Protein 7TTK (pdb70)

Foldseek 3Di:
DEAEDEPAKKKKWWFAQFPLQKDQFWKWKKWAAPQGIFDTDTDPHGMPDHGYIYIYHDDGPDDRHHTFKMKMATDDDPDKRKHFTAWMWMQDPVGDIFIWGDRFIDTRPDMDMTGTLAFDFLVRDDDDVVNVVQVVQLVVLPVQFDWDDLDPQAFTFTPDQFQVRHDPRQAPSDPPPQFPVVLLQVLLVVLVQNVCQPVQQFFQQALVSVVVSAVSPADDLQVVCLVDVLDQLNLQLCCQFFQQVQFKFQALDDDPQDPDFQVLQVVVADDPDTPNVQSNVRFKMKGWQPLLAPQAWQCVDVSFDFEAWTKMWMWGLHPVRGIGTAWMFGHRHDDLLGDIDGPPFPSVLNLLSSLNVQQSSLLCLVQPLACRQQLLLLSLLVSLLSNQPDLSHLLNLVCVQACRQSSNVVSSCCNAPQDAVHLVSFQARSHPCSSVSSSSVCLLVQAPLCLQLQSVCVVRVNNDCVSRVSNVLNVLLVLLLVLQLQLLLQSLVVRPVWQQSQQPRVSQLSSQQSCCCRRSVVDVSNHRDNGGRTSSSVSSVSSSNQCSFWQSNLSNFQSLLSQCLSPSSHASTFRDYRGRDGPDDDSSVRSVGGGRSNSSSSSNSVSVSRNDDDPPFAFPLRDPSCSDDDDSSVVSSVSSVVSLVVSLVVLVVVQVPDPHRRCSSNRVNIGRGNND/DKKKKWFFAQFPQQKAQWWKWKKWAAPQGI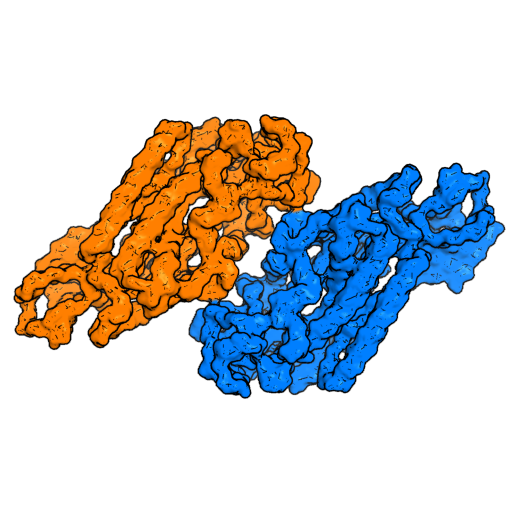FDTDIPDNGIDDHGDMDIDDDDGPDDRHHTFKMKMATDGDDDFRKHFTQWMWIQDPVRDIWIWGDRFIHRRPDIDMTGTLAFDFPVVDDDDVVNVVQVVQLVVLPVQFDWADLDPQAQTFTPDQFLVSHDRRQADSDRPPQFQVVLLQVLLVVLVQNVLQPVQPFFQQALVSVVVSQVSPADDQQVVCSVDVLDQLNLQLCCQFFQQVQFKFFALADDPQDPDWQVQQVVVADPPDTPRVQSNVRFKMKGWQPLLAPQAWQCVDVVFDFEAWTKIWMWGLHPVRGIGTAWMFGHRHDDLLGDIDGPPFDSVLNLLRSLNVLQSSQLCLVQPLAPRQQLLLLSLLVSLCSNQPDLSHLLNQVCVQAARNSSNVVSSCCNAPQDAVHLVSQFARSHDCSSVSSSSVCLLVQAPLCLLLQSVCVVRVNNDCVNRVSNVLSVLLVLLLVLQLQLLLLSLVVRAVWQQSQQPRVSQLSSQQSCCCRRSVVDVSNHRDNGGRTSNSRSSVSSSNQCSFWQSNLSNQQSLLSQCLSPSSHASTFRDYRGSDGPDDDSSVRSVRGGRSNSSSSSNSNSVSRNDADPPFAFPLRCPSCSDDDDSSVVSSVVSVVSLVVSLVVLVVVQVPDPHRRCSSNRVNIGRGNND

B-factor: mean 47.33, std 16.73, range [22.93, 148.49]

Radius of gyration: 36.39 Å; Cα contacts (8 Å, |Δi|>4): 2708; chains: 2; bounding box: 73×100×99 Å

Solvent-accessible surface area: 52376 Å² total; per-residue (Å²): 133,70,108,108,28,131,183,75,9,53,0,26,0,2,2,0,80,29,119,95,0,15,4,55,2,64,1,33,1,4,0,11,1,63,68,25,62,10,91,107,34,60,6,84,147,45,56,4,115,147,26,15,46,7,15,10,40,7,93,26,106,109,134,1,45,108,5,15,6,0,76,1,36,4,125,108,122,68,93,73,50,36,0,12,0,65,54,0,5,0,101,15,74,146,44,85,144,30,32,0,14,7,23,70,14,1,32,36,136,97,74,4,32,11,21,20,0,100,7,44,6,27,120,64,2,129,81,121,49,20,102,94,22,11,167,123,28,24,54,67,26,57,146,83,4,99,34,50,73,63,34,50,18,5,4,9,4,2,53,9,174,17,0,145,62,7,20,44,44,13,24,4,43,36,59,118,43,19,4,12,71,83,41,10,44,108,0,0,120,71,12,152,12,66,195,26,49,119,72,37,105,34,28,22,117,68,37,56,16,10,66,116,30,0,82,135,17,35,56,110,7,0,84,85,0,28,88,64,22,85,78,42,85,18,5,0,52,4,2,9,2,0,15,4,0,33,46,0,118,83,7,92,100,29,32,60,9,3,71,9,63,40,139,59,3,110,114,24,21,78,58,182,41,38,0,90,92,0,8,142,121,15,12,0,0,15,1,49,3,80,44,3,31,28,15,84,36,3,181,74,22,124,105,8,130,9,52,28,3,1,0,0,0,0,0,0,17,20,109,54,57,69,8,22,2,1,0,0,0,3,59,10,29,12,40,149,137,16,22,17,0,16,51,82,29,61,138,60,3,16,8,10,0,9,2,2,0,16,1,1,5,9,5,8,4,26,3,15,5,12,23,0,56,0,13,9,1,1,1,1,2,0,0,0,0,28,37,15,0,0,34,4,0,2,4,9,14,5,1,21,26,0,8,63,51,0,4,0,3,3,1,1,8,14,61,25,23,10,29,168,116,8,27,15,14,63,5,14,0,0,1,46,26,1,10,27,50,0,1,51,96,11,3,86,105,1,38,23,51,34,14,2,11,41,85,20,4,142,78,22,10,0,74,20,103,151,83,4,24,86,0,10,6,1,24,2,0,54,71,0,6,89,7,0,65,72,4,0,45,46,5,4,86,62,30,2,128,18,62,123,15,0,77,108,7,75,14,0,29,75,0,0,41,11,0,5,5,48,0,1,17,5,43,133,74,2,46,8,18,65,37,0,105,26,62,101,62,0,2,42,0,0,0,0,1,0,5,2,1,0,0,27,0,0,0,0,0,17,0,1,10,10,5,4,0,3,6,4,3,2,0,0,0,0,44,33,79,18,17,72,48,82,67,94,27,55,51,115,87,1,14,80,10,13,1,0,23,0,8,1,3,19,6,2,0,18,1,59,11,16,14,59,68,106,168,125,26,42,44,12,1,94,42,80,43,75,16,9,38,43,151,70,0,86,78,1,20,38,122,2,108,156,63,7,110,58,14,38,70,77,2,54,132,48,18,151,130,34,140,11,51,4,63,8,0,8,4,80,96,0,4,4,7,0,18,29,73,12,53,0,28,0,1,3,0,76,36,120,86,0,16,4,59,1,57,1,36,1,5,1,16,1,64,72,21,64,12,113,102,42,68,3,88,129,48,50,1,112,134,46,26,94,36,74,40,114,6,104,33,141,91,151,2,40,111,4,16,6,0,71,0,38,10,112,110,119,74,84,97,50,43,0,17,0,65,65,0,10,0,102,16,79,159,40,80,134,28,50,0,16,7,23,69,13,0,31,36,118,95,68,4,26,10,20,15,0,101,9,46,5,27,122,67,3,127,86,121,48,17,104,76,22,12,165,121,29,25,75,74,26,59,158,81,5,100,35,49,75,59,36,49,20,5,4,10,4,2,52,10,178,31,0,140,80,6,18,38,43,13,24,4,45,37,61,111,43,19,2,13,68,89,61,8,40,116,1,0,99,82,11,137,2,64,141,24,52,131,89,42,121,37,28,20,116,70,42,53,18,8,68,134,26,0,74,162,15,38,56,104,7,0,84,97,0,31,90,64,19,92,76,43,90,14,5,0,52,5,2,9,2,0,15,3,0,32,46,0,115,80,6,86,86,22,28,66,13,3,71,6,65,40,137,58,2,108,115,26,20,81,65,185,53,41,0,90,100,0,5,125,117,15,12,0,0,14,1,51,3,93,26,4,32,27,14,70,23,2,145,76,30,121,99,10,129,9,50,28,4,2,0,0,0,0,0,0,15,20,111,60,58,81,9,21,2,0,0,0,1,4,60,10,30,12,39,145,131,17,21,17,0,14,46,82,27,62,135,58,4,16,9,7,0,8,2,2,0,17,2,1,6,11,4,7,5,25,2,15,3,13,23,0,50,0,12,9,3,0,1,3,2,0,0,0,0,27,36,18,0,1,36,4,0,0,1,10,12,2,1,20,27,0,8,79,44,0,4,0,1,2,1,0,8,13,55,22,23,10,31,163,123,6,28,15,13,73,5,15,0,1,1,48,26,1,10,25,46,0,1,51,62,6,5,111,98,0,35,20,52,34,14,3,11,48,92,20,3,130,78,24,11,0,66,31,124,161,77,3,30,87,0,12,5,2,26,2,0,61,67,0,11,97,2,0,45,61,2,0,31,49,0,1,77,63,26,0,108,20,70,106,20,0,63,115,5,74,15,0,32,70,0,0,39,10,0,4,3,50,0,2,24,3,22,138,71,0,49,8,20,46,39,0,110,28,76,109,54,0,1,38,2,0,0,0,1,0,4,3,0,0,0,28,1,0,0,0,0,17,0,2,10,10,4,5,0,5,5,3,2,2,0,0,0,0,46,34,78,18,24,76,48,82,64,97,26,59,49,117,90,0,12,78,8,10,0,0,45,0,6,0,2,21,5,1,0,18,2,70,11,16,13,65,65,95,181,130,19,44,43,10,1,77,22,79,65,80,16,2,38,43,142,71,0,67,73,0,12,29,112,5,86,128,59,6,115,57,10,36,54,78,2,56,117,50,16,152,136,42,173,16,52,3,67,8,0,8,4,79,90,0,4,5,5,0,14,30

Organism: Homo sapiens (NCBI:txid9606)

Sequence (1345 aa):
SSHHHHHSYTVTVATGSQEHAGTDDYIYLSLVGSAGCCSEKHLLDKGSFERGAVDSYDVTVDEELGEIQLVRIEKRKYGSNDDWYLKYITLKTPHGDYIEFPCYRWITGDVEVVLRDGRAKLARDDQIHILKQHRRKELETRQKQYRWMEWNPGFPLSIDAKCHKDLPRDIQFDSEKGVDFVLNYSKAMENLFINRFMHMFQSSWNDFADFEKIFVKISNTISERVMNHWQEDLMFGYQFLNGANPVLIRRCTELPEKLPVTTEMVECSLERQLSLEQEVQQGNIFIVDFELLDGIDANKTDPCTLQFLAAPICLLYKNLANKIVPIAIQLNQIPGDENPIFLPSDAKYDWLLAKIWVRSSDFHVHQTITHLLRTHLVSEVFGIAMYRQLPAVHPIFKLLVAHVRFTIAINTKAREQLICECGLFDKANATGGGGHVQMVQRAMKDLTYASLCFPEAIKARGMESKEDIPYYFYRDDGLLVWEAIRTFTAEVVDIYYEGDQVVEEDPELQDFVNDVYVYGMRGRKSSGFPKSVKSREQLSEYLTVVIFTASAQHAAVNFGQYDWASWIPNAPPTMRAPPPTAKGVVTIEQIVDTLPDRGRSCCWHLGAVWALSQFQENELFLGMYPEEHFIEKPVKEAMARFRKNLEAIVSVIAERNENLQLPYYYLSPDRIPNSVAISYTVTVATGSQEHAGTDDYIYLSLVGSAGCCSEKHLLDKGSFERGAVDSYDVTVDEELGEIQLVRIEKRKYGSNDDWYLKYITLKTPHGDYIEFPCYRWITGDVEVVLRDGRAKLARDDQIHILKQHRRKELETRQKQYRWMEWNPGFPLSIDAKCHKDLPRDIQFDSEKGVDFVLNYSKAMENLFINRFMHMFQSSWNDFADFEKIFVKISNTISERVMNHWQEDLMFGYQFLNGANPVLIRRCTELPEKLPVTTEMVECSLERQLSLEQEVQQGNIFIVDFELLDGIDANKTDPCTLQFLAAPICLLYKNLANKIVPIAIQLNQIPGDENPIFLPSDAKYDWLLAKIWVRSSDFHVHQTITHLLRTHLVSEVFGIAMYRQLPAVHPIFKLLVAHVRFTIAINTKAREQLICECGLFDKANATGGGGHVQMVQRAMKDLTYASLCFPEAIKARGMESKEDIPYYFYRDDGLLVWEAIRTFTAEVVDIYYEGDQVVEEDPELQDFVNDVYVYGMRGRKSSGFPKSVKSREQLSEYLTVVIFTASAQHAAVNFGQYDWASWIPNAPPTMRAPPPTAKGVVTIEQIVDTLPDRGRSCCWHLGAVWALSQFQENELFLGMYPEEHFIEKPVKEAMARFRKNLEAIVSVIAERNENLQLPYYYLSPDRIPNSVAI

Secondary structure (DSSP, 8-state):
-EEEE---EEEEEEE--STT--B-SEEEEEEEETTEE---EE--SS-B-TT-EEEEEE--SS---SEEEEEEEEE-SSS---EEEEEEEEE-TTS-EEEEEEEEEE-TTS-EEEE-SS---GGG--SHHHHHHHHHHHHHHHHHS-EE-SSTTSPPEES-SSGGGS-GGGS-SSSSSS-HHHHHHHHHHHTT-GGGTT-TT---SSHHHHHHHHTTT--HHHHHHHHHTTSHHHHHHHHHHSS-TT--EE-SS--TTS---HHHHTTT--SS--HHHHHHHT-EEEEE-GGGTTPPP--S-TTS-------EEEEEE-TTS-EEEEEEESSSS-BTTB-EE-TTS-HHHHHHHHHHHHHHHHHHIIIIIIIIIIIIHHHHHHHHHHHH--TTSHHHHHHGGGSTTHHHHHHHIIIIISSTTSTHHHH-TTTTTHHHHHHHHHHTT--TGGGSHHHHHHHTT---TTTSTT-HHHHHHHHHHHHHHHHHHHHHHHH--SHHHHHH-HHHHHHHHHIIIIISTT-GGG---SS--SHHHHHHHHHHHHHIIIIIHHHHHTTHHHHHSSGGGS-S--SSPPP-STT---HHHHHHHS--HHHHHHHHHHHHHHTPPPTTPPBTT---S-S--SHHHHHHHHHHHHHHHHHHHHHHHHHHT-SS---TT-GGG-BSS---/-EEEEEEE--STT--B-SEEEEEEEESS-BPPPEE--SS-B-TT-EEEEEE--SS---SEEEEEEEEE-BSB---EEEEEEEEE-TTS-EEEEEEEEEE-SSS-EEEE-SS---GGG--SHHHHHHHHHHHHHHHHHS-EE-SSTTSPPEES-SSGGGS-GGGS-SSSSSS-HHHHHHHHHHHTT-GGGTT-TT---SSHHHHHHHHTTT--HHHHHHHHHTTSHHHHHHHHHHSS-TT--EE-SS--TT----HHHHTTT--SS--HHHHHHHT-EEEEE-GGGTTPPPP-S-TTS-------EEEEEE-TTS-EEEEEEESSSS-BTTB-EE-TTS-HHHHHHHHHHHHHHHHHHIIIIIIIIIIIIHHHHHHHHHHHH--TTSHHHHHHGGGSTTHHHHHHHIIIIISSTTSTHHHH-TTTTTHHHHHHHHHGGG--TGGGSHHHHHHHTT---TTTSTT-HHHHHHHHHHHHHHHHHHHHHHHH-SSHHHHHT-HHHHHHHHHIIIIITTT-GGG---SS--SHHHHHHHHHHHHHIIIIIHHHHHTTHHHHHSSGGGS-S--SSPPP-SSS---HHHHHHHSPPHHHHHHHHHHHHHHTPPPTT--BTT---S-S---HHHHHHHHHHHHHHHHHHHHHHHHHHT-SS---TT-GGG-BSS---

GO terms:
  GO:0005506 iron ion binding (F, IDA)
  GO:0048471 perinuclear region of cytoplasm (C, IDA)
  GO:0004051 arachidonate 5-lipoxygenase activity (F, IDA)
  GO:0019370 leukotriene biosynthetic process (P, IDA)
  GO:1901753 leukotriene A4 biosynthetic process (P, IDA)
  GO:0050728 negative regulation of inflammatory response (P, IDA)
  GO:0031965 nuclear membrane (C, EXP)
  GO:0005635 nuclear envelope (C, EXP)
  GO:0005737 cytoplasm (C, EXP)
  GO:0036403 arachidonate 8(S)-lipoxygenase activity (F, EXP)
  GO:0004052 arachidonate 12(S)-lipoxygenase activity (F, EXP)
  GO:0002232 leukocyte chemotaxis involved in inflammatory response (P, IMP)
  GO:2001301 lipoxin biosynthetic process (P, IMP)
  GO:1901753 leukotriene A4 biosynthetic process (P, IMP)
  GO:1903426 regulation of reactive oxygen species biosynthetic process (P, IMP)
  GO:0050727 regulation of inflammatory response (P, IMP)
  GO:0005515 protein binding (F, IPI)
  GO:0004051 arachidonate 5-lipoxygenase activity (F, TAS)
  GO:0006691 leukotriene metabolic process (P, TAS)
  GO:1904813 ficolin-1-rich granule lumen (C, TAS)

Nearest PDB structures (foldseek):
  7ttk-assembly2_B  TM=1.001E+00  e=0.000E+00  Homo sapiens
  3v98-assembly1_A  TM=1.000E+00  e=0.000E+00  Homo sapiens
  7ttl-assembly1_A  TM=1.000E+00  e=0.000E+00  Homo sapiens
  3v92-assembly1_B  TM=1.000E+00  e=0.000E+00  Homo sapiens
  7ttl-assembly2_D  TM=9.962E-01  e=0.000E+00  Homo sapiens

Structure (mmCIF, N/CA/C/O backbone):
data_7TTK
#
_entry.id   7TTK
#
_cell.length_a   55.440
_cell.length_b   203.197
_cell.length_c   76.566
_cell.angle_alpha   90.000
_cell.angle_beta   110.240
_cell.angle_gamma   90.000
#
_symmetry.space_group_name_H-M   'P 1 21 1'
#
loop_
_entity.id
_entity.type
_entity.pdbx_description
1 polymer 'Arachidonate 5-lipoxygenase'
2 non-polymer 'FE (II) ION'
3 water water
#
loop_
_atom_site.group_PDB
_atom_site.id
_atom_site.type_symbol
_atom_site.label_atom_id
_atom_site.label_alt_id
_atom_site.label_comp_id
_atom_site.label_asym_id
_atom_site.label_entity_id
_atom_site.label_seq_id
_atom_site.pdbx_PDB_ins_code
_atom_site.Cartn_x
_atom_site.Cartn_y
_atom_site.Cartn_z
_atom_site.occupancy
_atom_site.B_iso_or_equiv
_atom_site.auth_seq_id
_atom_site.auth_comp_id
_atom_site.auth_asym_id
_atom_site.auth_atom_id
_atom_site.pdbx_PDB_model_num
ATOM 1 N N . SER A 1 3 ? 13.445 -7.162 -21.069 1.00 76.98 -12 SER A N 1
ATOM 2 C CA . SER A 1 3 ? 13.258 -5.721 -21.391 1.00 79.59 -12 SER A CA 1
ATOM 3 C C . SER A 1 3 ? 14.241 -5.197 -22.448 1.00 65.22 -12 SER A C 1
ATOM 4 O O . SER A 1 3 ? 14.209 -4.001 -22.774 1.00 59.21 -12 SER A O 1
ATOM 12 N N . SER A 1 4 ? 15.100 -6.063 -22.999 1.00 56.57 -11 SER A N 1
ATOM 13 C CA . SER A 1 4 ? 16.203 -5.603 -23.842 1.00 56.26 -11 SER A CA 1
ATOM 14 C C . SER A 1 4 ? 16.152 -6.217 -25.240 1.00 53.45 -11 SER A C 1
ATOM 15 O O . SER A 1 4 ? 16.361 -7.420 -25.406 1.00 50.55 -11 SER A O 1
ATOM 23 N N . HIS A 1 5 ? 15.954 -5.366 -26.249 1.00 47.05 -10 HIS A N 1
ATOM 24 C CA . HIS A 1 5 ? 15.764 -5.780 -27.636 1.00 49.02 -10 HIS A CA 1
ATOM 25 C C . HIS A 1 5 ? 16.937 -5.286 -28.478 1.00 45.77 -10 HIS A C 1
ATOM 26 O O . HIS A 1 5 ? 17.186 -4.085 -28.550 1.00 44.41 -10 HIS A O 1
ATOM 40 N N . HIS A 1 6 ? 17.686 -6.223 -29.067 1.00 45.17 -9 HIS A N 1
ATOM 41 C CA . HIS A 1 6 ? 18.824 -5.893 -29.926 1.00 50.05 -9 HIS A CA 1
ATOM 42 C C . HIS A 1 6 ? 18.417 -6.045 -31.391 1.00 47.23 -9 HIS A C 1
ATOM 43 O O . HIS A 1 6 ? 18.025 -7.134 -31.809 1.00 44.30 -9 HIS A O 1
ATOM 57 N N . HIS A 1 7 ? 18.564 -4.988 -32.169 1.00 45.77 -8 HIS A N 1
ATOM 58 C CA . HIS A 1 7 ? 18.235 -4.999 -33.588 1.00 46.31 -8 HIS A CA 1
ATOM 59 C C . HIS A 1 7 ? 19.542 -5.048 -34.365 1.00 52.00 -8 HIS A C 1
ATOM 60 O O . HIS A 1 7 ? 20.419 -4.208 -34.173 1.00 50.61 -8 HIS A O 1
ATOM 74 N N . HIS A 1 8 ? 19.692 -6.054 -35.201 1.00 49.43 -7 HIS A N 1
ATOM 75 C CA . HIS A 1 8 ? 20.892 -6.236 -36.006 1.00 60.88 -7 HIS A CA 1
ATOM 76 C C . HIS A 1 8 ? 20.528 -5.958 -37.453 1.00 66.27 -7 HIS A C 1
ATOM 77 O O . HIS A 1 8 ? 19.551 -6.515 -37.960 1.00 66.03 -7 HIS A O 1
ATOM 91 N N . HIS A 1 9 ? 21.285 -5.073 -38.087 1.00 69.93 -6 HIS A N 1
ATOM 92 C CA . HIS A 1 9 ? 21.145 -4.754 -39.507 1.00 78.57 -6 HIS A CA 1
ATOM 93 C C . HIS A 1 9 ? 20.479 -5.837 -40.364 1.00 86.26 -6 HIS A C 1
ATOM 94 O O . HIS A 1 9 ? 21.010 -6.939 -40.600 1.00 83.72 -6 HIS A O 1
ATOM 108 N N . SER A 1 23 ? 30.503 0.907 -38.255 1.00 64.04 5 SER A N 1
ATOM 109 C CA . SER A 1 23 ? 29.306 0.678 -37.448 1.00 57.93 5 SER A CA 1
ATOM 110 C C . SER A 1 23 ? 29.331 1.135 -35.986 1.00 60.56 5 SER A C 1
ATOM 111 O O . SER A 1 23 ? 30.284 0.841 -35.254 1.00 61.42 5 SER A O 1
ATOM 118 N N . TYR A 1 24 ? 28.253 1.836 -35.574 1.00 54.49 6 TYR A N 1
ATOM 119 C CA . TYR A 1 24 ? 28.008 2.252 -34.202 1.00 53.41 6 TYR A CA 1
ATOM 120 C C . TYR A 1 24 ? 26.923 1.365 -33.593 1.00 49.72 6 TYR A C 1
ATOM 121 O O . TYR A 1 24 ? 26.007 0.919 -34.292 1.00 52.41 6 TYR A O 1
ATOM 139 N N . THR A 1 25 ? 27.008 1.134 -32.304 1.00 44.72 7 THR A N 1
ATOM 140 C CA . THR A 1 25 ? 25.931 0.478 -31.574 1.00 40.50 7 THR A CA 1
ATOM 141 C C . THR A 1 25 ? 25.233 1.547 -30.737 1.00 41.07 7 THR A C 1
ATOM 142 O O . THR A 1 25 ? 25.837 2.115 -29.834 1.00 42.58 7 THR A O 1
ATOM 153 N N . VAL A 1 26 ? 23.977 1.807 -31.057 1.00 39.49 8 VAL A N 1
ATOM 154 C CA . VAL A 1 26 ? 23.178 2.854 -30.441 1.00 43.37 8 VAL A CA 1
ATOM 155 C C . VAL A 1 26 ? 22.217 2.202 -29.450 1.00 42.98 8 VAL A C 1
ATOM 156 O O . VAL A 1 26 ? 21.393 1.366 -29.842 1.00 46.70 8 VAL A O 1
ATOM 169 N N . THR A 1 27 ? 22.335 2.552 -28.173 1.00 38.84 9 THR A N 1
ATOM 170 C CA . THR A 1 27 ? 21.436 2.061 -27.140 1.00 43.08 9 THR A CA 1
ATOM 171 C C . THR A 1 27 ? 20.492 3.186 -26.742 1.00 38.18 9 THR A C 1
ATOM 172 O O . THR A 1 27 ? 20.932 4.298 -26.425 1.00 39.04 9 THR A O 1
ATOM 183 N N . VAL A 1 28 ? 19.197 2.886 -26.740 1.00 40.36 10 VAL A N 1
ATOM 184 C CA . VAL A 1 28 ? 18.139 3.845 -26.467 1.00 38.18 10 VAL A CA 1
ATOM 185 C C . VAL A 1 28 ? 17.308 3.311 -25.305 1.00 40.70 10 VAL A C 1
ATOM 186 O O . VAL A 1 28 ? 16.780 2.192 -25.368 1.00 36.20 10 VAL A O 1
ATOM 199 N N . ALA A 1 29 ? 17.192 4.112 -24.241 1.00 36.69 11 ALA A N 1
ATOM 200 C CA . ALA A 1 29 ? 16.563 3.669 -23.001 1.00 35.30 11 ALA A CA 1
ATOM 201 C C . ALA A 1 29 ? 15.302 4.493 -22.769 1.00 37.45 11 ALA A C 1
ATOM 202 O O . ALA A 1 29 ? 15.379 5.711 -22.552 1.00 36.12 11 ALA A O 1
ATOM 209 N N . THR A 1 30 ? 14.154 3.833 -22.830 1.00 34.32 12 THR A N 1
ATOM 210 C CA . THR A 1 30 ? 12.869 4.469 -22.613 1.00 36.43 12 THR A CA 1
ATOM 211 C C . THR A 1 30 ? 12.497 4.474 -21.136 1.00 37.13 12 THR A C 1
ATOM 212 O O . THR A 1 30 ? 12.827 3.545 -20.388 1.00 39.29 12 THR A O 1
ATOM 223 N N . GLY A 1 31 ? 11.798 5.534 -20.726 1.00 38.25 13 GLY A N 1
ATOM 224 C CA . GLY A 1 31 ? 11.407 5.680 -19.333 1.00 37.45 13 GLY A CA 1
ATOM 225 C C . GLY A 1 31 ? 10.480 4.586 -18.842 1.00 38.85 13 GLY A C 1
ATOM 226 O O . GLY A 1 31 ? 9.899 3.828 -19.614 1.00 42.49 13 GLY A O 1
ATOM 230 N N . SER A 1 32 ? 10.350 4.530 -17.511 1.00 44.94 14 SER A N 1
ATOM 231 C CA . SER A 1 32 ? 9.477 3.568 -16.840 1.00 47.46 14 SER A CA 1
ATOM 232 C C . SER A 1 32 ? 8.094 4.106 -16.484 1.00 45.31 14 SER A C 1
ATOM 233 O O . SER A 1 32 ? 7.194 3.309 -16.152 1.00 48.34 14 SER A O 1
ATOM 241 N N . GLN A 1 33 ? 7.899 5.417 -16.523 1.00 43.36 15 GLN A N 1
ATOM 242 C CA . GLN A 1 33 ? 6.610 5.998 -16.190 1.00 48.45 15 GLN A CA 1
ATOM 243 C C . GLN A 1 33 ? 5.524 5.368 -17.051 1.00 52.66 15 GLN A C 1
ATOM 244 O O . GLN A 1 33 ? 5.818 4.839 -18.134 1.00 54.00 15 GLN A O 1
ATOM 258 N N . GLU A 1 34 ? 4.265 5.533 -16.639 1.00 55.80 16 GLU A N 1
ATOM 259 C CA . GLU A 1 34 ? 3.151 4.830 -17.266 1.00 61.01 16 GLU A CA 1
ATOM 260 C C . GLU A 1 34 ? 3.092 5.056 -18.775 1.00 62.50 16 GLU A C 1
ATOM 261 O O . GLU A 1 34 ? 2.956 4.101 -19.555 1.00 60.08 16 GLU A O 1
ATOM 273 N N . HIS A 1 35 ? 3.176 6.318 -19.206 1.00 54.69 17 HIS A N 1
ATOM 274 C CA . HIS A 1 35 ? 3.012 6.660 -20.612 1.00 56.15 17 HIS A CA 1
ATOM 275 C C . HIS A 1 35 ? 4.336 6.912 -21.312 1.00 54.29 17 HIS A C 1
ATOM 276 O O . HIS A 1 35 ? 4.353 7.549 -22.365 1.00 51.35 17 HIS A O 1
ATOM 290 N N . ALA A 1 36 ? 5.438 6.424 -20.744 1.00 52.40 18 ALA A N 1
ATOM 291 C CA . ALA A 1 36 ? 6.755 6.675 -21.318 1.00 46.23 18 ALA A CA 1
ATOM 292 C C . ALA A 1 36 ? 6.886 6.130 -22.738 1.00 49.88 18 ALA A C 1
ATOM 293 O O . ALA A 1 36 ? 7.667 6.671 -23.535 1.00 46.90 18 ALA A O 1
ATOM 300 N N . GLY A 1 37 ? 6.112 5.095 -23.097 1.00 53.44 19 GLY A N 1
ATOM 301 C CA . GLY A 1 37 ? 6.276 4.440 -24.385 1.00 54.72 19 GLY A CA 1
ATOM 302 C C . GLY A 1 37 ? 5.715 5.221 -25.568 1.00 57.61 19 GLY A C 1
ATOM 303 O O . GLY A 1 37 ? 4.958 6.172 -25.410 1.00 56.43 19 GLY A O 1
ATOM 307 N N . THR A 1 38 ? 6.116 4.800 -26.772 1.00 59.82 20 THR A N 1
ATOM 308 C CA . THR A 1 38 ? 5.650 5.406 -28.011 1.00 74.98 20 THR A CA 1
ATOM 309 C C . THR A 1 38 ? 5.679 4.381 -29.141 1.00 73.26 20 THR A C 1
ATOM 310 O O . THR A 1 38 ? 6.543 3.503 -29.184 1.00 68.64 20 THR A O 1
ATOM 321 N N . ASP A 1 39 ? 4.745 4.522 -30.076 1.00 69.44 21 ASP A N 1
ATOM 322 C CA . ASP A 1 39 ? 4.751 3.722 -31.294 1.00 73.17 21 ASP A CA 1
ATOM 323 C C . ASP A 1 39 ? 5.112 4.540 -32.533 1.00 75.28 21 ASP A C 1
ATOM 324 O O . ASP A 1 39 ? 5.068 4.012 -33.646 1.00 73.42 21 ASP A O 1
ATOM 333 N N . ASP A 1 40 ? 5.504 5.800 -32.366 1.00 75.59 22 ASP A N 1
ATOM 334 C CA . ASP A 1 40 ? 5.795 6.657 -33.501 1.00 73.04 22 ASP A CA 1
ATOM 335 C C . ASP A 1 40 ? 7.162 6.320 -34.103 1.00 66.79 22 ASP A C 1
ATOM 336 O O . ASP A 1 40 ? 7.971 5.595 -33.520 1.00 61.73 22 ASP A O 1
ATOM 345 N N . TYR A 1 41 ? 7.405 6.856 -35.303 1.00 64.05 23 TYR A N 1
ATOM 346 C CA . TYR A 1 41 ? 8.687 6.668 -35.970 1.00 63.07 23 TYR A CA 1
ATOM 347 C C . TYR A 1 41 ? 9.761 7.472 -35.258 1.00 56.29 23 TYR A C 1
ATOM 348 O O . TYR A 1 41 ? 9.569 8.660 -34.981 1.00 60.37 23 TYR A O 1
ATOM 366 N N . ILE A 1 42 ? 10.905 6.847 -34.999 1.00 49.13 24 ILE A N 1
ATOM 367 C CA . ILE A 1 42 ? 12.015 7.499 -34.316 1.00 54.29 24 ILE A CA 1
ATOM 368 C C . ILE A 1 42 ? 13.219 7.509 -35.250 1.00 56.30 24 ILE A C 1
ATOM 369 O O . ILE A 1 42 ? 13.707 6.443 -35.650 1.00 48.43 24 ILE A O 1
ATOM 385 N N . TYR A 1 43 ? 13.691 8.707 -35.591 1.00 48.69 25 TYR A N 1
ATOM 386 C CA . TYR A 1 43 ? 14.872 8.893 -36.423 1.00 49.29 25 TYR A CA 1
ATOM 387 C C . TYR A 1 43 ? 16.015 9.423 -35.571 1.00 48.89 25 TYR A C 1
ATOM 388 O O . TYR A 1 43 ? 15.813 10.298 -34.722 1.00 45.25 25 TYR A O 1
ATOM 406 N N . LEU A 1 44 ? 17.216 8.926 -35.826 1.00 44.17 26 LEU A N 1
ATOM 407 C CA . LEU A 1 44 ? 18.412 9.342 -35.106 1.00 42.91 26 LEU A CA 1
ATOM 408 C C . LEU A 1 44 ? 19.511 9.745 -36.080 1.00 44.85 26 LEU A C 1
ATOM 409 O O . LEU A 1 44 ? 19.707 9.100 -37.111 1.00 47.33 26 LEU A O 1
ATOM 425 N N . SER A 1 45 ? 20.200 10.843 -35.761 1.00 39.57 27 SER A N 1
ATOM 426 C CA . SER A 1 45 ? 21.361 11.282 -36.510 1.00 43.77 27 SER A CA 1
ATOM 427 C C . SER A 1 45 ? 22.524 11.498 -35.553 1.00 40.01 27 SER A C 1
ATOM 428 O O . SER A 1 45 ? 22.331 11.827 -34.383 1.00 45.01 27 SER A O 1
ATOM 436 N N . LEU A 1 46 ? 23.730 11.343 -36.061 1.00 41.33 28 LEU A N 1
ATOM 437 C CA . LEU A 1 46 ? 24.942 11.635 -35.323 1.00 41.62 28 LEU A CA 1
ATOM 438 C C . LEU A 1 46 ? 25.662 12.819 -35.951 1.00 41.48 28 LEU A C 1
ATOM 439 O O . LEU A 1 46 ? 25.829 12.889 -37.179 1.00 43.71 28 LEU A O 1
ATOM 455 N N . VAL A 1 47 ? 26.094 13.741 -35.114 1.00 40.07 29 VAL A N 1
ATOM 456 C CA . VAL A 1 47 ? 26.868 14.887 -35.552 1.00 42.77 29 VAL A CA 1
ATOM 457 C C . VAL A 1 47 ? 28.288 14.714 -35.045 1.00 41.77 29 VAL A C 1
ATOM 458 O O . VAL A 1 47 ? 28.540 14.792 -33.841 1.00 38.05 29 VAL A O 1
ATOM 471 N N . GLY A 1 48 ? 29.215 14.457 -35.965 1.00 45.70 30 GLY A N 1
ATOM 472 C CA . GLY A 1 48 ? 30.616 14.360 -35.638 1.00 41.63 30 GLY A CA 1
ATOM 473 C C . GLY A 1 48 ? 31.336 15.619 -36.014 1.00 46.70 30 GLY A C 1
ATOM 474 O O . GLY A 1 48 ? 30.861 16.410 -36.829 1.00 52.41 30 GLY A O 1
ATOM 478 N N . SER A 1 49 ? 32.514 15.797 -35.434 1.00 48.14 31 SER A N 1
ATOM 479 C CA . SER A 1 49 ? 33.347 16.935 -35.830 1.00 56.36 31 SER A CA 1
ATOM 480 C C . SER A 1 49 ? 33.651 16.939 -37.330 1.00 57.03 31 SER A C 1
ATOM 481 O O . SER A 1 49 ? 33.794 18.018 -37.931 1.00 58.85 31 SER A O 1
ATOM 489 N N . ALA A 1 50 ? 33.737 15.753 -37.966 1.00 58.99 32 ALA A N 1
ATOM 490 C CA . ALA A 1 50 ? 34.076 15.681 -39.387 1.00 63.89 32 ALA A CA 1
ATOM 491 C C . ALA A 1 50 ? 32.859 15.591 -40.301 1.00 61.44 32 ALA A C 1
ATOM 492 O O . ALA A 1 50 ? 33.022 15.680 -41.526 1.00 62.56 32 ALA A O 1
ATOM 499 N N . GLY A 1 51 ? 31.668 15.409 -39.748 1.00 58.55 33 GLY A N 1
ATOM 500 C CA . GLY A 1 51 ? 30.458 15.374 -40.545 1.00 53.61 33 GLY A CA 1
ATOM 501 C C . GLY A 1 51 ? 29.307 14.794 -39.758 1.00 55.45 33 GLY A C 1
ATOM 502 O O . GLY A 1 51 ? 29.465 14.291 -38.647 1.00 51.69 33 GLY A O 1
ATOM 506 N N . CYS A 1 52 ? 28.119 14.900 -40.353 1.00 55.16 34 CYS A N 1
ATOM 507 C CA A CYS A 1 52 ? 26.896 14.341 -39.793 0.47 53.93 34 CYS A CA 1
ATOM 508 C CA B CYS A 1 52 ? 26.902 14.337 -39.797 0.53 51.25 34 CYS A CA 1
ATOM 509 C C . CYS A 1 52 ? 26.597 13.014 -40.479 1.00 54.35 34 CYS A C 1
ATOM 510 O O . CYS A 1 52 ? 26.939 12.804 -41.646 1.00 52.24 34 CYS A O 1
ATOM 525 N N . SER A 1 53 ? 25.968 12.111 -39.742 1.00 50.70 35 SER A N 1
ATOM 526 C CA . SER A 1 53 ? 25.491 10.900 -40.386 1.00 53.04 35 SER A CA 1
ATOM 527 C C . SER A 1 53 ? 24.212 11.228 -41.153 1.00 56.50 35 SER A C 1
ATOM 528 O O . SER A 1 53 ? 23.694 12.348 -41.101 1.00 60.26 35 SER A O 1
ATOM 536 N N . GLU A 1 54 ? 23.695 10.241 -41.871 1.00 57.76 36 GLU A N 1
ATOM 537 C CA . GLU A 1 54 ? 22.345 10.284 -42.395 1.00 57.44 36 GLU A CA 1
ATOM 538 C C . GLU A 1 54 ? 21.335 10.195 -41.245 1.00 53.43 36 GLU A C 1
ATOM 539 O O . GLU A 1 54 ? 21.677 9.892 -40.099 1.00 53.00 36 GLU A O 1
ATOM 551 N N . LYS A 1 55 ? 20.076 10.503 -41.554 1.00 49.84 37 LYS A N 1
ATOM 552 C CA . LYS A 1 55 ? 18.974 10.214 -40.635 1.00 55.06 37 LYS A CA 1
ATOM 553 C C . LYS A 1 55 ? 18.646 8.725 -40.749 1.00 52.47 37 LYS A C 1
ATOM 554 O O . LYS A 1 55 ? 18.488 8.211 -41.864 1.00 55.40 37 LYS A O 1
ATOM 573 N N . HIS A 1 56 ? 18.578 8.024 -39.612 1.00 55.85 38 HIS A N 1
ATOM 574 C CA . HIS A 1 56 ? 18.317 6.580 -39.574 1.00 55.24 38 HIS A CA 1
ATOM 575 C C . HIS A 1 56 ? 17.005 6.325 -38.834 1.00 52.86 38 HIS A C 1
ATOM 576 O O . HIS A 1 56 ? 16.850 6.715 -37.666 1.00 49.15 38 HIS A O 1
ATOM 591 N N . LEU A 1 57 ? 16.067 5.670 -39.512 1.00 54.55 39 LEU A N 1
ATOM 592 C CA . LEU A 1 57 ? 14.863 5.210 -38.850 1.00 60.84 39 LEU A CA 1
ATOM 593 C C . LEU A 1 57 ? 15.217 4.008 -37.990 1.00 63.20 39 LEU A C 1
ATOM 594 O O . LEU A 1 57 ? 15.715 2.995 -38.504 1.00 55.19 39 LEU A O 1
ATOM 610 N N . LEU A 1 58 ? 14.974 4.113 -36.688 1.00 59.09 40 LEU A N 1
ATOM 611 C CA . LEU A 1 58 ? 15.240 2.993 -35.792 1.00 68.84 40 LEU A CA 1
ATOM 612 C C . LEU A 1 58 ? 14.124 1.960 -35.927 1.00 75.25 40 LEU A C 1
ATOM 613 O O . LEU A 1 58 ? 12.938 2.295 -35.820 1.00 74.49 40 LEU A O 1
ATOM 629 N N . ASP A 1 59 ? 14.519 0.701 -36.149 1.00 81.46 41 ASP A N 1
ATOM 630 C CA . ASP A 1 59 ? 13.632 -0.368 -36.601 1.00 91.83 41 ASP A CA 1
ATOM 631 C C . ASP A 1 59 ? 12.199 -0.163 -36.130 1.00 95.82 41 ASP A C 1
ATOM 632 O O . ASP A 1 59 ? 11.920 -0.166 -34.924 1.00 86.17 41 ASP A O 1
ATOM 641 N N . LYS A 1 60 ? 11.298 0.042 -37.099 1.00 101.31 42 LYS A N 1
ATOM 642 C CA . LYS A 1 60 ? 9.875 0.247 -36.863 1.00 106.03 42 LYS A CA 1
ATOM 643 C C . LYS A 1 60 ? 9.395 -0.653 -35.733 1.00 106.08 42 LYS A C 1
ATOM 644 O O . LYS A 1 60 ? 9.892 -1.773 -35.564 1.00 103.24 42 LYS A O 1
ATOM 663 N N . GLY A 1 61 ? 8.434 -0.170 -34.957 1.00 101.33 43 GLY A N 1
ATOM 664 C CA . GLY A 1 61 ? 7.929 -0.872 -33.806 1.00 103.01 43 GLY A CA 1
ATOM 665 C C . GLY A 1 61 ? 7.725 0.100 -32.672 1.00 88.40 43 GLY A C 1
ATOM 666 O O . GLY A 1 61 ? 7.641 1.311 -32.876 1.00 85.79 43 GLY A O 1
ATOM 670 N N . SER A 1 62 ? 7.676 -0.432 -31.457 1.00 84.67 44 SER A N 1
ATOM 671 C CA . SER A 1 62 ? 7.356 0.368 -30.287 1.00 81.58 44 SER A CA 1
ATOM 672 C C . SER A 1 62 ? 8.493 0.344 -29.278 1.00 69.25 44 SER A C 1
ATOM 673 O O . SER A 1 62 ? 8.965 -0.720 -28.871 1.00 66.07 44 SER A O 1
ATOM 681 N N . PHE A 1 63 ? 8.940 1.534 -28.910 1.00 69.29 45 PHE A N 1
ATOM 682 C CA . PHE A 1 63 ? 9.773 1.740 -27.736 1.00 60.60 45 PHE A CA 1
ATOM 683 C C . PHE A 1 63 ? 8.842 1.675 -26.542 1.00 56.74 45 PHE A C 1
ATOM 684 O O . PHE A 1 63 ? 8.171 2.657 -26.214 1.00 61.66 45 PHE A O 1
ATOM 701 N N . GLU A 1 64 ? 8.770 0.527 -25.902 1.00 54.05 46 GLU A N 1
ATOM 702 C CA . GLU A 1 64 ? 7.803 0.335 -24.833 1.00 58.35 46 GLU A CA 1
ATOM 703 C C . GLU A 1 64 ? 8.344 0.826 -23.491 1.00 51.41 46 GLU A C 1
ATOM 704 O O . GLU A 1 64 ? 9.550 1.005 -23.291 1.00 42.89 46 GLU A O 1
ATOM 716 N N . ARG A 1 65 ? 7.412 1.074 -22.575 1.00 51.35 47 ARG A N 1
ATOM 717 C CA . ARG A 1 65 ? 7.744 1.536 -21.231 1.00 51.00 47 ARG A CA 1
ATOM 718 C C . ARG A 1 65 ? 8.860 0.691 -20.641 1.00 49.52 47 ARG A C 1
ATOM 719 O O . ARG A 1 65 ? 8.739 -0.532 -20.544 1.00 43.89 47 ARG A O 1
ATOM 740 N N . GLY A 1 66 ? 9.946 1.339 -20.231 1.00 43.25 48 GLY A N 1
ATOM 741 C CA . GLY A 1 66 ? 11.031 0.598 -19.608 1.00 46.75 48 GLY A CA 1
ATOM 742 C C . GLY A 1 66 ? 11.944 -0.131 -20.572 1.00 46.28 48 GLY A C 1
ATOM 743 O O . GLY A 1 66 ? 12.840 -0.861 -20.131 1.00 47.46 48 GLY A O 1
ATOM 747 N N . ALA A 1 67 ? 11.753 0.053 -21.865 1.00 44.22 49 ALA A N 1
ATOM 748 C CA . ALA A 1 67 ? 12.505 -0.694 -22.860 1.00 48.68 49 ALA A CA 1
ATOM 749 C C . ALA A 1 67 ? 13.964 -0.241 -22.917 1.00 43.16 49 ALA A C 1
ATOM 750 O O . ALA A 1 67 ? 14.302 0.919 -22.665 1.00 39.89 49 ALA A O 1
ATOM 757 N N . VAL A 1 68 ? 14.837 -1.178 -23.250 1.00 42.79 50 VAL A N 1
ATOM 758 C CA . VAL A 1 68 ? 16.173 -0.851 -23.717 1.00 46.86 50 VAL A CA 1
ATOM 759 C C . VAL A 1 68 ? 16.347 -1.488 -25.081 1.00 48.45 50 VAL A C 1
ATOM 760 O O . VAL A 1 68 ? 16.279 -2.713 -25.201 1.00 48.76 50 VAL A O 1
ATOM 773 N N . ASP A 1 69 ? 16.521 -0.665 -26.099 1.00 45.98 51 ASP A N 1
ATOM 774 C CA . ASP A 1 69 ? 16.703 -1.120 -27.460 1.00 45.95 51 ASP A CA 1
ATOM 775 C C . ASP A 1 69 ? 18.112 -0.752 -27.903 1.00 47.92 51 ASP A C 1
ATOM 776 O O . ASP A 1 69 ? 18.551 0.392 -27.697 1.00 40.12 51 ASP A O 1
ATOM 785 N N . SER A 1 70 ? 18.789 -1.705 -28.546 1.00 42.10 52 SER A N 1
ATOM 786 C CA . SER A 1 70 ? 20.083 -1.490 -29.169 1.00 41.63 52 SER A CA 1
ATOM 787 C C . SER A 1 70 ? 19.922 -1.619 -30.677 1.00 45.02 52 SER A C 1
ATOM 788 O O . SER A 1 70 ? 19.130 -2.437 -31.156 1.00 44.18 52 SER A O 1
ATOM 796 N N . TYR A 1 71 ? 20.671 -0.802 -31.414 1.00 41.43 53 TYR A N 1
ATOM 797 C CA . TYR A 1 71 ? 20.682 -0.843 -32.874 1.00 47.87 53 TYR A CA 1
ATOM 798 C C . TYR A 1 71 ? 22.099 -0.719 -33.398 1.00 42.44 53 TYR A C 1
ATOM 799 O O . TYR A 1 71 ? 22.862 0.132 -32.946 1.00 42.34 53 TYR A O 1
ATOM 817 N N . ASP A 1 72 ? 22.433 -1.564 -34.367 1.00 46.11 54 ASP A N 1
ATOM 818 C CA . ASP A 1 72 ? 23.631 -1.376 -35.168 1.00 52.30 54 ASP A CA 1
ATOM 819 C C . ASP A 1 72 ? 23.338 -0.318 -36.226 1.00 53.28 54 ASP A C 1
ATOM 820 O O . ASP A 1 72 ? 22.368 -0.446 -36.987 1.00 51.95 54 ASP A O 1
ATOM 829 N N . VAL A 1 73 ? 24.159 0.728 -36.266 1.00 50.85 55 VAL A N 1
ATOM 830 C CA . VAL A 1 73 ? 23.999 1.810 -37.240 1.00 58.17 55 VAL A CA 1
ATOM 831 C C . VAL A 1 73 ? 25.296 1.997 -38.021 1.00 56.20 55 VAL A C 1
ATOM 832 O O . VAL A 1 73 ? 26.309 2.412 -37.449 1.00 56.62 55 VAL A O 1
ATOM 845 N N . THR A 1 74 ? 25.265 1.699 -39.324 1.00 63.36 56 THR A N 1
ATOM 846 C CA . THR A 1 74 ? 26.405 1.880 -40.217 1.00 65.28 56 THR A CA 1
ATOM 847 C C . THR A 1 74 ? 26.312 3.208 -40.957 1.00 64.08 56 THR A C 1
ATOM 848 O O . THR A 1 74 ? 25.256 3.570 -41.477 1.00 62.58 56 THR A O 1
ATOM 859 N N . VAL A 1 75 ? 27.421 3.927 -41.020 1.00 78.96 57 VAL A N 1
ATOM 860 C CA . VAL A 1 75 ? 27.420 5.256 -41.623 1.00 86.49 57 VAL A CA 1
ATOM 861 C C . VAL A 1 75 ? 28.213 5.235 -42.919 1.00 94.88 57 VAL A C 1
ATOM 862 O O . VAL A 1 75 ? 29.211 4.517 -43.051 1.00 99.23 57 VAL A O 1
ATOM 875 N N . ASP A 1 76 ? 27.757 6.059 -43.878 1.00 100.49 58 ASP A N 1
ATOM 876 C CA . ASP A 1 76 ? 28.316 6.188 -45.225 1.00 104.66 58 ASP A CA 1
ATOM 877 C C . ASP A 1 76 ? 29.676 6.883 -45.268 1.00 103.54 58 ASP A C 1
ATOM 878 O O . ASP A 1 76 ? 30.197 7.087 -46.367 1.00 103.20 58 ASP A O 1
ATOM 887 N N . GLU A 1 77 ? 30.266 7.232 -44.122 1.00 104.58 59 GLU A N 1
ATOM 888 C CA . GLU A 1 77 ? 31.415 8.134 -44.082 1.00 101.95 59 GLU A CA 1
ATOM 889 C C . GLU A 1 77 ? 31.912 8.286 -42.648 1.00 91.18 59 GLU A C 1
ATOM 890 O O . GLU A 1 77 ? 31.115 8.196 -41.707 1.00 84.72 59 GLU A O 1
ATOM 902 N N . GLU A 1 78 ? 33.206 8.542 -42.463 1.00 98.16 60 GLU A N 1
ATOM 903 C CA . GLU A 1 78 ? 33.743 8.687 -41.117 1.00 89.42 60 GLU A CA 1
ATOM 904 C C . GLU A 1 78 ? 33.401 10.054 -40.527 1.00 81.81 60 GLU A C 1
ATOM 905 O O . GLU A 1 78 ? 33.593 11.090 -41.179 1.00 86.00 60 GLU A O 1
ATOM 917 N N . LEU A 1 79 ? 32.912 10.050 -39.283 1.00 67.62 61 LEU A N 1
ATOM 918 C CA . LEU A 1 79 ? 32.353 11.244 -38.660 1.00 62.10 61 LEU A CA 1
ATOM 919 C C . LEU A 1 79 ? 33.290 11.927 -37.670 1.00 60.10 61 LEU A C 1
ATOM 920 O O . LEU A 1 79 ? 33.064 13.096 -37.338 1.00 53.38 61 LEU A O 1
ATOM 936 N N . GLY A 1 80 ? 34.319 11.236 -37.188 1.00 58.33 62 GLY A N 1
ATOM 937 C CA . GLY A 1 80 ? 35.160 11.788 -36.144 1.00 56.07 62 GLY A CA 1
ATOM 938 C C . GLY A 1 80 ? 34.508 11.643 -34.779 1.00 53.29 62 GLY A C 1
ATOM 939 O O . GLY A 1 80 ? 33.616 10.825 -34.581 1.00 51.73 62 GLY A O 1
ATOM 943 N N . GLU A 1 81 ? 34.955 12.472 -33.824 1.00 54.92 63 GLU A N 1
ATOM 944 C CA . GLU A 1 81 ? 34.373 12.441 -32.482 1.00 54.29 63 GLU A CA 1
ATOM 945 C C . GLU A 1 81 ? 32.911 12.876 -32.540 1.00 47.11 63 GLU A C 1
ATOM 946 O O . GLU A 1 81 ? 32.595 13.925 -33.115 1.00 49.19 63 GLU A O 1
ATOM 958 N N . ILE A 1 82 ? 32.017 12.073 -31.954 1.00 45.00 64 ILE A N 1
ATOM 959 C CA . ILE A 1 82 ? 30.606 12.439 -31.955 1.00 41.49 64 ILE A CA 1
ATOM 960 C C . ILE A 1 82 ? 30.381 13.558 -30.932 1.00 46.15 64 ILE A C 1
ATOM 961 O O . ILE A 1 82 ? 30.680 13.404 -29.742 1.00 44.11 64 ILE A O 1
ATOM 977 N N . GLN A 1 83 ? 29.821 14.680 -31.392 1.00 42.04 65 GLN A N 1
ATOM 978 C CA . GLN A 1 83 ? 29.544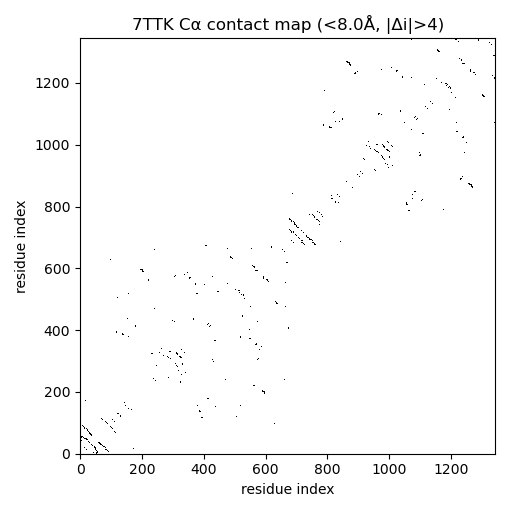 15.842 -30.556 1.00 35.07 65 GLN A CA 1
ATOM 979 C C . GLN A 1 83 ? 28.104 15.904 -30.077 1.00 34.65 65 GLN A C 1
ATOM 980 O O . GLN A 1 83 ? 27.839 16.341 -28.957 1.00 38.57 65 GLN A O 1
ATOM 994 N N . LEU A 1 84 ? 27.172 15.457 -30.907 1.00 35.66 66 LEU A N 1
ATOM 995 C CA . LEU A 1 84 ? 25.756 15.604 -30.693 1.00 33.44 66 LEU A CA 1
ATOM 996 C C . LEU A 1 84 ? 25.027 14.404 -31.254 1.00 33.25 66 LEU A C 1
ATOM 997 O O . LEU A 1 84 ? 25.430 13.842 -32.276 1.00 33.85 66 LEU A O 1
ATOM 1013 N N . VAL A 1 85 ? 23.898 14.077 -30.633 1.00 32.22 67 VAL A N 1
ATOM 1014 C CA . VAL A 1 85 ? 22.940 13.127 -31.178 1.00 33.92 67 VAL A CA 1
ATOM 1015 C C . VAL A 1 85 ? 21.615 13.853 -31.385 1.00 33.91 67 VAL A C 1
ATOM 1016 O O . VAL A 1 85 ? 21.143 14.570 -30.485 1.00 37.20 67 VAL A O 1
ATOM 1029 N N . ARG A 1 86 ? 21.010 13.662 -32.543 1.00 37.76 68 ARG A N 1
ATOM 1030 C CA . ARG A 1 86 ? 19.735 14.286 -32.869 1.00 40.27 68 ARG A CA 1
ATOM 1031 C C . ARG A 1 86 ? 18.649 13.220 -32.913 1.00 40.42 68 ARG A C 1
ATOM 1032 O O . ARG A 1 86 ? 18.823 12.184 -33.565 1.00 43.22 68 ARG A O 1
ATOM 1053 N N . ILE A 1 87 ? 17.520 13.482 -32.271 1.00 40.90 69 ILE A N 1
ATOM 1054 C CA . ILE A 1 87 ? 16.373 12.590 -32.328 1.00 40.90 69 ILE A CA 1
ATOM 1055 C C . ILE A 1 87 ? 15.182 13.349 -32.896 1.00 48.16 69 ILE A C 1
ATOM 1056 O O . ILE A 1 87 ? 14.950 14.524 -32.574 1.00 49.22 69 ILE A O 1
ATOM 1072 N N . GLU A 1 88 ? 14.395 12.658 -33.701 1.00 42.46 70 GLU A N 1
ATOM 1073 C CA . GLU A 1 88 ? 13.214 13.244 -34.331 1.00 51.03 70 GLU A CA 1
ATOM 1074 C C . GLU A 1 88 ? 12.115 12.201 -34.232 1.00 50.88 70 GLU A C 1
ATOM 1075 O O . GLU A 1 88 ? 12.300 11.056 -34.671 1.00 50.56 70 GLU A O 1
ATOM 1087 N N . LYS A 1 89 ? 10.998 12.578 -33.634 1.00 46.54 71 LYS A N 1
ATOM 1088 C CA . LYS A 1 89 ? 9.834 11.716 -33.541 1.00 56.14 71 LYS A CA 1
ATOM 1089 C C . LYS A 1 89 ? 8.833 12.169 -34.598 1.00 59.77 71 LYS A C 1
ATOM 1090 O O . LYS A 1 89 ? 8.419 13.335 -34.607 1.00 57.40 71 LYS A O 1
ATOM 1109 N N . ARG A 1 90 ? 8.467 11.257 -35.490 1.00 60.86 72 ARG A N 1
ATOM 1110 C CA . ARG A 1 90 ? 7.446 11.498 -36.494 1.00 68.00 72 ARG A CA 1
ATOM 1111 C C . ARG A 1 90 ? 6.282 10.557 -36.222 1.00 67.40 72 ARG A C 1
ATOM 1112 O O . ARG A 1 90 ? 6.463 9.416 -35.796 1.00 63.42 72 ARG A O 1
ATOM 1133 N N . LYS A 1 91 ? 5.091 11.045 -36.522 1.00 70.40 73 LYS A N 1
ATOM 1134 C CA . LYS A 1 91 ? 3.853 10.432 -36.079 1.00 70.18 73 LYS A CA 1
ATOM 1135 C C . LYS A 1 91 ? 3.561 9.084 -36.722 1.00 72.71 73 LYS A C 1
ATOM 1136 O O . LYS A 1 91 ? 3.704 8.888 -37.928 1.00 67.51 73 LYS A O 1
ATOM 1155 N N . TYR A 1 92 ? 3.132 8.140 -35.883 1.00 73.05 74 TYR A N 1
ATOM 1156 C CA . TYR A 1 92 ? 2.447 6.929 -36.324 1.00 73.15 74 TYR A CA 1
ATOM 1157 C C . TYR A 1 92 ? 1.106 6.894 -35.597 1.00 79.95 74 TYR A C 1
ATOM 1158 O O . TYR A 1 92 ? 1.068 6.851 -34.359 1.00 81.67 74 TYR A O 1
ATOM 1176 N N . GLY A 1 93 ? 0.011 6.933 -36.357 1.00 83.99 75 GLY A N 1
ATOM 1177 C CA . GLY A 1 93 ? -1.311 7.056 -35.774 1.00 85.31 75 GLY A CA 1
ATOM 1178 C C . GLY A 1 93 ? -1.511 8.394 -35.090 1.00 90.70 75 GLY A C 1
ATOM 1179 O O . GLY A 1 93 ? -1.533 9.434 -35.756 1.00 93.38 75 GLY A O 1
ATOM 1183 N N . SER A 1 94 ? -1.652 8.383 -33.761 1.00 89.93 76 SER A N 1
ATOM 1184 C CA . SER A 1 94 ? -1.838 9.590 -32.958 1.00 93.65 76 SER A CA 1
ATOM 1185 C C . SER A 1 94 ? -0.625 9.794 -32.049 1.00 89.74 76 SER A C 1
ATOM 1186 O O . SER A 1 94 ? 0.308 8.977 -32.032 1.00 86.64 76 SER A O 1
ATOM 1194 N N . ASN A 1 95 ? -0.645 10.900 -31.287 1.00 94.39 77 ASN A N 1
ATOM 1195 C CA . ASN A 1 95 ? 0.584 11.408 -30.685 1.00 88.64 77 ASN A CA 1
ATOM 1196 C C . ASN A 1 95 ? 0.887 10.654 -29.402 1.00 83.12 77 ASN A C 1
ATOM 1197 O O . ASN A 1 95 ? 0.169 10.772 -28.401 1.00 80.74 77 ASN A O 1
ATOM 1208 N N . ASP A 1 96 ? 1.977 9.922 -29.434 1.00 81.19 78 ASP A N 1
ATOM 1209 C CA . ASP A 1 96 ? 2.414 9.031 -28.377 1.00 72.06 78 ASP A CA 1
ATOM 1210 C C . ASP A 1 96 ? 3.664 9.703 -27.829 1.00 67.52 78 ASP A C 1
ATOM 1211 O O . ASP A 1 96 ? 4.766 9.466 -28.321 1.00 67.20 78 ASP A O 1
ATOM 1220 N N . ASP A 1 97 ? 3.483 10.575 -26.837 1.00 63.72 79 ASP A N 1
ATOM 1221 C CA . ASP A 1 97 ? 4.627 11.204 -26.188 1.00 58.58 79 ASP A CA 1
ATOM 1222 C C . ASP A 1 97 ? 5.573 10.149 -25.639 1.00 55.12 79 ASP A C 1
ATOM 1223 O O . ASP A 1 97 ? 5.144 9.103 -25.152 1.00 54.38 79 ASP A O 1
ATOM 1232 N N . TRP A 1 98 ? 6.874 10.448 -25.694 1.00 50.21 80 TRP A N 1
ATOM 1233 C CA . TRP A 1 98 ? 7.928 9.452 -25.476 1.00 48.97 80 TRP A CA 1
ATOM 1234 C C . TRP A 1 98 ? 8.880 9.975 -24.422 1.00 44.56 80 TRP A C 1
ATOM 1235 O O . TRP A 1 98 ? 9.441 11.066 -24.583 1.00 42.87 80 TRP A O 1
ATOM 1256 N N . TYR A 1 99 ? 9.097 9.217 -23.372 1.00 39.48 81 TYR A N 1
ATOM 1257 C CA . TYR A 1 99 ? 10.081 9.631 -22.384 1.00 37.49 81 TYR A CA 1
ATOM 1258 C C . TYR A 1 99 ? 11.409 8.943 -22.682 1.00 37.46 81 TYR A C 1
ATOM 1259 O O . TYR A 1 99 ? 11.521 7.720 -22.577 1.00 34.81 81 TYR A O 1
ATOM 1277 N N . LEU A 1 100 ? 12.403 9.729 -23.074 1.00 38.61 82 LEU A N 1
ATOM 1278 C CA . LEU A 1 100 ? 13.711 9.204 -23.443 1.00 38.39 82 LEU A CA 1
ATOM 1279 C C . LEU A 1 100 ? 14.638 9.444 -22.263 1.00 36.99 82 LEU A C 1
ATOM 1280 O O . LEU A 1 100 ? 14.853 10.600 -21.850 1.00 32.64 82 LEU A O 1
ATOM 1296 N N . LYS A 1 101 ? 15.134 8.356 -21.680 1.00 30.28 83 LYS A N 1
ATOM 1297 C CA . LYS A 1 101 ? 16.030 8.537 -20.548 1.00 34.89 83 LYS A CA 1
ATOM 1298 C C . LYS A 1 101 ? 17.424 8.946 -21.012 1.00 33.41 83 LYS A C 1
ATOM 1299 O O . LYS A 1 101 ? 17.977 9.955 -20.553 1.00 29.51 83 LYS A O 1
ATOM 1318 N N . TYR A 1 102 ? 18.023 8.125 -21.881 1.00 33.70 84 TYR A N 1
ATOM 1319 C CA . TYR A 1 102 ? 19.366 8.393 -22.376 1.00 32.19 84 TYR A CA 1
ATOM 1320 C C . TYR A 1 102 ? 19.623 7.608 -23.662 1.00 34.25 84 TYR A C 1
ATOM 1321 O O . TYR A 1 102 ? 18.903 6.645 -23.972 1.00 35.58 84 TYR A O 1
ATOM 1339 N N . ILE A 1 103 ? 20.678 8.008 -24.373 1.00 32.41 85 ILE A N 1
ATOM 1340 C CA . ILE A 1 103 ? 21.253 7.259 -25.481 1.00 31.60 85 ILE A CA 1
ATOM 1341 C C . ILE A 1 103 ? 22.731 7.024 -25.222 1.00 33.27 85 ILE A C 1
ATOM 1342 O O . ILE A 1 103 ? 23.446 7.909 -24.745 1.00 35.97 85 ILE A O 1
ATOM 1358 N N . THR A 1 104 ? 23.195 5.823 -25.509 1.00 33.44 86 THR A N 1
ATOM 1359 C CA . THR A 1 104 ? 24.626 5.579 -25.497 1.00 38.11 86 THR A CA 1
ATOM 1360 C C . THR A 1 104 ? 25.080 5.113 -26.875 1.00 35.13 86 THR A C 1
ATOM 1361 O O . THR A 1 104 ? 24.288 4.637 -27.697 1.00 34.84 86 THR A O 1
ATOM 1372 N N . LEU A 1 105 ? 26.371 5.325 -27.108 1.00 37.70 87 LEU A N 1
ATOM 1373 C CA . LEU A 1 105 ? 27.025 5.011 -28.361 1.00 40.14 87 LEU A CA 1
ATOM 1374 C C . LEU A 1 105 ? 28.261 4.202 -28.050 1.00 42.76 87 LEU A C 1
ATOM 1375 O O . LEU A 1 105 ? 29.027 4.565 -27.151 1.00 44.13 87 LEU A O 1
ATOM 1391 N N . LYS A 1 106 ? 28.437 3.108 -28.760 1.00 47.50 88 LYS A N 1
ATOM 1392 C CA . LYS A 1 106 ? 29.725 2.444 -28.891 1.00 51.23 88 LYS A CA 1
ATOM 1393 C C . LYS A 1 106 ? 30.191 2.712 -30.323 1.00 52.92 88 LYS A C 1
ATOM 1394 O O . LYS A 1 106 ? 29.490 2.361 -31.281 1.00 51.85 88 LYS A O 1
ATOM 1413 N N . THR A 1 107 ? 31.319 3.378 -30.464 1.00 51.44 89 THR A N 1
ATOM 1414 C CA . THR A 1 107 ? 31.726 3.862 -31.777 1.00 56.63 89 THR A CA 1
ATOM 1415 C C . THR A 1 107 ? 32.603 2.839 -32.475 1.00 59.46 89 THR A C 1
ATOM 1416 O O . THR A 1 107 ? 33.161 1.947 -31.835 1.00 60.06 89 THR A O 1
ATOM 1427 N N . PRO A 1 108 ? 32.753 2.940 -33.795 1.00 60.74 90 PRO A N 1
ATOM 1428 C CA . PRO A 1 108 ? 33.649 1.997 -34.486 1.00 65.44 90 PRO A CA 1
ATOM 1429 C C . PRO A 1 108 ? 35.036 1.958 -33.865 1.00 70.71 90 PRO A C 1
ATOM 1430 O O . PRO A 1 108 ? 35.665 0.890 -33.812 1.00 68.60 90 PRO A O 1
ATOM 1441 N N . HIS A 1 109 ? 35.520 3.102 -33.368 1.00 71.13 91 HIS A N 1
ATOM 1442 C CA . HIS A 1 109 ? 36.835 3.206 -32.744 1.00 72.53 91 HIS A CA 1
ATOM 1443 C C . HIS A 1 109 ? 36.865 2.672 -31.317 1.00 70.75 91 HIS A C 1
ATOM 1444 O O . HIS A 1 109 ? 37.915 2.761 -30.670 1.00 74.33 91 HIS A O 1
ATOM 1458 N N . GLY A 1 110 ? 35.752 2.119 -30.820 1.00 66.30 92 GLY A N 1
ATOM 1459 C CA . GLY A 1 110 ? 35.710 1.477 -29.521 1.00 65.86 92 GLY A CA 1
ATOM 1460 C C . GLY A 1 110 ? 35.316 2.345 -28.339 1.00 65.22 92 GLY A C 1
ATOM 1461 O O . GLY A 1 110 ? 35.235 1.824 -27.216 1.00 66.40 92 GLY A O 1
ATOM 1465 N N . ASP A 1 111 ? 35.065 3.637 -28.540 1.00 65.68 93 ASP A N 1
ATOM 1466 C CA . ASP A 1 111 ? 34.695 4.494 -27.426 1.00 60.50 93 ASP A CA 1
ATOM 1467 C C . ASP A 1 111 ? 33.217 4.340 -27.083 1.00 57.23 93 ASP A C 1
ATOM 1468 O O . ASP A 1 111 ? 32.377 4.065 -27.946 1.00 57.78 93 ASP A O 1
ATOM 1477 N N . TYR A 1 112 ? 32.910 4.548 -25.811 1.00 53.81 94 TYR A N 1
ATOM 1478 C CA . TYR A 1 112 ? 31.561 4.447 -25.266 1.00 53.27 94 TYR A CA 1
ATOM 1479 C C . TYR A 1 112 ? 31.161 5.810 -24.734 1.00 46.64 94 TYR A C 1
ATOM 1480 O O . TYR A 1 112 ? 31.790 6.318 -23.805 1.00 50.25 94 TYR A O 1
ATOM 1498 N N . ILE A 1 113 ? 30.116 6.388 -25.317 1.00 43.25 95 ILE A N 1
ATOM 1499 C CA . ILE A 1 113 ? 29.704 7.758 -25.054 1.00 40.65 95 ILE A CA 1
ATOM 1500 C C . ILE A 1 113 ? 28.262 7.740 -24.579 1.00 38.58 95 ILE A C 1
ATOM 1501 O O . ILE A 1 113 ? 27.398 7.160 -25.240 1.00 36.87 95 ILE A O 1
ATOM 1517 N N . GLU A 1 114 ? 27.992 8.384 -23.451 1.00 36.40 96 GLU A N 1
ATOM 1518 C CA . GLU A 1 114 ? 26.633 8.466 -22.939 1.00 35.59 96 GLU A CA 1
ATOM 1519 C C . GLU A 1 114 ? 26.073 9.868 -23.159 1.00 34.92 96 GLU A C 1
ATOM 1520 O O . GLU A 1 114 ? 26.779 10.871 -22.978 1.00 30.88 96 GLU A O 1
ATOM 1532 N N . PHE A 1 115 ? 24.812 9.912 -23.600 1.00 31.70 97 PHE A N 1
ATOM 1533 C CA . PHE A 1 115 ? 24.089 11.148 -23.880 1.00 29.21 97 PHE A CA 1
ATOM 1534 C C . PHE A 1 115 ? 22.858 11.197 -22.979 1.00 32.31 97 PHE A C 1
ATOM 1535 O O . PHE A 1 115 ? 21.807 10.607 -23.297 1.00 35.06 97 PHE A O 1
ATOM 1552 N N . PRO A 1 116 ? 22.943 11.849 -21.839 1.00 31.01 98 PRO A N 1
ATOM 1553 C CA . PRO A 1 116 ? 21.762 11.971 -20.966 1.00 32.49 98 PRO A CA 1
ATOM 1554 C C . PRO A 1 116 ? 20.681 12.832 -21.579 1.00 29.59 98 PRO A C 1
ATOM 1555 O O . PRO A 1 116 ? 20.958 13.833 -22.233 1.00 32.08 98 PRO A O 1
ATOM 1566 N N . CYS A 1 117 ? 19.435 12.407 -21.417 1.00 29.93 99 CYS A N 1
ATOM 1567 C CA . CYS A 1 117 ? 18.308 13.157 -21.969 1.00 31.74 99 CYS A CA 1
ATOM 1568 C C . CYS A 1 117 ? 17.311 13.493 -20.861 1.00 36.24 99 CYS A C 1
ATOM 1569 O O . CYS A 1 117 ? 17.250 14.653 -20.406 1.00 32.38 99 CYS A O 1
ATOM 1577 N N . TYR A 1 118 ? 16.557 12.494 -20.396 1.00 31.20 100 TYR A N 1
ATOM 1578 C CA . TYR A 1 118 ? 15.591 12.583 -19.320 1.00 33.74 100 TYR A CA 1
ATOM 1579 C C . TYR A 1 118 ? 14.553 13.661 -19.639 1.00 33.51 100 TYR A C 1
ATOM 1580 O O . TYR A 1 118 ? 14.325 14.588 -18.884 1.00 32.65 100 TYR A O 1
ATOM 1598 N N . ARG A 1 119 ? 13.921 13.461 -20.792 1.00 33.38 101 ARG A N 1
ATOM 1599 C CA . ARG A 1 119 ? 12.991 14.449 -21.305 1.00 37.90 101 ARG A CA 1
ATOM 1600 C C . ARG A 1 119 ? 11.870 13.737 -22.027 1.00 37.28 101 ARG A C 1
ATOM 1601 O O . ARG A 1 119 ? 12.071 12.651 -22.579 1.00 38.04 101 ARG A O 1
ATOM 1622 N N . TRP A 1 120 ? 10.692 14.365 -22.009 1.00 38.60 102 TRP A N 1
ATOM 1623 C CA . TRP A 1 120 ? 9.553 13.927 -22.799 1.00 40.69 102 TRP A CA 1
ATOM 1624 C C . TRP A 1 120 ? 9.755 14.412 -24.219 1.00 42.14 102 TRP A C 1
ATOM 1625 O O . TRP A 1 120 ? 10.123 15.560 -24.442 1.00 48.43 102 TRP A O 1
ATOM 1646 N N . ILE A 1 121 ? 9.523 13.545 -25.182 1.00 48.94 103 ILE A N 1
ATOM 1647 C CA . ILE A 1 121 ? 9.668 13.891 -26.583 1.00 48.42 103 ILE A CA 1
ATOM 1648 C C . ILE A 1 121 ? 8.294 13.767 -27.220 1.00 54.55 103 ILE A C 1
ATOM 1649 O O . ILE A 1 121 ? 7.743 12.665 -27.338 1.00 45.09 103 ILE A O 1
ATOM 1665 N N . THR A 1 122 ? 7.721 14.900 -27.590 1.00 54.51 104 THR A N 1
ATOM 1666 C CA . THR A 1 122 ? 6.538 14.937 -28.434 1.00 58.24 104 THR A CA 1
ATOM 1667 C C . THR A 1 122 ? 7.000 15.138 -29.872 1.00 63.02 104 THR A C 1
ATOM 1668 O O . THR A 1 122 ? 8.154 15.472 -30.142 1.00 67.68 104 THR A O 1
ATOM 1679 N N . GLY A 1 123 ? 6.095 14.941 -30.805 1.00 69.67 105 GLY A N 1
ATOM 1680 C CA . GLY A 1 123 ? 6.501 15.057 -32.193 1.00 69.99 105 GLY A CA 1
ATOM 1681 C C . GLY A 1 123 ? 6.943 16.441 -32.626 1.00 71.57 105 GLY A C 1
ATOM 1682 O O . GLY A 1 123 ? 7.353 16.639 -33.773 1.00 64.04 105 GLY A O 1
ATOM 1686 N N . ASP A 1 124 ? 6.895 17.412 -31.712 1.00 70.03 106 ASP A N 1
ATOM 1687 C CA . ASP A 1 124 ? 6.847 18.805 -32.155 1.00 76.41 106 ASP A CA 1
ATOM 1688 C C . ASP A 1 124 ? 8.205 19.400 -32.484 1.00 70.26 106 ASP A C 1
ATOM 1689 O O . ASP A 1 124 ? 8.261 20.397 -33.210 1.00 72.96 106 ASP A O 1
ATOM 1698 N N . VAL A 1 125 ? 9.300 18.820 -31.999 1.00 70.88 107 VAL A N 1
ATOM 1699 C CA . VAL A 1 125 ? 10.611 19.355 -32.333 1.00 72.97 107 VAL A CA 1
ATOM 1700 C C . VAL A 1 125 ? 11.662 18.262 -32.182 1.00 62.80 107 VAL A C 1
ATOM 1701 O O . VAL A 1 125 ? 11.524 17.356 -31.357 1.00 59.41 107 VAL A O 1
ATOM 1714 N N . GLU A 1 126 ? 12.700 18.342 -33.019 1.00 59.91 108 GLU A N 1
ATOM 1715 C CA . GLU A 1 126 ? 13.910 17.556 -32.834 1.00 55.47 108 GLU A CA 1
ATOM 1716 C C . GLU A 1 126 ? 14.532 17.858 -31.472 1.00 50.19 108 GLU A C 1
ATOM 1717 O O . GLU A 1 126 ? 14.506 18.987 -30.981 1.00 50.18 108 GLU A O 1
ATOM 1729 N N . VAL A 1 127 ? 15.091 16.830 -30.859 1.00 42.37 109 VAL A N 1
ATOM 1730 C CA . VAL A 1 127 ? 15.840 16.937 -29.609 1.00 43.02 109 VAL A CA 1
ATOM 1731 C C . VAL A 1 127 ? 17.298 16.664 -29.935 1.00 40.80 109 VAL A C 1
ATOM 1732 O O . VAL A 1 127 ? 17.595 15.721 -30.674 1.00 39.90 109 VAL A O 1
ATOM 1745 N N . VAL A 1 128 ? 18.200 17.498 -29.420 1.00 36.89 110 VAL A N 1
ATOM 1746 C CA . VAL A 1 128 ? 19.617 17.424 -29.750 1.00 35.94 110 VAL A CA 1
ATOM 1747 C C . VAL A 1 128 ? 20.381 17.412 -28.428 1.00 31.84 110 VAL A C 1
ATOM 1748 O O . VAL A 1 128 ? 20.250 18.344 -27.626 1.00 33.76 110 VAL A O 1
ATOM 1761 N N . LEU A 1 129 ? 21.179 16.362 -28.213 1.00 29.78 111 LEU A N 1
ATOM 1762 C CA . LEU A 1 129 ? 21.825 16.085 -26.948 1.00 27.97 111 LEU A CA 1
ATOM 1763 C C . LEU A 1 129 ? 23.341 16.147 -27.052 1.00 30.95 111 LEU A C 1
ATOM 1764 O O . LEU A 1 129 ? 23.939 15.622 -28.007 1.00 32.62 111 LEU A O 1
ATOM 1780 N N . ARG A 1 130 ? 23.954 16.763 -26.046 1.00 29.10 112 ARG A N 1
ATOM 1781 C CA . ARG A 1 130 ? 25.385 16.683 -25.824 1.00 30.45 112 ARG A CA 1
ATOM 1782 C C . ARG A 1 130 ? 25.751 15.379 -25.134 1.00 30.71 112 ARG A C 1
ATOM 1783 O O . ARG A 1 130 ? 24.905 14.712 -24.535 1.00 30.37 112 ARG A O 1
ATOM 1804 N N . ASP A 1 131 ? 27.034 15.025 -25.175 1.00 30.56 113 ASP A N 1
ATOM 1805 C CA . ASP A 1 131 ? 27.428 13.935 -24.283 1.00 36.37 113 ASP A CA 1
ATOM 1806 C C . ASP A 1 131 ? 27.423 14.457 -22.841 1.00 35.06 113 ASP A C 1
ATOM 1807 O O . ASP A 1 131 ? 27.463 15.669 -22.586 1.00 33.03 113 ASP A O 1
ATOM 1816 N N . GLY A 1 132 ? 27.342 13.529 -21.896 1.00 28.26 114 GLY A N 1
ATOM 1817 C CA . GLY A 1 132 ? 27.011 13.896 -20.531 1.00 32.31 114 GLY A CA 1
ATOM 1818 C C . GLY A 1 132 ? 28.108 14.538 -19.727 1.00 32.68 114 GLY A C 1
ATOM 1819 O O . GLY A 1 132 ? 27.884 14.869 -18.566 1.00 31.38 114 GLY A O 1
ATOM 1823 N N . ARG A 1 133 ? 29.302 14.703 -20.276 1.00 29.44 115 ARG A N 1
ATOM 1824 C CA . ARG A 1 133 ? 30.343 15.403 -19.533 1.00 32.85 115 ARG A CA 1
ATOM 1825 C C . ARG A 1 133 ? 29.895 16.860 -19.328 1.00 33.58 115 ARG A C 1
ATOM 1826 O O . ARG A 1 133 ? 29.476 17.510 -20.293 1.00 31.93 115 ARG A O 1
ATOM 1847 N N . ALA A 1 134 ? 29.958 17.370 -18.087 1.00 30.38 116 ALA A N 1
ATOM 1848 C CA . ALA A 1 134 ? 29.476 18.723 -17.844 1.00 28.49 116 ALA A CA 1
ATOM 1849 C C . ALA A 1 134 ? 30.435 19.779 -18.407 1.00 26.68 116 ALA A C 1
ATOM 1850 O O . ALA A 1 134 ? 31.661 19.687 -18.268 1.00 27.27 116 ALA A O 1
ATOM 1857 N N . LYS A 1 135 ? 29.867 20.830 -18.993 1.00 29.32 117 LYS A N 1
ATOM 1858 C CA . LYS A 1 135 ? 30.681 21.845 -19.651 1.00 30.13 117 LYS A CA 1
ATOM 1859 C C . LYS A 1 135 ? 30.168 23.244 -19.334 1.00 29.31 117 LYS A C 1
ATOM 1860 O O . LYS A 1 135 ? 28.962 23.523 -19.393 1.00 28.37 117 LYS A O 1
ATOM 1879 N N . LEU A 1 136 ? 31.090 24.112 -18.987 1.00 28.74 118 LEU A N 1
ATOM 1880 C CA . LEU A 1 136 ? 30.821 25.542 -18.961 1.00 34.07 118 LEU A CA 1
ATOM 1881 C C . LEU A 1 136 ? 30.960 26.118 -20.370 1.00 33.43 118 LEU A C 1
ATOM 1882 O O . LEU A 1 136 ? 31.595 25.535 -21.244 1.00 33.94 118 LEU A O 1
ATOM 1898 N N . ALA A 1 137 ? 30.371 27.295 -20.577 1.00 34.72 119 ALA A N 1
ATOM 1899 C CA . ALA A 1 137 ? 30.467 27.943 -21.876 1.00 35.39 119 ALA A CA 1
ATOM 1900 C C . ALA A 1 137 ? 31.914 28.090 -22.282 1.00 36.71 119 ALA A C 1
ATOM 1901 O O . ALA A 1 137 ? 32.256 27.944 -23.464 1.00 36.19 119 ALA A O 1
ATOM 1908 N N . ARG A 1 138 ? 32.788 28.371 -21.310 1.00 32.62 120 ARG A N 1
ATOM 1909 C CA . ARG A 1 138 ? 34.181 28.608 -21.671 1.00 36.55 120 ARG A CA 1
ATOM 1910 C C . ARG A 1 138 ? 34.863 27.345 -22.180 1.00 36.27 120 ARG A C 1
ATOM 1911 O O . ARG A 1 138 ? 35.916 27.440 -22.836 1.00 36.57 120 ARG A O 1
ATOM 1932 N N . ASP A 1 139 ? 34.296 26.177 -21.904 1.00 34.68 121 ASP A N 1
ATOM 1933 C CA . ASP A 1 139 ? 34.844 24.937 -22.444 1.00 38.31 121 ASP A CA 1
ATOM 1934 C C . ASP A 1 139 ? 34.535 24.767 -23.938 1.00 38.25 121 ASP A C 1
ATOM 1935 O O . ASP A 1 139 ? 35.189 23.959 -24.605 1.00 36.83 121 ASP A O 1
ATOM 1944 N N . ASP A 1 140 ? 33.520 25.474 -24.467 1.00 35.79 122 ASP A N 1
ATOM 1945 C CA . ASP A 1 140 ? 33.010 25.221 -25.809 1.00 40.98 122 ASP A CA 1
ATOM 1946 C C . ASP A 1 140 ? 33.603 26.239 -26.780 1.00 38.89 122 ASP A C 1
ATOM 1947 O O . ASP A 1 140 ? 33.252 27.425 -26.743 1.00 39.01 122 ASP A O 1
ATOM 1956 N N . GLN A 1 141 ? 34.490 25.785 -27.628 1.00 35.97 123 GLN A N 1
ATOM 1957 C CA . GLN A 1 141 ? 35.214 26.698 -28.493 1.00 41.81 123 GLN A CA 1
ATOM 1958 C C . GLN A 1 141 ? 34.964 26.458 -29.972 1.00 39.08 123 GLN A C 1
ATOM 1959 O O . GLN A 1 141 ? 35.254 27.350 -30.777 1.00 41.05 123 GLN A O 1
ATOM 1973 N N . ILE A 1 142 ? 34.383 25.330 -30.350 1.00 37.11 124 ILE A N 1
ATOM 1974 C CA . ILE A 1 142 ? 34.055 25.058 -31.742 1.00 35.76 124 ILE A CA 1
ATOM 1975 C C . ILE A 1 142 ? 32.580 25.373 -31.966 1.00 38.67 124 ILE A C 1
ATOM 1976 O O . ILE A 1 142 ? 31.730 25.229 -31.067 1.00 32.77 124 ILE A O 1
ATOM 1992 N N . HIS A 1 143 ? 32.274 25.694 -33.219 1.00 33.59 125 HIS A N 1
ATOM 1993 C CA . HIS A 1 143 ? 30.981 26.251 -33.581 1.00 35.87 125 HIS A CA 1
ATOM 1994 C C . HIS A 1 143 ? 29.840 25.280 -33.352 1.00 31.26 125 HIS A C 1
ATOM 1995 O O . HIS A 1 143 ? 28.753 25.697 -32.959 1.00 30.82 125 HIS A O 1
ATOM 2009 N N . ILE A 1 144 ? 30.036 24.004 -33.693 1.00 29.88 126 ILE A N 1
ATOM 2010 C CA . ILE A 1 144 ? 28.996 23.000 -33.510 1.00 33.43 126 ILE A CA 1
ATOM 2011 C C . ILE A 1 144 ? 28.445 23.065 -32.077 1.00 33.16 126 ILE A C 1
ATOM 2012 O O . ILE A 1 144 ? 27.227 23.028 -31.864 1.00 30.22 126 ILE A O 1
ATOM 2028 N N . LEU A 1 145 ? 29.328 23.191 -31.084 1.00 29.07 127 LEU A N 1
ATOM 2029 C CA . LEU A 1 145 ? 28.880 23.171 -29.702 1.00 32.79 127 LEU A CA 1
ATOM 2030 C C . LEU A 1 145 ? 28.355 24.542 -29.287 1.00 35.23 127 LEU A C 1
ATOM 2031 O O . LEU A 1 145 ? 27.346 24.637 -28.577 1.00 31.53 127 LEU A O 1
ATOM 2047 N N . LYS A 1 146 ? 29.018 25.614 -29.715 1.00 31.92 128 LYS A N 1
ATOM 2048 C CA . LYS A 1 146 ? 28.537 26.934 -29.319 1.00 35.33 128 LYS A CA 1
ATOM 2049 C C . LYS A 1 146 ? 27.157 27.205 -29.909 1.00 32.16 128 LYS A C 1
ATOM 2050 O O . LYS A 1 146 ? 26.281 27.742 -29.236 1.00 32.99 128 LYS A O 1
ATOM 2069 N N . GLN A 1 147 ? 26.936 26.797 -31.140 1.00 31.89 129 GLN A N 1
ATOM 2070 C CA . GLN A 1 147 ? 25.634 27.001 -31.762 1.00 34.69 129 GLN A CA 1
ATOM 2071 C C . GLN A 1 147 ? 24.569 26.182 -31.054 1.00 31.66 129 GLN A C 1
ATOM 2072 O O . GLN A 1 147 ? 23.463 26.660 -30.836 1.00 31.44 129 GLN A O 1
ATOM 2086 N N . HIS A 1 148 ? 24.871 24.931 -30.706 1.00 33.40 130 HIS A N 1
ATOM 2087 C CA . HIS A 1 148 ? 23.861 24.119 -30.030 1.00 31.91 130 HIS A CA 1
ATOM 2088 C C . HIS A 1 148 ? 23.467 24.767 -28.703 1.00 32.84 130 HIS A C 1
ATOM 2089 O O . HIS A 1 148 ? 22.276 24.926 -28.398 1.00 32.19 130 HIS A O 1
ATOM 2103 N N . ARG A 1 149 ? 24.469 25.173 -27.920 1.00 30.64 131 ARG A N 1
ATOM 2104 C CA . ARG A 1 149 ? 24.259 25.782 -26.617 1.00 33.54 131 ARG A CA 1
ATOM 2105 C C . ARG A 1 149 ? 23.420 27.056 -26.705 1.00 35.25 131 ARG A C 1
ATOM 2106 O O . ARG A 1 149 ? 22.475 27.262 -25.923 1.00 31.12 131 ARG A O 1
ATOM 2127 N N . ARG A 1 150 ? 23.795 27.954 -27.622 1.00 33.37 132 ARG A N 1
ATOM 2128 C CA . ARG A 1 150 ? 23.054 29.188 -27.776 1.00 36.10 132 ARG A CA 1
ATOM 2129 C C . ARG A 1 150 ? 21.637 28.916 -28.257 1.00 35.88 132 ARG A C 1
ATOM 2130 O O . ARG A 1 150 ? 20.686 29.559 -27.795 1.00 32.75 132 ARG A O 1
ATOM 2151 N N . LYS A 1 151 ? 21.474 27.983 -29.180 1.00 34.15 133 LYS A N 1
ATOM 2152 C CA . LYS A 1 151 ? 20.112 27.697 -29.633 1.00 39.71 133 LYS A CA 1
ATOM 2153 C C . LYS A 1 151 ? 19.279 27.038 -28.536 1.00 33.74 133 LYS A C 1
ATOM 2154 O O . LYS A 1 151 ? 18.061 27.226 -28.482 1.00 32.48 133 LYS A O 1
ATOM 2173 N N . GLU A 1 152 ? 19.901 26.218 -27.692 1.00 35.00 134 GLU A N 1
ATOM 2174 C CA . GLU A 1 152 ? 19.174 25.604 -26.568 1.00 34.18 134 GLU A CA 1
ATOM 2175 C C . GLU A 1 152 ? 18.614 26.680 -25.628 1.00 33.44 134 GLU A C 1
ATOM 2176 O O . GLU A 1 152 ? 17.454 26.609 -25.204 1.00 30.11 134 GLU A O 1
ATOM 2188 N N . LEU A 1 153 ? 19.415 27.718 -25.355 1.00 32.57 135 LEU A N 1
ATOM 2189 C CA . LEU A 1 153 ? 18.993 28.782 -24.441 1.00 32.80 135 LEU A CA 1
ATOM 2190 C C . LEU A 1 153 ? 17.923 29.658 -25.084 1.00 37.66 135 LEU A C 1
ATOM 2191 O O . LEU A 1 153 ? 16.912 29.976 -24.447 1.00 31.88 135 LEU A O 1
ATOM 2207 N N . GLU A 1 154 ? 18.076 29.955 -26.380 1.00 32.58 136 GLU A N 1
ATOM 2208 C CA . GLU A 1 154 ? 17.022 30.673 -27.090 1.00 40.01 136 GLU A CA 1
ATOM 2209 C C . GLU A 1 154 ? 15.692 29.935 -27.014 1.00 33.53 136 GLU A C 1
ATOM 2210 O O . GLU A 1 154 ? 14.651 30.553 -26.762 1.00 35.50 136 GLU A O 1
ATOM 2222 N N . THR A 1 155 ? 15.705 28.621 -27.231 1.00 32.46 137 THR A N 1
ATOM 2223 C CA . THR A 1 155 ? 14.482 27.824 -27.145 1.00 33.63 137 THR A CA 1
ATOM 2224 C C . THR A 1 155 ? 13.942 27.767 -25.705 1.00 35.03 137 THR A C 1
ATOM 2225 O O . THR A 1 155 ? 12.735 27.909 -25.479 1.00 33.46 137 THR A O 1
ATOM 2236 N N . ARG A 1 156 ? 14.814 27.512 -24.728 1.00 30.32 138 ARG A N 1
ATOM 2237 C CA . ARG A 1 156 ? 14.384 27.510 -23.340 1.00 32.29 138 ARG A CA 1
ATOM 2238 C C . ARG A 1 156 ? 13.689 28.815 -22.967 1.00 36.04 138 ARG A C 1
ATOM 2239 O O . ARG A 1 156 ? 12.696 28.825 -22.218 1.00 31.43 138 ARG A O 1
ATOM 2260 N N . GLN A 1 157 ? 14.212 29.941 -23.466 1.00 31.95 139 GLN A N 1
ATOM 2261 C CA . GLN A 1 157 ? 13.680 31.231 -23.056 1.00 31.75 139 GLN A CA 1
ATOM 2262 C C . GLN A 1 157 ? 12.392 31.580 -23.766 1.00 35.14 139 GLN A C 1
ATOM 2263 O O . GLN A 1 157 ? 11.696 32.491 -23.302 1.00 34.19 139 GLN A O 1
ATOM 2277 N N . LYS A 1 158 ? 12.067 30.885 -24.861 1.00 33.53 140 LYS A N 1
ATOM 2278 C CA . LYS A 1 158 ? 10.742 30.975 -25.446 1.00 39.48 140 LYS A CA 1
ATOM 2279 C C . LYS A 1 158 ? 9.740 30.076 -24.747 1.00 36.13 140 LYS A C 1
ATOM 2280 O O . LYS A 1 158 ? 8.560 30.409 -24.661 1.00 38.31 140 LYS A O 1
ATOM 2299 N N . GLN A 1 159 ? 10.175 28.944 -24.248 1.00 36.84 141 GLN A N 1
ATOM 2300 C CA . GLN A 1 159 ? 9.233 27.988 -23.694 1.00 39.87 141 GLN A CA 1
ATOM 2301 C C . GLN A 1 159 ? 8.952 28.199 -22.216 1.00 37.56 141 GLN A C 1
ATOM 2302 O O . GLN A 1 159 ? 7.840 27.894 -21.764 1.00 35.95 141 GLN A O 1
ATOM 2316 N N . TYR A 1 160 ? 9.936 28.680 -21.456 1.00 32.10 142 TYR A N 1
ATOM 2317 C CA . TYR A 1 160 ? 9.790 28.923 -20.015 1.00 34.61 142 TYR A CA 1
ATOM 2318 C C . TYR A 1 160 ? 9.882 30.424 -19.752 1.00 32.79 142 TYR A C 1
ATOM 2319 O O . TYR A 1 160 ? 10.978 30.994 -19.752 1.00 33.05 142 TYR A O 1
ATOM 2337 N N . ARG A 1 161 ? 8.745 31.051 -19.522 1.00 32.25 143 ARG A N 1
ATOM 2338 C CA . ARG A 1 161 ? 8.652 32.495 -19.378 1.00 32.28 143 ARG A CA 1
ATOM 2339 C C . ARG A 1 161 ? 8.070 32.854 -18.011 1.00 31.47 143 ARG A C 1
ATOM 2340 O O . ARG A 1 161 ? 7.308 32.088 -17.422 1.00 30.52 143 ARG A O 1
ATOM 2361 N N . TRP A 1 162 ? 8.436 34.046 -17.544 1.00 29.90 144 TRP A N 1
ATOM 2362 C CA . TRP A 1 162 ? 7.995 34.540 -16.272 1.00 30.49 144 TRP A CA 1
ATOM 2363 C C . TRP A 1 162 ? 6.647 35.224 -16.402 1.00 33.01 144 TRP A C 1
ATOM 2364 O O . TRP A 1 162 ? 6.355 35.884 -17.405 1.00 33.60 144 TRP A O 1
ATOM 2385 N N . MET A 1 163 ? 5.857 35.134 -15.338 1.00 32.49 145 MET A N 1
ATOM 2386 C CA . MET A 1 163 ? 4.520 35.729 -15.305 1.00 39.07 145 MET A CA 1
ATOM 2387 C C . MET A 1 163 ? 4.173 36.115 -13.874 1.00 33.37 145 MET A C 1
ATOM 2388 O O . MET A 1 163 ? 4.620 35.480 -12.916 1.00 32.50 145 MET A O 1
ATOM 2402 N N . GLU A 1 164 ? 3.382 37.167 -13.729 1.00 34.26 146 GLU A N 1
ATOM 2403 C CA . GLU A 1 164 ? 2.961 37.647 -12.409 1.00 32.70 146 GLU A CA 1
ATOM 2404 C C . GLU A 1 164 ? 1.550 37.127 -12.162 1.00 35.60 146 GLU A C 1
ATOM 2405 O O . GLU A 1 164 ? 0.581 37.623 -12.736 1.00 36.26 146 GLU A O 1
ATOM 2417 N N . TRP A 1 165 ? 1.429 36.111 -11.317 1.00 35.73 147 TRP A N 1
ATOM 2418 C CA . TRP A 1 165 ? 0.121 35.489 -11.107 1.00 35.41 147 TRP A CA 1
ATOM 2419 C C . TRP A 1 165 ? -0.770 36.376 -10.235 1.00 35.97 147 TRP A C 1
ATOM 2420 O O . TRP A 1 165 ? -1.967 36.526 -10.503 1.00 35.42 147 TRP A O 1
ATOM 2441 N N . ASN A 1 166 ? -0.192 37.004 -9.230 1.00 33.97 148 ASN A N 1
ATOM 2442 C CA . ASN A 1 166 ? -0.904 37.949 -8.390 1.00 36.45 148 ASN A CA 1
ATOM 2443 C C . ASN A 1 166 ? 0.030 39.091 -8.054 1.00 36.38 148 ASN A C 1
ATOM 2444 O O . ASN A 1 166 ? 1.242 38.892 -7.940 1.00 34.45 148 ASN A O 1
ATOM 2455 N N . PRO A 1 167 ? -0.516 40.284 -7.862 1.00 38.99 149 PRO A N 1
ATOM 2456 C CA . PRO A 1 167 ? 0.313 41.453 -7.564 1.00 39.95 149 PRO A CA 1
ATOM 2457 C C . PRO A 1 167 ? 1.261 41.212 -6.415 1.00 35.92 149 PRO A C 1
ATOM 2458 O O . PRO A 1 167 ? 0.880 40.664 -5.368 1.00 34.56 149 PRO A O 1
ATOM 2469 N N . GLY A 1 168 ? 2.510 41.637 -6.614 1.00 34.25 150 GLY A N 1
ATOM 2470 C CA . GLY A 1 168 ? 3.520 41.559 -5.578 1.00 33.37 150 GLY A CA 1
ATOM 2471 C C . GLY A 1 168 ? 4.051 40.167 -5.310 1.00 34.35 150 GLY A C 1
ATOM 2472 O O . GLY A 1 168 ? 4.944 40.016 -4.461 1.00 35.32 150 GLY A O 1
ATOM 2476 N N . PHE A 1 169 ? 3.548 39.154 -5.975 1.00 32.26 151 PHE A N 1
ATOM 2477 C CA . PHE A 1 169 ? 4.076 37.812 -5.760 1.00 31.09 151 PHE A CA 1
ATOM 2478 C C . PHE A 1 169 ? 5.445 37.683 -6.423 1.00 31.20 151 PHE A C 1
ATOM 2479 O O . PHE A 1 169 ? 5.716 38.350 -7.433 1.00 29.98 151 PHE A O 1
ATOM 2496 N N . PRO A 1 170 ? 6.288 36.753 -5.950 1.00 29.74 152 PRO A N 1
ATOM 2497 C CA . PRO A 1 170 ? 7.379 36.274 -6.818 1.00 30.70 152 PRO A CA 1
ATOM 2498 C C . PRO A 1 170 ? 6.796 35.883 -8.158 1.00 26.11 152 PRO A C 1
ATOM 2499 O O . PRO A 1 170 ? 5.703 35.342 -8.257 1.00 26.23 152 PRO A O 1
ATOM 2510 N N . LEU A 1 171 ? 7.497 36.198 -9.220 1.00 32.86 153 LEU A N 1
ATOM 2511 C CA . LEU A 1 171 ? 7.017 35.780 -10.539 1.00 30.23 153 LEU A CA 1
ATOM 2512 C C . LEU A 1 171 ? 7.098 34.265 -10.657 1.00 30.07 153 LEU A C 1
ATOM 2513 O O . LEU A 1 171 ? 7.977 33.611 -10.060 1.00 26.95 153 LEU A O 1
ATOM 2529 N N . SER A 1 172 ? 6.161 33.726 -11.437 1.00 25.39 154 SER A N 1
ATOM 2530 C CA . SER A 1 172 ? 6.051 32.288 -11.648 1.00 31.56 154 SER A CA 1
ATOM 2531 C C . SER A 1 172 ? 5.917 31.988 -13.142 1.00 30.01 154 SER A C 1
ATOM 2532 O O . SER A 1 172 ? 6.126 32.864 -13.988 1.00 31.44 154 SER A O 1
ATOM 2540 N N . ILE A 1 173 ? 5.556 30.744 -13.470 1.00 30.37 155 ILE A N 1
ATOM 2541 C CA . ILE A 1 173 ? 5.587 30.261 -14.835 1.00 29.68 155 ILE A CA 1
ATOM 2542 C C . ILE A 1 173 ? 4.438 30.863 -15.621 1.00 32.83 155 ILE A C 1
ATOM 2543 O O . ILE A 1 173 ? 3.328 31.026 -15.107 1.00 36.18 155 ILE A O 1
ATOM 2559 N N . ASP A 1 174 ? 4.699 31.173 -16.885 1.00 33.04 156 ASP A N 1
ATOM 2560 C CA . ASP A 1 174 ? 3.681 31.722 -17.771 1.00 38.80 156 ASP A CA 1
ATOM 2561 C C . ASP A 1 174 ? 2.863 30.579 -18.364 1.00 41.84 156 ASP A C 1
ATOM 2562 O O . ASP A 1 174 ? 3.029 30.164 -19.507 1.00 45.15 156 ASP A O 1
ATOM 2571 N N . ALA A 1 175 ? 1.958 30.067 -17.559 1.00 40.48 157 ALA A N 1
ATOM 2572 C CA . ALA A 1 175 ? 1.024 29.042 -17.982 1.00 42.48 157 ALA A CA 1
ATOM 2573 C C . ALA A 1 175 ? -0.186 29.164 -17.068 1.00 45.85 157 ALA A C 1
ATOM 2574 O O . ALA A 1 175 ? -0.033 29.297 -15.851 1.00 48.36 157 ALA A O 1
ATOM 2581 N N . LYS A 1 176 ? -1.371 29.120 -17.659 1.00 46.14 158 LYS A N 1
ATOM 2582 C CA . LYS A 1 176 ? -2.596 29.274 -16.894 1.00 55.27 158 LYS A CA 1
ATOM 2583 C C . LYS A 1 176 ? -2.970 27.977 -16.199 1.00 52.86 158 LYS A C 1
ATOM 2584 O O . LYS A 1 176 ? -3.493 28.009 -15.084 1.00 52.75 158 LYS A O 1
ATOM 2603 N N . CYS A 1 177 ? -2.680 26.835 -16.809 1.00 49.12 159 CYS A N 1
ATOM 2604 C CA . CYS A 1 177 ? -2.982 25.563 -16.178 1.00 47.11 159 CYS A CA 1
ATOM 2605 C C . CYS A 1 177 ? -1.912 24.538 -16.500 1.00 45.21 159 CYS A C 1
ATOM 2606 O O . CYS A 1 177 ? -1.023 24.745 -17.338 1.00 40.32 159 CYS A O 1
ATOM 2614 N N . HIS A 1 178 ? -2.019 23.410 -15.804 1.00 41.20 160 HIS A N 1
ATOM 2615 C CA . HIS A 1 178 ? -1.012 22.367 -15.909 1.00 42.00 160 HIS A CA 1
ATOM 2616 C C . HIS A 1 178 ? -0.879 21.855 -17.337 1.00 41.71 160 HIS A C 1
ATOM 2617 O O . HIS A 1 178 ? 0.234 21.678 -17.823 1.00 36.82 160 HIS A O 1
ATOM 2631 N N . LYS A 1 179 ? -1.991 21.624 -18.032 1.00 45.26 161 LYS A N 1
ATOM 2632 C CA . LYS A 1 179 ? -1.880 21.107 -19.399 1.00 49.77 161 LYS A CA 1
ATOM 2633 C C . LYS A 1 179 ? -1.175 22.101 -20.334 1.00 46.73 161 LYS A C 1
ATOM 2634 O O . LYS A 1 179 ? -0.712 21.707 -21.403 1.00 42.06 161 LYS A O 1
ATOM 2653 N N . ASP A 1 180 ? -1.059 23.374 -19.952 1.00 46.20 162 ASP A N 1
ATOM 2654 C CA . ASP A 1 180 ? -0.404 24.346 -20.811 1.00 41.92 162 ASP A CA 1
ATOM 2655 C C . ASP A 1 180 ? 1.101 24.393 -20.602 1.00 44.35 162 ASP A C 1
ATOM 2656 O O . ASP A 1 180 ? 1.793 25.078 -21.363 1.00 41.00 162 ASP A O 1
ATOM 2665 N N . LEU A 1 181 ? 1.619 23.723 -19.581 1.00 36.92 163 LEU A N 1
ATOM 2666 C CA . LEU A 1 181 ? 3.054 23.738 -19.328 1.00 38.54 163 LEU A CA 1
ATOM 2667 C C . LEU A 1 181 ? 3.789 23.024 -20.455 1.00 41.15 163 LEU A C 1
ATOM 2668 O O . LEU A 1 181 ? 3.211 22.175 -21.139 1.00 41.47 163 LEU A O 1
ATOM 2684 N N . PRO A 1 182 ? 5.077 23.310 -20.653 1.00 41.72 164 PRO A N 1
ATOM 2685 C CA . PRO A 1 182 ? 5.882 22.413 -21.503 1.00 43.98 164 PRO A CA 1
ATOM 2686 C C . PRO A 1 182 ? 5.818 20.995 -20.955 1.00 41.00 164 PRO A C 1
ATOM 2687 O O . PRO A 1 182 ? 5.884 20.778 -19.741 1.00 35.64 164 PRO A O 1
ATOM 2698 N N . ARG A 1 183 ? 5.688 20.018 -21.854 1.00 37.49 165 ARG A N 1
ATOM 2699 C CA . ARG A 1 183 ? 5.523 18.635 -21.397 1.00 39.70 165 ARG A CA 1
ATOM 2700 C C . ARG A 1 183 ? 6.662 18.203 -20.478 1.00 42.05 165 ARG A C 1
ATOM 2701 O O . ARG A 1 183 ? 6.456 17.382 -19.566 1.00 38.84 165 ARG A O 1
ATOM 2722 N N . ASP A 1 184 ? 7.855 18.757 -20.680 1.00 35.80 166 ASP A N 1
ATOM 2723 C CA . ASP A 1 184 ? 9.005 18.354 -19.881 1.00 40.83 166 ASP A CA 1
ATOM 2724 C C . ASP A 1 184 ? 8.821 18.616 -18.394 1.00 36.93 166 ASP A C 1
ATOM 2725 O O . ASP A 1 184 ? 9.520 18.003 -17.582 1.00 34.56 166 ASP A O 1
ATOM 2734 N N . ILE A 1 185 ? 7.972 19.579 -18.013 1.00 36.31 167 ILE A N 1
ATOM 2735 C CA . ILE A 1 185 ? 7.834 19.915 -16.598 1.00 36.11 167 ILE A CA 1
ATOM 2736 C C . ILE A 1 185 ? 6.433 19.623 -16.066 1.00 35.21 167 ILE A C 1
ATOM 2737 O O . ILE A 1 185 ? 6.093 20.051 -14.971 1.00 35.62 167 ILE A O 1
ATOM 2753 N N . GLN A 1 186 ? 5.621 18.886 -16.823 1.00 36.04 168 GLN A N 1
ATOM 2754 C CA . GLN A 1 186 ? 4.352 18.389 -16.324 1.00 39.72 168 GLN A CA 1
ATOM 2755 C C . GLN A 1 186 ? 4.596 17.141 -15.489 1.00 41.45 168 GLN A C 1
ATOM 2756 O O . GLN A 1 186 ? 5.662 16.524 -15.561 1.00 39.84 168 GLN A O 1
ATOM 2770 N N . PHE A 1 187 ? 3.602 16.796 -14.666 1.00 41.38 169 PHE A N 1
ATOM 2771 C CA . PHE A 1 187 ? 3.588 15.482 -14.034 1.00 45.75 169 PHE A CA 1
ATOM 2772 C C . PHE A 1 187 ? 3.516 14.392 -15.103 1.00 50.40 169 PHE A C 1
ATOM 2773 O O . PHE A 1 187 ? 3.117 14.638 -16.247 1.00 49.50 169 PHE A O 1
ATOM 2790 N N . ASP A 1 188 ? 3.866 13.161 -14.711 1.00 52.54 170 ASP A N 1
ATOM 2791 C CA . ASP A 1 188 ? 3.895 12.057 -15.675 1.00 56.44 170 ASP A CA 1
ATOM 2792 C C . ASP A 1 188 ? 2.538 11.816 -16.331 1.00 56.38 170 ASP A C 1
ATOM 2793 O O . ASP A 1 188 ? 2.478 11.360 -17.479 1.00 59.28 170 ASP A O 1
ATOM 2802 N N . SER A 1 189 ? 1.447 12.098 -15.621 1.00 63.85 171 SER A N 1
ATOM 2803 C CA . SER A 1 189 ? 0.094 12.089 -16.168 1.00 67.75 171 SER A CA 1
ATOM 2804 C C . SER A 1 189 ? -0.611 13.391 -15.779 1.00 70.58 171 SER A C 1
ATOM 2805 O O . SER A 1 189 ? -0.169 14.129 -14.889 1.00 61.88 171 SER A O 1
ATOM 2813 N N . GLU A 1 190 ? -1.727 13.672 -16.464 1.00 74.04 172 GLU A N 1
ATOM 2814 C CA . GLU A 1 190 ? -2.466 14.911 -16.222 1.00 70.54 172 GLU A CA 1
ATOM 2815 C C . GLU A 1 190 ? -3.276 14.868 -14.928 1.00 72.22 172 GLU A C 1
ATOM 2816 O O . GLU A 1 190 ? -3.508 15.921 -14.317 1.00 66.22 172 GLU A O 1
ATOM 2828 N N . LYS A 1 191 ? -3.705 13.682 -14.490 1.00 78.81 173 LYS A N 1
ATOM 2829 C CA . LYS A 1 191 ? -4.491 13.543 -13.272 1.00 78.22 173 LYS A CA 1
ATOM 2830 C C . LYS A 1 191 ? -3.755 12.773 -12.184 1.00 78.57 173 LYS A C 1
ATOM 2831 O O . LYS A 1 191 ? -4.340 12.499 -11.130 1.00 81.08 173 LYS A O 1
ATOM 2850 N N . GLY A 1 192 ? -2.489 12.423 -12.408 1.00 82.19 174 GLY A N 1
ATOM 2851 C CA . GLY A 1 192 ? -1.712 11.730 -11.399 1.00 86.20 174 GLY A CA 1
ATOM 2852 C C . GLY A 1 192 ? -1.740 12.455 -10.067 1.00 89.02 174 GLY A C 1
ATOM 2853 O O . GLY A 1 192 ? -2.299 11.952 -9.085 1.00 83.22 174 GLY A O 1
ATOM 2857 N N . VAL A 1 193 ? -1.160 13.651 -10.030 1.00 87.48 175 VAL A N 1
ATOM 2858 C CA . VAL A 1 193 ? -1.075 14.462 -8.820 1.00 78.89 175 VAL A CA 1
ATOM 2859 C C . VAL A 1 193 ? -2.032 15.638 -8.998 1.00 71.75 175 VAL A C 1
ATOM 2860 O O . VAL A 1 193 ? -1.733 16.595 -9.720 1.00 64.00 175 VAL A O 1
ATOM 2873 N N . ASP A 1 194 ? -3.182 15.576 -8.332 1.00 63.72 176 ASP A N 1
ATOM 2874 C CA . ASP A 1 194 ? -4.293 16.477 -8.601 1.00 59.35 176 ASP A CA 1
ATOM 2875 C C . ASP A 1 194 ? -4.959 16.841 -7.284 1.00 56.96 176 ASP A C 1
ATOM 2876 O O . ASP A 1 194 ? -5.308 15.960 -6.492 1.00 56.44 176 ASP A O 1
ATOM 2885 N N . PHE A 1 195 ? -5.136 18.136 -7.048 1.00 49.54 177 PHE A N 1
ATOM 2886 C CA . PHE A 1 195 ? -5.722 18.574 -5.787 1.00 50.76 177 PHE A CA 1
ATOM 2887 C C . PHE A 1 195 ? -7.195 18.203 -5.707 1.00 50.62 177 PHE A C 1
ATOM 2888 O O . PHE A 1 195 ? -7.680 17.766 -4.646 1.00 45.96 177 PHE A O 1
ATOM 2905 N N . VAL A 1 196 ? -7.922 18.362 -6.817 1.00 46.31 178 VAL A N 1
ATOM 2906 C CA . VAL A 1 196 ? -9.336 17.981 -6.845 1.00 51.40 178 VAL A CA 1
ATOM 2907 C C . VAL A 1 196 ? -9.492 16.482 -6.604 1.00 52.73 178 VAL A C 1
ATOM 2908 O O . VAL A 1 196 ? -10.235 16.051 -5.718 1.00 47.59 178 VAL A O 1
ATOM 2921 N N . LEU A 1 197 ? -8.784 15.660 -7.383 1.00 53.11 179 LEU A N 1
ATOM 2922 C CA . LEU A 1 197 ? -8.965 14.219 -7.229 1.00 58.54 179 LEU A CA 1
ATOM 2923 C C . LEU A 1 197 ? -8.446 13.730 -5.880 1.00 54.43 179 LEU A C 1
ATOM 2924 O O . LEU A 1 197 ? -9.126 12.957 -5.200 1.00 56.56 179 LEU A O 1
ATOM 2940 N N . ASN A 1 198 ? -7.269 14.188 -5.462 1.00 51.07 180 ASN A N 1
ATOM 2941 C CA . ASN A 1 198 ? -6.658 13.623 -4.268 1.00 57.91 180 ASN A CA 1
ATOM 2942 C C . ASN A 1 198 ? -7.361 14.084 -2.996 1.00 53.41 180 ASN A C 1
ATOM 2943 O O . ASN A 1 198 ? -7.462 13.310 -2.045 1.00 43.42 180 ASN A O 1
ATOM 2954 N N . TYR A 1 199 ? -7.828 15.343 -2.939 1.00 47.99 181 TYR A N 1
ATOM 2955 C CA . TYR A 1 199 ? -8.545 15.767 -1.739 1.00 53.46 181 TYR A CA 1
ATOM 2956 C C . TYR A 1 199 ? -9.808 14.925 -1.571 1.00 54.96 181 TYR A C 1
ATOM 2957 O O . TYR A 1 199 ? -10.125 14.481 -0.466 1.00 50.08 181 TYR A O 1
ATOM 2975 N N . SER A 1 200 ? -10.525 14.675 -2.671 1.00 55.02 182 SER A N 1
ATOM 2976 C CA . SER A 1 200 ? -11.773 13.916 -2.600 1.00 60.79 182 SER A CA 1
ATOM 2977 C C . SER A 1 200 ? -11.507 12.445 -2.308 1.00 57.55 182 SER A C 1
ATOM 2978 O O . SER A 1 200 ? -12.243 11.809 -1.544 1.00 57.34 182 SER A O 1
ATOM 2986 N N . LYS A 1 201 ? -10.470 11.889 -2.925 1.00 57.79 183 LYS A N 1
ATOM 2987 C CA . LYS A 1 201 ? -10.032 10.541 -2.592 1.00 66.26 183 LYS A CA 1
ATOM 2988 C C . LYS A 1 201 ? -9.687 10.430 -1.115 1.00 65.04 183 LYS A C 1
ATOM 2989 O O . LYS A 1 201 ? -10.061 9.452 -0.452 1.00 59.01 183 LYS A O 1
ATOM 3008 N N . ALA A 1 202 ? -8.990 11.439 -0.580 1.00 56.88 184 ALA A N 1
ATOM 3009 C CA . ALA A 1 202 ? -8.667 11.446 0.843 1.00 61.27 184 ALA A CA 1
ATOM 3010 C C . ALA A 1 202 ? -9.927 11.373 1.703 1.00 61.77 184 ALA A C 1
ATOM 3011 O O . ALA A 1 202 ? -9.959 10.645 2.702 1.00 63.66 184 ALA A O 1
ATOM 3018 N N . MET A 1 203 ? -10.974 12.120 1.334 1.00 53.40 185 MET A N 1
ATOM 3019 C CA . MET A 1 203 ? -12.178 12.135 2.169 1.00 62.52 185 MET A CA 1
ATOM 3020 C C . MET A 1 203 ? -12.911 10.793 2.122 1.00 66.49 185 MET A C 1
ATOM 3021 O O . MET A 1 203 ? -13.586 10.424 3.088 1.00 66.97 185 MET A O 1
ATOM 3035 N N . GLU A 1 204 ? -12.773 10.031 1.027 1.00 69.30 186 GLU A N 1
ATOM 3036 C CA . GLU A 1 204 ? -13.340 8.680 0.993 1.00 74.16 186 GLU A CA 1
ATOM 3037 C C . GLU A 1 204 ? -12.547 7.728 1.886 1.00 71.29 186 GLU A C 1
ATOM 3038 O O . GLU A 1 204 ? -13.120 7.024 2.727 1.00 68.31 186 GLU A O 1
ATOM 3050 N N . ASN A 1 205 ? -11.221 7.689 1.699 1.00 67.92 187 ASN A N 1
ATOM 3051 C CA . ASN A 1 205 ? -10.365 6.822 2.496 1.00 69.68 187 ASN A CA 1
ATOM 3052 C C . ASN A 1 205 ? -10.457 7.133 3.979 1.00 70.64 187 ASN A C 1
ATOM 3053 O O . ASN A 1 205 ? -10.341 6.218 4.806 1.00 68.74 187 ASN A O 1
ATOM 3064 N N . LEU A 1 206 ? -10.653 8.403 4.332 1.00 67.82 188 LEU A N 1
ATOM 3065 C CA . LEU A 1 206 ? -10.837 8.787 5.723 1.00 68.40 188 LEU A CA 1
ATOM 3066 C C . LEU A 1 206 ? -12.262 8.531 6.217 1.00 66.52 188 LEU A C 1
ATOM 3067 O O . LEU A 1 206 ? -12.554 8.825 7.380 1.00 62.93 188 LEU A O 1
ATOM 3083 N N . PHE A 1 207 ? -13.143 8.026 5.347 1.00 66.71 189 PHE A N 1
ATOM 3084 C CA . PHE A 1 207 ? -14.502 7.595 5.677 1.00 74.49 189 PHE A CA 1
ATOM 3085 C C . PHE A 1 207 ? -15.454 8.746 6.013 1.00 74.62 189 PHE A C 1
ATOM 3086 O O . PHE A 1 207 ? -16.532 8.509 6.570 1.00 76.50 189 PHE A O 1
ATOM 3103 N N . ILE A 1 208 ? -15.100 9.997 5.682 1.00 76.19 190 ILE A N 1
ATOM 3104 C CA . ILE A 1 208 ? -15.829 11.172 6.177 1.00 76.25 190 ILE A CA 1
ATOM 3105 C C . ILE A 1 208 ? -16.738 11.796 5.115 1.00 76.73 190 ILE A C 1
ATOM 3106 O O . ILE A 1 208 ? -17.209 12.926 5.298 1.00 74.44 190 ILE A O 1
ATOM 3122 N N . ASN A 1 209 ? -17.013 11.093 4.020 1.00 78.33 191 ASN A N 1
ATOM 3123 C CA . ASN A 1 209 ? -17.533 11.780 2.838 1.00 80.52 191 ASN A CA 1
ATOM 3124 C C . ASN A 1 209 ? -18.964 12.290 3.032 1.00 70.52 191 ASN A C 1
ATOM 3125 O O . ASN A 1 209 ? -19.344 13.295 2.417 1.00 63.40 191 ASN A O 1
ATOM 3136 N N . ARG A 1 210 ? -19.750 11.660 3.908 1.00 70.00 192 ARG A N 1
ATOM 3137 C CA . ARG A 1 210 ? -21.141 12.085 4.106 1.00 73.06 192 ARG A CA 1
ATOM 3138 C C . ARG A 1 210 ? -21.259 13.541 4.600 1.00 71.55 192 ARG A C 1
ATOM 3139 O O . ARG A 1 210 ? -22.288 14.205 4.382 1.00 59.43 192 ARG A O 1
ATOM 3160 N N . PHE A 1 211 ? -20.233 14.056 5.278 1.00 63.67 193 PHE A N 1
ATOM 3161 C CA . PHE A 1 211 ? -20.256 15.410 5.821 1.00 64.14 193 PHE A CA 1
ATOM 3162 C C . PHE A 1 211 ? -19.575 16.434 4.903 1.00 59.61 193 PHE A C 1
ATOM 3163 O O . PHE A 1 211 ? -19.503 17.614 5.259 1.00 51.02 193 PHE A O 1
ATOM 3180 N N . MET A 1 212 ? -19.154 16.022 3.701 1.00 56.74 194 MET A N 1
ATOM 3181 C CA . MET A 1 212 ? -18.281 16.848 2.869 1.00 54.90 194 MET A CA 1
ATOM 3182 C C . MET A 1 212 ? -18.783 18.283 2.715 1.00 47.06 194 MET A C 1
ATOM 3183 O O . MET A 1 212 ? -18.003 19.232 2.793 1.00 45.76 194 MET A O 1
ATOM 3197 N N . HIS A 1 213 ? -20.077 18.457 2.457 1.00 43.54 195 HIS A N 1
ATOM 3198 C CA . HIS A 1 213 ? -20.635 19.766 2.144 1.00 46.30 195 HIS A CA 1
ATOM 3199 C C . HIS A 1 213 ? -21.571 20.292 3.226 1.00 46.61 195 HIS A C 1
ATOM 3200 O O . HIS A 1 213 ? -22.321 21.239 2.976 1.00 43.00 195 HIS A O 1
ATOM 3214 N N . MET A 1 214 ? -21.509 19.729 4.439 1.00 46.75 196 MET A N 1
ATOM 3215 C CA . MET A 1 214 ? -22.334 20.182 5.564 1.00 42.41 196 MET A CA 1
ATOM 3216 C C . MET A 1 214 ? -21.702 21.395 6.264 1.00 47.61 196 MET A C 1
ATOM 3217 O O . MET A 1 214 ? -21.286 21.352 7.433 1.00 46.82 196 MET A O 1
ATOM 3231 N N . PHE A 1 215 ? -21.670 22.519 5.537 1.00 47.64 197 PHE A N 1
ATOM 3232 C CA . PHE A 1 215 ? -20.909 23.679 5.998 1.00 49.64 197 PHE A CA 1
ATOM 3233 C C . PHE A 1 215 ? -21.612 24.501 7.066 1.00 46.73 197 PHE A C 1
ATOM 3234 O O . PHE A 1 215 ? -21.006 25.439 7.592 1.00 52.60 197 PHE A O 1
ATOM 3251 N N . GLN A 1 216 ? -22.858 24.195 7.394 1.00 46.15 198 GLN A N 1
ATOM 3252 C CA . GLN A 1 216 ? -23.583 24.941 8.416 1.00 55.03 198 GLN A CA 1
ATOM 3253 C C . GLN A 1 216 ? -23.803 24.153 9.707 1.00 53.41 198 GLN A C 1
ATOM 3254 O O . GLN A 1 216 ? -24.432 24.676 10.632 1.00 49.84 198 GLN A O 1
ATOM 3268 N N . SER A 1 217 ? -23.292 22.927 9.805 1.00 50.63 199 SER A N 1
ATOM 3269 C CA . SER A 1 217 ? -23.546 22.060 10.951 1.00 49.92 199 SER A CA 1
ATOM 3270 C C . SER A 1 217 ? -22.308 21.937 11.831 1.00 51.78 199 SER A C 1
ATOM 3271 O O . SER A 1 217 ? -21.264 21.468 11.376 1.00 46.02 199 SER A O 1
ATOM 3279 N N . SER A 1 218 ? -22.438 22.348 13.098 1.00 51.31 200 SER A N 1
ATOM 3280 C CA . SER A 1 218 ? -21.389 22.128 14.081 1.00 51.40 200 SER A CA 1
ATOM 3281 C C . SER A 1 218 ? -21.346 20.648 14.488 1.00 51.48 200 SER A C 1
ATOM 3282 O O . SER A 1 218 ? -22.344 19.941 14.417 1.00 46.65 200 SER A O 1
ATOM 3290 N N . TRP A 1 219 ? -20.179 20.201 14.954 1.00 52.55 201 TRP A N 1
ATOM 3291 C CA . TRP A 1 219 ? -20.110 19.020 15.811 1.00 53.71 201 TRP A CA 1
ATOM 3292 C C . TRP A 1 219 ? -20.925 19.257 17.079 1.00 55.15 201 TRP A C 1
ATOM 3293 O O . TRP A 1 219 ? -21.019 20.374 17.577 1.00 49.95 201 TRP A O 1
ATOM 3314 N N . ASN A 1 220 ? -21.533 18.190 17.603 1.00 54.41 202 ASN A N 1
ATOM 3315 C CA . ASN A 1 220 ? -22.369 18.344 18.793 1.00 54.87 202 ASN A CA 1
ATOM 3316 C C . ASN A 1 220 ? -21.528 18.588 20.042 1.00 52.76 202 ASN A C 1
ATOM 3317 O O . ASN A 1 220 ? -21.986 19.254 20.980 1.00 54.10 202 ASN A O 1
ATOM 3328 N N . ASP A 1 221 ? -20.307 18.065 20.065 1.00 50.33 203 ASP A N 1
ATOM 3329 C CA . ASP A 1 221 ? -19.368 18.232 21.167 1.00 49.82 203 ASP A CA 1
ATOM 3330 C C . ASP A 1 221 ? -18.044 17.624 20.707 1.00 55.93 203 ASP A C 1
ATOM 3331 O O . ASP A 1 221 ? -17.914 17.164 19.563 1.00 56.30 203 ASP A O 1
ATOM 3340 N N . PHE A 1 222 ? -17.059 17.617 21.609 1.00 47.72 204 PHE A N 1
ATOM 3341 C CA . PHE A 1 222 ? -15.761 17.040 21.274 1.00 56.57 204 PHE A CA 1
ATOM 3342 C C . PHE A 1 222 ? -15.883 15.544 21.016 1.00 56.69 204 PHE A C 1
ATOM 3343 O O . PHE A 1 222 ? -15.273 15.017 20.074 1.00 54.40 204 PHE A O 1
ATOM 3360 N N . ALA A 1 223 ? -16.723 14.862 21.799 1.00 56.81 205 ALA A N 1
ATOM 3361 C CA . ALA A 1 223 ? -16.915 13.423 21.634 1.00 58.32 205 ALA A CA 1
ATOM 3362 C C . ALA A 1 223 ? -17.425 13.087 20.240 1.00 59.41 205 ALA A C 1
ATOM 3363 O O . ALA A 1 223 ? -17.013 12.082 19.646 1.00 62.31 205 ALA A O 1
ATOM 3370 N N . ASP A 1 224 ? -18.319 13.921 19.701 1.00 56.63 206 ASP A N 1
ATOM 3371 C CA . ASP A 1 224 ? -18.882 13.675 18.376 1.00 59.77 206 ASP A CA 1
ATOM 3372 C C . ASP A 1 224 ? -17.801 13.677 17.301 1.00 63.04 206 ASP A C 1
ATOM 3373 O O . ASP A 1 224 ? -17.866 12.890 16.343 1.00 57.25 206 ASP A O 1
ATOM 3382 N N . PHE A 1 225 ? -16.803 14.560 17.435 1.00 54.93 207 PHE A N 1
ATOM 3383 C CA . PHE A 1 225 ? -15.700 14.573 16.483 1.00 60.41 207 PHE A CA 1
ATOM 3384 C C . PHE A 1 225 ? -14.713 13.447 16.779 1.00 59.63 207 PHE A C 1
ATOM 3385 O O . PHE A 1 225 ? -14.170 12.835 15.854 1.00 51.99 207 PHE A O 1
ATOM 3402 N N . GLU A 1 226 ? -14.480 13.162 18.069 1.00 60.46 208 GLU A N 1
ATOM 3403 C CA . GLU A 1 226 ? -13.593 12.066 18.440 1.00 59.03 208 GLU A CA 1
ATOM 3404 C C . GLU A 1 226 ? -14.035 10.761 17.787 1.00 59.07 208 GLU A C 1
ATOM 3405 O O . GLU A 1 226 ? -13.202 9.954 17.367 1.00 56.75 208 GLU A O 1
ATOM 3417 N N . LYS A 1 227 ? -15.350 10.540 17.698 1.00 61.35 209 LYS A N 1
ATOM 3418 C CA . LYS A 1 227 ? -15.862 9.306 17.108 1.00 65.58 209 LYS A CA 1
ATOM 3419 C C . LYS A 1 227 ? -15.343 9.116 15.688 1.00 62.60 209 LYS A C 1
ATOM 3420 O O . LYS A 1 227 ? -15.010 7.999 15.284 1.00 61.99 209 LYS A O 1
ATOM 3439 N N . ILE A 1 228 ? -15.263 10.198 14.918 1.00 62.10 210 ILE A N 1
ATOM 3440 C CA . ILE A 1 228 ? -14.694 10.137 13.580 1.00 58.96 210 ILE A CA 1
ATOM 3441 C C . ILE A 1 228 ? -13.177 10.028 13.650 1.00 60.05 210 ILE A C 1
ATOM 3442 O O . ILE A 1 228 ? -12.562 9.242 12.916 1.00 57.73 210 ILE A O 1
ATOM 3458 N N . PHE A 1 229 ? -12.557 10.790 14.551 1.00 54.57 211 PHE A N 1
ATOM 3459 C CA . PHE A 1 229 ? -11.106 10.931 14.541 1.00 54.32 211 PHE A CA 1
ATOM 3460 C C . PHE A 1 229 ? -10.406 9.617 14.880 1.00 54.00 211 PHE A C 1
ATOM 3461 O O . PHE A 1 229 ? -9.388 9.270 14.258 1.00 45.29 211 PHE A O 1
ATOM 3478 N N . VAL A 1 230 ? -10.928 8.881 15.865 1.00 51.06 212 VAL A N 1
ATOM 3479 C CA . VAL A 1 230 ? -10.223 7.689 16.334 1.00 54.70 212 VAL A CA 1
ATOM 3480 C C . VAL A 1 230 ? -10.075 6.647 15.245 1.00 49.68 212 VAL A C 1
ATOM 3481 O O . VAL A 1 230 ? -9.173 5.803 15.314 1.00 51.70 212 VAL A O 1
ATOM 3494 N N . LYS A 1 231 ? -10.940 6.672 14.234 1.00 51.87 213 LYS A N 1
ATOM 3495 C CA . LYS A 1 231 ? -10.795 5.734 13.128 1.00 56.43 213 LYS A CA 1
ATOM 3496 C C . LYS A 1 231 ? -9.688 6.123 12.159 1.00 51.94 213 LYS A C 1
ATOM 3497 O O . LYS A 1 231 ? -9.289 5.285 11.358 1.00 52.43 213 LYS A O 1
ATOM 3516 N N . ILE A 1 232 ? -9.160 7.346 12.223 1.00 48.10 214 ILE A N 1
ATOM 3517 C CA . ILE A 1 232 ? -8.246 7.840 11.197 1.00 51.71 214 ILE A CA 1
ATOM 3518 C C . ILE A 1 232 ? -6.971 8.441 11.768 1.00 47.50 214 ILE A C 1
ATOM 3519 O O . ILE A 1 232 ? -6.161 8.955 11.009 1.00 44.27 214 ILE A O 1
ATOM 3535 N N . SER A 1 233 ? -6.782 8.414 13.083 1.00 48.90 215 SER A N 1
ATOM 3536 C CA . SER A 1 233 ? -5.609 8.976 13.728 1.00 45.62 215 SER A CA 1
ATOM 3537 C C . SER A 1 233 ? -4.366 8.164 13.394 1.00 45.25 215 SER A C 1
ATOM 3538 O O . SER A 1 233 ? -4.442 6.999 13.040 1.00 42.82 215 SER A O 1
ATOM 3546 N N . ASN A 1 234 ? -3.205 8.807 13.499 1.00 45.69 216 ASN A N 1
ATOM 3547 C CA . ASN A 1 234 ? -1.924 8.105 13.428 1.00 44.49 216 ASN A CA 1
ATOM 3548 C C . ASN A 1 234 ? -1.242 8.290 14.789 1.00 43.57 216 ASN A C 1
ATOM 3549 O O . ASN A 1 234 ? -1.852 8.790 15.756 1.00 36.89 216 ASN A O 1
ATOM 3560 N N . THR A 1 235 ? 0.022 7.870 14.870 1.00 39.54 217 THR A N 1
ATOM 3561 C CA . THR A 1 235 ? 0.697 7.877 16.161 1.00 41.05 217 THR A CA 1
ATOM 3562 C C . THR A 1 235 ? 0.747 9.276 16.762 1.00 38.82 217 THR A C 1
ATOM 3563 O O . THR A 1 235 ? 0.293 9.506 17.881 1.00 35.31 217 THR A O 1
ATOM 3574 N N . ILE A 1 236 ? 1.305 10.239 16.037 1.00 37.19 218 ILE A N 1
ATOM 3575 C CA . ILE A 1 236 ? 1.409 11.564 16.636 1.00 34.60 218 ILE A CA 1
ATOM 3576 C C . ILE A 1 236 ? 0.033 12.162 16.846 1.00 35.63 218 ILE A C 1
ATOM 3577 O O . ILE A 1 236 ? -0.252 12.739 17.913 1.00 34.39 218 ILE A O 1
ATOM 3593 N N . SER A 1 237 ? -0.845 12.060 15.857 1.00 30.00 219 SER A N 1
ATOM 3594 C CA . SER A 1 237 ? -2.085 12.792 16.029 1.00 34.40 219 SER A CA 1
ATOM 3595 C C . SER A 1 237 ? -2.930 12.198 17.152 1.00 36.76 219 SER A C 1
ATOM 3596 O O . SER A 1 237 ? -3.725 12.924 17.751 1.00 33.93 219 SER A O 1
ATOM 3604 N N . GLU A 1 238 ? -2.744 10.902 17.457 1.00 35.83 220 GLU A N 1
ATOM 3605 C CA . GLU A 1 238 ? -3.395 10.319 18.629 1.00 39.02 220 GLU A CA 1
ATOM 3606 C C . GLU A 1 238 ? -2.832 10.916 19.915 1.00 38.16 220 GLU A C 1
ATOM 3607 O O . GLU A 1 238 ? -3.581 11.178 20.862 1.00 37.85 220 GLU A O 1
ATOM 3619 N N . ARG A 1 239 ? -1.514 11.127 19.972 1.00 36.74 221 ARG A N 1
ATOM 3620 C CA . ARG A 1 239 ? -0.963 11.829 21.108 1.00 41.52 221 ARG A CA 1
ATOM 3621 C C . ARG A 1 239 ? -1.540 13.247 21.198 1.00 41.49 221 ARG A C 1
ATOM 3622 O O . ARG A 1 239 ? -1.865 13.728 22.287 1.00 37.84 221 ARG A O 1
ATOM 3643 N N . VAL A 1 240 ? -1.639 13.948 20.053 1.00 37.29 222 VAL A N 1
ATOM 3644 C CA . VAL A 1 240 ? -2.177 15.302 20.091 1.00 36.90 222 VAL A CA 1
ATOM 3645 C C . VAL A 1 240 ? -3.601 15.283 20.642 1.00 33.13 222 VAL A C 1
ATOM 3646 O O . VAL A 1 240 ? -4.000 16.170 21.391 1.00 34.10 222 VAL A O 1
ATOM 3659 N N . MET A 1 241 ? -4.402 14.287 20.245 1.00 36.00 223 MET A N 1
ATOM 3660 C CA . MET A 1 241 ? -5.779 14.249 20.710 1.00 37.61 223 MET A CA 1
ATOM 3661 C C . MET A 1 241 ? -5.816 14.120 22.224 1.00 40.41 223 MET A C 1
ATOM 3662 O O . MET A 1 241 ? -6.663 14.733 22.887 1.00 37.37 223 MET A O 1
ATOM 3676 N N . ASN A 1 242 ? -4.881 13.352 22.785 1.00 37.11 224 ASN A N 1
ATOM 3677 C CA . ASN A 1 242 ? -4.871 13.067 24.204 1.00 41.40 224 ASN A CA 1
ATOM 3678 C C . ASN A 1 242 ? -4.193 14.150 25.027 1.00 42.14 224 ASN A C 1
ATOM 3679 O O . ASN A 1 242 ? -4.388 14.193 26.250 1.00 41.58 224 ASN A O 1
ATOM 3690 N N . HIS A 1 243 ? -3.405 15.011 24.402 1.00 38.85 225 HIS A N 1
ATOM 3691 C CA . HIS A 1 243 ? -2.564 15.926 25.155 1.00 42.58 225 HIS A CA 1
ATOM 3692 C C . HIS A 1 243 ? -2.628 17.366 24.689 1.00 35.49 225 HIS A C 1
ATOM 3693 O O . HIS A 1 243 ? -1.870 18.199 25.201 1.00 33.35 225 HIS A O 1
ATOM 3707 N N . TRP A 1 244 ? -3.529 17.691 23.768 1.00 34.28 226 TRP A N 1
ATOM 3708 C CA . TRP A 1 244 ? -3.460 19.011 23.141 1.00 37.44 226 TRP A CA 1
ATOM 3709 C C . TRP A 1 244 ? -3.777 20.162 24.095 1.00 34.01 226 TRP A C 1
ATOM 3710 O O . TRP A 1 244 ? -3.421 21.308 23.794 1.00 33.71 226 TRP A O 1
ATOM 3731 N N . GLN A 1 245 ? -4.433 19.889 25.229 1.00 34.58 227 GLN A N 1
ATOM 3732 C CA . GLN A 1 245 ? -4.738 20.922 26.200 1.00 36.76 227 GLN A CA 1
ATOM 3733 C C . GLN A 1 245 ? -3.560 21.269 27.102 1.00 34.64 227 GLN A C 1
ATOM 3734 O O . GLN A 1 245 ? -3.628 22.286 27.797 1.00 33.18 227 GLN A O 1
ATOM 3748 N N . GLU A 1 246 ? -2.491 20.485 27.103 1.00 34.12 228 GLU A N 1
ATOM 3749 C CA . GLU A 1 246 ? -1.368 20.754 27.986 1.00 36.53 228 GLU A CA 1
ATOM 3750 C C . GLU A 1 246 ? -0.494 21.893 27.464 1.00 35.68 228 GLU A C 1
ATOM 3751 O O . GLU A 1 246 ? -0.219 22.000 26.263 1.00 36.20 228 GLU A O 1
ATOM 3763 N N . ASP A 1 247 ? -0.069 22.758 28.382 1.00 33.29 229 ASP A N 1
ATOM 3764 C CA . ASP A 1 247 ? 0.806 23.860 28.025 1.00 37.15 229 ASP A CA 1
ATOM 3765 C C . ASP A 1 247 ? 2.099 23.339 27.403 1.00 32.68 229 ASP A C 1
ATOM 3766 O O . ASP A 1 247 ? 2.669 23.974 26.521 1.00 30.11 229 ASP A O 1
ATOM 3775 N N . LEU A 1 248 ? 2.600 22.212 27.905 1.00 33.42 230 LEU A N 1
ATOM 3776 C CA . LEU A 1 248 ? 3.845 21.660 27.394 1.00 39.20 230 LEU A CA 1
ATOM 3777 C C . LEU A 1 248 ? 3.724 21.244 25.924 1.00 35.11 230 LEU A C 1
ATOM 3778 O O . LEU A 1 248 ? 4.663 21.421 25.148 1.00 33.42 230 LEU A O 1
ATOM 3794 N N . MET A 1 249 ? 2.599 20.622 25.557 1.00 33.50 231 MET A N 1
ATOM 3795 C CA . MET A 1 249 ? 2.341 20.235 24.171 1.00 34.96 231 MET A CA 1
ATOM 3796 C C . MET A 1 249 ? 2.202 21.460 23.292 1.00 34.00 231 MET A C 1
ATOM 3797 O O . MET A 1 249 ? 2.710 21.471 22.175 1.00 31.84 231 MET A O 1
ATOM 3811 N N . PHE A 1 250 ? 1.547 22.510 23.803 1.00 33.07 232 PHE A N 1
ATOM 3812 C CA . PHE A 1 250 ? 1.402 23.752 23.059 1.00 32.73 232 PHE A CA 1
ATOM 3813 C C . PHE A 1 250 ? 2.752 24.396 22.784 1.00 33.23 232 PHE A C 1
ATOM 3814 O O . PHE A 1 250 ? 3.027 24.843 21.662 1.00 28.74 232 PHE A O 1
ATOM 3831 N N . GLY A 1 251 ? 3.615 24.457 23.803 1.00 29.54 233 GLY A N 1
ATOM 3832 C CA . GLY A 1 251 ? 4.928 25.028 23.588 1.00 27.61 233 GLY A CA 1
ATOM 3833 C C . GLY A 1 251 ? 5.845 24.139 22.764 1.00 33.56 233 GLY A C 1
ATOM 3834 O O . GLY A 1 251 ? 6.714 24.641 22.048 1.00 32.05 233 GLY A O 1
ATOM 3838 N N . TYR A 1 252 ? 5.702 22.815 22.885 1.00 33.51 234 TYR A N 1
ATOM 3839 C CA . TYR A 1 252 ? 6.556 21.898 22.132 1.00 31.00 234 TYR A CA 1
ATOM 3840 C C . TYR A 1 252 ? 6.493 22.183 20.642 1.00 29.88 234 TYR A C 1
ATOM 3841 O O . TYR A 1 252 ? 7.514 22.145 19.964 1.00 29.57 234 TYR A O 1
ATOM 3859 N N . GLN A 1 253 ? 5.310 22.478 20.134 1.00 28.22 235 GLN A N 1
ATOM 3860 C CA . GLN A 1 253 ? 5.073 22.609 18.722 1.00 31.51 235 GLN A CA 1
ATOM 3861 C C . GLN A 1 253 ? 5.826 23.786 18.106 1.00 30.70 235 GLN A C 1
ATOM 3862 O O . GLN A 1 253 ? 6.154 23.745 16.924 1.00 30.19 235 GLN A O 1
ATOM 3876 N N . PHE A 1 254 ? 6.106 24.820 18.866 1.00 30.38 236 PHE A N 1
ATOM 3877 C CA . PHE A 1 254 ? 6.870 25.934 18.326 1.00 31.23 236 PHE A CA 1
ATOM 3878 C C . PHE A 1 254 ? 8.282 25.531 17.966 1.00 31.46 236 PHE A C 1
ATOM 3879 O O . PHE A 1 254 ? 8.903 26.210 17.135 1.00 30.11 236 PHE A O 1
ATOM 3896 N N . LEU A 1 255 ? 8.798 24.453 18.570 1.00 29.93 237 LEU A N 1
ATOM 3897 C CA . LEU A 1 255 ? 10.156 24.003 18.295 1.00 30.21 237 LEU A CA 1
ATOM 3898 C C . LEU A 1 255 ? 10.195 22.793 17.372 1.00 30.44 237 LEU A C 1
ATOM 3899 O O . LEU A 1 255 ? 11.098 22.703 16.545 1.00 31.19 237 LEU A O 1
ATOM 3915 N N . ASN A 1 256 ? 9.204 21.893 17.488 1.00 29.77 238 ASN A N 1
ATOM 3916 C CA . ASN A 1 256 ? 9.251 20.584 16.857 1.00 32.27 238 ASN A CA 1
ATOM 3917 C C . ASN A 1 256 ? 7.927 20.170 16.231 1.00 31.77 238 ASN A C 1
ATOM 3918 O O . ASN A 1 256 ? 7.767 18.982 15.909 1.00 31.72 238 ASN A O 1
ATOM 3929 N N . GLY A 1 257 ? 6.983 21.080 16.079 1.00 27.95 239 GLY A N 1
ATOM 3930 C CA . GLY A 1 257 ? 5.734 20.792 15.413 1.00 31.89 239 GLY A CA 1
ATOM 3931 C C . GLY A 1 257 ? 5.878 20.994 13.918 1.00 32.28 239 GLY A C 1
ATOM 3932 O O . GLY A 1 257 ? 6.980 20.960 13.367 1.00 29.71 239 GLY A O 1
ATOM 3936 N N . ALA A 1 258 ? 4.729 21.248 13.263 1.00 31.58 240 ALA A N 1
ATOM 3937 C CA . ALA A 1 258 ? 4.672 21.413 11.817 1.00 32.11 240 ALA A CA 1
ATOM 3938 C C . ALA A 1 258 ? 5.227 22.741 11.321 1.00 32.09 240 ALA A C 1
ATOM 3939 O O . ALA A 1 258 ? 5.584 22.844 10.141 1.00 28.78 240 ALA A O 1
ATOM 3946 N N . ASN A 1 259 ? 5.262 23.781 12.175 1.00 29.01 241 ASN A N 1
ATOM 3947 C CA . ASN A 1 259 ? 5.675 25.120 11.775 1.00 24.13 241 ASN A CA 1
ATOM 3948 C C . ASN A 1 259 ? 6.731 25.697 12.699 1.00 28.98 241 ASN A C 1
ATOM 3949 O O . ASN A 1 259 ? 6.569 26.808 13.217 1.00 34.95 241 ASN A O 1
ATOM 3960 N N . PRO A 1 260 ? 7.868 25.040 12.852 1.00 29.35 242 PRO A N 1
ATOM 3961 C CA . PRO A 1 260 ? 8.797 25.441 13.927 1.00 33.18 242 PRO A CA 1
ATOM 3962 C C . PRO A 1 260 ? 9.754 26.581 13.622 1.00 28.91 242 PRO A C 1
ATOM 3963 O O . PRO A 1 260 ? 10.928 26.556 14.030 1.00 28.61 242 PRO A O 1
ATOM 3974 N N . VAL A 1 261 ? 9.262 27.615 12.957 1.00 27.85 243 VAL A N 1
ATOM 3975 C CA . VAL A 1 261 ? 10.141 28.658 12.446 1.00 33.32 243 VAL A CA 1
ATOM 3976 C C . VAL A 1 261 ? 9.846 30.050 13.001 1.00 36.88 243 VAL A C 1
ATOM 3977 O O . VAL A 1 261 ? 10.543 31.016 12.615 1.00 34.10 243 VAL A O 1
ATOM 3990 N N . LEU A 1 262 ? 8.869 30.200 13.893 1.00 31.68 244 LEU A N 1
ATOM 3991 C CA . LEU A 1 262 ? 8.435 31.534 14.264 1.00 32.78 244 LEU A CA 1
ATOM 3992 C C . LEU A 1 262 ? 9.012 32.031 15.584 1.00 36.20 244 LEU A C 1
ATOM 3993 O O . LEU A 1 262 ? 9.277 33.237 15.718 1.00 33.81 244 LEU A O 1
ATOM 4009 N N . ILE A 1 263 ? 9.233 31.132 16.545 1.00 28.63 245 ILE A N 1
ATOM 4010 C CA . ILE A 1 263 ? 9.633 31.547 17.883 1.00 31.71 245 ILE A CA 1
ATOM 4011 C C . ILE A 1 263 ? 10.965 32.284 17.851 1.00 29.30 245 ILE A C 1
ATOM 4012 O O . ILE A 1 263 ? 11.863 31.936 17.061 1.00 32.21 245 ILE A O 1
ATOM 4028 N N . ARG A 1 264 ? 11.073 33.325 18.702 1.00 28.02 246 ARG A N 1
ATOM 4029 C CA . ARG A 1 264 ? 12.282 34.123 18.850 1.00 36.62 246 ARG A CA 1
ATOM 4030 C C . ARG A 1 264 ? 12.643 34.268 20.319 1.00 30.39 246 ARG A C 1
ATOM 4031 O O . ARG A 1 264 ? 11.763 34.348 21.163 1.00 32.24 246 ARG A O 1
ATOM 4052 N N . ARG A 1 265 ? 13.927 34.332 20.621 1.00 32.75 247 ARG A N 1
ATOM 4053 C CA . ARG A 1 265 ? 14.357 34.710 21.963 1.00 32.98 247 ARG A CA 1
ATOM 4054 C C . ARG A 1 265 ? 14.065 36.198 22.139 1.00 37.26 247 ARG A C 1
ATOM 4055 O O . ARG A 1 265 ? 14.420 37.019 21.285 1.00 32.45 247 ARG A O 1
ATOM 4076 N N . CYS A 1 266 ? 13.358 36.540 23.211 1.00 33.32 248 CYS A N 1
ATOM 4077 C CA . CYS A 1 266 ? 12.945 37.909 23.468 1.00 31.72 248 CYS A CA 1
ATOM 4078 C C . CYS A 1 266 ? 14.086 38.591 24.212 1.00 38.00 248 CYS A C 1
ATOM 4079 O O . CYS A 1 266 ? 14.603 38.056 25.194 1.00 40.19 248 CYS A O 1
ATOM 4087 N N . THR A 1 267 ? 14.540 39.738 23.705 1.00 41.01 249 THR A N 1
ATOM 4088 C CA . THR A 1 267 ? 15.572 40.486 24.402 1.00 39.39 249 THR A CA 1
ATOM 4089 C C . THR A 1 267 ? 15.007 41.726 25.079 1.00 41.56 249 THR A C 1
ATOM 4090 O O . THR A 1 267 ? 15.713 42.362 25.862 1.00 41.18 249 THR A O 1
ATOM 4101 N N . GLU A 1 268 ? 13.766 42.086 24.780 1.00 39.57 250 GLU A N 1
ATOM 4102 C CA . GLU A 1 268 ? 13.099 43.183 25.466 1.00 48.07 250 GLU A CA 1
ATOM 4103 C C . GLU A 1 268 ? 11.602 42.989 25.275 1.00 46.61 250 GLU A C 1
ATOM 4104 O O . GLU A 1 268 ? 11.160 42.654 24.171 1.00 44.44 250 GLU A O 1
ATOM 4116 N N . LEU A 1 269 ? 10.831 43.193 26.336 1.00 39.64 251 LEU A N 1
ATOM 4117 C CA . LEU A 1 269 ? 9.387 43.016 26.227 1.00 39.95 251 LEU A CA 1
ATOM 4118 C C . LEU A 1 269 ? 8.838 44.128 25.350 1.00 41.49 251 LEU A C 1
ATOM 4119 O O . LEU A 1 269 ? 9.141 45.287 25.601 1.00 40.98 251 LEU A O 1
ATOM 4135 N N . PRO A 1 270 ? 8.037 43.830 24.328 1.00 43.35 252 PRO A N 1
ATOM 4136 C CA . PRO A 1 270 ? 7.499 44.918 23.498 1.00 40.83 252 PRO A CA 1
ATOM 4137 C C . PRO A 1 270 ? 6.472 45.746 24.269 1.00 38.09 252 PRO A C 1
ATOM 4138 O O . PRO A 1 270 ? 5.707 45.242 25.104 1.00 33.41 252 PRO A O 1
ATOM 4149 N N . GLU A 1 271 ? 6.443 47.036 23.926 1.00 35.59 253 GLU A N 1
ATOM 4150 C CA . GLU A 1 271 ? 5.498 47.949 24.541 1.00 39.33 253 GLU A CA 1
ATOM 4151 C C . GLU A 1 271 ? 4.056 47.553 24.272 1.00 33.85 253 GLU A C 1
ATOM 4152 O O . GLU A 1 271 ? 3.183 47.791 25.101 1.00 33.40 253 GLU A O 1
ATOM 4164 N N . LYS A 1 272 ? 3.788 46.957 23.135 1.00 34.06 254 LYS A N 1
ATOM 4165 C CA . LYS A 1 272 ? 2.433 46.552 22.778 1.00 35.80 254 LYS A CA 1
ATOM 4166 C C . LYS A 1 272 ? 1.915 45.380 23.612 1.00 32.97 254 LYS A C 1
ATOM 4167 O O . LYS A 1 272 ? 0.716 45.069 23.526 1.00 31.31 254 LYS A O 1
ATOM 4186 N N . LEU A 1 273 ? 2.766 44.765 24.439 1.00 29.71 255 LEU A N 1
ATOM 4187 C CA . LEU A 1 273 ? 2.362 43.699 25.354 1.00 32.77 255 LEU A CA 1
ATOM 4188 C C . LEU A 1 273 ? 2.647 44.146 26.790 1.00 35.86 255 LEU A C 1
ATOM 4189 O O . LEU A 1 273 ? 3.764 43.959 27.304 1.00 31.97 255 LEU A O 1
ATOM 4205 N N . PRO A 1 274 ? 1.686 44.794 27.451 1.00 30.59 256 PRO A N 1
ATOM 4206 C CA . PRO A 1 274 ? 1.930 45.359 28.785 1.00 38.61 256 PRO A CA 1
ATOM 4207 C C . PRO A 1 274 ? 1.814 44.301 29.881 1.00 40.10 256 PRO A C 1
ATOM 4208 O O . PRO A 1 274 ? 0.971 44.378 30.775 1.00 39.63 256 PRO A O 1
ATOM 4219 N N . VAL A 1 275 ? 2.640 43.272 29.790 1.00 36.06 257 VAL A N 1
ATOM 4220 C CA . VAL A 1 275 ? 2.590 42.189 30.765 1.00 37.43 257 VAL A CA 1
ATOM 4221 C C . VAL A 1 275 ? 3.556 42.505 31.893 1.00 40.73 257 VAL A C 1
ATOM 4222 O O . VAL A 1 275 ? 4.614 43.105 31.679 1.00 39.68 257 VAL A O 1
ATOM 4235 N N . THR A 1 276 ? 3.209 42.093 33.110 1.00 40.28 258 THR A N 1
ATOM 4236 C CA . THR A 1 276 ? 4.027 42.396 34.275 1.00 41.64 258 THR A CA 1
ATOM 4237 C C . THR A 1 276 ? 4.418 41.122 35.024 1.00 36.75 258 THR A C 1
ATOM 4238 O O . THR A 1 276 ? 3.792 40.074 34.864 1.00 35.64 258 THR A O 1
ATOM 4249 N N . THR A 1 277 ? 5.453 41.250 35.868 1.00 36.51 259 THR A N 1
ATOM 4250 C CA . THR A 1 277 ? 5.872 40.156 36.732 1.00 41.66 259 THR A CA 1
ATOM 4251 C C . THR A 1 277 ? 4.698 39.620 37.554 1.00 42.82 259 THR A C 1
ATOM 4252 O O . THR A 1 277 ? 4.507 38.402 37.645 1.00 40.06 259 THR A O 1
ATOM 4263 N N . GLU A 1 278 ? 3.900 40.521 38.158 1.00 39.53 260 GLU A N 1
ATOM 4264 C CA . GLU A 1 278 ? 2.781 40.088 38.994 1.00 48.36 260 GLU A CA 1
ATOM 4265 C C . GLU A 1 278 ? 1.816 39.223 38.195 1.00 42.12 260 GLU A C 1
ATOM 4266 O O . GLU A 1 278 ? 1.295 38.233 38.696 1.00 37.91 260 GLU A O 1
ATOM 4278 N N . MET A 1 279 ? 1.562 39.594 36.936 1.00 38.69 261 MET A N 1
ATOM 4279 C CA . MET A 1 279 ? 0.650 38.803 36.112 1.00 39.72 261 MET A CA 1
ATOM 4280 C C . MET A 1 279 ? 1.152 37.369 35.924 1.00 38.27 261 MET A C 1
ATOM 4281 O O . MET A 1 279 ? 0.356 36.432 35.899 1.00 37.08 261 MET A O 1
ATOM 4295 N N . VAL A 1 280 ? 2.456 37.188 35.748 1.00 34.64 262 VAL A N 1
ATOM 4296 C CA . VAL A 1 280 ? 3.013 35.901 35.361 1.00 35.33 262 VAL A CA 1
ATOM 4297 C C . VAL A 1 280 ? 3.836 35.274 36.474 1.00 33.52 262 VAL A C 1
ATOM 4298 O O . VAL A 1 280 ? 4.523 34.288 36.237 1.00 33.14 262 VAL A O 1
ATOM 4311 N N . GLU A 1 281 ? 3.771 35.818 37.695 1.00 34.84 263 GLU A N 1
ATOM 4312 C CA . GLU A 1 281 ? 4.640 35.340 38.777 1.00 39.52 263 GLU A CA 1
ATOM 4313 C C . GLU A 1 281 ? 4.447 33.833 39.049 1.00 37.46 263 GLU A C 1
ATOM 4314 O O . GLU A 1 281 ? 5.402 33.135 39.404 1.00 33.54 263 GLU A O 1
ATOM 4326 N N . CYS A 1 282 ? 3.228 33.330 38.874 1.00 33.96 264 CYS A N 1
ATOM 4327 C CA . CYS A 1 282 ? 2.954 31.912 39.102 1.00 39.27 264 CYS A CA 1
ATOM 4328 C C . CYS A 1 282 ? 3.695 31.006 38.116 1.00 36.28 264 CYS A C 1
ATOM 4329 O O . CYS A 1 282 ? 4.068 29.870 38.465 1.00 34.51 264 CYS A O 1
ATOM 4337 N N . SER A 1 283 ? 3.934 31.500 36.906 1.00 33.82 265 SER A N 1
ATOM 4338 C CA . SER A 1 283 ? 4.668 30.725 35.916 1.00 33.42 265 SER A CA 1
ATOM 4339 C C . SER A 1 283 ? 6.173 30.754 36.143 1.00 36.19 265 SER A C 1
ATOM 4340 O O . SER A 1 283 ? 6.864 29.825 35.721 1.00 38.51 265 SER A O 1
ATOM 4348 N N . LEU A 1 284 ? 6.714 31.831 36.716 1.00 36.72 266 LEU A N 1
ATOM 4349 C CA . LEU A 1 284 ? 8.161 31.956 36.845 1.00 36.38 266 LEU A CA 1
ATOM 4350 C C . LEU A 1 284 ? 8.672 31.061 37.971 1.00 39.77 266 LEU A C 1
ATOM 4351 O O . LEU A 1 284 ? 8.003 30.869 38.993 1.00 40.12 266 LEU A O 1
ATOM 4367 N N . GLU A 1 285 ? 9.872 30.511 37.785 1.00 32.45 267 GLU A N 1
ATOM 4368 C CA . GLU A 1 285 ? 10.315 29.452 38.675 1.00 39.64 267 GLU A CA 1
ATOM 4369 C C . GLU A 1 285 ? 11.700 29.684 39.260 1.00 41.03 267 GLU A C 1
ATOM 4370 O O . GLU A 1 285 ? 12.233 28.796 39.940 1.00 46.42 267 GLU A O 1
ATOM 4382 N N . ARG A 1 286 ? 12.291 30.847 39.036 1.00 37.48 268 ARG A N 1
ATOM 4383 C CA . ARG A 1 286 ? 13.673 31.071 39.438 1.00 42.88 268 ARG A CA 1
ATOM 4384 C C . ARG A 1 286 ? 13.798 32.177 40.466 1.00 41.47 268 ARG A C 1
ATOM 4385 O O . ARG A 1 286 ? 14.927 32.543 40.827 1.00 42.82 268 ARG A O 1
ATOM 4406 N N . GLN A 1 287 ? 12.669 32.699 40.967 1.00 43.21 269 GLN A N 1
ATOM 4407 C CA . GLN A 1 287 ? 12.655 33.801 41.930 1.00 41.13 269 GLN A CA 1
ATOM 4408 C C . GLN A 1 287 ? 13.280 35.056 41.325 1.00 43.53 269 GLN A C 1
ATOM 4409 O O . GLN A 1 287 ? 13.853 35.894 42.032 1.00 41.58 269 GLN A O 1
ATOM 4423 N N . LEU A 1 288 ? 13.174 35.172 40.013 1.00 42.59 270 LEU A N 1
ATOM 4424 C CA . LEU A 1 288 ? 13.531 36.366 39.276 1.00 41.82 270 LEU A CA 1
ATOM 4425 C C . LEU A 1 288 ? 12.261 37.034 38.771 1.00 37.69 270 LEU A C 1
ATOM 4426 O O . LEU A 1 288 ? 11.274 36.367 38.454 1.00 40.27 270 LEU A O 1
ATOM 4442 N N . SER A 1 289 ? 12.309 38.345 38.679 1.00 38.05 271 SER A N 1
ATOM 4443 C CA . SER A 1 289 ? 11.262 39.087 38.000 1.00 39.97 271 SER A CA 1
ATOM 4444 C C . SER A 1 289 ? 11.254 38.752 36.497 1.00 40.34 271 SER A C 1
ATOM 4445 O O . SER A 1 289 ? 12.214 38.209 35.940 1.00 37.08 271 SER A O 1
ATOM 4453 N N . LEU A 1 290 ? 10.145 39.102 35.851 1.00 35.99 272 LEU A N 1
ATOM 4454 C CA . LEU A 1 290 ? 10.005 38.874 34.429 1.00 40.46 272 LEU A CA 1
ATOM 4455 C C . LEU A 1 290 ? 11.092 39.631 33.674 1.00 42.15 272 LEU A C 1
ATOM 4456 O O . LEU A 1 290 ? 11.711 39.096 32.741 1.00 34.00 272 LEU A O 1
ATOM 4472 N N . GLU A 1 291 ? 11.372 40.869 34.104 1.00 41.73 273 GLU A N 1
ATOM 4473 C CA . GLU A 1 291 ? 12.391 41.631 33.399 1.00 45.92 273 GLU A CA 1
ATOM 4474 C C . GLU A 1 291 ? 13.762 40.986 33.579 1.00 41.69 273 GLU A C 1
ATOM 4475 O O . GLU A 1 291 ? 14.579 41.026 32.654 1.00 42.15 273 GLU A O 1
ATOM 4487 N N . GLN A 1 292 ? 14.027 40.388 34.748 1.00 39.92 274 GLN A N 1
ATOM 4488 C CA . GLN A 1 292 ? 15.265 39.639 34.939 1.00 38.51 274 GLN A CA 1
ATOM 4489 C C . GLN A 1 292 ? 15.301 38.359 34.105 1.00 41.83 274 GLN A C 1
ATOM 4490 O O . GLN A 1 292 ? 16.367 37.986 33.590 1.00 40.93 274 GLN A O 1
ATOM 4504 N N . GLU A 1 293 ? 14.163 37.666 33.966 1.00 36.03 275 GLU A N 1
ATOM 4505 C CA . GLU A 1 293 ? 14.131 36.481 33.103 1.00 36.76 275 GLU A CA 1
ATOM 4506 C C . GLU A 1 293 ? 14.429 36.839 31.644 1.00 36.77 275 GLU A C 1
ATOM 4507 O O . GLU A 1 293 ? 15.179 36.127 30.960 1.00 35.41 275 GLU A O 1
ATOM 4519 N N . VAL A 1 294 ? 13.838 37.925 31.141 1.00 36.42 276 VAL A N 1
ATOM 4520 C CA . VAL A 1 294 ? 14.152 38.409 29.796 1.00 37.59 276 VAL A CA 1
ATOM 4521 C C . VAL A 1 294 ? 15.665 38.570 29.625 1.00 40.01 276 VAL A C 1
ATOM 4522 O O . VAL A 1 294 ? 16.266 38.072 28.659 1.00 37.43 276 VAL A O 1
ATOM 4535 N N . GLN A 1 295 ? 16.301 39.268 30.565 1.00 38.93 277 GLN A N 1
ATOM 4536 C CA . GLN A 1 295 ? 17.731 39.537 30.450 1.00 42.91 277 GLN A CA 1
ATOM 4537 C C . GLN A 1 295 ? 18.575 38.265 30.524 1.00 41.63 277 GLN A C 1
ATOM 4538 O O . GLN A 1 295 ? 19.646 38.217 29.915 1.00 40.30 277 GLN A O 1
ATOM 4552 N N . GLN A 1 296 ? 18.141 37.247 31.273 1.00 39.87 278 GLN A N 1
ATOM 4553 C CA . GLN A 1 296 ? 18.872 35.983 31.356 1.00 43.85 278 GLN A CA 1
ATOM 4554 C C . GLN A 1 296 ? 18.681 35.100 30.134 1.00 37.38 278 GLN A C 1
ATOM 4555 O O . GLN A 1 296 ? 19.340 34.065 30.027 1.00 41.26 278 GLN A O 1
ATOM 4569 N N . GLY A 1 297 ? 17.819 35.481 29.208 1.00 38.41 279 GLY A N 1
ATOM 4570 C CA . GLY A 1 297 ? 17.583 34.678 28.030 1.00 37.11 279 GLY A CA 1
ATOM 4571 C C . GLY A 1 297 ? 16.531 33.612 28.158 1.00 35.42 279 GLY A C 1
ATOM 4572 O O . GLY A 1 297 ? 16.457 32.742 27.275 1.00 33.67 279 GLY A O 1
ATOM 4576 N N . ASN A 1 298 ? 15.672 33.667 29.195 1.00 33.30 280 ASN A N 1
ATOM 4577 C CA . ASN A 1 298 ? 14.663 32.632 29.395 1.00 34.74 280 ASN A CA 1
ATOM 4578 C C . ASN A 1 298 ? 13.270 32.955 28.852 1.00 32.15 280 ASN A C 1
ATOM 4579 O O . ASN A 1 298 ? 12.377 32.099 28.969 1.00 33.40 280 ASN A O 1
ATOM 4590 N N . ILE A 1 299 ? 13.069 34.107 28.211 1.00 28.66 281 ILE A N 1
ATOM 4591 C CA . ILE A 1 299 ? 11.770 34.499 27.673 1.00 26.90 281 ILE A CA 1
ATOM 4592 C C . ILE A 1 299 ? 11.777 34.458 26.146 1.00 30.64 281 ILE A C 1
ATOM 4593 O O . ILE A 1 299 ? 12.700 34.977 25.492 1.00 30.68 281 ILE A O 1
ATOM 4609 N N . PHE A 1 300 ? 10.701 33.918 25.574 1.00 28.12 282 PHE A N 1
ATOM 4610 C CA . PHE A 1 300 ? 10.562 33.748 24.130 1.00 30.87 282 PHE A CA 1
ATOM 4611 C C . PHE A 1 300 ? 9.257 34.380 23.687 1.00 30.34 282 PHE A C 1
ATOM 4612 O O . PHE A 1 300 ? 8.383 34.652 24.490 1.00 28.33 282 PHE A O 1
ATOM 4629 N N . ILE A 1 301 ? 9.149 34.652 22.401 1.00 32.26 283 ILE A N 1
ATOM 4630 C CA . ILE A 1 301 ? 7.974 35.313 21.859 1.00 28.77 283 ILE A CA 1
ATOM 4631 C C . ILE A 1 301 ? 7.637 34.777 20.486 1.00 28.77 283 ILE A C 1
ATOM 4632 O O . ILE A 1 301 ? 8.518 34.517 19.666 1.00 28.00 283 ILE A O 1
ATOM 4648 N N . VAL A 1 302 ? 6.348 34.610 20.234 1.00 31.87 284 VAL A N 1
ATOM 4649 C CA . VAL A 1 302 ? 5.833 34.381 18.888 1.00 30.02 284 VAL A CA 1
ATOM 4650 C C . VAL A 1 302 ? 4.828 35.502 18.624 1.00 36.36 284 VAL A C 1
ATOM 4651 O O . VAL A 1 302 ? 3.826 35.626 19.361 1.00 30.76 284 VAL A O 1
ATOM 4664 N N . ASP A 1 303 ? 5.068 36.277 17.572 1.00 29.88 285 ASP A N 1
ATOM 4665 C CA . ASP A 1 303 ? 4.364 37.530 17.318 1.00 34.06 285 ASP A CA 1
ATOM 4666 C C . ASP A 1 303 ? 3.760 37.478 15.924 1.00 37.47 285 ASP A C 1
ATOM 4667 O O . ASP A 1 303 ? 4.487 37.479 14.924 1.00 41.21 285 ASP A O 1
ATOM 4676 N N . PHE A 1 304 ? 2.432 37.424 15.859 1.00 34.57 286 PHE A N 1
ATOM 4677 C CA . PHE A 1 304 ? 1.718 37.292 14.600 1.00 31.32 286 PHE A CA 1
ATOM 4678 C C . PHE A 1 304 ? 1.353 38.627 13.992 1.00 36.53 286 PHE A C 1
ATOM 4679 O O . PHE A 1 304 ? 0.260 38.771 13.433 1.00 35.22 286 PHE A O 1
ATOM 4696 N N . GLU A 1 305 ? 2.260 39.608 14.053 1.00 38.16 287 GLU A N 1
ATOM 4697 C CA . GLU A 1 305 ? 1.983 40.909 13.457 1.00 40.86 287 GLU A CA 1
ATOM 4698 C C . GLU A 1 305 ? 1.512 40.764 12.013 1.00 40.06 287 GLU A C 1
ATOM 4699 O O . GLU A 1 305 ? 0.709 41.559 11.530 1.00 40.60 287 GLU A O 1
ATOM 4711 N N . LEU A 1 306 ? 2.023 39.765 11.300 1.00 35.88 288 LEU A N 1
ATOM 4712 C CA . LEU A 1 306 ? 1.687 39.668 9.889 1.00 40.63 288 LEU A CA 1
ATOM 4713 C C . LEU A 1 306 ? 0.188 39.474 9.668 1.00 40.82 288 LEU A C 1
ATOM 4714 O O . LEU A 1 306 ? -0.341 39.903 8.641 1.00 40.79 288 LEU A O 1
ATOM 4730 N N . LEU A 1 307 ? -0.520 38.845 10.600 1.00 36.20 289 LEU A N 1
ATOM 4731 C CA . LEU A 1 307 ? -1.959 38.640 10.410 1.00 33.39 289 LEU A CA 1
ATOM 4732 C C . LEU A 1 307 ? -2.778 39.891 10.702 1.00 36.44 289 LEU A C 1
ATOM 4733 O O . LEU A 1 307 ? -3.977 39.904 10.437 1.00 36.94 289 LEU A O 1
ATOM 4749 N N . ASP A 1 308 ? -2.167 40.952 11.214 1.00 37.90 290 ASP A N 1
ATOM 4750 C CA . ASP A 1 308 ? -2.931 42.115 11.628 1.00 38.97 290 ASP A CA 1
ATOM 4751 C C . ASP A 1 308 ? -3.546 42.761 10.393 1.00 42.17 290 ASP A C 1
ATOM 4752 O O . ASP A 1 308 ? -2.817 43.195 9.501 1.00 38.47 290 ASP A O 1
ATOM 4761 N N . GLY A 1 309 ? -4.883 42.818 10.327 1.00 39.38 291 GLY A N 1
ATOM 4762 C CA . GLY A 1 309 ? -5.537 43.496 9.199 1.00 45.14 291 GLY A CA 1
ATOM 4763 C C . GLY A 1 309 ? -5.728 42.673 7.927 1.00 42.76 291 GLY A C 1
ATOM 4764 O O . GLY A 1 309 ? -6.219 43.207 6.920 1.00 47.00 291 GLY A O 1
ATOM 4768 N N . ILE A 1 310 ? -5.371 41.389 7.945 1.00 42.74 292 ILE A N 1
ATOM 4769 C CA . ILE A 1 310 ? -5.711 40.468 6.858 1.00 41.45 292 ILE A CA 1
ATOM 4770 C C . ILE A 1 310 ? -7.220 40.253 6.816 1.00 38.98 292 ILE A C 1
ATOM 4771 O O . ILE A 1 310 ? -7.857 40.049 7.842 1.00 35.84 292 ILE A O 1
ATOM 4787 N N . ASP A 1 311 ? -7.803 40.290 5.624 1.00 42.72 293 ASP A N 1
ATOM 4788 C CA . ASP A 1 311 ? -9.232 40.041 5.497 1.00 41.22 293 ASP A CA 1
ATOM 4789 C C . ASP A 1 311 ? -9.572 38.581 5.779 1.00 47.66 293 ASP A C 1
ATOM 4790 O O . ASP A 1 311 ? -8.896 37.658 5.303 1.00 39.58 293 ASP A O 1
ATOM 4799 N N . ALA A 1 312 ? -10.619 38.380 6.565 1.00 44.31 294 ALA A N 1
ATOM 4800 C CA . ALA A 1 312 ? -11.125 37.043 6.816 1.00 44.30 294 ALA A CA 1
ATOM 4801 C C . ALA A 1 312 ? -12.043 36.584 5.683 1.00 43.81 294 ALA A C 1
ATOM 4802 O O . ALA A 1 312 ? -12.686 37.387 4.987 1.00 37.84 294 ALA A O 1
ATOM 4809 N N . ASN A 1 313 ? -12.115 35.266 5.520 1.00 41.64 295 ASN A N 1
ATOM 4810 C CA . ASN A 1 313 ? -12.968 34.642 4.522 1.00 42.97 295 ASN A CA 1
ATOM 4811 C C . ASN A 1 313 ? -14.432 35.021 4.693 1.00 43.16 295 ASN A C 1
ATOM 4812 O O . ASN A 1 313 ? -15.068 34.648 5.680 1.00 39.74 295 ASN A O 1
ATOM 4823 N N . LYS A 1 314 ? -14.977 35.745 3.708 1.00 48.24 296 LYS A N 1
ATOM 4824 C CA . LYS A 1 314 ? -16.396 36.084 3.667 1.00 51.16 296 LYS A CA 1
ATOM 4825 C C . LYS A 1 314 ? -17.132 35.356 2.537 1.00 50.86 296 LYS A C 1
ATOM 4826 O O . LYS A 1 314 ? -18.231 35.759 2.153 1.00 48.15 296 LYS A O 1
ATOM 4845 N N . THR A 1 315 ? -16.564 34.260 2.012 1.00 49.93 297 THR A N 1
ATOM 4846 C CA . THR A 1 315 ? -17.200 33.599 0.872 1.00 51.52 297 THR A CA 1
ATOM 4847 C C . THR A 1 315 ? -18.457 32.835 1.269 1.00 50.50 297 THR A C 1
ATOM 4848 O O . THR A 1 315 ? -19.260 32.518 0.384 1.00 50.14 297 THR A O 1
ATOM 4859 N N . ASP A 1 316 ? -18.652 32.547 2.567 1.00 50.20 298 ASP A N 1
ATOM 4860 C CA . ASP A 1 316 ? -19.898 31.963 3.068 1.00 52.66 298 ASP A CA 1
ATOM 4861 C C . ASP A 1 316 ? -20.704 33.008 3.844 1.00 52.99 298 ASP A C 1
ATOM 4862 O O . ASP A 1 316 ? -20.449 33.236 5.043 1.00 48.00 298 ASP A O 1
ATOM 4871 N N . PRO A 1 317 ? -21.708 33.635 3.227 1.00 55.57 299 PRO A N 1
ATOM 4872 C CA . PRO A 1 317 ? -22.517 34.624 3.965 1.00 55.19 299 PRO A CA 1
ATOM 4873 C C . PRO A 1 317 ? -23.224 34.065 5.184 1.00 54.29 299 PRO A C 1
ATOM 4874 O O . PRO A 1 317 ? -23.594 34.852 6.071 1.00 50.50 299 PRO A O 1
ATOM 4885 N N . CYS A 1 318 ? -23.446 32.743 5.261 1.00 52.44 300 CYS A N 1
ATOM 4886 C CA . CYS A 1 318 ? -24.081 32.126 6.428 1.00 54.30 300 CYS A CA 1
ATOM 4887 C C . CYS A 1 318 ? -23.091 31.715 7.514 1.00 51.09 300 CYS A C 1
ATOM 4888 O O . CYS A 1 318 ? -23.521 31.230 8.576 1.00 51.02 300 CYS A O 1
ATOM 4896 N N . THR A 1 319 ? -21.787 31.895 7.269 1.00 47.09 301 THR A N 1
ATOM 4897 C CA . THR A 1 319 ? -20.746 31.523 8.234 1.00 51.12 301 THR A CA 1
ATOM 4898 C C . THR A 1 319 ? -19.737 32.679 8.285 1.00 48.87 301 THR A C 1
ATOM 4899 O O . THR A 1 319 ? -18.876 32.804 7.392 1.00 46.99 301 THR A O 1
ATOM 4910 N N . LEU A 1 320 ? -19.829 33.508 9.321 1.00 47.09 302 LEU A N 1
ATOM 4911 C CA . LEU A 1 320 ? -18.782 34.494 9.556 1.00 43.94 302 LEU A CA 1
ATOM 4912 C C . LEU A 1 320 ? -17.542 33.770 10.068 1.00 43.19 302 LEU A C 1
ATOM 4913 O O . LEU A 1 320 ? -17.644 32.904 10.937 1.00 42.06 302 LEU A O 1
ATOM 4929 N N . GLN A 1 321 ? -16.373 34.092 9.497 1.00 44.11 303 GLN A N 1
ATOM 4930 C CA . GLN A 1 321 ? -15.100 33.521 9.916 1.00 40.86 303 GLN A CA 1
ATOM 4931 C C . GLN A 1 321 ? -14.197 34.647 10.398 1.00 43.08 303 GLN A C 1
ATOM 4932 O O . GLN A 1 321 ? -14.375 35.814 10.029 1.00 39.48 303 GLN A O 1
ATOM 4946 N N . PHE A 1 322 ? -13.199 34.285 11.202 1.00 41.74 304 PHE A N 1
ATOM 4947 C CA . PHE A 1 322 ? -12.469 35.296 11.939 1.00 40.53 304 PHE A CA 1
ATOM 4948 C C . PHE A 1 322 ? -11.016 34.927 12.121 1.00 40.01 304 PHE A C 1
ATOM 4949 O O . PHE A 1 322 ? -10.664 33.753 12.325 1.00 34.27 304 PHE A O 1
ATOM 4966 N N . LEU A 1 323 ? -10.194 35.964 12.098 1.00 37.20 305 LEU A N 1
ATOM 4967 C CA . LEU A 1 323 ? -8.767 35.879 12.320 1.00 36.46 305 LEU A CA 1
ATOM 4968 C C . LEU A 1 323 ? -8.389 36.738 13.519 1.00 40.55 305 LEU A C 1
ATOM 4969 O O . LEU A 1 323 ? -9.060 37.729 13.812 1.00 41.45 305 LEU A O 1
ATOM 4985 N N . ALA A 1 324 ? -7.281 36.388 14.163 1.00 36.75 306 ALA A N 1
ATOM 4986 C CA . ALA A 1 324 ? -6.651 37.153 15.232 1.00 39.22 306 ALA A CA 1
ATOM 4987 C C . ALA A 1 324 ? -5.242 37.518 14.769 1.00 36.46 306 ALA A C 1
ATOM 4988 O O . ALA A 1 324 ? -4.851 37.210 13.652 1.00 42.41 306 ALA A O 1
ATOM 4995 N N . ALA A 1 325 ? -4.468 38.196 15.618 1.00 35.26 307 ALA A N 1
ATOM 4996 C CA . ALA A 1 325 ? -3.057 38.491 15.331 1.00 33.89 307 ALA A CA 1
ATOM 4997 C C . ALA A 1 325 ? -2.295 38.481 16.652 1.00 33.94 307 ALA A C 1
ATOM 4998 O O . ALA A 1 325 ? -1.837 39.526 17.148 1.00 30.75 307 ALA A O 1
ATOM 5005 N N . PRO A 1 326 ? -2.143 37.307 17.258 1.00 30.31 308 PRO A N 1
ATOM 5006 C CA . PRO A 1 326 ? -1.788 37.257 18.676 1.00 28.60 308 PRO A CA 1
ATOM 5007 C C . PRO A 1 326 ? -0.315 37.514 18.917 1.00 31.51 308 PRO A C 1
ATOM 5008 O O . PRO A 1 326 ? 0.522 37.474 18.016 1.00 30.40 308 PRO A O 1
ATOM 5019 N N . ILE A 1 327 ? -0.022 37.786 20.187 1.00 29.48 309 ILE A N 1
ATOM 5020 C CA . ILE A 1 327 ? 1.328 37.791 20.748 1.00 28.76 309 ILE A CA 1
ATOM 5021 C C . ILE A 1 327 ? 1.318 36.747 21.847 1.00 30.07 309 ILE A C 1
ATOM 5022 O O . ILE A 1 327 ? 0.448 36.776 22.724 1.00 29.58 309 ILE A O 1
ATOM 5038 N N . CYS A 1 328 ? 2.223 35.785 21.766 1.00 30.09 310 CYS A N 1
ATOM 5039 C CA . CYS A 1 328 ? 2.306 34.705 22.746 1.00 26.84 310 CYS A CA 1
ATOM 5040 C C . CYS A 1 328 ? 3.678 34.798 23.395 1.00 29.35 310 CYS A C 1
ATOM 5041 O O . CYS A 1 328 ? 4.701 34.730 22.707 1.00 26.89 310 CYS A O 1
ATOM 5049 N N . LEU A 1 329 ? 3.704 34.966 24.699 1.00 26.81 311 LEU A N 1
ATOM 5050 C CA . LEU A 1 329 ? 4.956 35.059 25.448 1.00 28.42 311 LEU A CA 1
ATOM 5051 C C . LEU A 1 329 ? 5.220 33.698 26.076 1.00 29.03 311 LEU A C 1
ATOM 5052 O O . LEU A 1 329 ? 4.323 33.114 26.665 1.00 29.34 311 LEU A O 1
ATOM 5068 N N . LEU A 1 330 ? 6.449 33.216 25.966 1.00 27.63 312 LEU A N 1
ATOM 5069 C CA . LEU A 1 330 ? 6.788 31.898 26.454 1.00 29.62 312 LEU A CA 1
ATOM 5070 C C . LEU A 1 330 ? 8.005 31.957 27.364 1.00 30.10 312 LEU A C 1
ATOM 5071 O O . LEU A 1 330 ? 8.797 32.910 27.342 1.00 32.58 312 LEU A O 1
ATOM 5087 N N . TYR A 1 331 ? 8.157 30.893 28.136 1.00 31.15 313 TYR A N 1
ATOM 5088 C CA . TYR A 1 331 ? 9.149 30.822 29.204 1.00 32.42 313 TYR A CA 1
ATOM 5089 C C . TYR A 1 331 ? 9.819 29.467 29.147 1.00 33.60 313 TYR A C 1
ATOM 5090 O O . TYR A 1 331 ? 9.139 28.431 29.064 1.00 32.68 313 TYR A O 1
ATOM 5108 N N . LYS A 1 332 ? 11.140 29.485 29.273 1.00 34.56 314 LYS A N 1
ATOM 5109 C CA . LYS A 1 332 ? 11.934 28.273 29.432 1.00 36.16 314 LYS A CA 1
ATOM 5110 C C . LYS A 1 332 ? 12.045 27.992 30.926 1.00 37.40 314 LYS A C 1
ATOM 5111 O O . LYS A 1 332 ? 12.762 28.700 31.648 1.00 36.07 314 LYS A O 1
ATOM 5130 N N . ASN A 1 333 ? 11.337 26.961 31.384 1.00 36.67 315 ASN A N 1
ATOM 5131 C CA . ASN A 1 333 ? 11.170 26.702 32.804 1.00 35.51 315 ASN A CA 1
ATOM 5132 C C . ASN A 1 333 ? 12.414 25.962 33.302 1.00 40.45 315 ASN A C 1
ATOM 5133 O O . ASN A 1 333 ? 13.408 25.806 32.580 1.00 36.85 315 ASN A O 1
ATOM 5144 N N . LEU A 1 334 ? 12.367 25.526 34.559 1.00 40.60 316 LEU A N 1
ATOM 5145 C CA . LEU A 1 334 ? 13.523 24.899 35.177 1.00 43.59 316 LEU A CA 1
ATOM 5146 C C . LEU A 1 334 ? 13.872 23.553 34.560 1.00 35.67 316 LEU A C 1
ATOM 5147 O O . LEU A 1 334 ? 15.011 23.115 34.700 1.00 42.62 316 LEU A O 1
ATOM 5163 N N . ALA A 1 335 ? 12.926 22.873 33.934 1.00 38.30 317 ALA A N 1
ATOM 5164 C CA . ALA A 1 335 ? 13.231 21.674 33.137 1.00 40.80 317 ALA A CA 1
ATOM 5165 C C . ALA A 1 335 ? 13.764 21.987 31.743 1.00 40.19 317 ALA A C 1
ATOM 5166 O O . ALA A 1 335 ? 13.969 21.066 30.939 1.00 40.56 317 ALA A O 1
ATOM 5173 N N . ASN A 1 336 ? 13.979 23.259 31.438 1.00 36.69 318 ASN A N 1
ATOM 5174 C CA . ASN A 1 336 ? 14.418 23.722 30.118 1.00 42.81 318 ASN A CA 1
ATOM 5175 C C . ASN A 1 336 ? 13.403 23.429 29.031 1.00 36.99 318 ASN A C 1
ATOM 5176 O O . ASN A 1 336 ? 13.786 23.242 27.880 1.00 36.11 318 ASN A O 1
ATOM 5187 N N . LYS A 1 337 ? 12.122 23.365 29.390 1.00 36.78 319 LYS A N 1
ATOM 5188 C CA . LYS A 1 337 ? 11.051 23.276 28.410 1.00 37.90 319 LYS A CA 1
ATOM 5189 C C . LYS A 1 337 ? 10.387 24.646 28.250 1.00 38.50 319 LYS A C 1
ATOM 5190 O O . LYS A 1 337 ? 10.177 25.373 29.240 1.00 33.50 319 LYS A O 1
ATOM 5209 N N . ILE A 1 338 ? 9.968 24.953 27.024 1.00 31.01 320 ILE A N 1
ATOM 5210 C CA . ILE A 1 338 ? 9.388 26.254 26.707 1.00 36.12 320 ILE A CA 1
ATOM 5211 C C . ILE A 1 338 ? 7.881 26.120 26.803 1.00 36.51 320 ILE A C 1
ATOM 5212 O O . ILE A 1 338 ? 7.305 25.210 26.204 1.00 37.78 320 ILE A O 1
ATOM 5228 N N . VAL A 1 339 ? 7.258 26.952 27.650 1.00 34.34 321 VAL A N 1
ATOM 5229 C CA . VAL A 1 339 ? 5.823 26.839 27.916 1.00 31.57 321 VAL A CA 1
ATOM 5230 C C . VAL A 1 339 ? 5.206 28.229 27.826 1.00 29.28 321 VAL A C 1
ATOM 5231 O O . VAL A 1 339 ? 5.888 29.225 28.107 1.00 29.49 321 VAL A O 1
ATOM 5244 N N . PRO A 1 340 ? 3.943 28.337 27.448 1.00 27.37 322 PRO A N 1
ATOM 5245 C CA . PRO A 1 340 ? 3.296 29.656 27.324 1.00 33.89 322 PRO A CA 1
ATOM 5246 C C . PRO A 1 340 ? 2.943 30.267 28.658 1.00 31.66 322 PRO A C 1
ATOM 5247 O O . PRO A 1 340 ? 2.411 29.587 29.547 1.00 34.89 322 PRO A O 1
ATOM 5258 N N . ILE A 1 341 ? 3.240 31.561 28.813 1.00 31.30 323 ILE A N 1
ATOM 5259 C CA . ILE A 1 341 ? 2.908 32.254 30.056 1.00 31.57 323 ILE A CA 1
ATOM 5260 C C . ILE A 1 341 ? 1.947 33.404 29.868 1.00 29.26 323 ILE A C 1
ATOM 5261 O O . ILE A 1 341 ? 1.412 33.894 30.871 1.00 28.14 323 ILE A O 1
ATOM 5277 N N . ALA A 1 342 ? 1.718 33.867 28.641 1.00 31.90 324 ALA A N 1
ATOM 5278 C CA . ALA A 1 342 ? 0.804 34.988 28.426 1.00 32.40 324 ALA A CA 1
ATOM 5279 C C . ALA A 1 342 ? 0.443 35.072 26.960 1.00 28.95 324 ALA A C 1
ATOM 5280 O O . ALA A 1 342 ? 1.307 34.888 26.109 1.00 27.95 324 ALA A O 1
ATOM 5287 N N . ILE A 1 343 ? -0.832 35.365 26.675 1.00 28.09 325 ILE A N 1
ATOM 5288 C CA . ILE A 1 343 ? -1.328 35.465 25.302 1.00 28.29 325 ILE A CA 1
ATOM 5289 C C . ILE A 1 343 ? -2.235 36.679 25.185 1.00 31.53 325 ILE A C 1
ATOM 5290 O O . ILE A 1 343 ? -3.243 36.774 25.888 1.00 30.12 325 ILE A O 1
ATOM 5306 N N . GLN A 1 344 ? -1.884 37.604 24.290 1.00 31.20 326 GLN A N 1
ATOM 5307 C CA . GLN A 1 344 ? -2.735 38.716 23.892 1.00 29.63 326 GLN A CA 1
ATOM 5308 C C . GLN A 1 344 ? -3.173 38.402 22.479 1.00 29.66 326 GLN A C 1
ATOM 5309 O O . GLN A 1 344 ? -2.316 38.217 21.604 1.00 34.63 326 GLN A O 1
ATOM 5323 N N . LEU A 1 345 ? -4.468 38.361 22.230 1.00 27.40 327 LEU A N 1
ATOM 5324 C CA . LEU A 1 345 ? -4.921 37.844 20.949 1.00 30.89 327 LEU A CA 1
ATOM 5325 C C . LEU A 1 345 ? -4.848 38.861 19.804 1.00 35.35 327 LEU A C 1
ATOM 5326 O O . LEU A 1 345 ? -4.835 38.435 18.640 1.00 31.39 327 LEU A O 1
ATOM 5342 N N . ASN A 1 346 ? -4.808 40.161 20.093 1.00 31.31 328 ASN A N 1
ATOM 5343 C CA . ASN A 1 346 ? -4.598 41.158 19.048 1.00 34.62 328 ASN A CA 1
ATOM 5344 C C . ASN A 1 346 ? -3.423 42.065 19.395 1.00 32.33 328 ASN A C 1
ATOM 5345 O O . ASN A 1 346 ? -2.945 42.087 20.528 1.00 30.30 328 ASN A O 1
ATOM 5356 N N . GLN A 1 347 ? -2.991 42.841 18.397 1.00 31.58 329 GLN A N 1
ATOM 5357 C CA . GLN A 1 347 ? -1.722 43.543 18.466 1.00 34.06 329 GLN A CA 1
ATOM 5358 C C . GLN A 1 347 ? -1.754 44.756 19.395 1.00 33.65 329 GLN A C 1
ATOM 5359 O O . GLN A 1 347 ? -0.785 45.007 20.118 1.00 35.52 329 GLN A O 1
ATOM 5373 N N . ILE A 1 348 ? -2.820 45.538 19.391 1.00 29.39 330 ILE A N 1
ATOM 5374 C CA . ILE A 1 348 ? -2.842 46.790 20.141 1.00 35.71 330 ILE A CA 1
ATOM 5375 C C . ILE A 1 348 ? -3.555 46.563 21.464 1.00 32.78 330 ILE A C 1
ATOM 5376 O O . ILE A 1 348 ? -4.739 46.221 21.459 1.00 33.72 330 ILE A O 1
ATOM 5392 N N . PRO A 1 349 ? -2.896 46.786 22.601 1.00 31.91 331 PRO A N 1
ATOM 5393 C CA . PRO A 1 349 ? -3.489 46.435 23.906 1.00 37.63 331 PRO A CA 1
ATOM 5394 C C . PRO A 1 349 ? -4.624 47.369 24.299 1.00 34.62 331 PRO A C 1
ATOM 5395 O O . PRO A 1 349 ? -4.725 48.505 23.833 1.00 39.57 331 PRO A O 1
ATOM 5406 N N . GLY A 1 350 ? -5.484 46.862 25.163 1.00 37.68 332 GLY A N 1
ATOM 5407 C CA . GLY A 1 350 ? -6.596 47.630 25.690 1.00 42.64 332 GLY A CA 1
ATOM 5408 C C . GLY A 1 350 ? -7.553 46.709 26.420 1.00 42.53 332 GLY A C 1
ATOM 5409 O O . GLY A 1 350 ? -7.383 45.490 26.452 1.00 38.01 332 GLY A O 1
ATOM 5413 N N . ASP A 1 351 ? -8.611 47.314 26.955 1.00 48.89 333 ASP A N 1
ATOM 5414 C CA . ASP A 1 351 ? -9.483 46.582 27.861 1.00 54.81 333 ASP A CA 1
ATOM 5415 C C . ASP A 1 351 ? -10.345 45.545 27.154 1.00 49.09 333 ASP A C 1
ATOM 5416 O O . ASP A 1 351 ? -10.816 44.619 27.815 1.00 51.65 333 ASP A O 1
ATOM 5425 N N . GLU A 1 352 ? -10.530 45.644 25.833 1.00 47.39 334 GLU A N 1
ATOM 5426 C CA . GLU A 1 352 ? -11.186 44.593 25.064 1.00 50.02 334 GLU A CA 1
ATOM 5427 C C . GLU A 1 352 ? -10.185 43.640 24.388 1.00 41.02 334 GLU A C 1
ATOM 5428 O O . GLU A 1 352 ? -10.562 42.869 23.498 1.00 41.17 334 GLU A O 1
ATOM 5440 N N . ASN A 1 353 ? -8.925 43.679 24.793 1.00 38.08 335 ASN A N 1
ATOM 5441 C CA . ASN A 1 353 ? -7.877 42.824 24.231 1.00 36.37 335 ASN A CA 1
ATOM 5442 C C . ASN A 1 353 ? -7.091 42.288 25.415 1.00 39.61 335 ASN A C 1
ATOM 5443 O O . ASN A 1 353 ? -5.949 42.693 25.667 1.00 37.14 335 ASN A O 1
ATOM 5454 N N . PRO A 1 354 ? -7.706 41.401 26.204 1.00 35.55 336 PRO A N 1
ATOM 5455 C CA . PRO A 1 354 ? -7.087 40.973 27.458 1.00 37.49 336 PRO A CA 1
ATOM 5456 C C . PRO A 1 354 ? -5.855 40.117 27.252 1.00 32.87 336 PRO A C 1
ATOM 5457 O O . PRO A 1 354 ? -5.703 39.407 26.250 1.00 33.61 336 PRO A O 1
ATOM 5468 N N . ILE A 1 355 ? -4.945 40.231 28.210 1.00 33.10 337 ILE A N 1
ATOM 5469 C CA . ILE A 1 355 ? -3.787 39.357 28.298 1.00 33.82 337 ILE A CA 1
ATOM 5470 C C . ILE A 1 355 ? -4.239 38.122 29.076 1.00 34.09 337 ILE A C 1
ATOM 5471 O O . ILE A 1 355 ? -4.412 38.181 30.298 1.00 31.21 337 ILE A O 1
ATOM 5487 N N . PHE A 1 356 ? -4.474 37.021 28.367 1.00 29.31 338 PHE A N 1
ATOM 5488 C CA . PHE A 1 356 ? -4.845 35.753 28.958 1.00 32.61 338 PHE A CA 1
ATOM 5489 C C . PHE A 1 356 ? -3.622 35.070 29.562 1.00 32.32 338 PHE A C 1
ATOM 5490 O O . PHE A 1 356 ? -2.484 35.296 29.154 1.00 27.97 338 PHE A O 1
ATOM 5507 N N . LEU A 1 357 ? -3.869 34.275 30.585 1.00 31.66 339 LEU A N 1
ATOM 5508 C CA . LEU A 1 357 ? -2.812 33.699 31.401 1.00 34.06 339 LEU A CA 1
ATOM 5509 C C . LEU A 1 357 ? -3.203 32.296 31.812 1.00 30.32 339 LEU A C 1
ATOM 5510 O O . LEU A 1 357 ? -4.396 31.974 31.882 1.00 31.63 339 LEU A O 1
ATOM 5526 N N . PRO A 1 358 ? -2.229 31.444 32.150 1.00 30.43 340 PRO A N 1
ATOM 5527 C CA . PRO A 1 358 ? -2.570 30.084 32.621 1.00 32.75 340 PRO A CA 1
ATOM 5528 C C . PRO A 1 358 ? -3.308 30.075 33.956 1.00 38.94 340 PRO A C 1
ATOM 5529 O O . PRO A 1 358 ? -3.789 28.998 34.373 1.00 34.85 340 PRO A O 1
ATOM 5540 N N . SER A 1 359 ? -3.378 31.207 34.640 1.00 34.16 341 SER A N 1
ATOM 5541 C CA . SER A 1 359 ? -4.139 31.294 35.865 1.00 40.17 341 SER A CA 1
ATOM 5542 C C . SER A 1 359 ? -5.594 31.637 35.600 1.00 43.40 341 SER A C 1
ATOM 5543 O O . SER A 1 359 ? -6.395 31.594 36.537 1.00 43.08 341 SER A O 1
ATOM 5551 N N . ASP A 1 360 ? -5.942 32.009 34.365 1.00 35.07 342 ASP A N 1
ATOM 5552 C CA . ASP A 1 360 ? -7.324 32.348 34.065 1.00 36.25 342 ASP A CA 1
ATOM 5553 C C . ASP A 1 360 ? -8.211 31.116 34.236 1.00 39.48 342 ASP A C 1
ATOM 5554 O O . ASP A 1 360 ? -7.736 30.008 34.447 1.00 37.86 342 ASP A O 1
ATOM 5563 N N . ALA A 1 361 ? -9.530 31.343 34.158 1.00 37.99 343 ALA A N 1
ATOM 5564 C CA . ALA A 1 361 ? -10.487 30.248 34.070 1.00 35.87 343 ALA A CA 1
ATOM 5565 C C . ALA A 1 361 ? -10.082 29.275 32.978 1.00 34.86 343 ALA A C 1
ATOM 5566 O O . ALA A 1 361 ? -9.505 29.653 31.960 1.00 38.45 343 ALA A O 1
ATOM 5573 N N . LYS A 1 362 ? -10.413 28.008 33.184 1.00 34.08 344 LYS A N 1
ATOM 5574 C CA . LYS A 1 362 ? -9.888 26.929 32.356 1.00 41.36 344 LYS A CA 1
ATOM 5575 C C . LYS A 1 362 ? -10.064 27.206 30.867 1.00 35.38 344 LYS A C 1
ATOM 5576 O O . LYS A 1 362 ? -9.132 27.038 30.090 1.00 32.15 344 LYS A O 1
ATOM 5595 N N . TYR A 1 363 ? -11.277 27.548 30.451 1.00 36.66 345 TYR A N 1
ATOM 5596 C CA . TYR A 1 363 ? -11.602 27.672 29.043 1.00 39.50 345 TYR A CA 1
ATOM 5597 C C . TYR A 1 363 ? -11.224 29.022 28.463 1.00 36.82 345 TYR A C 1
ATOM 5598 O O . TYR A 1 363 ? -11.127 29.138 27.230 1.00 37.76 345 TYR A O 1
ATOM 5616 N N . ASP A 1 364 ? -10.995 30.033 29.294 1.00 36.09 346 ASP A N 1
ATOM 5617 C CA . ASP A 1 364 ? -10.391 31.257 28.775 1.00 34.88 346 ASP A CA 1
ATOM 5618 C C . ASP A 1 364 ? -8.994 30.975 28.237 1.00 34.32 346 ASP A C 1
ATOM 5619 O O . ASP A 1 364 ? -8.617 31.414 27.141 1.00 31.05 346 ASP A O 1
ATOM 5628 N N . TRP A 1 365 ? -8.178 30.314 29.045 1.00 30.77 347 TRP A N 1
ATOM 5629 C CA . TRP A 1 365 ? -6.811 30.036 28.644 1.00 31.97 347 TRP A CA 1
ATOM 5630 C C . TRP A 1 365 ? -6.791 29.030 27.503 1.00 27.73 347 TRP A C 1
ATOM 5631 O O . TRP A 1 365 ? -6.021 29.176 26.566 1.00 29.01 347 TRP A O 1
ATOM 5652 N N . LEU A 1 366 ? -7.658 28.028 27.545 1.00 30.24 348 LEU A N 1
ATOM 5653 C CA . LEU A 1 366 ? -7.699 27.063 26.448 1.00 32.09 348 LEU A CA 1
ATOM 5654 C C . LEU A 1 366 ? -8.050 27.736 25.128 1.00 31.11 348 LEU A C 1
ATOM 5655 O O . LEU A 1 366 ? -7.423 27.474 24.100 1.00 31.10 348 LEU A O 1
ATOM 5671 N N . LEU A 1 367 ? -9.058 28.597 25.137 1.00 31.84 349 LEU A N 1
ATOM 5672 C CA . LEU A 1 367 ? -9.467 29.292 23.927 1.00 32.33 349 LEU A CA 1
ATOM 5673 C C . LEU A 1 367 ? -8.380 30.224 23.431 1.00 33.71 349 LEU A C 1
ATOM 5674 O O . LEU A 1 367 ? -8.136 30.323 22.217 1.00 33.52 349 LEU A O 1
ATOM 5690 N N . ALA A 1 368 ? -7.737 30.962 24.340 1.00 33.69 350 ALA A N 1
ATOM 5691 C CA . ALA A 1 368 ? -6.604 31.775 23.923 1.00 31.18 350 ALA A CA 1
ATOM 5692 C C . ALA A 1 368 ? -5.547 30.939 23.206 1.00 30.75 350 ALA A C 1
ATOM 5693 O O . ALA A 1 368 ? -4.935 31.397 22.224 1.00 29.31 350 ALA A O 1
ATOM 5700 N N . LYS A 1 369 ? -5.317 29.713 23.666 1.00 29.49 351 LYS A N 1
ATOM 5701 C CA . LYS A 1 369 ? -4.309 28.877 23.013 1.00 28.42 351 LYS A CA 1
ATOM 5702 C C . LYS A 1 369 ? -4.801 28.395 21.658 1.00 30.33 351 LYS A C 1
ATOM 5703 O O . LYS A 1 369 ? -4.042 28.371 20.691 1.00 31.17 351 LYS A O 1
ATOM 5722 N N . ILE A 1 370 ? -6.084 28.074 21.549 1.00 31.60 352 ILE A N 1
ATOM 5723 C CA . ILE A 1 370 ? -6.659 27.666 20.271 1.00 32.79 352 ILE A CA 1
ATOM 5724 C C . ILE A 1 370 ? -6.496 28.764 19.241 1.00 29.36 352 ILE A C 1
ATOM 5725 O O . ILE A 1 370 ? -6.148 28.502 18.088 1.00 28.45 352 ILE A O 1
ATOM 5741 N N . TRP A 1 371 ? -6.687 30.004 19.644 1.00 27.17 353 TRP A N 1
ATOM 5742 C CA . TRP A 1 371 ? -6.536 31.102 18.712 1.00 27.10 353 TRP A CA 1
ATOM 5743 C C . TRP A 1 371 ? -5.091 31.205 18.239 1.00 27.72 353 TRP A C 1
ATOM 5744 O O . TRP A 1 371 ? -4.839 31.426 17.044 1.00 27.67 353 TRP A O 1
ATOM 5765 N N . VAL A 1 372 ? -4.128 31.043 19.150 1.00 25.39 354 VAL A N 1
ATOM 5766 C CA . VAL A 1 372 ? -2.737 31.039 18.731 1.00 28.36 354 VAL A CA 1
ATOM 5767 C C . VAL A 1 372 ? -2.467 29.871 17.777 1.00 28.45 354 VAL A C 1
ATOM 5768 O O . VAL A 1 372 ? -1.784 30.038 16.761 1.00 28.50 354 VAL A O 1
ATOM 5781 N N . ARG A 1 373 ? -2.978 28.676 18.090 1.00 28.13 355 ARG A N 1
ATOM 5782 C CA . ARG A 1 373 ? -2.760 27.543 17.181 1.00 32.03 355 ARG A CA 1
ATOM 5783 C C . ARG A 1 373 ? -3.367 27.812 15.805 1.00 31.81 355 ARG A C 1
ATOM 5784 O O . ARG A 1 373 ? -2.779 27.469 14.760 1.00 28.95 355 ARG A O 1
ATOM 5805 N N . SER A 1 374 ? -4.563 28.394 15.787 1.00 27.03 356 SER A N 1
ATOM 5806 C CA . SER A 1 374 ? -5.193 28.726 14.515 1.00 31.11 356 SER A CA 1
ATOM 5807 C C . SER A 1 374 ? -4.341 29.717 13.725 1.00 34.20 356 SER A C 1
ATOM 5808 O O . SER A 1 374 ? -4.127 29.552 12.497 1.00 30.25 356 SER A O 1
ATOM 5816 N N . SER A 1 375 ? -3.800 30.718 14.416 1.00 28.44 357 SER A N 1
ATOM 5817 C CA . SER A 1 375 ? -2.957 31.697 13.746 1.00 31.32 357 SER A CA 1
ATOM 5818 C C . SER A 1 375 ? -1.666 31.062 13.221 1.00 32.72 357 SER A C 1
ATOM 5819 O O . SER A 1 375 ? -1.159 31.442 12.154 1.00 29.39 357 SER A O 1
ATOM 5827 N N . ASP A 1 376 ? -1.094 30.144 13.998 1.00 29.31 358 ASP A N 1
ATOM 5828 C CA . ASP A 1 376 ? 0.093 29.425 13.551 1.00 33.53 358 ASP A CA 1
ATOM 5829 C C . ASP A 1 376 ? -0.199 28.642 12.267 1.00 32.36 358 ASP A C 1
ATOM 5830 O O . ASP A 1 376 ? 0.621 28.635 11.340 1.00 24.92 358 ASP A O 1
ATOM 5839 N N . PHE A 1 377 ? -1.377 28.013 12.196 1.00 28.14 359 PHE A N 1
ATOM 5840 C CA . PHE A 1 377 ? -1.776 27.280 11.013 1.00 30.64 359 PHE A CA 1
ATOM 5841 C C . PHE A 1 377 ? -1.835 28.175 9.779 1.00 29.88 359 PHE A C 1
ATOM 5842 O O . PHE A 1 377 ? -1.376 27.784 8.697 1.00 32.21 359 PHE A O 1
ATOM 5859 N N . HIS A 1 378 ? -2.408 29.371 9.916 1.00 30.32 360 HIS A N 1
ATOM 5860 C CA . HIS A 1 378 ? -2.508 30.306 8.803 1.00 29.54 360 HIS A CA 1
ATOM 5861 C C . HIS A 1 378 ? -1.142 30.719 8.292 1.00 30.24 360 HIS A C 1
ATOM 5862 O O . HIS A 1 378 ? -0.891 30.755 7.066 1.00 31.68 360 HIS A O 1
ATOM 5876 N N . VAL A 1 379 ? -0.261 31.119 9.205 1.00 26.88 361 VAL A N 1
ATOM 5877 C CA . VAL A 1 379 ? 1.074 31.511 8.788 1.00 25.15 361 VAL A CA 1
ATOM 5878 C C . VAL A 1 379 ? 1.812 30.317 8.198 1.00 28.86 361 VAL A C 1
ATOM 5879 O O . VAL A 1 379 ? 2.480 30.438 7.154 1.00 29.71 361 VAL A O 1
ATOM 5892 N N . HIS A 1 380 ? 1.619 29.134 8.781 1.00 24.18 362 HIS A N 1
ATOM 5893 C CA . HIS A 1 380 ? 2.259 27.944 8.260 1.00 28.78 362 HIS A CA 1
ATOM 5894 C C . HIS A 1 380 ? 1.861 27.685 6.810 1.00 28.55 362 HIS A C 1
ATOM 5895 O O . HIS A 1 380 ? 2.724 27.496 5.949 1.00 29.39 362 HIS A O 1
ATOM 5909 N N . GLN A 1 381 ? 0.554 27.625 6.538 1.00 27.41 363 GLN A N 1
ATOM 5910 C CA . GLN A 1 381 ? 0.080 27.222 5.223 1.00 32.95 363 GLN A CA 1
ATOM 5911 C C . GLN A 1 381 ? 0.575 28.184 4.153 1.00 32.79 363 GLN A C 1
ATOM 5912 O O . GLN A 1 381 ? 1.080 27.768 3.091 1.00 27.73 363 GLN A O 1
ATOM 5926 N N . THR A 1 382 ? 0.400 29.491 4.405 1.00 27.27 364 THR A N 1
ATOM 5927 C CA . THR A 1 382 ? 0.561 30.486 3.351 1.00 30.40 364 THR A CA 1
ATOM 5928 C C . THR A 1 382 ? 1.977 31.040 3.237 1.00 31.59 364 THR A C 1
ATOM 5929 O O . THR A 1 382 ? 2.428 31.388 2.121 1.00 29.02 364 THR A O 1
ATOM 5940 N N . ILE A 1 383 ? 2.703 31.138 4.338 1.00 27.74 365 ILE A N 1
ATOM 5941 C CA . ILE A 1 383 ? 4.005 31.788 4.361 1.00 26.07 365 ILE A CA 1
ATOM 5942 C C . ILE A 1 383 ? 5.130 30.763 4.465 1.00 26.28 365 ILE A C 1
ATOM 5943 O O . ILE A 1 383 ? 5.967 30.652 3.567 1.00 30.77 365 ILE A O 1
ATOM 5959 N N . THR A 1 384 ? 5.111 29.942 5.509 1.00 26.54 366 THR A N 1
ATOM 5960 C CA . THR A 1 384 ? 6.192 28.977 5.743 1.00 29.28 366 THR A CA 1
ATOM 5961 C C . THR A 1 384 ? 6.301 27.962 4.623 1.00 27.82 366 THR A C 1
ATOM 5962 O O . THR A 1 384 ? 7.414 27.617 4.174 1.00 26.81 366 THR A O 1
ATOM 5973 N N . HIS A 1 385 ? 5.165 27.509 4.143 1.00 24.40 367 HIS A N 1
ATOM 5974 C CA . HIS A 1 385 ? 5.046 26.399 3.227 1.00 27.98 367 HIS A CA 1
ATOM 5975 C C . HIS A 1 385 ? 4.878 26.949 1.818 1.00 29.39 367 HIS A C 1
ATOM 5976 O O . HIS A 1 385 ? 5.767 26.724 0.984 1.00 27.84 367 HIS A O 1
ATOM 5990 N N . LEU A 1 386 ? 3.765 27.642 1.530 1.00 24.55 368 LEU A N 1
ATOM 5991 C CA . LEU A 1 386 ? 3.529 28.060 0.150 1.00 28.05 368 LEU 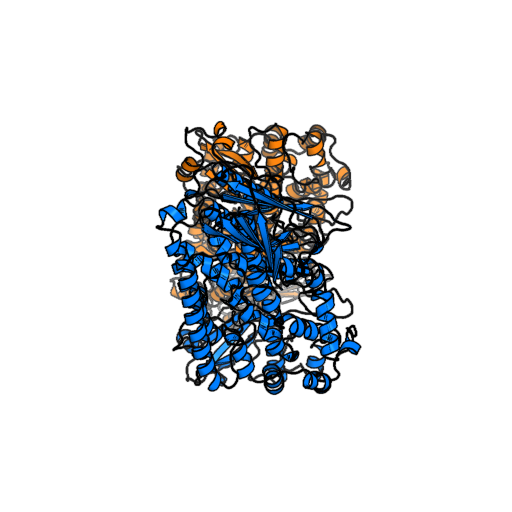A CA 1
ATOM 5992 C C . LEU A 1 386 ? 4.598 29.054 -0.314 1.00 28.93 368 LEU A C 1
ATOM 5993 O O . LEU A 1 386 ? 5.318 28.800 -1.291 1.00 26.86 368 LEU A O 1
ATOM 6009 N N . LEU A 1 387 ? 4.675 30.230 0.323 1.00 26.51 369 LEU A N 1
ATOM 6010 C CA . LEU A 1 387 ? 5.586 31.243 -0.172 1.00 23.74 369 LEU A CA 1
ATOM 6011 C C . LEU A 1 387 ? 7.037 30.798 -0.034 1.00 25.85 369 LEU A C 1
ATOM 6012 O O . LEU A 1 387 ? 7.786 30.801 -1.011 1.00 25.75 369 LEU A O 1
ATOM 6028 N N . ARG A 1 388 ? 7.443 30.368 1.153 1.00 26.51 370 ARG A N 1
ATOM 6029 C CA . ARG A 1 388 ? 8.863 30.257 1.455 1.00 23.99 370 ARG A CA 1
ATOM 6030 C C . ARG A 1 388 ? 9.483 28.918 1.038 1.00 29.32 370 ARG A C 1
ATOM 6031 O O . ARG A 1 388 ? 10.717 28.794 1.079 1.00 24.68 370 ARG A O 1
ATOM 6052 N N . THR A 1 389 ? 8.694 27.925 0.625 1.00 26.76 371 THR A N 1
ATOM 6053 C CA . THR A 1 389 ? 9.287 26.750 0.012 1.00 25.56 371 THR A CA 1
ATOM 6054 C C . THR A 1 389 ? 8.770 26.509 -1.394 1.00 26.86 371 THR A C 1
ATOM 6055 O O . THR A 1 389 ? 9.584 26.406 -2.322 1.00 32.15 371 THR A O 1
ATOM 6066 N N . HIS A 1 390 ? 7.450 26.511 -1.624 1.00 27.15 372 HIS A N 1
ATOM 6067 C CA . HIS A 1 390 ? 6.950 26.291 -2.988 1.00 27.01 372 HIS A CA 1
ATOM 6068 C C . HIS A 1 390 ? 7.337 27.396 -3.972 1.00 27.67 372 HIS A C 1
ATOM 6069 O O . HIS A 1 390 ? 7.899 27.118 -5.049 1.00 27.47 372 HIS A O 1
ATOM 6083 N N . LEU A 1 391 ? 6.942 28.639 -3.683 1.00 23.65 373 LEU A N 1
ATOM 6084 C CA . LEU A 1 391 ? 7.136 29.700 -4.666 1.00 24.23 373 LEU A CA 1
ATOM 6085 C C . LEU A 1 391 ? 8.613 29.999 -4.844 1.00 25.92 373 LEU A C 1
ATOM 6086 O O . LEU A 1 391 ? 9.065 30.247 -5.966 1.00 30.10 373 LEU A O 1
ATOM 6102 N N . VAL A 1 392 ? 9.387 29.943 -3.762 1.00 26.16 374 VAL A N 1
ATOM 6103 C CA . VAL A 1 392 ? 10.828 30.148 -3.848 1.00 25.08 374 VAL A CA 1
ATOM 6104 C C . VAL A 1 392 ? 11.472 29.088 -4.720 1.00 26.19 374 VAL A C 1
ATOM 6105 O O . VAL A 1 392 ? 12.315 29.400 -5.561 1.00 27.59 374 VAL A O 1
ATOM 6118 N N . SER A 1 393 ? 11.110 27.817 -4.519 1.00 26.61 375 SER A N 1
ATOM 6119 C CA . SER A 1 393 ? 11.717 26.744 -5.284 1.00 27.76 375 SER A CA 1
ATOM 6120 C C . SER A 1 393 ? 11.378 26.882 -6.747 1.00 26.69 375 SER A C 1
ATOM 6121 O O . SER A 1 393 ? 12.201 26.611 -7.615 1.00 24.99 375 SER A O 1
ATOM 6129 N N . GLU A 1 394 ? 10.160 27.308 -7.044 1.00 26.89 376 GLU A N 1
ATOM 6130 C CA . GLU A 1 394 ? 9.764 27.487 -8.430 1.00 26.69 376 GLU A CA 1
ATOM 6131 C C . GLU A 1 394 ? 10.565 28.611 -9.097 1.00 25.91 376 GLU A C 1
ATOM 6132 O O . GLU A 1 394 ? 10.890 28.521 -10.281 1.00 23.70 376 GLU A O 1
ATOM 6144 N N . VAL A 1 395 ? 10.861 29.677 -8.357 1.00 25.48 377 VAL A N 1
ATOM 6145 C CA . VAL A 1 395 ? 11.676 30.763 -8.896 1.00 27.46 377 VAL A CA 1
ATOM 6146 C C . VAL A 1 395 ? 13.007 30.205 -9.365 1.00 29.20 377 VAL A C 1
ATOM 6147 O O . VAL A 1 395 ? 13.479 30.511 -10.470 1.00 24.85 377 VAL A O 1
ATOM 6160 N N . PHE A 1 396 ? 13.634 29.376 -8.514 1.00 27.45 378 PHE A N 1
ATOM 6161 C CA . PHE A 1 396 ? 14.918 28.812 -8.884 1.00 26.38 378 PHE A CA 1
ATOM 6162 C C . PHE A 1 396 ? 14.792 27.883 -10.075 1.00 26.45 378 PHE A C 1
ATOM 6163 O O . PHE A 1 396 ? 15.673 27.861 -10.930 1.00 25.10 378 PHE A O 1
ATOM 6180 N N . GLY A 1 397 ? 13.724 27.094 -10.137 1.00 26.47 379 GLY A N 1
ATOM 6181 C CA . GLY A 1 397 ? 13.560 26.165 -11.239 1.00 26.59 379 GLY A CA 1
ATOM 6182 C C . GLY A 1 397 ? 13.369 26.857 -12.573 1.00 25.17 379 GLY A C 1
ATOM 6183 O O . GLY A 1 397 ? 13.891 26.394 -13.594 1.00 25.95 379 GLY A O 1
ATOM 6187 N N . ILE A 1 398 ? 12.546 27.912 -12.607 1.00 26.82 380 ILE A N 1
ATOM 6188 C CA . ILE A 1 398 ? 12.345 28.668 -13.836 1.00 25.89 380 ILE A CA 1
ATOM 6189 C C . ILE A 1 398 ? 13.651 29.303 -14.255 1.00 28.12 380 ILE A C 1
ATOM 6190 O O . ILE A 1 398 ? 14.059 29.211 -15.416 1.00 30.22 380 ILE A O 1
ATOM 6206 N N . ALA A 1 399 ? 14.334 29.967 -13.311 1.00 29.16 381 ALA A N 1
ATOM 6207 C CA . ALA A 1 399 ? 15.631 30.547 -13.629 1.00 28.18 381 ALA A CA 1
ATOM 6208 C C . ALA A 1 399 ? 16.591 29.490 -14.169 1.00 27.41 381 ALA A C 1
ATOM 6209 O O . ALA A 1 399 ? 17.331 29.747 -15.123 1.00 26.02 381 ALA A O 1
ATOM 6216 N N . MET A 1 400 ? 16.585 28.293 -13.587 1.00 26.70 382 MET A N 1
ATOM 6217 C CA . MET A 1 400 ? 17.472 27.233 -14.054 1.00 28.61 382 MET A CA 1
ATOM 6218 C C . MET A 1 400 ? 17.164 26.840 -15.488 1.00 28.09 382 MET A C 1
ATOM 6219 O O . MET A 1 400 ? 18.082 26.695 -16.328 1.00 29.13 382 MET A O 1
ATOM 6233 N N . TYR A 1 401 ? 15.877 26.678 -15.803 1.00 25.84 383 TYR A N 1
ATOM 6234 C CA . TYR A 1 401 ? 15.512 26.257 -17.136 1.00 27.91 383 TYR A CA 1
ATOM 6235 C C . TYR A 1 401 ? 15.780 27.339 -18.170 1.00 30.72 383 TYR A C 1
ATOM 6236 O O . TYR A 1 401 ? 16.147 27.022 -19.321 1.00 28.01 383 TYR A O 1
ATOM 6254 N N . ARG A 1 402 ? 15.596 28.609 -17.781 1.00 25.62 384 ARG A N 1
ATOM 6255 C CA . ARG A 1 402 ? 15.762 29.679 -18.734 1.00 28.62 384 ARG A CA 1
ATOM 6256 C C . ARG A 1 402 ? 17.220 29.912 -19.055 1.00 30.24 384 ARG A C 1
ATOM 6257 O O . ARG A 1 402 ? 17.548 30.313 -20.184 1.00 30.84 384 ARG A O 1
ATOM 6278 N N . GLN A 1 403 ? 18.117 29.707 -18.084 1.00 26.83 385 GLN A N 1
ATOM 6279 C CA . GLN A 1 403 ? 19.454 30.255 -18.242 1.00 29.26 385 GLN A CA 1
ATOM 6280 C C . GLN A 1 403 ? 20.582 29.240 -18.225 1.00 28.76 385 GLN A C 1
ATOM 6281 O O . GLN A 1 403 ? 21.712 29.612 -18.566 1.00 27.05 385 GLN A O 1
ATOM 6295 N N . LEU A 1 404 ? 20.324 27.993 -17.852 1.00 26.32 386 LEU A N 1
ATOM 6296 C CA . LEU A 1 404 ? 21.385 26.989 -17.762 1.00 26.88 386 LEU A CA 1
ATOM 6297 C C . LEU A 1 404 ? 21.108 25.866 -18.750 1.00 28.04 386 LEU A C 1
ATOM 6298 O O . LEU A 1 404 ? 20.089 25.154 -18.611 1.00 25.67 386 LEU A O 1
ATOM 6314 N N . PRO A 1 405 ? 21.981 25.654 -19.733 1.00 26.81 387 PRO A N 1
ATOM 6315 C CA . PRO A 1 405 ? 21.787 24.534 -20.657 1.00 30.22 387 PRO A CA 1
ATOM 6316 C C . PRO A 1 405 ? 21.951 23.215 -19.933 1.00 28.56 387 PRO A C 1
ATOM 6317 O O . PRO A 1 405 ? 22.582 23.134 -18.882 1.00 26.15 387 PRO A O 1
ATOM 6328 N N . ALA A 1 406 ? 21.383 22.166 -20.530 1.00 31.01 388 ALA A N 1
ATOM 6329 C CA . ALA A 1 406 ? 21.399 20.848 -19.899 1.00 33.90 388 ALA A CA 1
ATOM 6330 C C . ALA A 1 406 ? 22.801 20.322 -19.660 1.00 29.78 388 ALA A C 1
ATOM 6331 O O . ALA A 1 406 ? 22.971 19.520 -18.735 1.00 28.55 388 ALA A O 1
ATOM 6338 N N . VAL A 1 407 ? 23.804 20.782 -20.433 1.00 26.44 389 VAL A N 1
ATOM 6339 C CA . VAL A 1 407 ? 25.188 20.303 -20.272 1.00 24.45 389 VAL A CA 1
ATOM 6340 C C . VAL A 1 407 ? 25.889 21.007 -19.144 1.00 24.53 389 VAL A C 1
ATOM 6341 O O . VAL A 1 407 ? 26.982 20.584 -18.748 1.00 28.38 389 VAL A O 1
ATOM 6354 N N . HIS A 1 408 ? 25.310 22.076 -18.617 1.00 25.51 390 HIS A N 1
ATOM 6355 C CA . HIS A 1 408 ? 25.955 22.849 -17.566 1.00 25.97 390 HIS A CA 1
ATOM 6356 C C . HIS A 1 408 ? 25.911 22.095 -16.241 1.00 28.05 390 HIS A C 1
ATOM 6357 O O . HIS A 1 408 ? 24.870 21.517 -15.884 1.00 27.62 390 HIS A O 1
ATOM 6371 N N . PRO A 1 409 ? 27.017 22.071 -15.481 1.00 27.17 391 PRO A N 1
ATOM 6372 C CA . PRO A 1 409 ? 27.009 21.283 -14.239 1.00 25.70 391 PRO A CA 1
ATOM 6373 C C . PRO A 1 409 ? 25.969 21.734 -13.221 1.00 25.41 391 PRO A C 1
ATOM 6374 O O . PRO A 1 409 ? 25.444 20.907 -12.470 1.00 27.43 391 PRO A O 1
ATOM 6385 N N . ILE A 1 410 ? 25.661 23.031 -13.141 1.00 26.99 392 ILE A N 1
ATOM 6386 C CA . ILE A 1 410 ? 24.646 23.465 -12.188 1.00 25.95 392 ILE A CA 1
ATOM 6387 C C . ILE A 1 410 ? 23.258 23.045 -12.636 1.00 27.59 392 ILE A C 1
ATOM 6388 O O . ILE A 1 410 ? 22.385 22.737 -11.805 1.00 26.24 392 ILE A O 1
ATOM 6404 N N . PHE A 1 411 ? 23.009 23.005 -13.935 1.00 24.18 393 PHE A N 1
ATOM 6405 C CA . PHE A 1 411 ? 21.767 22.376 -14.368 1.00 24.72 393 PHE A CA 1
ATOM 6406 C C . PHE A 1 411 ? 21.696 20.913 -13.886 1.00 28.09 393 PHE A C 1
ATOM 6407 O O . PHE A 1 411 ? 20.669 20.468 -13.355 1.00 24.93 393 PHE A O 1
ATOM 6424 N N . LYS A 1 412 ? 22.760 20.127 -14.168 1.00 26.32 394 LYS A N 1
ATOM 6425 C CA . LYS A 1 412 ? 22.793 18.721 -13.798 1.00 27.35 394 LYS A CA 1
ATOM 6426 C C . LYS A 1 412 ? 22.594 18.534 -12.294 1.00 28.39 394 LYS A C 1
ATOM 6427 O O . LYS A 1 412 ? 22.006 17.535 -11.846 1.00 26.23 394 LYS A O 1
ATOM 6446 N N . LEU A 1 413 ? 23.084 19.468 -11.499 1.00 29.61 395 LEU A N 1
ATOM 6447 C CA . LEU A 1 413 ? 22.955 19.345 -10.057 1.00 28.08 395 LEU A CA 1
ATOM 6448 C C . LEU A 1 413 ? 21.539 19.685 -9.609 1.00 30.25 395 LEU A C 1
ATOM 6449 O O . LEU A 1 413 ? 20.937 18.972 -8.775 1.00 32.15 395 LEU A O 1
ATOM 6465 N N . LEU A 1 414 ? 20.992 20.747 -10.144 1.00 24.72 396 LEU A N 1
ATOM 6466 C CA . LEU A 1 414 ? 19.759 21.272 -9.593 1.00 26.99 396 LEU A CA 1
ATOM 6467 C C . LEU A 1 414 ? 18.520 20.662 -10.197 1.00 26.92 396 LEU A C 1
ATOM 6468 O O . LEU A 1 414 ? 17.453 20.727 -9.573 1.00 26.79 396 LEU A O 1
ATOM 6484 N N . VAL A 1 415 ? 18.627 20.033 -11.365 1.00 23.69 397 VAL A N 1
ATOM 6485 C CA . VAL A 1 415 ? 17.405 19.587 -12.034 1.00 25.92 397 VAL A CA 1
ATOM 6486 C C . VAL A 1 415 ? 16.645 18.569 -11.186 1.00 27.88 397 VAL A C 1
ATOM 6487 O O . VAL A 1 415 ? 15.393 18.553 -11.186 1.00 28.70 397 VAL A O 1
ATOM 6500 N N . ALA A 1 416 ? 17.368 17.726 -10.421 1.00 26.35 398 ALA A N 1
ATOM 6501 C CA . ALA A 1 416 ? 16.722 16.748 -9.549 1.00 29.42 398 ALA A CA 1
ATOM 6502 C C . ALA A 1 416 ? 15.982 17.369 -8.354 1.00 29.89 398 ALA A C 1
ATOM 6503 O O . ALA A 1 416 ? 15.080 16.751 -7.789 1.00 27.52 398 ALA A O 1
ATOM 6510 N N . HIS A 1 417 ? 16.331 18.591 -7.983 1.00 29.26 399 HIS A N 1
ATOM 6511 C CA . HIS A 1 417 ? 15.764 19.274 -6.830 1.00 27.76 399 HIS A CA 1
ATOM 6512 C C . HIS A 1 417 ? 14.659 20.235 -7.193 1.00 30.43 399 HIS A C 1
ATOM 6513 O O . HIS A 1 417 ? 14.087 20.823 -6.289 1.00 27.26 399 HIS A O 1
ATOM 6527 N N . VAL A 1 418 ? 14.330 20.392 -8.494 1.00 28.15 400 VAL A N 1
ATOM 6528 C CA . VAL A 1 418 ? 13.143 21.122 -8.905 1.00 29.92 400 VAL A CA 1
ATOM 6529 C C . VAL A 1 418 ? 12.148 20.240 -9.632 1.00 33.28 400 VAL A C 1
ATOM 6530 O O . VAL A 1 418 ? 11.157 20.744 -10.186 1.00 33.22 400 VAL A O 1
ATOM 6543 N N . ARG A 1 419 ? 12.339 18.925 -9.571 1.00 33.64 401 ARG A N 1
ATOM 6544 C CA . ARG A 1 419 ? 11.443 17.993 -10.222 1.00 33.83 401 ARG A CA 1
ATOM 6545 C C . ARG A 1 419 ? 10.017 18.162 -9.729 1.00 35.86 401 ARG A C 1
ATOM 6546 O O . ARG A 1 419 ? 9.754 18.041 -8.524 1.00 36.39 401 ARG A O 1
ATOM 6567 N N . PHE A 1 420 ? 9.094 18.394 -10.662 1.00 33.51 402 PHE A N 1
ATOM 6568 C CA . PHE A 1 420 ? 7.670 18.526 -10.418 1.00 33.06 402 PHE A CA 1
ATOM 6569 C C . PHE A 1 420 ? 7.289 19.818 -9.658 1.00 34.56 402 PHE A C 1
ATOM 6570 O O . PHE A 1 420 ? 6.108 20.015 -9.362 1.00 31.53 402 PHE A O 1
ATOM 6587 N N . THR A 1 421 ? 8.232 20.706 -9.368 1.00 31.75 403 THR A N 1
ATOM 6588 C CA . THR A 1 421 ? 7.905 21.883 -8.577 1.00 31.61 403 THR A CA 1
ATOM 6589 C C . THR A 1 421 ? 6.980 22.842 -9.333 1.00 33.92 403 THR A C 1
ATOM 6590 O O . THR A 1 421 ? 5.986 23.346 -8.768 1.00 30.24 403 THR A O 1
ATOM 6601 N N . ILE A 1 422 ? 7.324 23.167 -10.590 1.00 31.90 404 ILE A N 1
ATOM 6602 C CA . ILE A 1 422 ? 6.458 24.070 -11.349 1.00 30.73 404 ILE A CA 1
ATOM 6603 C C . ILE A 1 422 ? 5.097 23.423 -11.581 1.00 33.73 404 ILE A C 1
ATOM 6604 O O . ILE A 1 422 ? 4.061 24.113 -11.610 1.00 31.21 404 ILE A O 1
ATOM 6620 N N . ALA A 1 423 ? 5.075 22.102 -11.761 1.00 30.21 405 ALA A N 1
ATOM 6621 C CA . ALA A 1 423 ? 3.836 21.381 -12.008 1.00 33.38 405 ALA A CA 1
ATOM 6622 C C . ALA A 1 423 ? 2.915 21.433 -10.797 1.00 31.71 405 ALA A C 1
ATOM 6623 O O . ALA A 1 423 ? 1.733 21.742 -10.930 1.00 30.98 405 ALA A O 1
ATOM 6630 N N . ILE A 1 424 ? 3.439 21.124 -9.605 1.00 31.20 406 ILE A N 1
ATOM 6631 C CA . ILE A 1 424 ? 2.584 21.130 -8.426 1.00 31.70 406 ILE A CA 1
ATOM 6632 C C . ILE A 1 424 ? 2.108 22.555 -8.139 1.00 31.87 406 ILE A C 1
ATOM 6633 O O . ILE A 1 424 ? 0.946 22.761 -7.807 1.00 30.36 406 ILE A O 1
ATOM 6649 N N . ASN A 1 425 ? 2.956 23.566 -8.377 1.00 31.65 407 ASN A N 1
ATOM 6650 C CA . ASN A 1 425 ? 2.529 24.941 -8.118 1.00 30.87 407 ASN A CA 1
ATOM 6651 C C . ASN A 1 425 ? 1.469 25.401 -9.106 1.00 30.25 407 ASN A C 1
ATOM 6652 O O . ASN A 1 425 ? 0.524 26.104 -8.729 1.00 30.02 407 ASN A O 1
ATOM 6663 N N . THR A 1 426 ? 1.598 25.013 -10.364 1.00 30.40 408 THR A N 1
ATOM 6664 C CA . THR A 1 426 ? 0.583 25.340 -11.364 1.00 31.19 408 THR A CA 1
ATOM 6665 C C . THR A 1 426 ? -0.742 24.640 -11.092 1.00 31.46 408 THR A C 1
ATOM 6666 O O . THR A 1 426 ? -1.814 25.230 -11.270 1.00 33.35 408 THR A O 1
ATOM 6677 N N . LYS A 1 427 ? -0.709 23.373 -10.674 1.00 31.76 409 LYS A N 1
ATOM 6678 C CA . LYS A 1 427 ? -1.953 22.737 -10.233 1.00 36.43 409 LYS A CA 1
ATOM 6679 C C . LYS A 1 427 ? -2.549 23.476 -9.043 1.00 35.00 409 LYS A C 1
ATOM 6680 O O . LYS A 1 427 ? -3.771 23.623 -8.933 1.00 32.66 409 LYS A O 1
ATOM 6699 N N . ALA A 1 428 ? -1.699 23.963 -8.146 1.00 31.59 410 ALA A N 1
ATOM 6700 C CA . ALA A 1 428 ? -2.228 24.667 -6.981 1.00 35.44 410 ALA A CA 1
ATOM 6701 C C . ALA A 1 428 ? -2.883 25.979 -7.387 1.00 36.99 410 ALA A C 1
ATOM 6702 O O . ALA A 1 428 ? -3.941 26.338 -6.845 1.00 34.90 410 ALA A O 1
ATOM 6709 N N . ARG A 1 429 ? -2.257 26.733 -8.327 1.00 34.85 411 ARG A N 1
ATOM 6710 C CA . ARG A 1 429 ? -2.861 27.978 -8.793 1.00 33.44 411 ARG A CA 1
ATOM 6711 C C . ARG A 1 429 ? -4.086 27.697 -9.649 1.00 36.48 411 ARG A C 1
ATOM 6712 O O . ARG A 1 429 ? -4.956 28.554 -9.789 1.00 38.27 411 ARG A O 1
ATOM 6733 N N . GLU A 1 430 ? -4.186 26.497 -10.204 1.00 35.12 412 GLU A N 1
ATOM 6734 C CA . GLU A 1 430 ? -5.327 26.128 -11.040 1.00 37.21 412 GLU A CA 1
ATOM 6735 C C . GLU A 1 430 ? -6.535 25.744 -10.193 1.00 36.40 412 GLU A C 1
ATOM 6736 O O . GLU A 1 430 ? -7.664 26.084 -10.555 1.00 37.01 412 GLU A O 1
ATOM 6748 N N . GLN A 1 431 ? -6.316 25.076 -9.041 1.00 36.12 413 GLN A N 1
ATOM 6749 C CA . GLN A 1 431 ? -7.389 24.405 -8.329 1.00 40.89 413 GLN A CA 1
ATOM 6750 C C . GLN A 1 431 ? -7.516 24.760 -6.850 1.00 41.35 413 GLN A C 1
ATOM 6751 O O . GLN A 1 431 ? -8.613 24.693 -6.275 1.00 39.67 413 GLN A O 1
ATOM 6765 N N . LEU A 1 432 ? -6.383 25.056 -6.204 1.00 39.01 414 LEU A N 1
ATOM 6766 C CA . LEU A 1 432 ? -6.350 25.221 -4.778 1.00 37.87 414 LEU A CA 1
ATOM 6767 C C . LEU A 1 432 ? -6.476 26.684 -4.360 1.00 40.43 414 LEU A C 1
ATOM 6768 O O . LEU A 1 432 ? -7.485 27.055 -3.738 1.00 37.16 414 LEU A O 1
ATOM 6784 N N . ILE A 1 433 ? -5.481 27.516 -4.718 1.00 36.10 415 ILE A N 1
ATOM 6785 C CA . ILE A 1 433 ? -5.380 28.862 -4.155 1.00 39.63 415 ILE A CA 1
ATOM 6786 C C . ILE A 1 433 ? -5.841 29.956 -5.083 1.00 39.73 415 ILE A C 1
ATOM 6787 O O . ILE A 1 433 ? -5.693 31.148 -4.746 1.00 37.11 415 ILE A O 1
ATOM 6803 N N . CYS A 1 434 ? -6.414 29.609 -6.231 1.00 43.05 416 CYS A N 1
ATOM 6804 C CA . CYS A 1 434 ? -7.035 30.601 -7.099 1.00 46.85 416 CYS A CA 1
ATOM 6805 C C . CYS A 1 434 ? -8.311 31.115 -6.435 1.00 46.27 416 CYS A C 1
ATOM 6806 O O . CYS A 1 434 ? -8.780 30.565 -5.429 1.00 35.02 416 CYS A O 1
ATOM 6814 N N . GLU A 1 435 ? -8.906 32.140 -7.035 1.00 45.09 417 GLU A N 1
ATOM 6815 C CA . GLU A 1 435 ? -10.236 32.561 -6.611 1.00 50.55 417 GLU A CA 1
ATOM 6816 C C . GLU A 1 435 ? -11.211 31.386 -6.716 1.00 47.94 417 GLU A C 1
ATOM 6817 O O . GLU A 1 435 ? -11.259 30.687 -7.734 1.00 43.15 417 GLU A O 1
ATOM 6829 N N . CYS A 1 436 ? -11.976 31.170 -5.649 1.00 44.29 418 CYS A N 1
ATOM 6830 C CA . CYS A 1 436 ? -12.987 30.118 -5.538 1.00 47.27 418 CYS A CA 1
ATOM 6831 C C . CYS A 1 436 ? -12.409 28.707 -5.646 1.00 46.43 418 CYS A C 1
ATOM 6832 O O . CYS A 1 436 ? -13.156 27.769 -5.938 1.00 41.45 418 CYS A O 1
ATOM 6840 N N . GLY A 1 437 ? -11.098 28.560 -5.449 1.00 42.07 419 GLY A N 1
ATOM 6841 C CA . GLY A 1 437 ? -10.474 27.265 -5.332 1.00 44.97 419 GLY A CA 1
ATOM 6842 C C . GLY A 1 437 ? -10.777 26.568 -4.004 1.00 43.49 419 GLY A C 1
ATOM 6843 O O . GLY A 1 437 ? -11.451 27.096 -3.113 1.00 41.28 419 GLY A O 1
ATOM 6847 N N . LEU A 1 438 ? -10.226 25.352 -3.882 1.00 40.51 420 LEU A N 1
ATOM 6848 C CA . LEU A 1 438 ? -10.534 24.487 -2.751 1.00 43.63 420 LEU A CA 1
ATOM 6849 C C . LEU A 1 438 ? -10.109 25.116 -1.433 1.00 42.20 420 LEU A C 1
ATOM 6850 O O . LEU A 1 438 ? -10.693 24.821 -0.388 1.00 43.35 420 LEU A O 1
ATOM 6866 N N . PHE A 1 439 ? -9.077 25.959 -1.469 1.00 39.12 421 PHE A N 1
ATOM 6867 C CA . PHE A 1 439 ? -8.570 26.565 -0.249 1.00 41.22 421 PHE A CA 1
ATOM 6868 C C . PHE A 1 439 ? -9.632 27.420 0.429 1.00 38.90 421 PHE A C 1
ATOM 6869 O O . PHE A 1 439 ? -9.573 27.618 1.640 1.00 36.91 421 PHE A O 1
ATOM 6886 N N . ASP A 1 440 ? -10.604 27.943 -0.337 1.00 38.08 422 ASP A N 1
ATOM 6887 C CA . ASP A 1 440 ? -11.616 28.806 0.248 1.00 39.59 422 ASP A CA 1
ATOM 6888 C C . ASP A 1 440 ? -12.584 28.048 1.145 1.00 42.78 422 ASP A C 1
ATOM 6889 O O . ASP A 1 440 ? -13.313 28.689 1.897 1.00 43.62 422 ASP A O 1
ATOM 6898 N N . LYS A 1 441 ? -12.615 26.714 1.060 1.00 39.75 423 LYS A N 1
ATOM 6899 C CA . LYS A 1 441 ? -13.682 25.942 1.701 1.00 41.85 423 LYS A CA 1
ATOM 6900 C C . LYS A 1 441 ? -13.535 25.931 3.214 1.00 41.70 423 LYS A C 1
ATOM 6901 O O . LYS A 1 441 ? -14.506 26.159 3.936 1.00 42.75 423 LYS A O 1
ATOM 6920 N N . ALA A 1 442 ? -12.317 25.701 3.708 1.00 38.99 424 ALA A N 1
ATOM 6921 C CA . ALA A 1 442 ? -12.078 25.453 5.116 1.00 42.58 424 ALA A CA 1
ATOM 6922 C C . ALA A 1 442 ? -11.300 26.555 5.820 1.00 40.98 424 ALA A C 1
ATOM 6923 O O . ALA A 1 442 ? -11.413 26.666 7.049 1.00 39.27 424 ALA A O 1
ATOM 6930 N N . ASN A 1 443 ? -10.577 27.412 5.087 1.00 36.66 425 ASN A N 1
ATOM 6931 C CA . ASN A 1 443 ? -9.578 28.292 5.693 1.00 38.30 425 ASN A CA 1
ATOM 6932 C C . ASN A 1 443 ? -10.085 29.723 5.861 1.00 38.62 425 ASN A C 1
ATOM 6933 O O . ASN A 1 443 ? -10.562 30.345 4.904 1.00 36.61 425 ASN A O 1
ATOM 6944 N N . ALA A 1 444 ? -9.954 30.249 7.090 1.00 36.45 426 ALA A N 1
ATOM 6945 C CA . ALA A 1 444 ? -10.361 31.627 7.381 1.00 37.51 426 ALA A CA 1
ATOM 6946 C C . ALA A 1 444 ? -9.572 32.681 6.585 1.00 40.43 426 ALA A C 1
ATOM 6947 O O . ALA A 1 444 ? -10.047 33.811 6.434 1.00 40.70 426 ALA A O 1
ATOM 6954 N N . THR A 1 445 ? -8.398 32.359 6.065 1.00 37.61 427 THR A N 1
ATOM 6955 C CA . THR A 1 445 ? -7.696 33.278 5.169 1.00 42.40 427 THR A CA 1
ATOM 6956 C C . THR A 1 445 ? -8.101 33.105 3.705 1.00 41.27 427 THR A C 1
ATOM 6957 O O . THR A 1 445 ? -7.645 33.879 2.850 1.00 41.07 427 THR A O 1
ATOM 6968 N N . GLY A 1 446 ? -8.947 32.112 3.408 1.00 40.58 428 GLY A N 1
ATOM 6969 C CA . GLY A 1 446 ? -9.482 31.966 2.072 1.00 38.65 428 GLY A CA 1
ATOM 6970 C C . GLY A 1 446 ? -10.248 33.200 1.623 1.00 45.49 428 GLY A C 1
ATOM 6971 O O . GLY A 1 446 ? -10.738 34.012 2.422 1.00 38.83 428 GLY A O 1
ATOM 6975 N N . GLY A 1 447 ? -10.370 33.321 0.308 1.00 43.40 429 GLY A N 1
ATOM 6976 C CA . GLY A 1 447 ? -11.100 34.411 -0.284 1.00 41.77 429 GLY A CA 1
ATOM 6977 C C . GLY A 1 447 ? -10.263 35.618 -0.605 1.00 41.98 429 GLY A C 1
ATOM 6978 O O . GLY A 1 447 ? -10.801 36.581 -1.162 1.00 42.38 429 GLY A O 1
ATOM 6982 N N . GLY A 1 448 ? -8.971 35.602 -0.268 1.00 41.30 430 GLY A N 1
ATOM 6983 C CA . GLY A 1 448 ? -8.072 36.684 -0.631 1.00 45.14 430 GLY A CA 1
ATOM 6984 C C . GLY A 1 448 ? -7.114 37.132 0.464 1.00 44.15 430 GLY A C 1
ATOM 6985 O O . GLY A 1 448 ? -6.084 37.750 0.178 1.00 38.37 430 GLY A O 1
ATOM 6989 N N . GLY A 1 449 ? -7.451 36.849 1.727 1.00 38.78 431 GLY A N 1
ATOM 6990 C CA . GLY A 1 449 ? -6.529 37.174 2.798 1.00 37.89 431 GLY A CA 1
ATOM 6991 C C . GLY A 1 449 ? -5.211 36.440 2.661 1.00 36.24 431 GLY A C 1
ATOM 6992 O O . GLY A 1 449 ? -4.157 36.939 3.071 1.00 36.00 431 GLY A O 1
ATOM 6996 N N . HIS A 1 450 ? -5.244 35.248 2.081 1.00 36.71 432 HIS A N 1
ATOM 6997 C CA . HIS A 1 450 ? -3.997 34.525 1.881 1.00 40.34 432 HIS A CA 1
ATOM 6998 C C . HIS A 1 450 ? -3.116 35.240 0.856 1.00 34.44 432 HIS A C 1
ATOM 6999 O O . HIS A 1 450 ? -1.900 35.309 1.026 1.00 34.77 432 HIS A O 1
ATOM 7013 N N . VAL A 1 451 ? -3.705 35.843 -0.166 1.00 34.52 433 VAL A N 1
ATOM 7014 C CA . VAL A 1 451 ? -2.910 36.638 -1.123 1.00 36.47 433 VAL A CA 1
ATOM 7015 C C . VAL A 1 451 ? -2.316 37.870 -0.439 1.00 37.62 433 VAL A C 1
ATOM 7016 O O . VAL A 1 451 ? -1.148 38.232 -0.670 1.00 35.35 433 VAL A O 1
ATOM 7029 N N . GLN A 1 452 ? -3.086 38.511 0.435 1.00 37.73 434 GLN A N 1
ATOM 7030 C CA . GLN A 1 452 ? -2.556 39.643 1.178 1.00 37.07 434 GLN A CA 1
ATOM 7031 C C . GLN A 1 452 ? -1.376 39.231 2.045 1.00 39.09 434 GLN A C 1
ATOM 7032 O O . GLN A 1 452 ? -0.400 39.977 2.179 1.00 36.00 434 GLN A O 1
ATOM 7046 N N . MET A 1 453 ? -1.462 38.047 2.677 1.00 35.08 435 MET A N 1
ATOM 7047 C CA . MET A 1 453 ? -0.363 37.647 3.549 1.00 38.09 435 MET A CA 1
ATOM 7048 C C . MET A 1 453 ? 0.913 37.470 2.736 1.00 33.35 435 MET A C 1
ATOM 7049 O O . MET A 1 453 ? 2.007 37.843 3.182 1.00 34.83 435 MET A O 1
ATOM 7063 N N . VAL A 1 454 ? 0.811 36.833 1.570 1.00 31.84 436 VAL A N 1
ATOM 7064 C CA . VAL A 1 454 ? 1.997 36.656 0.736 1.00 32.27 436 VAL A CA 1
ATOM 7065 C C . VAL A 1 454 ? 2.605 38.016 0.406 1.00 33.54 436 VAL A C 1
ATOM 7066 O O . VAL A 1 454 ? 3.802 38.245 0.591 1.00 31.31 436 VAL A O 1
ATOM 7079 N N . GLN A 1 455 ? 1.765 38.956 -0.035 1.00 33.21 437 GLN A N 1
ATOM 7080 C CA . GLN A 1 455 ? 2.240 40.303 -0.362 1.00 37.41 437 GLN A CA 1
ATOM 7081 C C . GLN A 1 455 ? 2.993 40.931 0.801 1.00 39.49 437 GLN A C 1
ATOM 7082 O O . GLN A 1 455 ? 4.058 41.515 0.608 1.00 38.50 437 GLN A O 1
ATOM 7096 N N . ARG A 1 456 ? 2.478 40.770 2.035 1.00 38.77 438 ARG A N 1
ATOM 7097 C CA . ARG A 1 456 ? 3.143 41.378 3.179 1.00 37.39 438 ARG A CA 1
ATOM 7098 C C . ARG A 1 456 ? 4.399 40.613 3.571 1.00 39.60 438 ARG A C 1
ATOM 7099 O O . ARG A 1 456 ? 5.377 41.224 4.008 1.00 38.16 438 ARG A O 1
ATOM 7120 N N . ALA A 1 457 ? 4.411 39.279 3.425 1.00 36.13 439 ALA A N 1
ATOM 7121 C CA . ALA A 1 457 ? 5.597 38.496 3.778 1.00 35.93 439 ALA A CA 1
ATOM 7122 C C . ALA A 1 457 ? 6.730 38.677 2.768 1.00 36.32 439 ALA A C 1
ATOM 7123 O O . ALA A 1 457 ? 7.896 38.467 3.116 1.00 30.31 439 ALA A O 1
ATOM 7130 N N . MET A 1 458 ? 6.399 39.048 1.537 1.00 36.90 440 MET A N 1
ATOM 7131 C CA . MET A 1 458 ? 7.419 39.240 0.502 1.00 40.50 440 MET A CA 1
ATOM 7132 C C . MET A 1 458 ? 8.472 40.208 0.982 1.00 39.26 440 MET A C 1
ATOM 7133 O O . MET A 1 458 ? 9.666 39.987 0.837 1.00 33.93 440 MET A O 1
ATOM 7147 N N . LYS A 1 459 ? 8.038 41.255 1.625 1.00 45.07 441 LYS A N 1
ATOM 7148 C CA . LYS A 1 459 ? 8.923 42.327 2.032 1.00 51.13 441 LYS A CA 1
ATOM 7149 C C . LYS A 1 459 ? 9.926 41.853 3.056 1.00 50.75 441 LYS A C 1
ATOM 7150 O O . LYS A 1 459 ? 10.920 42.542 3.260 1.00 63.32 441 LYS A O 1
ATOM 7169 N N . ASP A 1 460 ? 9.762 40.656 3.618 1.00 50.86 442 ASP A N 1
ATOM 7170 C CA . ASP A 1 460 ? 10.752 40.049 4.515 1.00 49.36 442 ASP A CA 1
ATOM 7171 C C . ASP A 1 460 ? 11.252 38.690 4.029 1.00 53.71 442 ASP A C 1
ATOM 7172 O O . ASP A 1 460 ? 11.912 37.948 4.789 1.00 53.04 442 ASP A O 1
ATOM 7181 N N . LEU A 1 461 ? 10.999 38.340 2.788 1.00 42.92 443 LEU A N 1
ATOM 7182 C CA . LEU A 1 461 ? 11.610 37.153 2.202 1.00 37.82 443 LEU A CA 1
ATOM 7183 C C . LEU A 1 461 ? 13.007 37.566 1.744 1.00 41.47 443 LEU A C 1
ATOM 7184 O O . LEU A 1 461 ? 13.182 38.103 0.646 1.00 37.72 443 LEU A O 1
ATOM 7200 N N . THR A 1 462 ? 13.997 37.355 2.620 1.00 33.08 444 THR A N 1
ATOM 7201 C CA . THR A 1 462 ? 15.365 37.710 2.317 1.00 34.64 444 THR A CA 1
ATOM 7202 C C . THR A 1 462 ? 16.236 36.468 2.103 1.00 32.95 444 THR A C 1
ATOM 7203 O O . THR A 1 462 ? 15.975 35.372 2.641 1.00 30.98 444 THR A O 1
ATOM 7214 N N . TYR A 1 463 ? 17.323 36.684 1.352 1.00 30.81 445 TYR A N 1
ATOM 7215 C CA . TYR A 1 463 ? 18.340 35.655 1.185 1.00 33.24 445 TYR A CA 1
ATOM 7216 C C . TYR A 1 463 ? 18.848 35.128 2.519 1.00 28.39 445 TYR A C 1
ATOM 7217 O O . TYR A 1 463 ? 18.951 33.930 2.722 1.00 32.28 445 TYR A O 1
ATOM 7235 N N . ALA A 1 464 ? 19.198 36.015 3.433 1.00 31.05 446 ALA A N 1
ATOM 7236 C CA . ALA A 1 464 ? 19.731 35.584 4.714 1.00 30.12 446 ALA A CA 1
ATOM 7237 C C . ALA A 1 464 ? 18.723 34.731 5.447 1.00 31.17 446 ALA A C 1
ATOM 7238 O O . ALA A 1 464 ? 19.101 33.829 6.188 1.00 32.12 446 ALA A O 1
ATOM 7245 N N . SER A 1 465 ? 17.426 35.007 5.262 1.00 32.28 447 SER A N 1
ATOM 7246 C CA . SER A 1 465 ? 16.398 34.240 5.958 1.00 29.44 447 SER A CA 1
ATOM 7247 C C . SER A 1 465 ? 16.294 32.826 5.421 1.00 31.02 447 SER A C 1
ATOM 7248 O O . SER A 1 465 ? 15.754 31.955 6.103 1.00 30.17 447 SER A O 1
ATOM 7256 N N . LEU A 1 466 ? 16.884 32.550 4.258 1.00 30.70 448 LEU A N 1
ATOM 7257 C CA . LEU A 1 466 ? 16.937 31.200 3.685 1.00 30.70 448 LEU A CA 1
ATOM 7258 C C . LEU A 1 466 ? 18.241 30.468 3.984 1.00 29.78 448 LEU A C 1
ATOM 7259 O O . LEU A 1 466 ? 18.376 29.287 3.617 1.00 31.31 448 LEU A O 1
ATOM 7275 N N . CYS A 1 467 ? 19.203 31.132 4.598 1.00 28.51 449 CYS A N 1
ATOM 7276 C CA . CYS A 1 467 ? 20.475 30.516 4.975 1.00 31.24 449 CYS A CA 1
ATOM 7277 C C . CYS A 1 467 ? 20.296 29.965 6.381 1.00 29.98 449 CYS A C 1
ATOM 7278 O O . CYS A 1 467 ? 20.325 30.705 7.354 1.00 31.94 449 CYS A O 1
ATOM 7286 N N . PHE A 1 468 ? 20.122 28.663 6.488 1.00 30.87 450 PHE A N 1
ATOM 7287 C CA . PHE A 1 468 ? 19.538 28.103 7.699 1.00 29.09 450 PHE A CA 1
ATOM 7288 C C . PHE A 1 468 ? 20.312 28.450 8.957 1.00 31.90 450 PHE A C 1
ATOM 7289 O O . PHE A 1 468 ? 19.686 28.913 9.921 1.00 31.98 450 PHE A O 1
ATOM 7306 N N . PRO A 1 469 ? 21.634 28.312 9.014 1.00 30.91 451 PRO A N 1
ATOM 7307 C CA . PRO A 1 469 ? 22.327 28.652 10.265 1.00 34.49 451 PRO A CA 1
ATOM 7308 C C . PRO A 1 469 ? 22.124 30.096 10.676 1.00 36.12 451 PRO A C 1
ATOM 7309 O O . PRO A 1 469 ? 21.856 30.373 11.851 1.00 35.03 451 PRO A O 1
ATOM 7320 N N . GLU A 1 470 ? 22.275 31.028 9.731 1.00 35.63 452 GLU A N 1
ATOM 7321 C CA . GLU A 1 470 ? 22.121 32.435 10.049 1.00 37.82 452 GLU A CA 1
ATOM 7322 C C . GLU A 1 470 ? 20.702 32.747 10.485 1.00 33.53 452 GLU A C 1
ATOM 7323 O O . GLU A 1 470 ? 20.495 33.571 11.377 1.00 33.11 452 GLU A O 1
ATOM 7335 N N . ALA A 1 471 ? 19.713 32.147 9.816 1.00 31.77 453 ALA A N 1
ATOM 7336 C CA . ALA A 1 471 ? 18.319 32.389 10.178 1.00 32.29 453 ALA A CA 1
ATOM 7337 C C . ALA A 1 471 ? 18.018 31.924 11.607 1.00 34.59 453 ALA A C 1
ATOM 7338 O O . ALA A 1 471 ? 17.331 32.624 12.361 1.00 34.44 453 ALA A O 1
ATOM 7345 N N . ILE A 1 472 ? 18.536 30.755 11.997 1.00 32.94 454 ILE A N 1
ATOM 7346 C CA . ILE A 1 472 ? 18.399 30.296 13.374 1.00 34.27 454 ILE A CA 1
ATOM 7347 C C . ILE A 1 472 ? 19.015 31.308 14.326 1.00 34.41 454 ILE A C 1
ATOM 7348 O O . ILE A 1 472 ? 18.416 31.686 15.336 1.00 34.52 454 ILE A O 1
ATOM 7364 N N . LYS A 1 473 ? 20.203 31.799 13.995 1.00 38.94 455 LYS A N 1
ATOM 7365 C CA . LYS A 1 473 ? 20.861 32.759 14.867 1.00 39.42 455 LYS A CA 1
ATOM 7366 C C . LYS A 1 473 ? 20.117 34.090 14.891 1.00 34.94 455 LYS A C 1
ATOM 7367 O O . LYS A 1 473 ? 20.051 34.730 15.930 1.00 31.95 455 LYS A O 1
ATOM 7386 N N . ALA A 1 474 ? 19.562 34.520 13.754 1.00 32.56 456 ALA A N 1
ATOM 7387 C CA . ALA A 1 474 ? 18.808 35.768 13.737 1.00 37.63 456 ALA A CA 1
ATOM 7388 C C . ALA A 1 474 ? 17.619 35.734 14.696 1.00 38.07 456 ALA A C 1
ATOM 7389 O O . ALA A 1 474 ? 17.182 36.789 15.166 1.00 39.06 456 ALA A O 1
ATOM 7396 N N . ARG A 1 475 ? 17.080 34.552 14.986 1.00 35.48 457 ARG A N 1
ATOM 7397 C CA . ARG A 1 475 ? 15.987 34.411 15.951 1.00 37.26 457 ARG A CA 1
ATOM 7398 C C . ARG A 1 475 ? 16.497 34.164 17.369 1.00 37.81 457 ARG A C 1
ATOM 7399 O O . ARG A 1 475 ? 15.686 33.955 18.282 1.00 34.20 457 ARG A O 1
ATOM 7420 N N . GLY A 1 476 ? 17.811 34.199 17.577 1.00 34.02 458 GLY A N 1
ATOM 7421 C CA . GLY A 1 476 ? 18.368 33.945 18.874 1.00 33.63 458 GLY A CA 1
ATOM 7422 C C . GLY A 1 476 ? 18.199 32.549 19.414 1.00 35.54 458 GLY A C 1
ATOM 7423 O O . GLY A 1 476 ? 18.285 32.360 20.637 1.00 34.65 458 GLY A O 1
ATOM 7427 N N . MET A 1 477 ? 18.005 31.554 18.535 1.00 37.95 459 MET A N 1
ATOM 7428 C CA . MET A 1 477 ? 17.708 30.184 18.923 1.00 34.67 459 MET A CA 1
ATOM 7429 C C . MET A 1 477 ? 18.867 29.215 18.713 1.00 36.88 459 MET A C 1
ATOM 7430 O O . MET A 1 477 ? 18.643 28.008 18.768 1.00 35.81 459 MET A O 1
ATOM 7444 N N . GLU A 1 478 ? 20.095 29.695 18.501 1.00 35.93 460 GLU A N 1
ATOM 7445 C CA . GLU A 1 478 ? 21.172 28.808 18.078 1.00 37.13 460 GLU A CA 1
ATOM 7446 C C . GLU A 1 478 ? 21.800 27.983 19.199 1.00 38.39 460 GLU A C 1
ATOM 7447 O O . GLU A 1 478 ? 22.390 26.944 18.901 1.00 41.60 460 GLU A O 1
ATOM 7459 N N . SER A 1 479 ? 21.704 28.410 20.458 1.00 39.50 461 SER A N 1
ATOM 7460 C CA . SER A 1 479 ? 22.463 27.769 21.526 1.00 45.07 461 SER A CA 1
ATOM 7461 C C . SER A 1 479 ? 21.793 26.466 21.956 1.00 42.52 461 SER A C 1
ATOM 7462 O O . SER A 1 479 ? 20.725 26.484 22.577 1.00 41.15 461 SER A O 1
ATOM 7470 N N . LYS A 1 480 ? 22.441 25.340 21.655 1.00 42.36 462 LYS A N 1
ATOM 7471 C CA . LYS A 1 480 ? 21.951 24.049 22.116 1.00 41.31 462 LYS A CA 1
ATOM 7472 C C . LYS A 1 480 ? 22.060 23.944 23.628 1.00 41.79 462 LYS A C 1
ATOM 7473 O O . LYS A 1 480 ? 21.276 23.226 24.246 1.00 41.36 462 LYS A O 1
ATOM 7492 N N . GLU A 1 481 ? 23.024 24.646 24.228 1.00 44.47 463 GLU A N 1
ATOM 7493 C CA . GLU A 1 481 ? 23.192 24.608 25.672 1.00 45.68 463 GLU A CA 1
ATOM 7494 C C . GLU A 1 481 ? 22.016 25.291 26.355 1.00 46.83 463 GLU A C 1
ATOM 7495 O O . GLU A 1 481 ? 21.429 24.746 27.290 1.00 41.12 463 GLU A O 1
ATOM 7507 N N . ASP A 1 482 ? 21.639 26.471 25.872 1.00 42.46 464 ASP A N 1
ATOM 7508 C CA . ASP A 1 482 ? 20.554 27.214 26.476 1.00 41.54 464 ASP A CA 1
ATOM 7509 C C . ASP A 1 482 ? 19.196 26.654 26.062 1.00 42.58 464 ASP A C 1
ATOM 7510 O O . ASP A 1 482 ? 18.250 26.668 26.866 1.00 41.85 464 ASP A O 1
ATOM 7519 N N . ILE A 1 483 ? 19.061 26.187 24.821 1.00 37.14 465 ILE A N 1
ATOM 7520 C CA . ILE A 1 483 ? 17.762 25.740 24.322 1.00 35.86 465 ILE A CA 1
ATOM 7521 C C . ILE A 1 483 ? 17.877 24.309 23.818 1.00 36.48 465 ILE A C 1
ATOM 7522 O O . ILE A 1 483 ? 18.081 24.069 22.629 1.00 40.05 465 ILE A O 1
ATOM 7538 N N . PRO A 1 484 ? 17.713 23.323 24.696 1.00 39.37 466 PRO A N 1
ATOM 7539 C CA . PRO A 1 484 ? 18.137 21.958 24.360 1.00 42.39 466 PRO A CA 1
ATOM 7540 C C . PRO A 1 484 ? 17.170 21.094 23.572 1.00 40.25 466 PRO A C 1
ATOM 7541 O O . PRO A 1 484 ? 17.590 20.020 23.129 1.00 47.57 466 PRO A O 1
ATOM 7552 N N . TYR A 1 485 ? 15.906 21.437 23.450 1.00 41.11 467 TYR A N 1
ATOM 7553 C CA . TYR A 1 485 ? 14.999 20.485 22.818 1.00 36.48 467 TYR A CA 1
ATOM 7554 C C . TYR A 1 485 ? 14.429 21.044 21.524 1.00 36.23 467 TYR A C 1
ATOM 7555 O O . TYR A 1 485 ? 13.228 20.945 21.263 1.00 36.53 467 TYR A O 1
ATOM 7573 N N . TYR A 1 486 ? 15.295 21.625 20.694 1.00 35.97 468 TYR A N 1
ATOM 7574 C CA . TYR A 1 486 ? 14.923 22.182 19.402 1.00 31.02 468 TYR A CA 1
ATOM 7575 C C . TYR A 1 486 ? 15.461 21.220 18.334 1.00 35.45 468 TYR A C 1
ATOM 7576 O O . TYR A 1 486 ? 16.564 21.401 17.807 1.00 32.19 468 TYR A O 1
ATOM 7594 N N . PHE A 1 487 ? 14.665 20.188 18.013 1.00 32.70 469 PHE A N 1
ATOM 7595 C CA . PHE A 1 487 ? 15.159 19.147 17.114 1.00 31.96 469 PHE A CA 1
ATOM 7596 C C . PHE A 1 487 ? 15.102 19.574 15.646 1.00 33.19 469 PHE A C 1
ATOM 7597 O O . PHE A 1 487 ? 15.938 19.126 14.847 1.00 31.29 469 PHE A O 1
ATOM 7614 N N . TYR A 1 488 ? 14.158 20.430 15.271 1.00 29.66 470 TYR A N 1
ATOM 7615 C CA . TYR A 1 488 ? 14.209 21.039 13.950 1.00 29.27 470 TYR A CA 1
ATOM 7616 C C . TYR A 1 488 ? 15.543 21.753 13.709 1.00 31.31 470 TYR A C 1
ATOM 7617 O O . TYR A 1 488 ? 16.170 21.606 12.653 1.00 28.95 470 TYR A O 1
ATOM 7635 N N . ARG A 1 489 ? 15.988 22.545 14.669 1.00 31.59 471 ARG A N 1
ATOM 7636 C CA . ARG A 1 489 ? 17.282 23.202 14.529 1.00 31.67 471 ARG A CA 1
ATOM 7637 C C . ARG A 1 489 ? 18.397 22.172 14.391 1.00 32.46 471 ARG A C 1
ATOM 7638 O O . ARG A 1 489 ? 19.217 22.238 13.462 1.00 31.78 471 ARG A O 1
ATOM 7659 N N . ASP A 1 490 ? 18.471 21.241 15.350 1.00 29.83 472 ASP A N 1
ATOM 7660 C CA . ASP A 1 490 ? 19.583 20.302 15.393 1.00 31.85 472 ASP A CA 1
ATOM 7661 C C . ASP A 1 490 ? 19.689 19.479 14.109 1.00 32.73 472 ASP A C 1
ATOM 7662 O O . ASP A 1 490 ? 20.794 19.251 13.600 1.00 31.11 472 ASP A O 1
ATOM 7671 N N . ASP A 1 491 ? 18.567 18.967 13.615 1.00 31.38 473 ASP A N 1
ATOM 7672 C CA . ASP A 1 491 ? 18.617 18.143 12.408 1.00 31.76 473 ASP A CA 1
ATOM 7673 C C . ASP A 1 491 ? 18.789 19.016 11.168 1.00 29.78 473 ASP A C 1
ATOM 7674 O O . ASP A 1 491 ? 19.500 18.640 10.243 1.00 31.48 473 ASP A O 1
ATOM 7683 N N . GLY A 1 492 ? 18.139 20.172 11.143 1.00 29.87 474 GLY A N 1
ATOM 7684 C CA . GLY A 1 492 ? 18.319 21.094 10.039 1.00 29.48 474 GLY A CA 1
ATOM 7685 C C . GLY A 1 492 ? 19.769 21.469 9.850 1.00 32.70 474 GLY A C 1
ATOM 7686 O O . GLY A 1 492 ? 20.257 21.552 8.723 1.00 28.57 474 GLY A O 1
ATOM 7690 N N . LEU A 1 493 ? 20.485 21.705 10.948 1.00 32.78 475 LEU A N 1
ATOM 7691 C CA . LEU A 1 493 ? 21.861 22.160 10.796 1.00 30.35 475 LEU A CA 1
ATOM 7692 C C . LEU A 1 493 ? 22.727 21.072 10.196 1.00 31.78 475 LEU A C 1
ATOM 7693 O O . LEU A 1 493 ? 23.578 21.365 9.331 1.00 31.53 475 LEU A O 1
ATOM 7709 N N . LEU A 1 494 ? 22.507 19.806 10.611 1.00 31.18 476 LEU A N 1
ATOM 7710 C CA . LEU A 1 494 ? 23.272 18.695 10.062 1.00 29.66 476 LEU A CA 1
ATOM 7711 C C . LEU A 1 494 ? 23.006 18.512 8.580 1.00 31.67 476 LEU A C 1
ATOM 7712 O O . LEU A 1 494 ? 23.928 18.207 7.805 1.00 30.31 476 LEU A O 1
ATOM 7728 N N . VAL A 1 495 ? 21.738 18.599 8.176 1.00 28.37 477 VAL A N 1
ATOM 7729 C CA . VAL A 1 495 ? 21.408 18.420 6.769 1.00 29.00 477 VAL A CA 1
ATOM 7730 C C . VAL A 1 495 ? 21.920 19.590 5.932 1.00 28.85 477 VAL A C 1
ATOM 7731 O O . VAL A 1 495 ? 22.441 19.410 4.820 1.00 26.61 477 VAL A O 1
ATOM 7744 N N . TRP A 1 496 ? 21.797 20.800 6.460 1.00 27.42 478 TRP A N 1
ATOM 7745 C CA . TRP A 1 496 ? 22.370 21.954 5.791 1.00 32.96 478 TRP A CA 1
ATOM 7746 C C . TRP A 1 496 ? 23.852 21.744 5.526 1.00 29.64 478 TRP A C 1
ATOM 7747 O O . TRP A 1 496 ? 24.333 21.976 4.417 1.00 29.09 478 TRP A O 1
ATOM 7768 N N . GLU A 1 497 ? 24.595 21.334 6.546 1.00 30.58 479 GLU A N 1
ATOM 7769 C CA . GLU A 1 497 ? 26.016 21.149 6.341 1.00 33.63 479 GLU A CA 1
ATOM 7770 C C . GLU A 1 497 ? 26.298 20.007 5.365 1.00 33.04 479 GLU A C 1
ATOM 7771 O O . GLU A 1 497 ? 27.281 20.076 4.633 1.00 30.77 479 GLU A O 1
ATOM 7783 N N . ALA A 1 498 ? 25.472 18.950 5.363 1.00 31.78 480 ALA A N 1
ATOM 7784 C CA . ALA A 1 498 ? 25.683 17.865 4.409 1.00 31.15 480 ALA A CA 1
ATOM 7785 C C . ALA A 1 498 ? 25.540 18.377 2.981 1.00 31.84 480 ALA A C 1
ATOM 7786 O O . ALA A 1 498 ? 26.359 18.080 2.115 1.00 29.04 480 ALA A O 1
ATOM 7793 N N . ILE A 1 499 ? 24.512 19.187 2.725 1.00 31.98 481 ILE A N 1
ATOM 7794 C CA . ILE A 1 499 ? 24.332 19.761 1.399 1.00 31.17 481 ILE A CA 1
ATOM 7795 C C . ILE A 1 499 ? 25.448 20.749 1.087 1.00 30.55 481 ILE A C 1
ATOM 7796 O O . ILE A 1 499 ? 25.967 20.792 -0.042 1.00 30.36 481 ILE A O 1
ATOM 7812 N N . ARG A 1 500 ? 25.841 21.550 2.073 1.00 30.32 482 ARG A N 1
ATOM 7813 C CA . ARG A 1 500 ? 26.900 22.527 1.856 1.00 31.15 482 ARG A CA 1
ATOM 7814 C C . ARG A 1 500 ? 28.192 21.828 1.473 1.00 32.44 482 ARG A C 1
ATOM 7815 O O . ARG A 1 500 ? 28.927 22.283 0.578 1.00 27.73 482 ARG A O 1
ATOM 7836 N N . THR A 1 501 ? 28.461 20.698 2.126 1.00 31.23 483 THR A N 1
ATOM 7837 C CA . THR A 1 501 ? 29.656 19.932 1.835 1.00 32.06 483 THR A CA 1
ATOM 7838 C C . THR A 1 501 ? 29.592 19.364 0.434 1.00 31.55 483 THR A C 1
ATOM 7839 O O . THR A 1 501 ? 30.583 19.418 -0.322 1.00 33.72 483 THR A O 1
ATOM 7850 N N . PHE A 1 502 ? 28.427 18.830 0.056 1.00 31.57 484 PHE A N 1
ATOM 7851 C CA . PHE A 1 502 ? 28.257 18.269 -1.278 1.00 29.15 484 PHE A CA 1
ATOM 7852 C C . PHE A 1 502 ? 28.390 19.350 -2.343 1.00 31.77 484 PHE A C 1
ATOM 7853 O O . PHE A 1 502 ? 29.148 19.189 -3.312 1.00 31.57 484 PHE A O 1
ATOM 7870 N N . THR A 1 503 ? 27.691 20.473 -2.179 1.00 30.04 485 THR A N 1
ATOM 7871 C CA . THR A 1 503 ? 27.751 21.492 -3.207 1.00 27.01 485 THR A CA 1
ATOM 7872 C C . THR A 1 503 ? 29.140 22.100 -3.293 1.00 29.51 485 THR A C 1
ATOM 7873 O O . THR A 1 503 ? 29.596 22.462 -4.384 1.00 31.82 485 THR A O 1
ATOM 7884 N N . ALA A 1 504 ? 29.837 22.239 -2.168 1.00 28.61 486 ALA A N 1
ATOM 7885 C CA . ALA A 1 504 ? 31.181 22.810 -2.241 1.00 32.06 486 ALA A CA 1
ATOM 7886 C C . ALA A 1 504 ? 32.084 21.902 -3.066 1.00 34.65 486 ALA A C 1
ATOM 7887 O O . ALA A 1 504 ? 32.986 22.368 -3.782 1.00 34.10 486 ALA A O 1
ATOM 7894 N N . GLU A 1 505 ? 31.884 20.591 -2.947 1.00 33.02 487 GLU A N 1
ATOM 7895 C CA . GLU A 1 505 ? 32.710 19.678 -3.719 1.00 36.37 487 GLU A CA 1
ATOM 7896 C C . GLU A 1 505 ? 32.388 19.750 -5.210 1.00 34.59 487 GLU A C 1
ATOM 7897 O O . GLU A 1 505 ? 33.287 19.740 -6.036 1.00 31.95 487 GLU A O 1
ATOM 7909 N N . VAL A 1 506 ? 31.104 19.784 -5.567 1.00 32.48 488 VAL A N 1
ATOM 7910 C CA . VAL A 1 506 ? 30.704 19.891 -6.961 1.00 33.04 488 VAL A CA 1
ATOM 7911 C C . VAL A 1 506 ? 31.268 21.164 -7.579 1.00 34.34 488 VAL A C 1
ATOM 7912 O O . VAL A 1 506 ? 31.814 21.157 -8.692 1.00 33.28 488 VAL A O 1
ATOM 7925 N N . VAL A 1 507 ? 31.118 22.288 -6.872 1.00 33.91 489 VAL A N 1
ATOM 7926 C CA . VAL A 1 507 ? 31.670 23.556 -7.349 1.00 32.76 489 VAL A CA 1
ATOM 7927 C C . VAL A 1 507 ? 33.163 23.427 -7.566 1.00 30.34 489 VAL A C 1
ATOM 7928 O O . VAL A 1 507 ? 33.696 23.915 -8.556 1.00 29.24 489 VAL A O 1
ATOM 7941 N N . ASP A 1 508 ? 33.855 22.784 -6.627 1.00 32.36 490 ASP A N 1
ATOM 7942 C CA . ASP A 1 508 ? 35.309 22.678 -6.706 1.00 34.57 490 ASP A CA 1
ATOM 7943 C C . ASP A 1 508 ? 35.744 21.862 -7.911 1.00 35.65 490 ASP A C 1
ATOM 7944 O O . ASP A 1 508 ? 36.804 22.130 -8.470 1.00 37.28 490 ASP A O 1
ATOM 7953 N N . ILE A 1 509 ? 34.950 20.864 -8.317 1.00 34.38 491 ILE A N 1
ATOM 7954 C CA . ILE A 1 509 ? 35.318 20.032 -9.473 1.00 34.70 491 ILE A CA 1
ATOM 7955 C C . ILE A 1 509 ? 35.251 20.830 -10.776 1.00 37.18 491 ILE A C 1
ATOM 7956 O O . ILE A 1 509 ? 36.137 20.731 -11.637 1.00 35.14 491 ILE A O 1
ATOM 7972 N N . TYR A 1 510 ? 34.193 21.608 -10.952 1.00 37.51 492 TYR A N 1
ATOM 7973 C CA . TYR A 1 510 ? 33.928 22.249 -12.225 1.00 34.29 492 TYR A CA 1
ATOM 7974 C C . TYR A 1 510 ? 34.400 23.694 -12.310 1.00 35.54 492 TYR A C 1
ATOM 7975 O O . TYR A 1 510 ? 34.462 24.233 -13.420 1.00 35.50 492 TYR A O 1
ATOM 7993 N N . TYR A 1 511 ? 34.752 24.322 -11.200 1.00 31.49 493 TYR A N 1
ATOM 7994 C CA . TYR A 1 511 ? 35.178 25.721 -11.183 1.00 38.27 493 TYR A CA 1
ATOM 7995 C C . TYR A 1 511 ? 36.557 25.764 -10.537 1.00 37.85 493 TYR A C 1
ATOM 7996 O O . TYR A 1 511 ? 36.680 25.560 -9.324 1.00 37.23 493 TYR A O 1
ATOM 8014 N N . GLU A 1 512 ? 37.590 26.043 -11.341 1.00 37.27 494 GLU A N 1
ATOM 8015 C CA . GLU A 1 512 ? 38.938 25.993 -10.798 1.00 40.79 494 GLU A CA 1
ATOM 8016 C C . GLU A 1 512 ? 39.272 27.210 -9.948 1.00 41.01 494 GLU A C 1
ATOM 8017 O O . GLU A 1 512 ? 40.275 27.185 -9.221 1.00 40.14 494 GLU A O 1
ATOM 8029 N N . GLY A 1 513 ? 38.455 28.253 -9.988 1.00 40.32 495 GLY A N 1
ATOM 8030 C CA . GLY A 1 513 ? 38.683 29.395 -9.117 1.00 39.92 495 GLY A CA 1
ATOM 8031 C C . GLY A 1 513 ? 37.569 30.408 -9.253 1.00 36.84 495 GLY A C 1
ATOM 8032 O O . GLY A 1 513 ? 36.621 30.241 -10.034 1.00 37.22 495 GLY A O 1
ATOM 8036 N N . ASP A 1 514 ? 37.725 31.488 -8.501 1.00 38.31 496 ASP A N 1
ATOM 8037 C CA . ASP A 1 514 ? 36.648 32.473 -8.358 1.00 40.28 496 ASP A CA 1
ATOM 8038 C C . ASP A 1 514 ? 36.424 33.235 -9.662 1.00 41.63 496 ASP A C 1
ATOM 8039 O O . ASP A 1 514 ? 35.284 33.579 -10.014 1.00 40.52 496 ASP A O 1
ATOM 8048 N N . GLN A 1 515 ? 37.486 33.506 -10.397 1.00 37.13 497 GLN A N 1
ATOM 8049 C CA . GLN A 1 515 ? 37.324 34.222 -11.656 1.00 45.34 497 GLN A CA 1
ATOM 8050 C C . GLN A 1 515 ? 36.500 33.431 -12.668 1.00 40.97 497 GLN A C 1
ATOM 8051 O O . GLN A 1 515 ? 35.735 34.025 -13.435 1.00 36.16 497 GLN A O 1
ATOM 8065 N N . VAL A 1 516 ? 36.605 32.101 -12.647 1.00 37.62 498 VAL A N 1
ATOM 8066 C CA . VAL A 1 516 ? 35.777 31.283 -13.526 1.00 40.70 498 VAL A CA 1
ATOM 8067 C C . VAL A 1 516 ? 34.307 31.370 -13.132 1.00 35.95 498 VAL A C 1
ATOM 8068 O O . VAL A 1 516 ? 33.414 31.313 -13.992 1.00 34.70 498 VAL A O 1
ATOM 8081 N N . VAL A 1 517 ? 34.027 31.434 -11.827 1.00 35.64 499 VAL A N 1
ATOM 8082 C CA . VAL A 1 517 ? 32.657 31.630 -11.372 1.00 31.84 499 VAL A CA 1
ATOM 8083 C C . VAL A 1 517 ? 32.141 32.973 -11.881 1.00 33.59 499 VAL A C 1
ATOM 8084 O O . VAL A 1 517 ? 31.055 33.075 -12.472 1.00 28.39 499 VAL A O 1
ATOM 8097 N N . GLU A 1 518 ? 32.907 34.029 -11.610 1.00 32.02 500 GLU A N 1
ATOM 8098 C CA . GLU A 1 518 ? 32.487 35.373 -11.969 1.00 37.81 500 GLU A CA 1
ATOM 8099 C C . GLU A 1 518 ? 32.228 35.501 -13.469 1.00 37.24 500 GLU A C 1
ATOM 8100 O O . GLU A 1 518 ? 31.233 36.108 -13.881 1.00 39.09 500 GLU A O 1
ATOM 8112 N N . GLU A 1 519 ? 33.070 34.893 -14.292 1.00 37.13 501 GLU A N 1
ATOM 8113 C CA . GLU A 1 519 ? 32.968 34.951 -15.754 1.00 38.19 501 GLU A CA 1
ATOM 8114 C C . GLU A 1 519 ? 31.969 33.976 -16.378 1.00 36.78 501 GLU A C 1
ATOM 8115 O O . GLU A 1 519 ? 31.790 34.026 -17.592 1.00 33.08 501 GLU A O 1
ATOM 8127 N N . ASP A 1 520 ? 31.331 33.089 -15.598 1.00 34.24 502 ASP A N 1
ATOM 8128 C CA . ASP A 1 520 ? 30.346 32.187 -16.189 1.00 36.09 502 ASP A CA 1
ATOM 8129 C C . ASP A 1 520 ? 29.085 32.959 -16.552 1.00 33.58 502 ASP A C 1
ATOM 8130 O O . ASP A 1 520 ? 28.276 33.278 -15.678 1.00 31.44 502 ASP A O 1
ATOM 8139 N N . PRO A 1 521 ? 28.874 33.264 -17.838 1.00 34.33 503 PRO A N 1
ATOM 8140 C CA . PRO A 1 521 ? 27.733 34.114 -18.189 1.00 34.21 503 PRO A CA 1
ATOM 8141 C C . PRO A 1 521 ? 26.394 33.455 -17.928 1.00 33.62 503 PRO A C 1
ATOM 8142 O O . PRO A 1 521 ? 25.429 34.151 -17.611 1.00 35.34 503 PRO A O 1
ATOM 8153 N N . GLU A 1 522 ? 26.290 32.136 -18.028 1.00 33.09 504 GLU A N 1
ATOM 8154 C CA . GLU A 1 522 ? 24.989 31.492 -17.782 1.00 32.20 504 GLU A CA 1
ATOM 8155 C C . GLU A 1 522 ? 24.647 31.451 -16.293 1.00 28.34 504 GLU A C 1
ATOM 8156 O O . GLU A 1 522 ? 23.498 31.688 -15.900 1.00 27.43 504 GLU A O 1
ATOM 8168 N N . LEU A 1 523 ? 25.627 31.153 -15.455 1.00 27.00 505 LEU A N 1
ATOM 8169 C CA . LEU A 1 523 ? 25.454 31.291 -14.022 1.00 30.10 505 LEU A CA 1
ATOM 8170 C C . LEU A 1 523 ? 25.003 32.695 -13.653 1.00 30.75 505 LEU A C 1
ATOM 8171 O O . LEU A 1 523 ? 24.078 32.867 -12.846 1.00 29.16 505 LEU A O 1
ATOM 8187 N N . GLN A 1 524 ? 25.676 33.713 -14.210 1.00 31.27 506 GLN A N 1
ATOM 8188 C CA . GLN A 1 524 ? 25.315 35.080 -13.870 1.00 31.53 506 GLN A CA 1
ATOM 8189 C C . GLN A 1 524 ? 23.872 35.354 -14.285 1.00 32.52 506 GLN A C 1
ATOM 8190 O O . GLN A 1 524 ? 23.088 35.912 -13.512 1.00 33.82 506 GLN A O 1
ATOM 8204 N N . ASP A 1 525 ? 23.502 34.981 -15.519 1.00 32.77 507 ASP A N 1
ATOM 8205 C CA . ASP A 1 525 ? 22.119 35.196 -15.948 1.00 32.57 507 ASP A CA 1
ATOM 8206 C C . ASP A 1 525 ? 21.136 34.417 -15.083 1.00 28.80 507 ASP A C 1
ATOM 8207 O O . ASP A 1 525 ? 20.027 34.890 -14.851 1.00 29.75 507 ASP A O 1
ATOM 8216 N N . PHE A 1 526 ? 21.516 33.235 -14.582 1.00 29.52 508 PHE A N 1
ATOM 8217 C CA . PHE A 1 526 ? 20.655 32.472 -13.665 1.00 29.69 508 PHE A CA 1
ATOM 8218 C C . PHE A 1 526 ? 20.385 33.248 -12.381 1.00 28.79 508 PHE A C 1
ATOM 8219 O O . PHE A 1 526 ? 19.237 33.420 -11.966 1.00 25.90 508 PHE A O 1
ATOM 8236 N N . VAL A 1 527 ? 21.447 33.676 -11.714 1.00 28.98 509 VAL A N 1
ATOM 8237 C CA . VAL A 1 527 ? 21.319 34.453 -10.484 1.00 28.40 509 VAL A CA 1
ATOM 8238 C C . VAL A 1 527 ? 20.542 35.729 -10.751 1.00 28.76 509 VAL A C 1
ATOM 8239 O O . VAL A 1 527 ? 19.694 36.133 -9.946 1.00 29.89 509 VAL A O 1
ATOM 8252 N N . ASN A 1 528 ? 20.790 36.355 -11.893 1.00 27.12 510 ASN A N 1
ATOM 8253 C CA . ASN A 1 528 ? 20.164 37.636 -12.196 1.00 30.57 510 ASN A CA 1
ATOM 8254 C C . ASN A 1 528 ? 18.665 37.471 -12.467 1.00 33.92 510 ASN A C 1
ATOM 8255 O O . ASN A 1 528 ? 17.857 38.322 -12.047 1.00 30.68 510 ASN A O 1
ATOM 8266 N N . ASP A 1 529 ? 18.264 36.362 -13.115 1.00 28.10 511 ASP A N 1
ATOM 8267 C CA . ASP A 1 529 ? 16.836 36.103 -13.301 1.00 29.61 511 ASP A CA 1
ATOM 8268 C C . ASP A 1 529 ? 16.114 35.901 -11.962 1.00 28.33 511 ASP A C 1
ATOM 8269 O O . ASP A 1 529 ? 14.966 36.324 -11.802 1.00 30.24 511 ASP A O 1
ATOM 8278 N N . VAL A 1 530 ? 16.757 35.229 -11.004 1.00 27.32 512 VAL A N 1
ATOM 8279 C CA . VAL A 1 530 ? 16.180 35.044 -9.678 1.00 28.31 512 VAL A CA 1
ATOM 8280 C C . VAL A 1 530 ? 15.991 36.401 -8.996 1.00 30.50 512 VAL A C 1
ATOM 8281 O O . VAL A 1 530 ? 14.940 36.687 -8.407 1.00 29.24 512 VAL A O 1
ATOM 8294 N N . TYR A 1 531 ? 17.013 37.264 -9.070 1.00 27.68 513 TYR A N 1
ATOM 8295 C CA . TYR A 1 531 ? 16.921 38.569 -8.413 1.00 32.34 513 TYR A CA 1
ATOM 8296 C C . TYR A 1 531 ? 15.844 39.445 -9.054 1.00 30.72 513 TYR A C 1
ATOM 8297 O O . TYR A 1 531 ? 14.950 39.965 -8.357 1.00 31.83 513 TYR A O 1
ATOM 8315 N N . VAL A 1 532 ? 15.907 39.591 -10.368 1.00 27.88 514 VAL A N 1
ATOM 8316 C CA . VAL A 1 532 ? 15.098 40.576 -11.082 1.00 29.62 514 VAL A CA 1
ATOM 8317 C C . VAL A 1 532 ? 13.655 40.109 -11.204 1.00 34.97 514 VAL A C 1
ATOM 8318 O O . VAL A 1 532 ? 12.711 40.867 -10.952 1.00 36.28 514 VAL A O 1
ATOM 8331 N N . TYR A 1 533 ? 13.456 38.843 -11.598 1.00 33.89 515 TYR A N 1
ATOM 8332 C CA . TYR A 1 533 ? 12.120 38.332 -11.865 1.00 32.37 515 TYR A CA 1
ATOM 8333 C C . TYR A 1 533 ? 11.536 37.670 -10.658 1.00 31.74 515 TYR A C 1
ATOM 8334 O O . TYR A 1 533 ? 10.450 38.035 -10.219 1.00 37.97 515 TYR A O 1
ATOM 8352 N N . GLY A 1 534 ? 12.261 36.720 -10.084 1.00 39.94 516 GLY A N 1
ATOM 8353 C CA . GLY A 1 534 ? 11.749 36.010 -8.934 1.00 37.04 516 GLY A CA 1
ATOM 8354 C C . GLY A 1 534 ? 11.485 36.929 -7.771 1.00 37.21 516 GLY A C 1
ATOM 8355 O O . GLY A 1 534 ? 10.393 36.924 -7.201 1.00 36.50 516 GLY A O 1
ATOM 8359 N N . MET A 1 535 ? 12.480 37.739 -7.409 1.00 37.06 517 MET A N 1
ATOM 8360 C CA . MET A 1 535 ? 12.419 38.600 -6.247 1.00 34.09 517 MET A CA 1
ATOM 8361 C C . MET A 1 535 ? 11.983 40.020 -6.597 1.00 33.96 517 MET A C 1
ATOM 8362 O O . MET A 1 535 ? 12.061 40.905 -5.745 1.00 32.28 517 MET A O 1
ATOM 8376 N N . ARG A 1 536 ? 11.595 40.265 -7.851 1.00 34.37 518 ARG A N 1
ATOM 8377 C CA . ARG A 1 536 ? 11.084 41.553 -8.336 1.00 36.46 518 ARG A CA 1
ATOM 8378 C C . ARG A 1 536 ? 12.115 42.675 -8.311 1.00 32.25 518 ARG A C 1
ATOM 8379 O O . ARG A 1 536 ? 11.733 43.847 -8.369 1.00 35.17 518 ARG A O 1
ATOM 8400 N N . GLY A 1 537 ? 13.399 42.355 -8.214 1.00 30.27 519 GLY A N 1
ATOM 8401 C CA . GLY A 1 537 ? 14.423 43.382 -8.208 1.00 34.20 519 GLY A CA 1
ATOM 8402 C C . GLY A 1 537 ? 14.476 44.239 -6.960 1.00 32.72 519 GLY A C 1
ATOM 8403 O O . GLY A 1 537 ? 14.940 45.392 -7.007 1.00 32.62 519 GLY A O 1
ATOM 8407 N N . ARG A 1 538 ? 14.030 43.706 -5.840 1.00 34.40 520 ARG A N 1
ATOM 8408 C CA . ARG A 1 538 ? 14.027 44.431 -4.571 1.00 31.46 520 ARG A CA 1
ATOM 8409 C C . ARG A 1 538 ? 15.397 44.339 -3.906 1.00 32.42 520 ARG A C 1
ATOM 8410 O O . ARG A 1 538 ? 15.831 43.257 -3.511 1.00 33.22 520 ARG A O 1
ATOM 8431 N N . LYS A 1 539 ? 16.055 45.493 -3.732 1.00 37.56 521 LYS A N 1
ATOM 8432 C CA . LYS A 1 539 ? 17.383 45.546 -3.110 1.00 39.60 521 LYS A CA 1
ATOM 8433 C C . LYS A 1 539 ? 17.367 44.960 -1.706 1.00 43.02 521 LYS A C 1
ATOM 8434 O O . LYS A 1 539 ? 18.323 44.283 -1.301 1.00 41.73 521 LYS A O 1
ATOM 8453 N N . SER A 1 540 ? 16.274 45.191 -0.965 1.00 37.78 522 SER A N 1
ATOM 8454 C CA . SER A 1 540 ? 16.152 44.723 0.400 1.00 39.71 522 SER A CA 1
ATOM 8455 C C . SER A 1 540 ? 15.975 43.210 0.489 1.00 41.18 522 SER A C 1
ATOM 8456 O O . SER A 1 540 ? 16.014 42.664 1.593 1.00 38.54 522 SER A O 1
ATOM 8464 N N . SER A 1 541 ? 15.768 42.520 -0.636 1.00 33.24 523 SER A N 1
ATOM 8465 C CA . SER A 1 541 ? 15.714 41.069 -0.566 1.00 31.49 523 SER A CA 1
ATOM 8466 C C . SER A 1 541 ? 17.053 40.469 -0.163 1.00 29.07 523 SER A C 1
ATOM 8467 O O . SER A 1 541 ? 17.107 39.310 0.230 1.00 34.54 523 SER A O 1
ATOM 8475 N N . GLY A 1 542 ? 18.138 41.211 -0.295 1.00 35.90 524 GLY A N 1
ATOM 8476 C CA . GLY A 1 542 ? 19.480 40.677 -0.138 1.00 31.72 524 GLY A CA 1
ATOM 8477 C C . GLY A 1 542 ? 19.897 39.565 -1.071 1.00 29.45 524 GLY A C 1
ATOM 8478 O O . GLY A 1 542 ? 20.981 39.029 -0.895 1.00 31.81 524 GLY A O 1
ATOM 8482 N N . PHE A 1 543 ? 19.125 39.224 -2.093 1.00 28.65 525 PHE A N 1
ATOM 8483 C CA . PHE A 1 543 ? 19.595 38.202 -3.041 1.00 34.79 525 PHE A CA 1
ATOM 8484 C C . PHE A 1 543 ? 20.798 38.725 -3.833 1.00 36.73 525 PHE A C 1
ATOM 8485 O O . PHE A 1 543 ? 20.855 39.915 -4.162 1.00 34.62 525 PHE A O 1
ATOM 8502 N N . PRO A 1 544 ? 21.778 37.879 -4.126 1.00 32.04 526 PRO A N 1
ATOM 8503 C CA . PRO A 1 544 ? 22.909 38.331 -4.947 1.00 35.41 526 PRO A CA 1
ATOM 8504 C C . PRO A 1 544 ? 22.450 38.607 -6.372 1.00 34.15 526 PRO A C 1
ATOM 8505 O O . PRO A 1 544 ? 21.628 37.873 -6.918 1.00 34.76 526 PRO A O 1
ATOM 8516 N N . LYS A 1 545 ? 22.933 39.709 -6.940 1.00 30.94 527 LYS A N 1
ATOM 8517 C CA . LYS A 1 545 ? 22.716 40.052 -8.336 1.00 37.39 527 LYS A CA 1
ATOM 8518 C C . LYS A 1 545 ? 23.690 39.310 -9.260 1.00 35.32 527 LYS A C 1
ATOM 8519 O O . LYS A 1 545 ? 23.424 39.168 -10.459 1.00 32.81 527 LYS A O 1
ATOM 8538 N N . SER A 1 546 ? 24.827 38.894 -8.708 1.00 33.63 528 SER A N 1
ATOM 8539 C CA . SER A 1 546 ? 25.827 38.083 -9.381 1.00 35.54 528 SER A CA 1
ATOM 8540 C C . SER A 1 546 ? 26.518 37.258 -8.299 1.00 37.51 528 SER A C 1
ATOM 8541 O O . SER A 1 546 ? 26.420 37.548 -7.105 1.00 35.11 528 SER A O 1
ATOM 8549 N N . VAL A 1 547 ? 27.265 36.255 -8.728 1.00 36.23 529 VAL A N 1
ATOM 8550 C CA . VAL A 1 547 ? 28.020 35.421 -7.816 1.00 34.13 529 VAL A CA 1
ATOM 8551 C C . VAL A 1 547 ? 29.458 35.433 -8.299 1.00 35.78 529 VAL A C 1
ATOM 8552 O O . VAL A 1 547 ? 29.741 35.196 -9.482 1.00 32.23 529 VAL A O 1
ATOM 8565 N N . LYS A 1 548 ? 30.379 35.737 -7.395 1.00 39.66 530 LYS A N 1
ATOM 8566 C CA . LYS A 1 548 ? 31.757 35.973 -7.830 1.00 39.52 530 LYS A CA 1
ATOM 8567 C C . LYS A 1 548 ? 32.801 35.102 -7.144 1.00 37.47 530 LYS A C 1
ATOM 8568 O O . LYS A 1 548 ? 33.992 35.312 -7.355 1.00 39.17 530 LYS A O 1
ATOM 8587 N N . SER A 1 549 ? 32.402 34.102 -6.376 1.00 37.50 531 SER A N 1
ATOM 8588 C CA . SER A 1 549 ? 33.388 33.207 -5.793 1.00 38.16 531 SER A CA 1
ATOM 8589 C C . SER A 1 549 ? 32.779 31.821 -5.654 1.00 29.87 531 SER A C 1
ATOM 8590 O O . SER A 1 549 ? 31.562 31.651 -5.693 1.00 29.87 531 SER A O 1
ATOM 8598 N N . ARG A 1 550 ? 33.650 30.836 -5.495 1.00 31.63 532 ARG A N 1
ATOM 8599 C CA . ARG A 1 550 ? 33.191 29.456 -5.360 1.00 32.62 532 ARG A CA 1
ATOM 8600 C C . ARG A 1 550 ? 32.433 29.264 -4.054 1.00 33.38 532 ARG A C 1
ATOM 8601 O O . ARG A 1 550 ? 31.469 28.512 -4.001 1.00 31.33 532 ARG A O 1
ATOM 8622 N N . GLU A 1 551 ? 32.874 29.930 -2.988 1.00 33.63 533 GLU A N 1
ATOM 8623 C CA . GLU A 1 551 ? 32.171 29.842 -1.708 1.00 34.47 533 GLU A CA 1
ATOM 8624 C C . GLU A 1 551 ? 30.791 30.486 -1.794 1.00 32.46 533 GLU A C 1
ATOM 8625 O O . GLU A 1 551 ? 29.820 29.917 -1.298 1.00 31.13 533 GLU A O 1
ATOM 8637 N N . GLN A 1 552 ? 30.671 31.626 -2.492 1.00 29.62 534 GLN A N 1
ATOM 8638 C CA . GLN A 1 552 ? 29.353 32.239 -2.642 1.00 30.85 534 GLN A CA 1
ATOM 8639 C C . GLN A 1 552 ? 28.426 31.331 -3.443 1.00 32.42 534 GLN A C 1
ATOM 8640 O O . GLN A 1 552 ? 27.245 31.166 -3.106 1.00 32.37 534 GLN A O 1
ATOM 8654 N N . LEU A 1 553 ? 28.957 30.691 -4.490 1.00 33.26 535 LEU A N 1
ATOM 8655 C CA . LEU A 1 553 ? 28.160 29.775 -5.309 1.00 29.00 535 LEU A CA 1
ATOM 8656 C C . LEU A 1 553 ? 27.714 28.560 -4.515 1.00 28.14 535 LEU A C 1
ATOM 8657 O O . LEU A 1 553 ? 26.548 28.173 -4.584 1.00 27.89 535 LEU A O 1
ATOM 8673 N N . SER A 1 554 ? 28.607 27.976 -3.732 1.00 25.84 536 SER A N 1
ATOM 8674 C CA . SER A 1 554 ? 28.247 26.831 -2.905 1.00 28.96 536 SER A CA 1
ATOM 8675 C C . SER A 1 554 ? 27.106 27.170 -1.954 1.00 30.99 536 SER A C 1
ATOM 8676 O O . SER A 1 554 ? 26.147 26.388 -1.797 1.00 28.91 536 SER A O 1
ATOM 8684 N N . GLU A 1 555 ? 27.187 28.330 -1.299 1.00 31.07 537 GLU A N 1
ATOM 8685 C CA . GLU A 1 555 ? 26.119 28.731 -0.380 1.00 31.26 537 GLU A CA 1
ATOM 8686 C C . GLU A 1 555 ? 24.812 28.931 -1.127 1.00 27.05 537 GLU A C 1
ATOM 8687 O O . GLU A 1 555 ? 23.749 28.495 -0.672 1.00 25.27 537 GLU A O 1
ATOM 8699 N N . TYR A 1 556 ? 24.877 29.563 -2.303 1.00 28.99 538 TYR A N 1
ATOM 8700 C CA . TYR A 1 556 ? 23.682 29.785 -3.112 1.00 26.55 538 TYR A CA 1
ATOM 8701 C C . TYR A 1 556 ? 23.052 28.471 -3.509 1.00 26.94 538 TYR A C 1
ATOM 8702 O O . TYR A 1 556 ? 21.837 28.347 -3.539 1.00 27.59 538 TYR A O 1
ATOM 8720 N N . LEU A 1 557 ? 23.860 27.489 -3.905 1.00 27.28 539 LEU A N 1
ATOM 8721 C CA . LEU A 1 557 ? 23.292 26.212 -4.346 1.00 29.57 539 LEU A CA 1
ATOM 8722 C C . LEU A 1 557 ? 22.723 25.444 -3.161 1.00 25.32 539 LEU A C 1
ATOM 8723 O O . LEU A 1 557 ? 21.754 24.699 -3.310 1.00 25.10 539 LEU A O 1
ATOM 8739 N N . THR A 1 558 ? 23.308 25.624 -1.982 1.00 26.12 540 THR A N 1
ATOM 8740 C CA . THR A 1 558 ? 22.730 25.049 -0.757 1.00 27.37 540 THR A CA 1
ATOM 8741 C C . THR A 1 558 ? 21.381 25.657 -0.422 1.00 26.80 540 THR A C 1
ATOM 8742 O O . THR A 1 558 ? 20.431 24.944 -0.092 1.00 26.83 540 THR A O 1
ATOM 8753 N N . VAL A 1 559 ? 21.268 26.985 -0.510 1.00 26.18 541 VAL A N 1
ATOM 8754 C CA . VAL A 1 559 ? 19.956 27.613 -0.345 1.00 25.86 541 VAL A CA 1
ATOM 8755 C C . VAL A 1 559 ? 18.947 26.930 -1.252 1.00 28.38 541 VAL A C 1
ATOM 8756 O O . VAL A 1 559 ? 17.853 26.555 -0.818 1.00 27.58 541 VAL A O 1
ATOM 8769 N N . VAL A 1 560 ? 19.293 26.748 -2.539 1.00 28.51 542 VAL A N 1
ATOM 8770 C CA . VAL A 1 560 ? 18.316 26.163 -3.471 1.00 25.60 542 VAL A CA 1
ATOM 8771 C C . VAL A 1 560 ? 17.916 24.766 -3.031 1.00 26.81 542 VAL A C 1
ATOM 8772 O O . VAL A 1 560 ? 16.728 24.409 -2.972 1.00 25.37 542 VAL A O 1
ATOM 8785 N N . ILE A 1 561 ? 18.907 23.928 -2.795 1.00 25.86 543 ILE A N 1
ATOM 8786 C CA . ILE A 1 561 ? 18.640 22.514 -2.572 1.00 25.67 543 ILE A CA 1
ATOM 8787 C C . ILE A 1 561 ? 17.989 22.310 -1.212 1.00 25.34 543 ILE A C 1
ATOM 8788 O O . ILE A 1 561 ? 17.017 21.549 -1.074 1.00 25.68 543 ILE A O 1
ATOM 8804 N N . PHE A 1 562 ? 18.487 22.986 -0.194 1.00 25.20 544 PHE A N 1
ATOM 8805 C CA . PHE A 1 562 ? 17.922 22.804 1.147 1.00 27.19 544 PHE A CA 1
ATOM 8806 C C . PHE A 1 562 ? 16.463 23.260 1.212 1.00 29.02 544 PHE A C 1
ATOM 8807 O O . PHE A 1 562 ? 15.609 22.582 1.821 1.00 27.88 544 PHE A O 1
ATOM 8824 N N . THR A 1 563 ? 16.176 24.429 0.631 1.00 25.88 545 THR A N 1
ATOM 8825 C CA . THR A 1 563 ? 14.808 24.909 0.583 1.00 24.52 545 THR A CA 1
ATOM 8826 C C . THR A 1 563 ? 13.905 23.885 -0.075 1.00 26.56 545 THR A C 1
ATOM 8827 O O . THR A 1 563 ? 12.825 23.573 0.459 1.00 28.00 545 THR A O 1
ATOM 8838 N N . ALA A 1 564 ? 14.362 23.275 -1.204 1.00 26.90 546 ALA A N 1
ATOM 8839 C CA . ALA A 1 564 ? 13.507 22.389 -1.981 1.00 24.78 546 ALA A CA 1
ATOM 8840 C C . ALA A 1 564 ? 13.327 21.025 -1.341 1.00 26.27 546 ALA A C 1
ATOM 8841 O O . ALA A 1 564 ? 12.336 20.336 -1.602 1.00 25.17 546 ALA A O 1
ATOM 8848 N N . SER A 1 565 ? 14.297 20.572 -0.557 1.00 25.05 547 SER A N 1
ATOM 8849 C CA . SER A 1 565 ? 14.240 19.232 -0.010 1.00 27.40 547 SER A CA 1
ATOM 8850 C C . SER A 1 565 ? 13.901 19.323 1.478 1.00 26.18 547 SER A C 1
ATOM 8851 O O . SER A 1 565 ? 12.742 19.176 1.845 1.00 24.34 547 SER A O 1
ATOM 8859 N N . ALA A 1 566 ? 14.916 19.632 2.303 1.00 27.10 548 ALA A N 1
ATOM 8860 C CA . ALA A 1 566 ? 14.813 19.613 3.756 1.00 25.73 548 ALA A CA 1
ATOM 8861 C C . ALA A 1 566 ? 13.779 20.575 4.301 1.00 25.72 548 ALA A C 1
ATOM 8862 O O . ALA A 1 566 ? 12.990 20.213 5.191 1.00 25.92 548 ALA A O 1
ATOM 8869 N N . GLN A 1 567 ? 13.825 21.838 3.893 1.00 25.99 549 GLN A N 1
ATOM 8870 C CA . GLN A 1 567 ? 12.893 22.780 4.485 1.00 22.93 549 GLN A CA 1
ATOM 8871 C C . GLN A 1 567 ? 11.464 22.414 4.115 1.00 25.38 549 GLN A C 1
ATOM 8872 O O . GLN A 1 567 ? 10.546 22.403 4.970 1.00 26.92 549 GLN A O 1
ATOM 8886 N N . HIS A 1 568 ? 11.237 22.105 2.856 1.00 24.48 550 HIS A N 1
ATOM 8887 C CA . HIS A 1 568 ? 9.889 21.716 2.471 1.00 25.65 550 HIS A CA 1
ATOM 8888 C C . HIS A 1 568 ? 9.400 20.512 3.270 1.00 25.33 550 HIS A C 1
ATOM 8889 O O . HIS A 1 568 ? 8.235 20.448 3.673 1.00 27.82 550 HIS A O 1
ATOM 8903 N N . ALA A 1 569 ? 10.267 19.510 3.465 1.00 27.80 551 ALA A N 1
ATOM 8904 C CA . ALA A 1 569 ? 9.849 18.299 4.144 1.00 25.61 551 ALA A CA 1
ATOM 8905 C C . ALA A 1 569 ? 9.473 18.577 5.595 1.00 27.45 551 ALA A C 1
ATOM 8906 O O . ALA A 1 569 ? 8.466 18.053 6.100 1.00 26.66 551 ALA A O 1
ATOM 8913 N N . ALA A 1 570 ? 10.303 19.359 6.286 1.00 25.00 552 ALA A N 1
ATOM 8914 C CA . ALA A 1 570 ? 10.054 19.708 7.673 1.00 28.14 552 ALA A CA 1
ATOM 8915 C C . ALA A 1 570 ? 8.693 20.358 7.861 1.00 26.80 552 ALA A C 1
ATOM 8916 O O . ALA A 1 570 ? 8.051 20.157 8.896 1.00 31.04 552 ALA A O 1
ATOM 8923 N N . VAL A 1 571 ? 8.242 21.164 6.902 1.00 25.96 553 VAL A N 1
ATOM 8924 C CA . VAL A 1 571 ? 7.024 21.941 7.087 1.00 27.04 553 VAL A CA 1
ATOM 8925 C C . VAL A 1 571 ? 5.842 21.332 6.374 1.00 29.17 553 VAL A C 1
ATOM 8926 O O . VAL A 1 571 ? 4.699 21.683 6.693 1.00 34.15 553 VAL A O 1
ATOM 8939 N N . ASN A 1 572 ? 6.057 20.347 5.512 1.00 31.42 554 ASN A N 1
ATOM 8940 C CA . ASN A 1 572 ? 4.982 19.677 4.792 1.00 29.58 554 ASN A CA 1
ATOM 8941 C C . ASN A 1 572 ? 4.533 18.353 5.415 1.00 33.04 554 ASN A C 1
ATOM 8942 O O . ASN A 1 572 ? 3.326 18.094 5.545 1.00 29.52 554 ASN A O 1
ATOM 8953 N N . PHE A 1 573 ? 5.454 17.496 5.817 1.00 28.99 555 PHE A N 1
ATOM 8954 C CA . PHE A 1 573 ? 5.019 16.132 6.078 1.00 32.06 555 PHE A CA 1
ATOM 8955 C C . PHE A 1 573 ? 4.552 15.901 7.502 1.00 32.58 555 PHE A C 1
ATOM 8956 O O . PHE A 1 573 ? 4.134 14.786 7.814 1.00 34.97 555 PHE A O 1
ATOM 8973 N N . GLY A 1 574 ? 4.522 16.924 8.343 1.00 32.62 556 GLY A N 1
ATOM 8974 C CA . GLY A 1 574 ? 3.911 16.749 9.650 1.00 35.70 556 GLY A CA 1
ATOM 8975 C C . GLY A 1 574 ? 2.553 17.409 9.726 1.00 34.09 556 GLY A C 1
ATOM 8976 O O . GLY A 1 574 ? 2.036 17.697 10.813 1.00 33.22 556 GLY A O 1
ATOM 8980 N N . GLN A 1 575 ? 1.975 17.700 8.559 1.00 32.11 557 GLN A N 1
ATOM 8981 C CA . GLN A 1 575 ? 0.700 18.398 8.569 1.00 31.17 557 GLN A CA 1
ATOM 8982 C C . GLN A 1 575 ? -0.407 17.515 9.126 1.00 30.17 557 GLN A C 1
ATOM 8983 O O . GLN A 1 575 ? -1.218 17.983 9.929 1.00 27.76 557 GLN A O 1
ATOM 8997 N N . TYR A 1 576 ? -0.479 16.246 8.706 1.00 28.29 558 TYR A N 1
ATOM 8998 C CA . TYR A 1 576 ? -1.520 15.391 9.271 1.00 29.04 558 TYR A CA 1
ATOM 8999 C C . TYR A 1 576 ? -1.238 15.086 10.726 1.00 30.51 558 TYR A C 1
ATOM 9000 O O . TYR A 1 576 ? -2.141 15.139 11.574 1.00 31.48 558 TYR A O 1
ATOM 9018 N N . ASP A 1 577 ? 0.019 14.770 11.040 1.00 33.75 559 ASP A N 1
ATOM 9019 C CA . ASP A 1 577 ? 0.424 14.540 12.416 1.00 29.63 559 ASP A CA 1
ATOM 9020 C C . ASP A 1 577 ? -0.164 15.591 13.342 1.00 29.22 559 ASP A C 1
ATOM 9021 O O . ASP A 1 577 ? -0.772 15.263 14.368 1.00 29.97 559 ASP A O 1
ATOM 9030 N N . TRP A 1 578 ? 0.044 16.873 13.011 1.00 29.50 560 TRP A N 1
ATOM 9031 C CA . TRP A 1 578 ? -0.220 17.948 13.968 1.00 28.58 560 TRP A CA 1
ATOM 9032 C C . TRP A 1 578 ? -1.522 18.673 13.737 1.00 32.23 560 TRP A C 1
ATOM 9033 O O . TRP A 1 578 ? -2.034 19.298 14.691 1.00 34.75 560 TRP A O 1
ATOM 9054 N N . ALA A 1 579 ? -2.110 18.577 12.541 1.00 28.36 561 ALA A N 1
ATOM 9055 C CA . ALA A 1 579 ? -3.307 19.366 12.265 1.00 28.90 561 ALA A CA 1
ATOM 9056 C C . ALA A 1 579 ? -4.559 18.523 12.089 1.00 34.67 561 ALA A C 1
ATOM 9057 O O . ALA A 1 579 ? -5.673 19.080 12.119 1.00 36.35 561 ALA A O 1
ATOM 9064 N N . SER A 1 580 ? -4.434 17.194 12.026 1.00 31.48 562 SER A N 1
ATOM 9065 C CA . SER A 1 580 ? -5.623 16.357 11.891 1.00 37.35 562 SER A CA 1
ATOM 9066 C C . SER A 1 580 ? -6.528 16.464 13.121 1.00 35.36 562 SER A C 1
ATOM 9067 O O . SER A 1 580 ? -7.760 16.451 12.986 1.00 37.81 562 SER A O 1
ATOM 9075 N N . TRP A 1 581 ? -5.958 16.566 14.332 1.00 36.74 563 TRP A N 1
ATOM 9076 C CA . TRP A 1 581 ? -6.786 16.822 15.519 1.00 33.09 563 TRP A CA 1
ATOM 9077 C C . TRP A 1 581 ? -7.125 18.308 15.501 1.00 31.61 563 TRP A C 1
ATOM 9078 O O . TRP A 1 581 ? -6.332 19.145 15.930 1.00 32.10 563 TRP A O 1
ATOM 9099 N N . ILE A 1 582 ? -8.318 18.643 15.017 1.00 33.25 564 ILE A N 1
ATOM 9100 C CA . ILE A 1 582 ? -8.597 19.998 14.522 1.00 31.64 564 ILE A CA 1
ATOM 9101 C C . ILE A 1 582 ? -8.432 21.057 15.621 1.00 34.89 564 ILE A C 1
ATOM 9102 O O . ILE A 1 582 ? -7.953 22.160 15.311 1.00 33.44 564 ILE A O 1
ATOM 9118 N N . PRO A 1 583 ? -8.792 20.792 16.886 1.00 32.11 565 PRO A N 1
ATOM 9119 C CA . PRO A 1 583 ? -8.617 21.832 17.918 1.00 35.79 565 PRO A CA 1
ATOM 9120 C C . PRO A 1 583 ? -7.193 22.297 18.068 1.00 33.55 565 PRO A C 1
ATOM 9121 O O . PRO A 1 583 ? -6.970 23.429 18.540 1.00 35.10 565 PRO A O 1
ATOM 9132 N N . ASN A 1 584 ? -6.213 21.465 17.696 1.00 31.86 566 ASN A N 1
ATOM 9133 C CA . ASN A 1 584 ? -4.819 21.887 17.765 1.00 33.05 566 ASN A CA 1
ATOM 9134 C C . ASN A 1 584 ? -4.359 22.671 16.530 1.00 33.48 566 ASN A C 1
ATOM 9135 O O . ASN A 1 584 ? -3.223 23.171 16.513 1.00 32.52 566 ASN A O 1
ATOM 9146 N N . ALA A 1 585 ? -5.200 22.837 15.518 1.00 30.36 567 ALA A N 1
ATOM 9147 C CA . ALA A 1 585 ? -4.822 23.642 14.356 1.00 34.12 567 ALA A CA 1
ATOM 9148 C C . ALA A 1 585 ? -6.063 24.010 13.551 1.00 32.53 567 ALA A C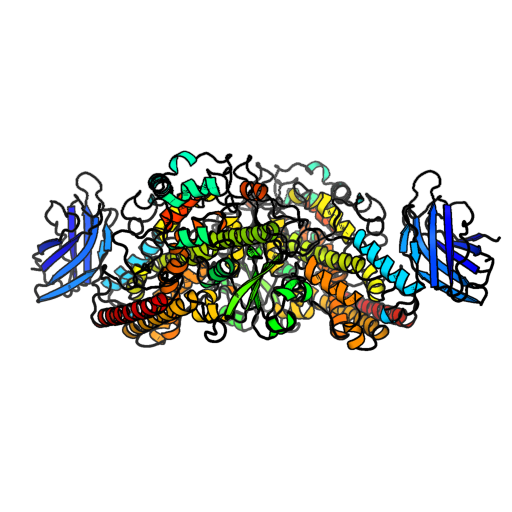 1
ATOM 9149 O O . ALA A 1 585 ? -6.256 23.505 12.443 1.00 34.05 567 ALA A O 1
ATOM 9156 N N . PRO A 1 586 ? -6.950 24.821 14.094 1.00 29.48 568 PRO A N 1
ATOM 9157 C CA . PRO A 1 586 ? -8.203 25.105 13.401 1.00 34.01 568 PRO A CA 1
ATOM 9158 C C . PRO A 1 586 ? -7.954 25.865 12.111 1.00 32.92 568 PRO A C 1
ATOM 9159 O O . PRO A 1 586 ? -7.331 26.939 12.135 1.00 32.56 568 PRO A O 1
ATOM 9170 N N . PRO A 1 587 ? -8.460 25.382 10.971 1.00 33.81 569 PRO A N 1
ATOM 9171 C CA . PRO A 1 587 ? -8.303 26.175 9.734 1.00 34.19 569 PRO A CA 1
ATOM 9172 C C . PRO A 1 587 ? -9.202 27.402 9.734 1.00 37.06 569 PRO A C 1
ATOM 9173 O O . PRO A 1 587 ? -8.987 28.314 8.928 1.00 34.69 569 PRO A O 1
ATOM 9184 N N . THR A 1 588 ? -10.211 27.441 10.597 1.00 33.25 570 THR A N 1
ATOM 9185 C CA . THR A 1 588 ? -11.034 28.622 10.710 1.00 36.24 570 THR A CA 1
ATOM 9186 C C . THR A 1 588 ? -11.642 28.707 12.095 1.00 35.35 570 THR A C 1
ATOM 9187 O O . THR A 1 588 ? -11.648 27.736 12.857 1.00 37.53 570 THR A O 1
ATOM 9198 N N . MET A 1 589 ? -12.161 29.889 12.412 1.00 33.50 571 MET A N 1
ATOM 9199 C CA . MET A 1 589 ? -12.853 30.168 13.667 1.00 35.58 571 MET A CA 1
ATOM 9200 C C . MET A 1 589 ? -14.116 30.939 13.321 1.00 35.73 571 MET A C 1
ATOM 9201 O O . MET A 1 589 ? -14.074 31.863 12.505 1.00 33.06 571 MET A O 1
ATOM 9215 N N . ARG A 1 590 ? -15.240 30.535 13.919 1.00 34.95 572 ARG A N 1
ATOM 9216 C CA . ARG A 1 590 ? -16.553 31.012 13.503 1.00 37.60 572 ARG A CA 1
ATOM 9217 C C . ARG A 1 590 ? -17.165 31.986 14.498 1.00 39.67 572 ARG A C 1
ATOM 9218 O O . ARG A 1 590 ? -18.372 32.256 14.437 1.00 38.65 572 ARG A O 1
ATOM 9239 N N . ALA A 1 591 ? -16.367 32.512 15.410 1.00 40.31 573 ALA A N 1
ATOM 9240 C CA . ALA A 1 591 ? -16.705 33.579 16.335 1.00 37.49 573 ALA A CA 1
ATOM 9241 C C . ALA A 1 591 ? -15.448 34.416 16.517 1.00 37.60 573 ALA A C 1
ATOM 9242 O O . ALA A 1 591 ? -14.337 33.926 16.294 1.00 37.28 573 ALA A O 1
ATOM 9249 N N . PRO A 1 592 ? -15.587 35.693 16.896 1.00 39.42 574 PRO A N 1
ATOM 9250 C CA . PRO A 1 592 ? -14.392 36.553 17.073 1.00 37.72 574 PRO A CA 1
ATOM 9251 C C . PRO A 1 592 ? -13.658 36.201 18.355 1.00 36.34 574 PRO A C 1
ATOM 9252 O O . PRO A 1 592 ? -14.243 35.600 19.273 1.00 37.52 574 PRO A O 1
ATOM 9263 N N . PRO A 1 593 ? -12.368 36.523 18.450 1.00 37.59 5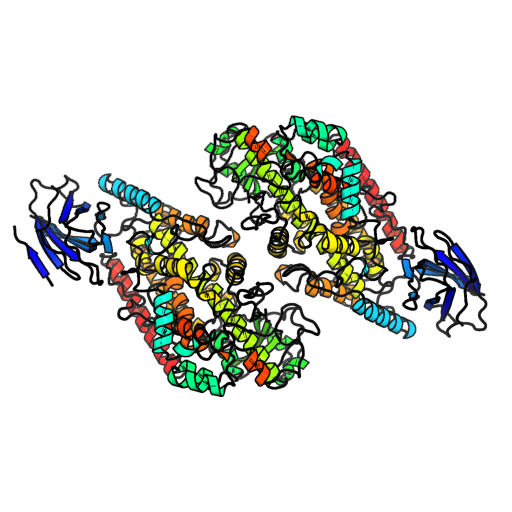75 PRO A N 1
ATOM 9264 C CA . PRO A 1 593 ? -11.624 36.263 19.703 1.00 36.38 575 PRO A CA 1
ATOM 9265 C C . PRO A 1 593 ? -12.344 36.845 20.903 1.00 36.21 575 PRO A C 1
ATOM 9266 O O . PRO A 1 593 ? -12.952 37.917 20.797 1.00 38.75 575 PRO A O 1
ATOM 9277 N N . PRO A 1 594 ? -12.269 36.186 22.062 1.00 36.24 576 PRO A N 1
ATOM 9278 C CA . PRO A 1 594 ? -12.973 36.693 23.253 1.00 36.84 576 PRO A CA 1
ATOM 9279 C C . PRO A 1 594 ? -12.402 38.033 23.710 1.00 41.13 576 PRO A C 1
ATOM 9280 O O . PRO A 1 594 ? -11.187 38.235 23.748 1.00 38.31 576 PRO A O 1
ATOM 9291 N N . THR A 1 595 ? -13.288 38.950 24.050 1.00 39.33 577 THR A N 1
ATOM 9292 C CA . THR A 1 595 ? -12.881 40.287 24.434 1.00 42.54 577 THR A CA 1
ATOM 9293 C C . THR A 1 595 ? -12.857 40.477 25.952 1.00 43.49 577 THR A C 1
ATOM 9294 O O . THR A 1 595 ? -12.440 41.544 26.421 1.00 37.34 577 THR A O 1
ATOM 9305 N N . ALA A 1 596 ? -13.268 39.459 26.710 1.00 38.49 578 ALA A N 1
ATOM 9306 C CA . ALA A 1 596 ? -13.381 39.548 28.157 1.00 41.85 578 ALA A CA 1
ATOM 9307 C C . ALA A 1 596 ? -13.197 38.170 28.769 1.00 41.43 578 ALA A C 1
ATOM 9308 O O . ALA A 1 596 ? -13.548 37.147 28.166 1.00 42.86 578 ALA A O 1
ATOM 9315 N N . LYS A 1 597 ? -12.648 38.157 29.978 1.00 44.27 579 LYS A N 1
ATOM 9316 C CA . LYS A 1 597 ? -12.479 36.930 30.747 1.00 45.01 579 LYS A CA 1
ATOM 9317 C C . LYS A 1 597 ? -13.750 36.563 31.506 1.00 45.16 579 LYS A C 1
ATOM 9318 O O . LYS A 1 597 ? -14.587 37.415 31.805 1.00 40.39 579 LYS A O 1
ATOM 9337 N N . GLY A 1 598 ? -13.886 35.270 31.813 1.00 42.24 580 GLY A N 1
ATOM 9338 C CA . GLY A 1 598 ? -14.985 34.787 32.607 1.00 44.22 580 GLY A CA 1
ATOM 9339 C C . GLY A 1 598 ? -16.277 34.497 31.873 1.00 48.40 580 GLY A C 1
ATOM 9340 O O . GLY A 1 598 ? -17.290 34.217 32.526 1.00 48.69 580 GLY A O 1
ATOM 9344 N N . VAL A 1 599 ? -16.280 34.532 30.553 1.00 47.09 581 VAL A N 1
ATOM 9345 C CA . VAL A 1 599 ? -17.501 34.418 29.760 1.00 51.14 581 VAL A CA 1
ATOM 9346 C C . VAL A 1 599 ? -17.573 33.087 29.012 1.00 44.94 581 VAL A C 1
ATOM 9347 O O . VAL A 1 599 ? -18.620 32.436 28.982 1.00 47.15 581 VAL A O 1
ATOM 9360 N N . VAL A 1 600 ? -16.480 32.691 28.367 1.00 44.37 582 VAL A N 1
ATOM 9361 C CA . VAL A 1 600 ? -16.569 31.625 27.371 1.00 46.43 582 VAL A CA 1
ATOM 9362 C C . VAL A 1 600 ? -16.862 30.290 28.040 1.00 44.92 582 VAL A C 1
ATOM 9363 O O . VAL A 1 600 ? -16.348 29.995 29.133 1.00 44.63 582 VAL A O 1
ATOM 9376 N N . THR A 1 601 ? -17.654 29.456 27.349 1.00 45.13 583 THR A N 1
ATOM 9377 C CA . THR A 1 601 ? -17.972 28.101 27.755 1.00 47.48 583 THR A CA 1
ATOM 9378 C C . THR A 1 601 ? -17.426 27.085 26.743 1.00 44.56 583 THR A C 1
ATOM 9379 O O . THR A 1 601 ? -17.084 27.416 25.604 1.00 42.10 583 THR A O 1
ATOM 9390 N N . ILE A 1 602 ? -17.405 25.817 27.157 1.00 41.58 584 ILE A N 1
ATOM 9391 C CA . ILE A 1 602 ? -16.963 24.754 26.258 1.00 47.99 584 ILE A CA 1
ATOM 9392 C C . ILE A 1 602 ? -17.916 24.616 25.080 1.00 46.56 584 ILE A C 1
ATOM 9393 O O . ILE A 1 602 ? -17.488 24.375 23.950 1.00 43.27 584 ILE A O 1
ATOM 9409 N N . GLU A 1 603 ? -19.222 24.773 25.320 1.00 48.23 585 GLU A N 1
ATOM 9410 C CA . GLU A 1 603 ? -20.170 24.727 24.212 1.00 48.25 585 GLU A CA 1
ATOM 9411 C C . GLU A 1 603 ? -19.901 25.848 23.201 1.00 51.43 585 GLU A C 1
ATOM 9412 O O . GLU A 1 603 ? -19.993 25.635 21.984 1.00 48.91 585 GLU A O 1
ATOM 9424 N N . GLN A 1 604 ? -19.593 27.055 23.680 1.00 45.63 586 GLN A N 1
ATOM 9425 C CA . GLN A 1 604 ? -19.239 28.132 22.760 1.00 43.17 586 GLN A CA 1
ATOM 9426 C C . GLN A 1 604 ? -18.015 27.763 21.922 1.00 46.47 586 GLN A C 1
ATOM 9427 O O . GLN A 1 604 ? -17.987 27.988 20.707 1.00 44.01 586 GLN A O 1
ATOM 9441 N N . ILE A 1 605 ? -16.982 27.218 22.563 1.00 43.44 587 ILE A N 1
ATOM 9442 C CA . ILE A 1 605 ? -15.786 26.815 21.857 1.00 41.30 587 ILE A CA 1
ATOM 9443 C C . ILE A 1 605 ? -16.130 25.824 20.750 1.00 43.47 587 ILE A C 1
ATOM 9444 O O . ILE A 1 605 ? -15.594 25.910 19.642 1.00 39.58 587 ILE A O 1
ATOM 9460 N N . VAL A 1 606 ? -16.997 24.843 21.044 1.00 42.60 588 VAL A N 1
ATOM 9461 C CA . VAL A 1 606 ? -17.385 23.870 20.037 1.00 43.99 588 VAL A CA 1
ATOM 9462 C C . VAL A 1 606 ? -17.997 24.575 18.842 1.00 46.44 588 VAL A C 1
ATOM 9463 O O . VAL A 1 606 ? -17.741 24.209 17.681 1.00 41.86 588 VAL A O 1
ATOM 9476 N N . ASP A 1 607 ? -18.798 25.611 19.102 1.00 41.64 589 ASP A N 1
ATOM 9477 C CA . ASP A 1 607 ? -19.442 26.364 18.032 1.00 44.33 589 ASP A CA 1
ATOM 9478 C C . ASP A 1 607 ? -18.502 27.357 17.356 1.00 45.34 589 ASP A C 1
ATOM 9479 O O . ASP A 1 607 ? -18.804 27.825 16.253 1.00 46.91 589 ASP A O 1
ATOM 9488 N N . THR A 1 608 ? -17.362 27.662 17.967 1.00 43.71 590 THR A N 1
ATOM 9489 C CA . THR A 1 608 ? -16.353 28.472 17.307 1.00 42.45 590 THR A CA 1
ATOM 9490 C C . THR A 1 608 ? -15.459 27.646 16.400 1.00 42.17 590 THR A C 1
ATOM 9491 O O . THR A 1 608 ? -14.961 28.151 15.378 1.00 37.72 590 THR A O 1
ATOM 9502 N N . LEU A 1 609 ? -15.225 26.384 16.776 1.00 42.14 591 LEU A N 1
ATOM 9503 C CA . LEU A 1 609 ? -14.394 25.511 15.983 1.00 37.33 591 LEU A CA 1
ATOM 9504 C C . LEU A 1 609 ? -15.125 25.162 14.691 1.00 41.17 591 LEU A C 1
ATOM 9505 O O . LEU A 1 609 ? -16.348 25.292 14.597 1.00 40.12 591 LEU A O 1
ATOM 9521 N N . PRO A 1 610 ? -14.375 24.733 13.678 1.00 37.31 592 PRO A N 1
ATOM 9522 C CA . PRO A 1 610 ? -14.960 24.448 12.368 1.00 36.79 592 PRO A CA 1
ATOM 9523 C C . PRO A 1 610 ? -16.187 23.549 12.412 1.00 42.18 592 PRO A C 1
ATOM 9524 O O . PRO A 1 610 ? -16.276 22.603 13.202 1.00 39.82 592 PRO A O 1
ATOM 9535 N N . ASP A 1 611 ? -17.125 23.851 11.517 1.00 38.81 593 ASP A N 1
ATOM 9536 C CA . ASP A 1 611 ? -18.266 23.003 11.217 1.00 42.14 593 ASP A CA 1
ATOM 9537 C C . ASP A 1 611 ? -17.803 21.670 10.630 1.00 43.22 593 ASP A C 1
ATOM 9538 O O . ASP A 1 611 ? -16.601 21.451 10.391 1.00 38.79 593 ASP A O 1
ATOM 9547 N N . ARG A 1 612 ? -18.769 20.781 10.401 1.00 42.46 594 ARG A N 1
ATOM 9548 C CA . ARG A 1 612 ? -18.446 19.438 9.938 1.00 47.50 594 ARG A CA 1
ATOM 9549 C C . ARG A 1 612 ? -17.853 19.459 8.534 1.00 47.44 594 ARG A C 1
ATOM 9550 O O . ARG A 1 612 ? -16.883 18.741 8.259 1.00 43.10 594 ARG A O 1
ATOM 9571 N N . GLY A 1 613 ? -18.452 20.260 7.635 1.00 41.73 595 GLY A N 1
ATOM 9572 C CA . GLY A 1 613 ? -17.956 20.361 6.272 1.00 44.98 595 GLY A CA 1
ATOM 9573 C C . GLY A 1 613 ? -16.535 20.876 6.210 1.00 43.60 595 GLY A C 1
ATOM 9574 O O . GLY A 1 613 ? -15.689 20.309 5.517 1.00 45.08 595 GLY A O 1
ATOM 9578 N N . ARG A 1 614 ? -16.247 21.948 6.940 1.00 40.99 596 ARG A N 1
ATOM 9579 C CA . ARG A 1 614 ? -14.895 22.499 6.892 1.00 44.31 596 ARG A CA 1
ATOM 9580 C C . ARG A 1 614 ? -13.890 21.542 7.508 1.00 43.75 596 ARG A C 1
ATOM 9581 O O . ARG A 1 614 ? -12.740 21.468 7.039 1.00 40.12 596 ARG A O 1
ATOM 9602 N N . SER A 1 615 ? -14.328 20.761 8.498 1.00 39.12 597 SER A N 1
ATOM 9603 C CA . SER A 1 615 ? -13.463 19.761 9.107 1.00 46.43 597 SER A CA 1
ATOM 9604 C C . SER A 1 615 ? -13.104 18.662 8.123 1.00 45.84 597 SER A C 1
ATOM 9605 O O . SER A 1 615 ? -11.954 18.199 8.088 1.00 37.39 597 SER A O 1
ATOM 9613 N N . CYS A 1 616 ? -14.083 18.243 7.319 1.00 53.15 598 CYS A N 1
ATOM 9614 C CA A CYS A 1 616 ? -13.851 17.208 6.321 0.50 89.21 598 CYS A CA 1
ATOM 9615 C CA B CYS A 1 616 ? -13.846 17.203 6.328 0.50 89.02 598 CYS A CA 1
ATOM 9616 C C . CYS A 1 616 ? -12.833 17.663 5.285 1.00 55.97 598 CYS A C 1
ATOM 9617 O O . CYS A 1 616 ? -11.863 16.960 4.998 1.00 45.46 598 CYS A O 1
ATOM 9632 N N . TRP A 1 617 ? -13.039 18.850 4.712 1.00 47.49 599 TRP A N 1
ATOM 9633 C CA . TRP A 1 617 ? -12.111 19.347 3.705 1.00 47.56 599 TRP A CA 1
ATOM 9634 C C . TRP A 1 617 ? -10.734 19.590 4.296 1.00 42.70 599 TRP A C 1
ATOM 9635 O O . TRP A 1 617 ? -9.713 19.395 3.624 1.00 36.68 599 TRP A O 1
ATOM 9656 N N . HIS A 1 618 ? -10.677 20.036 5.550 1.00 38.32 600 HIS A N 1
ATOM 9657 C CA . HIS A 1 618 ? -9.389 20.241 6.201 1.00 33.42 600 HIS A CA 1
ATOM 9658 C C . HIS A 1 618 ? -8.641 18.926 6.359 1.00 34.86 600 HIS A C 1
ATOM 9659 O O . HIS A 1 618 ? -7.463 18.826 6.014 1.00 33.80 600 HIS A O 1
ATOM 9673 N N . LEU A 1 619 ? -9.319 17.890 6.872 1.00 37.78 601 LEU A N 1
ATOM 9674 C CA . LEU A 1 619 ? -8.675 16.595 7.066 1.00 36.88 601 LEU A CA 1
ATOM 9675 C C . LEU A 1 619 ? -8.218 15.985 5.739 1.00 36.18 601 LEU A C 1
ATOM 9676 O O . LEU A 1 619 ? -7.109 15.456 5.640 1.00 32.57 601 LEU A O 1
ATOM 9692 N N . GLY A 1 620 ? -9.080 15.996 4.726 1.00 36.02 602 GLY A N 1
ATOM 9693 C CA . GLY A 1 620 ? -8.657 15.507 3.423 1.00 40.51 602 GLY A CA 1
ATOM 9694 C C . GLY A 1 620 ? -7.410 16.214 2.912 1.00 35.49 602 GLY A C 1
ATOM 9695 O O . GLY A 1 620 ? -6.471 15.565 2.417 1.00 33.47 602 GLY A O 1
ATOM 9699 N N . ALA A 1 621 ? -7.369 17.545 3.060 1.00 32.64 603 ALA A N 1
ATOM 9700 C CA . ALA A 1 621 ? -6.229 18.324 2.599 1.00 35.04 603 ALA A CA 1
ATOM 9701 C C . ALA A 1 621 ? -4.946 17.950 3.346 1.00 34.71 603 ALA A C 1
ATOM 9702 O O . ALA A 1 621 ? -3.907 17.706 2.724 1.00 35.39 603 ALA A O 1
ATOM 9709 N N . VAL A 1 622 ? -4.977 17.931 4.680 1.00 35.60 604 VAL A N 1
ATOM 9710 C CA . VAL A 1 622 ? -3.731 17.653 5.413 1.00 32.87 604 VAL A CA 1
ATOM 9711 C C . VAL A 1 622 ? -3.343 16.175 5.254 1.00 30.19 604 VAL A C 1
ATOM 9712 O O . VAL A 1 622 ? -2.144 15.828 5.231 1.00 30.94 604 VAL A O 1
ATOM 9725 N N . TRP A 1 623 ? -4.318 15.291 5.085 1.00 29.23 605 TRP A N 1
ATOM 9726 C CA . TRP A 1 623 ? -3.941 13.927 4.744 1.00 33.59 605 TRP A CA 1
ATOM 9727 C C . TRP A 1 623 ? -3.275 13.885 3.363 1.00 35.98 605 TRP A C 1
ATOM 9728 O O . TRP A 1 623 ? -2.146 13.403 3.222 1.00 34.17 605 TRP A O 1
ATOM 9749 N N . ALA A 1 624 ? -3.929 14.458 2.348 1.00 32.65 606 ALA A N 1
ATOM 9750 C CA . ALA A 1 624 ? -3.413 14.304 0.983 1.00 36.22 606 ALA A CA 1
ATOM 9751 C C . ALA A 1 624 ? -2.016 14.895 0.868 1.00 35.03 606 ALA A C 1
ATOM 9752 O O . ALA A 1 624 ? -1.103 14.262 0.340 1.00 32.21 606 ALA A O 1
ATOM 9759 N N . LEU A 1 625 ? -1.817 16.070 1.456 1.00 35.35 607 LEU A N 1
ATOM 9760 C CA . LEU A 1 625 ? -0.549 16.753 1.314 1.00 35.70 607 LEU A CA 1
ATOM 9761 C C . LEU A 1 625 ? 0.580 16.087 2.070 1.00 37.47 607 LEU A C 1
ATOM 9762 O O . LEU A 1 625 ? 1.745 16.423 1.813 1.00 38.33 607 LEU A O 1
ATOM 9778 N N . SER A 1 626 ? 0.275 15.211 3.036 1.00 35.75 608 SER A N 1
ATOM 9779 C CA . SER A 1 626 ? 1.311 14.582 3.847 1.00 38.29 608 SER A CA 1
ATOM 9780 C C . SER A 1 626 ? 1.783 13.228 3.292 1.00 35.88 608 SER A C 1
ATOM 9781 O O . SER A 1 626 ? 2.581 12.551 3.941 1.00 35.45 608 SER A O 1
ATOM 9789 N N . GLN A 1 627 ? 1.342 12.850 2.107 1.00 37.43 609 GLN A N 1
ATOM 9790 C CA . GLN A 1 627 ? 1.636 11.521 1.569 1.00 43.71 609 GLN A CA 1
ATOM 9791 C C . GLN A 1 627 ? 2.936 11.492 0.764 1.00 38.93 609 GLN A C 1
ATOM 9792 O O . GLN A 1 627 ? 3.243 12.428 0.029 1.00 33.96 609 GLN A O 1
ATOM 9806 N N . PHE A 1 628 ? 3.699 10.404 0.930 1.00 42.53 610 PHE A N 1
ATOM 9807 C CA . PHE A 1 628 ? 4.819 10.073 0.059 1.00 39.19 610 PHE A CA 1
ATOM 9808 C C . PHE A 1 628 ? 4.330 9.211 -1.095 1.00 43.71 610 PHE A C 1
ATOM 9809 O O . PHE A 1 628 ? 3.410 8.413 -0.938 1.00 45.21 610 PHE A O 1
ATOM 9826 N N . GLN A 1 629 ? 4.966 9.374 -2.255 1.00 46.97 611 GLN A N 1
ATOM 9827 C CA . GLN A 1 629 ? 4.693 8.554 -3.434 1.00 55.66 611 GLN A CA 1
ATOM 9828 C C . GLN A 1 629 ? 5.392 7.206 -3.338 1.00 55.08 611 GLN A C 1
ATOM 9829 O O . GLN A 1 629 ? 6.434 7.073 -2.691 1.00 51.48 611 GLN A O 1
ATOM 9843 N N . GLU A 1 630 ? 4.829 6.211 -4.023 1.00 63.43 612 GLU A N 1
ATOM 9844 C CA . GLU A 1 630 ? 5.326 4.844 -3.885 1.00 74.77 612 GLU A CA 1
ATOM 9845 C C . GLU A 1 630 ? 6.799 4.717 -4.275 1.00 73.52 612 GLU A C 1
ATOM 9846 O O . GLU A 1 630 ? 7.524 3.897 -3.698 1.00 86.49 612 GLU A O 1
ATOM 9858 N N . ASN A 1 631 ? 7.248 5.499 -5.264 1.00 64.62 613 ASN A N 1
ATOM 9859 C CA . ASN A 1 631 ? 8.670 5.507 -5.619 1.00 67.69 613 ASN A CA 1
ATOM 9860 C C . ASN A 1 631 ? 9.238 6.923 -5.487 1.00 60.91 613 ASN A C 1
ATOM 9861 O O . ASN A 1 631 ? 9.929 7.420 -6.389 1.00 58.09 613 ASN A O 1
ATOM 9872 N N . GLU A 1 632 ? 8.940 7.555 -4.359 1.00 50.29 614 GLU A N 1
ATOM 9873 C CA . GLU A 1 632 ? 9.504 8.851 -4.029 1.00 44.54 614 GLU A CA 1
ATOM 9874 C C . GLU A 1 632 ? 11.025 8.796 -4.072 1.00 39.84 614 GLU A C 1
ATOM 9875 O O . GLU A 1 632 ? 11.645 7.819 -3.630 1.00 37.35 614 GLU A O 1
ATOM 9887 N N . LEU A 1 633 ? 11.623 9.868 -4.583 1.00 34.42 615 LEU A N 1
ATOM 9888 C CA . LEU A 1 633 ? 13.071 10.019 -4.575 1.00 34.39 615 LEU A CA 1
ATOM 9889 C C . LEU A 1 633 ? 13.481 10.870 -3.380 1.00 34.82 615 LEU A C 1
ATOM 9890 O O . LEU A 1 633 ? 13.138 12.062 -3.320 1.00 34.80 615 LEU A O 1
ATOM 9906 N N . PHE A 1 634 ? 14.260 10.280 -2.483 1.00 28.47 616 PHE A N 1
ATOM 9907 C CA . PHE A 1 634 ? 14.724 10.932 -1.285 1.00 32.05 616 PHE A CA 1
ATOM 9908 C C . PHE A 1 634 ? 16.114 11.494 -1.465 1.00 31.62 616 PHE A C 1
ATOM 9909 O O . PHE A 1 634 ? 16.820 11.176 -2.405 1.00 36.05 616 PHE A O 1
ATOM 9926 N N . LEU A 1 635 ? 16.503 12.335 -0.541 1.00 29.09 617 LEU A N 1
ATOM 9927 C CA . LEU A 1 635 ? 17.668 13.191 -0.727 1.00 30.66 617 LEU A CA 1
ATOM 9928 C C . LEU A 1 635 ? 18.890 12.375 -1.104 1.00 30.59 617 LEU A C 1
ATOM 9929 O O . LEU A 1 635 ? 19.273 11.422 -0.403 1.00 31.59 617 LEU A O 1
ATOM 9945 N N . GLY A 1 636 ? 19.490 12.744 -2.222 1.00 31.23 618 GLY A N 1
ATOM 9946 C CA . GLY A 1 636 ? 20.695 12.113 -2.659 1.00 33.43 618 GLY A CA 1
ATOM 9947 C C . GLY A 1 636 ? 20.486 10.903 -3.512 1.00 31.88 618 GLY A C 1
ATOM 9948 O O . GLY A 1 636 ? 21.479 10.314 -3.939 1.00 34.12 618 GLY A O 1
ATOM 9952 N N . MET A 1 637 ? 19.233 10.505 -3.745 1.00 30.56 619 MET A N 1
ATOM 9953 C CA . MET A 1 637 ? 18.883 9.509 -4.750 1.00 31.54 619 MET A CA 1
ATOM 9954 C C . MET A 1 637 ? 18.792 10.222 -6.101 1.00 34.28 619 MET A C 1
ATOM 9955 O O . MET A 1 637 ? 17.867 11.019 -6.316 1.00 28.75 619 MET A O 1
ATOM 9969 N N . TYR A 1 638 ? 19.713 9.914 -7.019 1.00 30.28 620 TYR A N 1
ATOM 9970 C CA . TYR A 1 638 ? 19.728 10.489 -8.371 1.00 34.74 620 TYR A CA 1
ATOM 9971 C C . TYR A 1 638 ? 19.738 9.394 -9.423 1.00 32.67 620 TYR A C 1
ATOM 9972 O O . TYR A 1 638 ? 20.746 9.184 -10.101 1.00 33.88 620 TYR A O 1
ATOM 9990 N N . PRO A 1 639 ? 18.610 8.709 -9.620 1.00 31.90 621 PRO A N 1
ATOM 9991 C CA . PRO A 1 639 ? 18.547 7.693 -10.694 1.00 35.69 621 PRO A CA 1
ATOM 9992 C C . PRO A 1 639 ? 18.685 8.301 -12.092 1.00 37.93 621 PRO A C 1
ATOM 9993 O O . PRO A 1 639 ? 19.078 7.578 -13.031 1.00 34.44 621 PRO A O 1
ATOM 10004 N N . GLU A 1 640 ? 18.371 9.593 -12.269 1.00 31.83 622 GLU A N 1
ATOM 10005 C CA . GLU A 1 640 ? 18.533 10.198 -13.599 1.00 33.36 622 GLU A CA 1
ATOM 10006 C C . GLU A 1 640 ? 19.957 10.707 -13.669 1.00 29.28 622 GLU A C 1
ATOM 10007 O O . GLU A 1 640 ? 20.290 11.732 -13.079 1.00 32.71 622 GLU A O 1
ATOM 10019 N N . GLU A 1 641 ? 20.807 9.952 -14.329 1.00 31.09 623 GLU A N 1
ATOM 10020 C CA . GLU A 1 641 ? 22.242 10.235 -14.368 1.00 36.30 623 GLU A CA 1
ATOM 10021 C C . GLU A 1 641 ? 22.525 11.336 -15.398 1.00 30.83 623 GLU A C 1
ATOM 10022 O O . GLU A 1 641 ? 22.951 11.097 -16.521 1.00 31.82 623 GLU A O 1
ATOM 10034 N N . HIS A 1 642 ? 22.257 12.580 -14.985 1.00 30.68 624 HIS A N 1
ATOM 10035 C CA . HIS A 1 642 ? 22.740 13.738 -15.731 1.00 28.12 624 HIS A CA 1
ATOM 10036 C C . HIS A 1 642 ? 24.258 13.829 -15.643 1.00 29.45 624 HIS A C 1
ATOM 10037 O O . HIS A 1 642 ? 24.944 14.007 -16.656 1.00 31.99 624 HIS A O 1
ATOM 10051 N N . PHE A 1 643 ? 24.791 13.703 -14.439 1.00 30.93 625 PHE A N 1
ATOM 10052 C CA . PHE A 1 643 ? 26.224 13.556 -14.216 1.00 31.90 625 PHE A CA 1
ATOM 10053 C C . PHE A 1 643 ? 26.665 12.120 -14.534 1.00 37.83 625 PHE A C 1
ATOM 10054 O O . PHE A 1 643 ? 26.073 11.158 -14.032 1.00 34.60 625 PHE A O 1
ATOM 10071 N N . ILE A 1 644 ? 27.695 11.975 -15.369 1.00 33.04 626 ILE A N 1
ATOM 10072 C CA . ILE A 1 644 ? 28.218 10.665 -15.714 1.00 35.95 626 ILE A CA 1
ATOM 10073 C C . ILE A 1 644 ? 29.689 10.518 -15.382 1.00 36.68 626 ILE A C 1
ATOM 10074 O O . ILE A 1 644 ? 30.262 9.477 -15.682 1.00 34.89 626 ILE A O 1
ATOM 10090 N N . GLU A 1 645 ? 30.323 11.531 -14.803 1.00 34.97 627 GLU A N 1
ATOM 10091 C CA . GLU A 1 645 ? 31.766 11.566 -14.639 1.00 37.37 627 GLU A CA 1
ATOM 10092 C C . GLU A 1 645 ? 32.138 11.069 -13.249 1.00 36.46 627 GLU A C 1
ATOM 10093 O O . GLU A 1 645 ? 31.393 11.256 -12.290 1.00 36.41 627 GLU A O 1
ATOM 10105 N N . LYS A 1 646 ? 33.320 10.512 -13.137 1.00 39.21 628 LYS A N 1
ATOM 10106 C CA . LYS A 1 646 ? 33.701 9.838 -11.898 1.00 44.08 628 LYS A CA 1
ATOM 10107 C C . LYS A 1 646 ? 33.896 10.781 -10.713 1.00 36.48 628 LYS A C 1
ATOM 10108 O O . LYS A 1 646 ? 33.420 10.473 -9.621 1.00 37.23 628 LYS A O 1
ATOM 10127 N N . PRO A 1 647 ? 34.549 11.925 -10.849 1.00 36.89 629 PRO A N 1
ATOM 10128 C CA . PRO A 1 647 ? 34.706 12.779 -9.651 1.00 39.66 629 PRO A CA 1
ATOM 10129 C C . PRO A 1 647 ? 33.377 13.202 -9.031 1.00 35.47 629 PRO A C 1
ATOM 10130 O O . PRO A 1 647 ? 33.210 13.120 -7.812 1.00 34.93 629 PRO A O 1
ATOM 10141 N N . VAL A 1 648 ? 32.418 13.632 -9.855 1.00 34.60 630 VAL A N 1
ATOM 10142 C CA . VAL A 1 648 ? 31.136 14.043 -9.296 1.00 34.67 630 VAL A CA 1
ATOM 10143 C C . VAL A 1 648 ? 30.392 12.838 -8.745 1.00 34.40 630 VAL A C 1
ATOM 10144 O O . VAL A 1 648 ? 29.690 12.948 -7.747 1.00 30.13 630 VAL A O 1
ATOM 10157 N N . LYS A 1 649 ? 30.582 11.655 -9.330 1.00 37.51 631 LYS A N 1
ATOM 10158 C CA . LYS A 1 649 ? 29.890 10.509 -8.758 1.00 37.82 631 LYS A CA 1
ATOM 10159 C C . LYS A 1 649 ? 30.476 10.130 -7.401 1.00 36.49 631 LYS A C 1
ATOM 10160 O O . LYS A 1 649 ? 29.761 9.601 -6.535 1.00 36.90 631 LYS A O 1
ATOM 10179 N N . GLU A 1 650 ? 31.768 10.372 -7.197 1.00 33.52 632 GLU A N 1
ATOM 10180 C CA . GLU A 1 650 ? 32.354 10.141 -5.876 1.00 41.11 632 GLU A CA 1
ATOM 10181 C C . GLU A 1 650 ? 31.876 11.187 -4.877 1.00 36.94 632 GLU A C 1
ATOM 10182 O O . GLU A 1 650 ? 31.642 10.857 -3.709 1.00 35.64 632 GLU A O 1
ATOM 10194 N N . ALA A 1 651 ? 31.674 12.432 -5.329 1.00 34.40 633 ALA A N 1
ATOM 10195 C CA . ALA A 1 651 ? 31.090 13.436 -4.452 1.00 33.23 633 ALA A CA 1
ATOM 10196 C C . ALA A 1 651 ? 29.683 13.037 -4.030 1.00 33.48 633 ALA A C 1
ATOM 10197 O O . ALA A 1 651 ? 29.296 13.235 -2.863 1.00 32.04 633 ALA A O 1
ATOM 10204 N N . MET A 1 652 ? 28.897 12.500 -4.975 1.00 31.36 634 MET A N 1
ATOM 10205 C CA . MET A 1 652 ? 27.549 12.059 -4.636 1.00 34.92 634 MET A CA 1
ATOM 10206 C C . MET A 1 652 ? 27.584 10.913 -3.619 1.00 37.38 634 MET A C 1
ATOM 10207 O O . MET A 1 652 ? 26.713 10.822 -2.742 1.00 32.66 634 MET A O 1
ATOM 10221 N N . ALA A 1 653 ? 28.573 10.014 -3.747 1.00 36.90 635 ALA A N 1
ATOM 10222 C CA . ALA A 1 653 ? 28.668 8.895 -2.823 1.00 37.89 635 ALA A CA 1
ATOM 10223 C C . ALA A 1 653 ? 29.022 9.380 -1.428 1.00 35.41 635 ALA A C 1
ATOM 10224 O O . ALA A 1 653 ? 28.498 8.858 -0.442 1.00 38.16 635 ALA A O 1
ATOM 10231 N N . ARG A 1 654 ? 29.892 10.382 -1.324 1.00 31.94 636 ARG A N 1
ATOM 10232 C CA . ARG A 1 654 ? 30.179 10.966 -0.021 1.00 38.84 636 ARG A CA 1
ATOM 10233 C C . ARG A 1 654 ? 28.970 11.685 0.564 1.00 36.40 636 ARG A C 1
ATOM 10234 O O . ARG A 1 654 ? 28.775 11.674 1.792 1.00 36.53 636 ARG A O 1
ATOM 10255 N N . PHE A 1 655 ? 28.156 12.307 -0.291 1.00 32.66 637 PHE A N 1
ATOM 10256 C CA . PHE A 1 655 ? 26.918 12.934 0.168 1.00 33.64 637 PHE A CA 1
ATOM 10257 C C . PHE A 1 655 ? 25.998 11.900 0.779 1.00 34.56 637 PHE A C 1
ATOM 10258 O O . PHE A 1 655 ? 25.480 12.087 1.886 1.00 30.04 637 PHE A O 1
ATOM 10275 N N . ARG A 1 656 ? 25.791 10.799 0.066 1.00 34.49 638 ARG A N 1
ATOM 10276 C CA . ARG A 1 656 ? 24.928 9.737 0.560 1.00 38.75 638 ARG A CA 1
ATOM 10277 C C . ARG A 1 656 ? 25.451 9.155 1.867 1.00 41.42 638 ARG A C 1
ATOM 10278 O O . ARG A 1 656 ? 24.662 8.815 2.755 1.00 37.10 638 ARG A O 1
ATOM 10299 N N . LYS A 1 657 ? 26.777 9.047 2.014 1.00 38.70 639 LYS A N 1
ATOM 10300 C CA . LYS A 1 657 ? 27.324 8.527 3.269 1.00 45.48 639 LYS A CA 1
ATOM 10301 C C . LYS A 1 657 ? 27.157 9.523 4.417 1.00 42.01 639 LYS A C 1
ATOM 10302 O O . LYS A 1 657 ? 26.780 9.140 5.530 1.00 37.80 639 LYS A O 1
ATOM 10321 N N . ASN A 1 658 ? 27.403 10.810 4.160 1.00 38.80 640 ASN A N 1
ATOM 10322 C CA . ASN A 1 658 ? 27.139 11.812 5.178 1.00 41.95 640 ASN A CA 1
ATOM 10323 C C . ASN A 1 658 ? 25.670 11.777 5.587 1.00 41.32 640 ASN A C 1
ATOM 10324 O O . ASN A 1 658 ? 25.348 11.927 6.769 1.00 39.55 640 ASN A O 1
ATOM 10335 N N . LEU A 1 659 ? 24.765 11.586 4.621 1.00 35.26 641 LEU A N 1
ATOM 10336 C CA . LEU A 1 659 ? 23.346 11.576 4.937 1.00 36.21 641 LEU A CA 1
ATOM 10337 C C . LEU A 1 659 ? 22.977 10.355 5.787 1.00 37.52 641 LEU A C 1
ATOM 10338 O O . LEU A 1 659 ? 22.197 10.472 6.737 1.00 33.44 641 LEU A O 1
ATOM 10354 N N . GLU A 1 660 ? 23.523 9.189 5.448 1.00 37.84 642 GLU A N 1
ATOM 10355 C CA . GLU A 1 660 ? 23.224 7.983 6.209 1.00 42.99 642 GLU A CA 1
ATOM 10356 C C . GLU A 1 660 ? 23.666 8.124 7.659 1.00 39.78 642 GLU A C 1
ATOM 10357 O O . GLU A 1 660 ? 23.008 7.622 8.573 1.00 38.08 642 GLU A O 1
ATOM 10369 N N . ALA A 1 661 ? 24.805 8.773 7.877 1.00 38.34 643 ALA A N 1
ATOM 10370 C CA . ALA A 1 661 ? 25.258 9.061 9.228 1.00 39.63 643 ALA A CA 1
ATOM 10371 C C . ALA A 1 661 ? 24.278 9.954 9.969 1.00 41.83 643 ALA A C 1
ATOM 10372 O O . ALA A 1 661 ? 24.104 9.812 11.191 1.00 43.77 643 ALA A O 1
ATOM 10379 N N . ILE A 1 662 ? 23.656 10.903 9.268 1.00 36.86 644 ILE A N 1
ATOM 10380 C CA . ILE A 1 662 ? 22.668 11.758 9.910 1.00 34.30 644 ILE A CA 1
ATOM 10381 C C . ILE A 1 662 ? 21.430 10.956 10.275 1.00 36.90 644 ILE A C 1
ATOM 10382 O O . ILE A 1 662 ? 20.827 11.165 11.342 1.00 34.47 644 ILE A O 1
ATOM 10398 N N . VAL A 1 663 ? 21.018 10.041 9.395 1.00 33.23 645 VAL A N 1
ATOM 10399 C CA . VAL A 1 663 ? 19.893 9.160 9.713 1.00 37.40 645 VAL A CA 1
ATOM 10400 C C . VAL A 1 663 ? 20.156 8.449 11.039 1.00 38.27 645 VAL A C 1
ATOM 10401 O O . VAL A 1 663 ? 19.284 8.395 11.912 1.00 34.82 645 VAL A O 1
ATOM 10414 N N . SER A 1 664 ? 21.384 7.920 11.216 1.00 34.52 646 SER A N 1
ATOM 10415 C CA . SER A 1 664 ? 21.704 7.191 12.441 1.00 38.38 646 SER A CA 1
ATOM 10416 C C . SER A 1 664 ? 21.728 8.103 13.667 1.00 38.84 646 SER A C 1
ATOM 10417 O O . SER A 1 664 ? 21.374 7.677 14.771 1.00 38.07 646 SER A O 1
ATOM 10425 N N . VAL A 1 665 ? 22.235 9.325 13.511 1.00 38.59 647 VAL A N 1
ATOM 10426 C CA . VAL A 1 665 ? 22.259 10.271 14.620 1.00 38.38 647 VAL A CA 1
ATOM 10427 C C . VAL A 1 665 ? 20.841 10.540 15.085 1.00 35.64 647 VAL A C 1
ATOM 10428 O O . VAL A 1 665 ? 20.533 10.503 16.283 1.00 37.32 647 VAL A O 1
ATOM 10441 N N . ILE A 1 666 ? 19.955 10.803 14.122 1.00 35.01 648 ILE A N 1
ATOM 10442 C CA . ILE A 1 666 ? 18.579 11.153 14.431 1.00 33.78 648 ILE A CA 1
ATOM 10443 C C . ILE A 1 666 ? 17.863 9.965 15.035 1.00 36.16 648 ILE A C 1
ATOM 10444 O O . ILE A 1 666 ? 17.101 10.116 15.985 1.00 34.73 648 ILE A O 1
ATOM 10460 N N . ALA A 1 667 ? 18.106 8.757 14.491 1.00 37.95 649 ALA A N 1
ATOM 10461 C CA . ALA A 1 667 ? 17.451 7.555 15.006 1.00 37.12 649 ALA A CA 1
ATOM 10462 C C . ALA A 1 667 ? 17.819 7.315 16.462 1.00 38.87 649 ALA A C 1
ATOM 10463 O O . ALA A 1 667 ? 16.969 6.961 17.274 1.00 38.37 649 ALA A O 1
ATOM 10470 N N . GLU A 1 668 ? 19.105 7.438 16.793 1.00 42.88 650 GLU A N 1
ATOM 10471 C CA . GLU A 1 668 ? 19.531 7.243 18.174 1.00 44.42 650 GLU A CA 1
ATOM 10472 C C . GLU A 1 668 ? 18.912 8.299 19.090 1.00 48.44 650 GLU A C 1
ATOM 10473 O O . GLU A 1 668 ? 18.444 7.979 20.178 1.00 46.55 650 GLU A O 1
ATOM 10485 N N . ARG A 1 669 ? 18.877 9.565 18.641 1.00 46.25 651 ARG A N 1
ATOM 10486 C CA . ARG A 1 669 ? 18.248 10.646 19.405 1.00 43.86 651 ARG A CA 1
ATOM 10487 C C . ARG A 1 669 ? 16.774 10.361 19.621 1.00 44.31 651 ARG A C 1
ATOM 10488 O O . ARG A 1 669 ? 16.245 10.591 20.714 1.00 48.30 651 ARG A O 1
ATOM 10509 N N . ASN A 1 670 ? 16.099 9.828 18.599 1.00 39.13 652 ASN A N 1
ATOM 10510 C CA . ASN A 1 670 ? 14.658 9.662 18.684 1.00 44.19 652 ASN A CA 1
ATOM 10511 C C . ASN A 1 670 ? 14.246 8.504 19.594 1.00 50.17 652 ASN A C 1
ATOM 10512 O O . ASN A 1 670 ? 13.107 8.482 20.062 1.00 46.01 652 ASN A O 1
ATOM 10523 N N . GLU A 1 671 ? 15.129 7.536 19.826 1.00 47.30 653 GLU A N 1
ATOM 10524 C CA . GLU A 1 671 ? 14.740 6.403 20.661 1.00 67.73 653 GLU A CA 1
ATOM 10525 C C . GLU A 1 671 ? 14.541 6.821 22.116 1.00 68.61 653 GLU A C 1
ATOM 10526 O O . GLU A 1 671 ? 13.734 6.208 22.827 1.00 72.30 653 GLU A O 1
ATOM 10538 N N . ASN A 1 672 ? 15.220 7.884 22.552 1.00 63.86 654 ASN A N 1
ATOM 10539 C CA . ASN A 1 672 ? 15.086 8.409 23.899 1.00 68.08 654 ASN A CA 1
ATOM 10540 C C . ASN A 1 672 ? 14.006 9.487 24.035 1.00 65.24 654 ASN A C 1
ATOM 10541 O O . ASN A 1 672 ? 13.918 10.121 25.088 1.00 64.96 654 ASN A O 1
ATOM 10552 N N . LEU A 1 673 ? 13.224 9.737 22.988 1.00 63.37 655 LEU A N 1
ATOM 10553 C CA . LEU A 1 673 ? 12.285 10.846 23.001 1.00 63.58 655 LEU A CA 1
ATOM 10554 C C . LEU A 1 673 ? 10.860 10.341 23.195 1.00 63.45 655 LEU A C 1
ATOM 10555 O O . LEU A 1 673 ? 10.463 9.314 22.630 1.00 57.72 655 LEU A O 1
ATOM 10571 N N . GLN A 1 674 ? 10.082 11.102 23.966 1.00 66.12 656 GLN A N 1
ATOM 10572 C CA . GLN A 1 674 ? 8.651 10.855 24.066 1.00 73.05 656 GLN A CA 1
ATOM 10573 C C . GLN A 1 674 ? 7.987 10.901 22.695 1.00 68.72 656 GLN A C 1
ATOM 10574 O O . GLN A 1 674 ? 7.247 9.987 22.314 1.00 72.42 656 GLN A O 1
ATOM 10588 N N . LEU A 1 675 ? 8.264 11.947 21.929 1.00 60.21 657 LEU A N 1
ATOM 10589 C CA . LEU A 1 675 ? 7.668 12.159 20.611 1.00 54.45 657 LEU A CA 1
ATOM 10590 C C . LEU A 1 675 ? 8.812 12.291 19.616 1.00 47.21 657 LEU A C 1
ATOM 10591 O O . LEU A 1 675 ? 9.473 13.345 19.570 1.00 41.39 657 LEU A O 1
ATOM 10607 N N . PRO A 1 676 ? 9.128 11.243 18.851 1.00 43.22 658 PRO A N 1
ATOM 10608 C CA . PRO A 1 676 ? 10.268 11.334 17.930 1.00 41.58 658 PRO A CA 1
ATOM 10609 C C . PRO A 1 676 ? 10.065 12.466 16.945 1.00 35.54 658 PRO A C 1
ATOM 10610 O O . PRO A 1 676 ? 8.948 12.719 16.498 1.00 33.72 658 PRO A O 1
ATOM 10621 N N . TYR A 1 677 ? 11.156 13.155 16.612 1.00 35.90 659 TYR A N 1
ATOM 10622 C CA . TYR A 1 677 ? 11.136 14.181 15.566 1.00 32.60 659 TYR A CA 1
ATOM 10623 C C . TYR A 1 677 ? 11.871 13.625 14.349 1.00 34.17 659 TYR A C 1
ATOM 10624 O O . TYR A 1 677 ? 13.114 13.531 14.353 1.00 32.17 659 TYR A O 1
ATOM 10642 N N . TYR A 1 678 ? 11.138 13.258 13.302 1.00 31.73 660 TYR A N 1
ATOM 10643 C CA . TYR A 1 678 ? 11.784 12.604 12.181 1.00 33.65 660 TYR A CA 1
ATOM 10644 C C . TYR A 1 678 ? 11.577 13.247 10.819 1.00 32.22 660 TYR A C 1
ATOM 10645 O O . TYR A 1 678 ? 12.052 12.675 9.826 1.00 28.80 660 TYR A O 1
ATOM 10663 N N . TYR A 1 679 ? 10.945 14.423 10.737 1.00 30.23 661 TYR A N 1
ATOM 10664 C CA . TYR A 1 679 ? 10.702 15.008 9.425 1.00 30.45 661 TYR A CA 1
ATOM 10665 C C . TYR A 1 679 ? 12.001 15.325 8.663 1.00 31.84 661 TYR A C 1
ATOM 10666 O O . TYR A 1 679 ? 11.973 15.456 7.441 1.00 29.44 661 TYR A O 1
ATOM 10684 N N . LEU A 1 680 ? 13.119 15.505 9.363 1.00 30.27 662 LEU A N 1
ATOM 10685 C CA . LEU A 1 680 ? 14.389 15.834 8.752 1.00 27.45 662 LEU A CA 1
ATOM 10686 C C . LEU A 1 680 ? 15.337 14.665 8.758 1.00 32.83 662 LEU A C 1
ATOM 10687 O O . LEU A 1 680 ? 16.549 14.859 8.494 1.00 30.71 662 LEU A O 1
ATOM 10703 N N . SER A 1 681 ? 14.843 13.448 9.012 1.00 32.43 663 SER A N 1
ATOM 10704 C CA . SER A 1 681 ? 15.656 12.268 8.727 1.00 33.57 663 SER A CA 1
ATOM 10705 C C . SER A 1 681 ? 15.847 12.170 7.214 1.00 31.28 663 SER A C 1
ATOM 10706 O O . SER A 1 681 ? 14.852 12.105 6.482 1.00 31.77 663 SER A O 1
ATOM 10714 N N . PRO A 1 682 ? 17.082 12.158 6.701 1.00 28.17 664 PRO A N 1
ATOM 10715 C CA . PRO A 1 682 ? 17.247 12.296 5.244 1.00 33.00 664 PRO A CA 1
ATOM 10716 C C . PRO A 1 682 ? 16.561 11.220 4.420 1.00 33.95 664 PRO A C 1
ATOM 10717 O O . PRO A 1 682 ? 16.272 11.487 3.245 1.00 29.80 664 PRO A O 1
ATOM 10728 N N . ASP A 1 683 ? 16.332 10.012 4.985 1.00 32.53 665 ASP A N 1
ATOM 10729 C CA . ASP A 1 683 ? 15.573 8.960 4.317 1.00 31.18 665 ASP A CA 1
ATOM 10730 C C . ASP A 1 683 ? 14.086 9.278 4.196 1.00 33.12 665 ASP A C 1
ATOM 10731 O O . ASP A 1 683 ? 13.348 8.504 3.572 1.00 31.48 665 ASP A O 1
ATOM 10740 N N . ARG A 1 684 ? 13.643 10.414 4.735 1.00 28.83 666 ARG A N 1
ATOM 10741 C CA . ARG A 1 684 ? 12.276 10.880 4.606 1.00 30.72 666 ARG A CA 1
ATOM 10742 C C . ARG A 1 684 ? 12.198 12.265 3.964 1.00 29.79 666 ARG A C 1
ATOM 10743 O O . ARG A 1 684 ? 11.120 12.865 3.946 1.00 31.66 666 ARG A O 1
ATOM 10764 N N . ILE A 1 685 ? 13.309 12.795 3.469 1.00 29.87 667 ILE A N 1
ATOM 10765 C CA . ILE A 1 685 ? 13.344 14.109 2.831 1.00 30.90 667 ILE A CA 1
ATOM 10766 C C . ILE A 1 685 ? 13.332 13.893 1.320 1.00 27.64 667 ILE A C 1
ATOM 10767 O O . ILE A 1 685 ? 14.323 13.400 0.780 1.00 31.77 667 ILE A O 1
ATOM 10783 N N . PRO A 1 686 ? 12.274 14.240 0.615 1.00 25.66 668 PRO A N 1
ATOM 10784 C CA . PRO A 1 686 ? 12.328 14.156 -0.856 1.00 30.10 668 PRO A CA 1
ATOM 10785 C C . PRO A 1 686 ? 13.336 15.137 -1.452 1.00 31.86 668 PRO A C 1
ATOM 10786 O O . PRO A 1 686 ? 13.678 16.192 -0.854 1.00 27.72 668 PRO A O 1
ATOM 10797 N N . ASN A 1 687 ? 13.813 14.790 -2.663 1.00 28.03 669 ASN A N 1
ATOM 10798 C CA . ASN A 1 687 ? 14.753 15.672 -3.339 1.00 27.98 669 ASN A CA 1
ATOM 10799 C C . ASN A 1 687 ? 14.147 17.043 -3.637 1.00 29.88 669 ASN A C 1
ATOM 10800 O O . ASN A 1 687 ? 14.881 18.043 -3.741 1.00 28.48 669 ASN A O 1
ATOM 10811 N N . SER A 1 688 ? 12.829 17.115 -3.846 1.00 28.35 670 SER A N 1
ATOM 10812 C CA . SER A 1 688 ? 12.274 18.365 -4.338 1.00 31.11 670 SER A CA 1
ATOM 10813 C C . SER A 1 688 ? 10.881 18.622 -3.779 1.00 31.29 670 SER A C 1
ATOM 10814 O O . SER A 1 688 ? 10.272 17.761 -3.158 1.00 32.34 670 SER A O 1
ATOM 10822 N N . VAL A 1 689 ? 10.375 19.828 -4.038 1.00 30.62 671 VAL A N 1
ATOM 10823 C CA . VAL A 1 689 ? 8.976 20.166 -3.772 1.00 31.85 671 VAL A CA 1
ATOM 10824 C C . VAL A 1 689 ? 8.116 19.527 -4.854 1.00 31.96 671 VAL A C 1
ATOM 10825 O O . VAL A 1 689 ? 8.104 19.975 -6.008 1.00 33.89 671 VAL A O 1
ATOM 10838 N N . ALA A 1 690 ? 7.391 18.476 -4.491 1.00 34.56 672 ALA A N 1
ATOM 10839 C CA . ALA A 1 690 ? 6.578 17.745 -5.462 1.00 36.49 672 ALA A CA 1
ATOM 10840 C C . ALA A 1 690 ? 5.169 17.481 -4.944 1.00 42.30 672 ALA A C 1
ATOM 10841 O O . ALA A 1 690 ? 4.419 16.708 -5.561 1.00 43.32 672 ALA A O 1
ATOM 10848 N N . ILE A 1 691 ? 4.793 18.082 -3.839 1.00 39.09 673 ILE A N 1
ATOM 10849 C CA . ILE A 1 691 ? 3.461 17.865 -3.281 1.00 44.40 673 ILE A CA 1
ATOM 10850 C C . ILE A 1 691 ? 3.145 18.992 -2.292 1.00 43.74 673 ILE A C 1
ATOM 10851 O O . ILE A 1 691 ? 4.095 19.594 -1.828 1.00 37.38 673 ILE A O 1
ATOM 10868 N N . SER B 1 23 ? -13.205 92.649 47.903 1.00 67.27 5 SER B N 1
ATOM 10869 C CA . SER B 1 23 ? -13.775 92.140 46.655 1.00 64.68 5 SER B CA 1
ATOM 10870 C C . SER B 1 23 ? -12.788 91.677 45.575 1.00 63.53 5 SER B C 1
ATOM 10871 O O . SER B 1 23 ? -11.695 92.222 45.433 1.00 64.87 5 SER B O 1
ATOM 10878 N N . TYR B 1 24 ? -13.191 90.671 44.803 1.00 60.95 6 TYR B N 1
ATOM 10879 C CA . TYR B 1 24 ? -12.452 90.221 43.632 1.00 58.36 6 TYR B CA 1
ATOM 10880 C C . TYR B 1 24 ? -13.034 90.892 42.390 1.00 52.44 6 TYR B C 1
ATOM 10881 O O . TYR B 1 24 ? -14.255 90.961 42.237 1.00 54.08 6 TYR B O 1
ATOM 10899 N N . THR B 1 25 ? -12.170 91.367 41.496 1.00 46.87 7 THR B N 1
ATOM 10900 C CA . THR B 1 25 ? -12.621 91.792 40.178 1.00 49.89 7 THR B CA 1
ATOM 10901 C C . THR B 1 25 ? -12.439 90.618 39.216 1.00 46.06 7 THR B C 1
ATOM 10902 O O . THR B 1 25 ? -11.318 90.144 39.019 1.00 42.78 7 THR B O 1
ATOM 10913 N N . VAL B 1 26 ? -13.541 90.153 38.642 1.00 42.26 8 VAL B N 1
ATOM 10914 C CA . VAL B 1 26 ? -13.585 88.967 37.803 1.00 44.96 8 VAL B CA 1
ATOM 10915 C C . VAL B 1 26 ? -13.871 89.421 36.382 1.00 47.44 8 VAL B C 1
ATOM 10916 O O . VAL B 1 26 ? -14.912 90.041 36.128 1.00 46.67 8 VAL B O 1
ATOM 10929 N N . THR B 1 27 ? -12.968 89.088 35.453 1.00 43.63 9 THR B N 1
ATOM 10930 C CA . THR B 1 27 ? -13.049 89.507 34.053 1.00 40.91 9 THR B CA 1
ATOM 10931 C C . THR B 1 27 ? -13.161 88.266 33.180 1.00 42.12 9 THR B C 1
ATOM 10932 O O . THR B 1 27 ? -12.301 87.375 33.251 1.00 39.08 9 THR B O 1
ATOM 10943 N N . VAL B 1 28 ? -14.202 88.216 32.353 1.00 39.96 10 VAL B N 1
ATOM 10944 C CA . VAL B 1 28 ? -14.541 87.062 31.536 1.00 39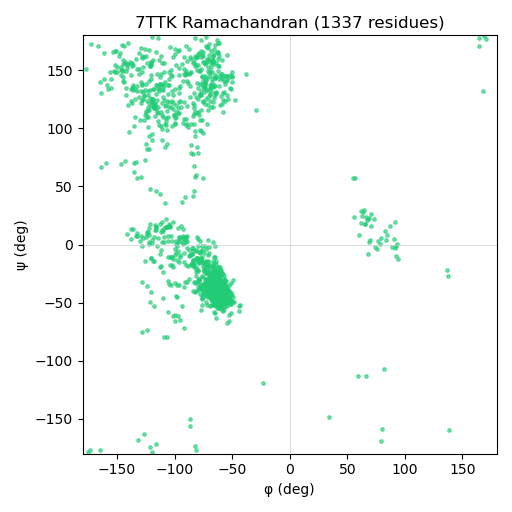.32 10 VAL B CA 1
ATOM 10945 C C . VAL B 1 28 ? -14.539 87.493 30.074 1.00 40.56 10 VAL B C 1
ATOM 10946 O O . VAL B 1 28 ? -15.237 88.438 29.703 1.00 36.70 10 VAL B O 1
ATOM 10959 N N . ALA B 1 29 ? -13.769 86.784 29.242 1.00 36.94 11 ALA B N 1
ATOM 10960 C CA . ALA B 1 29 ? -13.566 87.178 27.853 1.00 37.64 11 ALA B CA 1
ATOM 10961 C C . ALA B 1 29 ? -14.114 86.109 26.912 1.00 36.95 11 ALA B C 1
ATOM 10962 O O . ALA B 1 29 ? -13.656 84.962 26.934 1.00 35.83 11 ALA B O 1
ATOM 10969 N N . THR B 1 30 ? -15.081 86.493 26.076 1.00 36.44 12 THR B N 1
ATOM 10970 C CA . THR B 1 30 ? -15.749 85.590 25.146 1.00 35.74 12 THR B CA 1
ATOM 10971 C C . THR B 1 30 ? -15.009 85.612 23.822 1.00 36.81 12 THR B C 1
ATOM 10972 O O . THR B 1 30 ? -14.420 86.616 23.431 1.00 38.46 12 THR B O 1
ATOM 10983 N N . GLY B 1 31 ? -14.988 84.464 23.155 1.00 39.72 13 GLY B N 1
ATOM 10984 C CA . GLY B 1 31 ? -14.304 84.343 21.872 1.00 37.75 13 GLY B CA 1
ATOM 10985 C C . GLY B 1 31 ? -14.896 85.219 20.781 1.00 40.53 13 GLY B C 1
ATOM 10986 O O . GLY B 1 31 ? -16.004 85.738 20.883 1.00 43.36 13 GLY B O 1
ATOM 10990 N N . SER B 1 32 ? -14.129 85.364 19.699 1.00 41.65 14 SER B N 1
ATOM 10991 C CA . SER B 1 32 ? -14.560 86.137 18.542 1.00 49.25 14 SER B CA 1
ATOM 10992 C C . SER B 1 32 ? -15.269 85.309 17.479 1.00 48.87 14 SER B C 1
ATOM 10993 O O . SER B 1 32 ? -15.775 85.887 16.511 1.00 45.84 14 SER B O 1
ATOM 11001 N N . GLN B 1 33 ? -15.300 83.982 17.628 1.00 47.33 15 GLN B N 1
ATOM 11002 C CA . GLN B 1 33 ? -15.881 83.126 16.605 1.00 51.74 15 GLN B CA 1
ATOM 11003 C C . GLN B 1 33 ? -17.378 83.368 16.506 1.00 51.81 15 GLN B C 1
ATOM 11004 O O . GLN B 1 33 ? -18.006 83.833 17.453 1.00 53.62 15 GLN B O 1
ATOM 11018 N N . GLU B 1 34 ? -17.961 82.933 15.385 1.00 54.46 16 GLU B N 1
ATOM 11019 C CA . GLU B 1 34 ? -19.331 83.318 15.059 1.00 62.40 16 GLU B CA 1
ATOM 11020 C C . GLU B 1 34 ? -20.338 82.911 16.136 1.00 62.70 16 GLU B C 1
ATOM 11021 O O . GLU B 1 34 ? -21.272 83.677 16.426 1.00 64.51 16 GLU B O 1
ATOM 11033 N N . HIS B 1 35 ? -20.188 81.719 16.725 1.00 53.71 17 HIS B N 1
ATOM 11034 C CA . HIS B 1 35 ? -21.148 81.248 17.724 1.00 55.51 17 HIS B CA 1
ATOM 11035 C C . HIS B 1 35 ? -20.591 81.260 19.139 1.00 51.26 17 HIS B C 1
ATOM 11036 O O . HIS B 1 35 ? -21.134 80.572 20.029 1.00 47.57 17 HIS B O 1
ATOM 11050 N N . ALA B 1 36 ? -19.550 82.066 19.376 1.00 49.69 18 ALA B N 1
ATOM 11051 C CA . ALA B 1 36 ? -18.926 82.083 20.696 1.00 49.41 18 ALA B CA 1
ATOM 11052 C C . ALA B 1 36 ? -19.876 82.610 21.765 1.00 50.99 18 ALA B C 1
ATOM 11053 O O . ALA B 1 36 ? -19.764 82.219 22.937 1.00 43.11 18 ALA B O 1
ATOM 11060 N N . GLY B 1 37 ? -20.821 83.476 21.395 1.00 49.26 19 GLY B N 1
ATOM 11061 C CA . GLY B 1 37 ? -21.697 84.064 22.394 1.00 50.67 19 GLY B CA 1
ATOM 11062 C C . GLY B 1 37 ? -22.634 83.046 23.013 1.00 58.14 19 GLY B C 1
ATOM 11063 O O . GLY B 1 37 ? -22.918 81.989 22.426 1.00 55.86 19 GLY B O 1
ATOM 11067 N N . THR B 1 38 ? -23.106 83.362 24.228 1.00 61.17 20 THR B N 1
ATOM 11068 C CA . THR B 1 38 ? -24.125 82.536 24.845 1.00 69.38 20 THR B CA 1
ATOM 11069 C C . THR B 1 38 ? -25.212 83.362 25.519 1.00 71.79 20 THR B C 1
ATOM 11070 O O . THR B 1 38 ? -24.992 84.482 25.980 1.00 61.71 20 THR B O 1
ATOM 11081 N N . ASP B 1 39 ? -26.365 82.714 25.648 1.00 73.27 21 ASP B N 1
ATOM 11082 C CA . ASP B 1 39 ? -27.596 83.221 26.233 1.00 76.82 21 ASP B CA 1
ATOM 11083 C C . ASP B 1 39 ? -27.821 82.731 27.659 1.00 73.12 21 ASP B C 1
ATOM 11084 O O . ASP B 1 39 ? -28.673 83.279 28.363 1.00 72.35 21 ASP B O 1
ATOM 11093 N N . ASP B 1 40 ? -27.060 81.745 28.107 1.00 72.96 22 ASP B N 1
ATOM 11094 C CA . ASP B 1 40 ? -27.384 80.961 29.287 1.00 68.17 22 ASP B CA 1
ATOM 11095 C C . ASP B 1 40 ? -26.792 81.591 30.540 1.00 65.41 22 ASP B C 1
ATOM 11096 O O . ASP B 1 40 ? -26.008 82.537 30.477 1.00 62.40 22 ASP B O 1
ATOM 11105 N N . TYR B 1 41 ? -27.193 81.054 31.698 1.00 66.92 23 TYR B N 1
ATOM 11106 C CA . TYR B 1 41 ? -26.689 81.532 32.975 1.00 64.35 23 TYR B CA 1
ATOM 11107 C C . TYR B 1 41 ? -25.276 81.022 33.201 1.00 56.03 23 TYR B C 1
ATOM 11108 O O . TYR B 1 41 ? -24.988 79.850 32.958 1.00 61.28 23 TYR B O 1
ATOM 11126 N N . ILE B 1 42 ? -24.404 81.886 33.705 1.00 52.42 24 ILE B N 1
ATOM 11127 C CA . ILE B 1 42 ? -23.026 81.515 34.002 1.00 53.33 24 ILE B CA 1
ATOM 11128 C C . ILE B 1 42 ? -22.792 81.718 35.489 1.00 55.58 24 ILE B C 1
ATOM 11129 O O . ILE B 1 42 ? -22.961 82.832 36.006 1.00 47.76 24 ILE B O 1
ATOM 11145 N N . TYR B 1 43 ? -22.391 80.643 36.166 1.00 48.41 25 TYR B N 1
ATOM 11146 C CA . TYR B 1 43 ? -22.057 80.677 37.577 1.00 49.98 25 TYR B CA 1
ATOM 11147 C C . TYR B 1 43 ? -20.565 80.486 37.736 1.00 46.77 25 TYR B C 1
ATOM 11148 O O . TYR B 1 43 ? -19.963 79.632 37.076 1.00 48.54 25 TYR B O 1
ATOM 11166 N N . LEU B 1 44 ? -19.977 81.260 38.623 1.00 43.91 26 LEU B N 1
ATOM 11167 C CA . LEU B 1 44 ? -18.540 81.242 38.844 1.00 44.54 26 LEU B CA 1
ATOM 11168 C C . LEU B 1 44 ? -18.267 81.058 40.324 1.00 43.99 26 LEU B C 1
ATOM 11169 O O . LEU B 1 44 ? -18.941 81.651 41.166 1.00 49.39 26 LEU B O 1
ATOM 11185 N N . SER B 1 45 ? -17.300 80.211 40.638 1.00 42.95 27 SER B N 1
ATOM 11186 C CA . SER B 1 45 ? -16.830 80.049 41.997 1.00 44.19 27 SER B CA 1
ATOM 11187 C C . SER B 1 45 ? -15.312 79.975 41.999 1.00 40.69 27 SER B C 1
ATOM 11188 O O . SER B 1 45 ? -14.684 79.577 41.017 1.00 40.18 27 SER B O 1
ATOM 11196 N N . LEU B 1 46 ? -14.741 80.375 43.123 1.00 43.50 28 LEU B N 1
ATOM 11197 C CA . LEU B 1 46 ? -13.309 80.382 43.343 1.00 45.86 28 LEU B CA 1
ATOM 11198 C C . LEU B 1 46 ? -12.958 79.334 44.387 1.00 47.70 28 LEU B C 1
ATOM 11199 O O . LEU B 1 46 ? -13.652 79.206 45.405 1.00 48.39 28 LEU B O 1
ATOM 11215 N N . VAL B 1 47 ? -11.879 78.601 44.133 1.00 40.67 29 VAL B N 1
ATOM 11216 C CA . VAL B 1 47 ? -11.336 77.627 45.063 1.00 45.38 29 VAL B CA 1
ATOM 11217 C C . VAL B 1 47 ? -10.006 78.189 45.546 1.00 44.86 29 VAL B C 1
ATOM 11218 O O . VAL B 1 47 ? -9.055 78.312 44.756 1.00 37.89 29 VAL B O 1
ATOM 11231 N N . GLY B 1 48 ? -9.949 78.559 46.819 1.00 43.05 30 GLY B N 1
ATOM 11232 C CA . GLY B 1 48 ? -8.700 78.973 47.423 1.00 47.91 30 GLY B CA 1
ATOM 11233 C C . GLY B 1 48 ? -8.097 77.898 48.320 1.00 51.84 30 GLY B C 1
ATOM 11234 O O . GLY B 1 48 ? -8.713 76.884 48.608 1.00 51.03 30 GLY B O 1
ATOM 11238 N N . SER B 1 49 ? -6.849 78.149 48.721 1.00 53.29 31 SER B N 1
ATOM 11239 C CA . SER B 1 49 ? -6.198 77.404 49.787 1.00 59.54 31 SER B CA 1
ATOM 11240 C C . SER B 1 49 ? -7.104 77.182 50.999 1.00 65.76 31 SER B C 1
ATOM 11241 O O . SER B 1 49 ? -7.337 76.042 51.446 1.00 63.34 31 SER B O 1
ATOM 11249 N N . ALA B 1 50 ? -7.598 78.293 51.552 1.00 62.12 32 ALA B N 1
ATOM 11250 C CA . ALA B 1 50 ? -8.289 78.277 52.834 1.00 68.38 32 ALA B CA 1
ATOM 11251 C C . ALA B 1 50 ? -9.749 77.891 52.706 1.00 66.09 32 ALA B C 1
ATOM 11252 O O . ALA B 1 50 ? -10.377 77.540 53.701 1.00 71.09 32 ALA B O 1
ATOM 11259 N N . GLY B 1 51 ? -10.309 77.958 51.512 1.00 63.76 33 GLY B N 1
ATOM 11260 C CA . GLY B 1 51 ? -11.700 77.607 51.344 1.00 57.90 33 GLY B CA 1
ATOM 11261 C C . GLY B 1 51 ? -12.183 77.984 49.962 1.00 59.30 33 GLY B C 1
ATOM 11262 O O . GLY B 1 51 ? -11.454 78.571 49.147 1.00 53.15 33 GLY B O 1
ATOM 11266 N N . CYS B 1 52 ? -13.439 77.629 49.719 1.00 55.05 34 CYS B N 1
ATOM 11267 C CA A CYS B 1 52 ? -14.093 77.905 48.452 0.34 53.65 34 CYS B CA 1
ATOM 11268 C CA B CYS B 1 52 ? -14.108 77.893 48.460 0.66 53.55 34 CYS B CA 1
ATOM 11269 C C . CYS B 1 52 ? -15.064 79.062 48.632 1.00 53.23 34 CYS B C 1
ATOM 11270 O O . CYS B 1 52 ? -15.564 79.318 49.723 1.00 57.38 34 CYS B O 1
ATOM 11285 N N . SER B 1 53 ? -15.313 79.764 47.556 1.00 53.51 35 SER B N 1
ATOM 11286 C CA . SER B 1 53 ? -16.341 80.774 47.549 1.00 53.07 35 SER B CA 1
ATOM 11287 C C . SER B 1 53 ? -17.694 80.161 47.197 1.00 53.37 35 SER B C 1
ATOM 11288 O O . SER B 1 53 ? -17.800 79.039 46.689 1.00 50.35 35 SER B O 1
ATOM 11296 N N . GLU B 1 54 ? -18.737 80.957 47.403 1.00 53.35 36 GLU B N 1
ATOM 11297 C CA . GLU B 1 54 ? -20.057 80.598 46.931 1.00 51.83 36 GLU B CA 1
ATOM 11298 C C . GLU B 1 54 ? -20.077 80.568 45.404 1.00 54.77 36 GLU B C 1
ATOM 11299 O O . GLU B 1 54 ? -19.148 81.024 44.717 1.00 57.50 36 GLU B O 1
ATOM 11311 N N . LYS B 1 55 ? -21.165 80.022 44.870 1.00 53.39 37 LYS B N 1
ATOM 11312 C CA . LYS B 1 55 ? -21.440 80.119 43.437 1.00 55.77 37 LYS B CA 1
ATOM 11313 C C . LYS B 1 55 ? -22.102 81.464 43.149 1.00 58.21 37 LYS B C 1
ATOM 11314 O O . LYS B 1 55 ? -23.158 81.784 43.724 1.00 56.47 37 LYS B O 1
ATOM 11333 N N . HIS B 1 56 ? -21.468 82.285 42.313 1.00 55.07 38 HIS B N 1
ATOM 11334 C CA . HIS B 1 56 ? -21.990 83.603 41.981 1.00 58.08 38 HIS B CA 1
ATOM 11335 C C . HIS B 1 56 ? -22.532 83.574 40.555 1.00 55.14 38 HIS B C 1
ATOM 11336 O O . HIS B 1 56 ? -21.808 83.216 39.621 1.00 54.45 38 HIS B O 1
ATOM 11350 N N . LEU B 1 57 ? -23.801 83.920 40.394 1.00 53.71 39 LEU B N 1
ATOM 11351 C CA . LEU B 1 57 ? -24.364 84.120 39.067 1.00 60.48 39 LEU B CA 1
ATOM 11352 C C . LEU B 1 57 ? -23.862 85.433 38.478 1.00 63.48 39 LEU B C 1
ATOM 11353 O O . LEU B 1 57 ? -23.862 86.467 39.152 1.00 57.69 39 LEU B O 1
ATOM 11369 N N . LEU B 1 58 ? -23.450 85.393 37.208 1.00 62.69 40 LEU B N 1
ATOM 11370 C CA . LEU B 1 58 ? -22.924 86.567 36.521 1.00 65.65 40 LEU B CA 1
ATOM 11371 C C . LEU B 1 58 ? -23.986 87.156 35.594 1.00 73.52 40 LEU B C 1
ATOM 11372 O O . LEU B 1 58 ? -24.234 86.631 34.510 1.00 76.62 40 LEU B O 1
ATOM 11388 N N . ASP B 1 59 ? -24.620 88.244 36.038 1.00 80.14 41 ASP B N 1
ATOM 11389 C CA . ASP B 1 59 ? -25.337 89.213 35.208 1.00 82.45 41 ASP B CA 1
ATOM 11390 C C . ASP B 1 59 ? -26.623 88.746 34.533 1.00 94.69 41 ASP B C 1
ATOM 11391 O O . ASP B 1 59 ? -27.346 89.576 33.960 1.00 98.52 41 ASP B O 1
ATOM 11400 N N . LYS B 1 60 ? -26.934 87.432 34.609 1.00 104.93 42 LYS B N 1
ATOM 11401 C CA . LYS B 1 60 ? -28.061 86.949 33.814 1.00 105.88 42 LYS B CA 1
ATOM 11402 C C . LYS B 1 60 ? -27.703 87.273 32.336 1.00 117.95 42 LYS B C 1
ATOM 11403 O O . LYS B 1 60 ? -26.738 86.723 31.815 1.00 121.04 42 LYS B O 1
ATOM 11422 N N . GLY B 1 61 ? -28.445 88.196 31.690 1.00 116.45 43 GLY B N 1
ATOM 11423 C CA . GLY B 1 61 ? -28.018 88.763 30.411 1.00 109.73 43 GLY B CA 1
ATOM 11424 C C . GLY B 1 61 ? -27.264 87.842 29.465 1.00 96.37 43 GLY B C 1
ATOM 11425 O O . GLY B 1 61 ? -27.502 86.629 29.457 1.00 90.86 43 GLY B O 1
ATOM 11429 N N . SER B 1 62 ? -26.343 88.394 28.666 1.00 86.93 44 SER B N 1
ATOM 11430 C CA . SER B 1 62 ? -25.620 87.535 27.738 1.00 80.60 44 SER B CA 1
ATOM 11431 C C . SER B 1 62 ? -24.186 88.005 27.513 1.00 66.65 44 SER B C 1
ATOM 11432 O O . SER B 1 62 ? -23.850 89.179 27.688 1.00 67.15 44 SER B O 1
ATOM 11440 N N . PHE B 1 63 ? -23.349 87.045 27.176 1.00 66.42 45 PHE B N 1
ATOM 11441 C CA . PHE B 1 63 ? -21.939 87.235 26.869 1.00 58.10 45 PHE B CA 1
ATOM 11442 C C . PHE B 1 63 ? -21.846 87.263 25.353 1.00 54.06 45 PHE B C 1
ATOM 11443 O O . PHE B 1 63 ? -22.043 86.235 24.698 1.00 59.69 45 PHE B O 1
ATOM 11460 N N . GLU B 1 64 ? -21.570 88.415 24.789 1.00 51.52 46 GLU B N 1
ATOM 11461 C CA . GLU B 1 64 ? -21.627 88.510 23.342 1.00 54.81 46 GLU B CA 1
ATOM 11462 C C . GLU B 1 64 ? -20.293 88.096 22.736 1.00 48.01 46 GLU B C 1
ATOM 11463 O O . GLU B 1 64 ? -19.253 88.069 23.396 1.00 43.64 46 GLU B O 1
ATOM 11475 N N . ARG B 1 65 ? -20.339 87.782 21.451 1.00 47.43 47 ARG B N 1
ATOM 11476 C CA . ARG B 1 65 ? -19.130 87.464 20.707 1.00 45.39 47 ARG B CA 1
ATOM 11477 C C . ARG B 1 65 ? -18.153 88.625 20.764 1.00 46.75 47 ARG B C 1
ATOM 11478 O O . ARG B 1 65 ? -18.519 89.772 20.533 1.00 45.86 47 ARG B O 1
ATOM 11499 N N . GLY B 1 66 ? -16.901 88.332 21.109 1.00 43.13 48 GLY B N 1
ATOM 11500 C CA . GLY B 1 66 ? -15.892 89.375 21.220 1.00 43.86 48 GLY B CA 1
ATOM 11501 C C . GLY B 1 66 ? -15.959 90.201 22.494 1.00 45.48 48 GLY B C 1
ATOM 11502 O O . GLY B 1 66 ? -15.134 91.106 22.675 1.00 51.11 48 GLY B O 1
ATOM 11506 N N . ALA B 1 67 ? -16.893 89.910 23.385 1.00 44.13 49 ALA B N 1
ATOM 11507 C CA . ALA B 1 67 ? -17.128 90.780 24.521 1.00 48.69 49 ALA B CA 1
ATOM 11508 C C . ALA B 1 67 ? -16.147 90.476 25.647 1.00 46.01 49 ALA B C 1
ATOM 11509 O O . ALA B 1 67 ? -15.573 89.386 25.752 1.00 44.17 49 ALA B O 1
ATOM 11516 N N . VAL B 1 68 ? -15.948 91.469 26.492 1.00 44.12 50 VAL B N 1
ATOM 11517 C CA . VAL B 1 68 ? -15.289 91.274 27.769 1.00 44.91 50 VAL B CA 1
ATOM 11518 C C . VAL B 1 68 ? -16.259 91.763 28.832 1.00 43.98 50 VAL B C 1
ATOM 11519 O O . VAL B 1 68 ? -16.854 92.838 28.681 1.00 45.99 50 VAL B O 1
ATOM 11532 N N . ASP B 1 69 ? -16.454 90.964 29.873 1.00 41.51 51 ASP B N 1
ATOM 11533 C CA . ASP B 1 69 ? -17.394 91.299 30.929 1.00 44.04 51 ASP B CA 1
ATOM 11534 C C . ASP B 1 69 ? -16.655 91.196 32.259 1.00 46.39 51 ASP B C 1
ATOM 11535 O O . ASP B 1 69 ? -15.977 90.195 32.528 1.00 38.33 51 ASP B O 1
ATOM 11544 N N . SER B 1 70 ? -16.779 92.228 33.094 1.00 44.47 52 SER B N 1
ATOM 11545 C CA . SER B 1 70 ? -16.094 92.217 34.372 1.00 44.85 52 SER B CA 1
ATOM 11546 C C . SER B 1 70 ? -17.084 92.518 35.483 1.00 50.21 52 SER B C 1
ATOM 11547 O O . SER B 1 70 ? -18.036 93.301 35.314 1.00 48.49 52 SER B O 1
ATOM 11555 N N . TYR B 1 71 ? -16.813 91.922 36.640 1.00 46.38 53 TYR B N 1
ATOM 11556 C CA . TYR B 1 71 ? -17.744 91.904 37.756 1.00 56.61 53 TYR B CA 1
ATOM 11557 C C . TYR B 1 71 ? -16.991 92.146 39.054 1.00 56.68 53 TYR B C 1
ATOM 11558 O O . TYR B 1 71 ? -15.837 91.717 39.203 1.00 52.27 53 TYR B O 1
ATOM 11576 N N . ASP B 1 72 ? -17.651 92.832 39.980 1.00 59.74 54 ASP B N 1
ATOM 11577 C CA . ASP B 1 72 ? -17.205 92.933 41.362 1.00 65.78 54 ASP B CA 1
ATOM 11578 C C . ASP B 1 72 ? -17.856 91.804 42.158 1.00 64.66 54 ASP B C 1
ATOM 11579 O O . ASP B 1 72 ? -19.087 91.669 42.172 1.00 59.83 54 ASP B O 1
ATOM 11588 N N . VAL B 1 73 ? -17.031 90.983 42.794 1.00 65.91 55 VAL B N 1
ATOM 11589 C CA . VAL B 1 73 ? -17.498 89.830 43.542 1.00 67.20 55 VAL B CA 1
ATOM 11590 C C . VAL B 1 73 ? -16.996 89.971 44.972 1.00 66.22 55 VAL B C 1
ATOM 11591 O O . VAL B 1 73 ? -15.793 89.832 45.240 1.00 61.71 55 VAL B O 1
ATOM 11604 N N . THR B 1 74 ? -17.908 90.228 45.893 1.00 66.90 56 THR B N 1
ATOM 11605 C CA . THR B 1 74 ? -17.554 90.250 47.303 1.00 73.54 56 THR B CA 1
ATOM 11606 C C . THR B 1 74 ? -17.639 88.841 47.868 1.00 71.22 56 THR B C 1
ATOM 11607 O O . THR B 1 74 ? -18.566 88.088 47.567 1.00 70.96 56 THR B O 1
ATOM 11618 N N . VAL B 1 75 ? -16.647 88.478 48.664 1.00 85.42 57 VAL B N 1
ATOM 11619 C CA . VAL B 1 75 ? -16.619 87.189 49.338 1.00 105.74 57 VAL B CA 1
ATOM 11620 C C . VAL B 1 75 ? -16.634 87.448 50.837 1.00 99.84 57 VAL B C 1
ATOM 11621 O O . VAL B 1 75 ? -15.910 88.324 51.326 1.00 112.23 57 VAL B O 1
ATOM 11634 N N . ASP B 1 76 ? -17.488 86.704 51.556 1.00 95.60 58 ASP B N 1
ATOM 11635 C CA . ASP B 1 76 ? -17.547 86.812 53.011 1.00 105.83 58 ASP B CA 1
ATOM 11636 C C . ASP B 1 76 ? -16.177 86.584 53.644 1.00 99.37 58 ASP B C 1
ATOM 11637 O O . ASP B 1 76 ? -15.792 87.265 54.604 1.00 93.48 58 ASP B O 1
ATOM 11646 N N . GLU B 1 77 ? -15.420 85.649 53.078 1.00 98.89 59 GLU B N 1
ATOM 11647 C CA . GLU B 1 77 ? -14.353 84.908 53.728 1.00 97.64 59 GLU B CA 1
ATOM 11648 C C . GLU B 1 77 ? -13.042 85.139 53.000 1.00 88.43 59 GLU B C 1
ATOM 11649 O O . GLU B 1 77 ? -13.015 85.326 51.780 1.00 85.57 59 GLU B O 1
ATOM 11661 N N . GLU B 1 78 ? -11.955 85.162 53.767 1.00 93.25 60 GLU B N 1
ATOM 11662 C CA . GLU B 1 78 ? -10.630 85.120 53.167 1.00 91.19 60 GLU B CA 1
ATOM 11663 C C . GLU B 1 78 ? -10.395 83.724 52.597 1.00 92.61 60 GLU B C 1
ATOM 11664 O O . GLU B 1 78 ? -10.426 82.734 53.335 1.00 91.28 60 GLU B O 1
ATOM 11676 N N . LEU B 1 79 ? -10.166 83.636 51.288 1.00 82.72 61 LEU B N 1
ATOM 11677 C CA . LEU B 1 79 ? -10.044 82.344 50.629 1.00 71.69 61 LEU B CA 1
ATOM 11678 C C . LEU B 1 79 ? -8.605 81.882 50.488 1.00 65.70 61 LEU B C 1
ATOM 11679 O O . LEU B 1 79 ? -8.375 80.721 50.130 1.00 60.63 61 LEU B O 1
ATOM 11695 N N . GLY B 1 80 ? -7.642 82.747 50.761 1.00 61.34 62 GLY B N 1
ATOM 11696 C CA . GLY B 1 80 ? -6.261 82.420 50.505 1.00 59.34 62 GLY B CA 1
ATOM 11697 C C . GLY B 1 80 ? -5.914 82.592 49.039 1.00 58.71 62 GLY B C 1
ATOM 11698 O O . GLY B 1 80 ? -6.660 83.176 48.246 1.00 56.90 62 GLY B O 1
ATOM 11702 N N . GLU B 1 81 ? -4.733 82.086 48.684 1.00 53.39 63 GLU B N 1
ATOM 11703 C CA . GLU B 1 81 ? -4.296 82.043 47.290 1.00 53.08 63 GLU B CA 1
ATOM 11704 C C . GLU B 1 81 ? -5.328 81.289 46.465 1.00 47.36 63 GLU B C 1
ATOM 11705 O O . GLU B 1 81 ? -5.660 80.148 46.778 1.00 48.28 63 GLU B O 1
ATOM 11717 N N . ILE B 1 82 ? -5.860 81.929 45.424 1.00 43.89 64 ILE B N 1
ATOM 11718 C CA . ILE B 1 82 ? -6.801 81.240 44.551 1.00 45.95 64 ILE B CA 1
ATOM 11719 C C . ILE B 1 82 ? -6.057 80.168 43.753 1.00 46.78 64 ILE B C 1
ATOM 11720 O O . ILE B 1 82 ? -5.027 80.447 43.137 1.00 42.40 64 ILE B O 1
ATOM 11736 N N . GLN B 1 83 ? -6.574 78.933 43.772 1.00 45.26 65 GLN B N 1
ATOM 11737 C CA . GLN B 1 83 ? -5.969 77.821 43.049 1.00 39.81 65 GLN B CA 1
ATOM 11738 C C . GLN B 1 83 ? -6.736 77.446 41.788 1.00 39.87 65 GLN B C 1
ATOM 11739 O O . GLN B 1 83 ? -6.114 77.045 40.794 1.00 40.83 65 GLN B O 1
ATOM 11753 N N . LEU B 1 84 ? -8.067 77.579 41.800 1.00 38.22 66 LEU B N 1
ATOM 11754 C CA . LEU B 1 84 ? -8.889 77.135 40.694 1.00 36.64 66 LEU B CA 1
ATOM 11755 C C . LEU B 1 84 ? -10.071 78.076 40.508 1.00 38.30 66 LEU B C 1
ATOM 11756 O O . LEU B 1 84 ? -10.573 78.672 41.465 1.00 34.07 66 LEU B O 1
ATOM 11772 N N . VAL B 1 85 ? -10.523 78.197 39.259 1.00 33.79 67 VAL B N 1
ATOM 11773 C CA . VAL B 1 85 ? -11.814 78.823 38.981 1.00 39.02 67 VAL B CA 1
ATOM 11774 C C . VAL B 1 85 ? -12.725 77.768 38.379 1.00 38.67 67 VAL B C 1
ATOM 11775 O O . VAL B 1 85 ? -12.287 76.989 37.521 1.00 38.09 67 VAL B O 1
ATOM 11788 N N . ARG B 1 86 ? -13.972 77.758 38.827 1.00 35.69 68 ARG B N 1
ATOM 11789 C CA . ARG B 1 86 ? -14.978 76.836 38.353 1.00 38.79 68 ARG B CA 1
ATOM 11790 C C . ARG B 1 86 ? -16.041 77.617 37.614 1.00 39.94 68 ARG B C 1
ATOM 11791 O O . ARG B 1 86 ? -16.526 78.637 38.111 1.00 44.07 68 ARG B O 1
ATOM 11812 N N . ILE B 1 87 ? -16.407 77.154 36.440 1.00 42.25 69 ILE B N 1
ATOM 11813 C CA . ILE B 1 87 ? -17.441 77.792 35.647 1.00 40.11 69 ILE B CA 1
ATOM 11814 C C . ILE B 1 87 ? -18.506 76.751 35.387 1.00 45.84 69 ILE B C 1
ATOM 11815 O O . ILE B 1 87 ? -18.199 75.580 35.136 1.00 46.86 69 ILE B O 1
ATOM 11831 N N . GLU B 1 88 ? -19.747 77.173 35.436 1.00 46.55 70 GLU B N 1
ATOM 11832 C CA . GLU B 1 88 ? -20.861 76.298 35.122 1.00 50.54 70 GLU B CA 1
ATOM 11833 C C . GLU B 1 88 ? -21.896 77.107 34.366 1.00 54.46 70 GLU B C 1
ATOM 11834 O O . GLU B 1 88 ? -22.202 78.240 34.737 1.00 54.70 70 GLU B O 1
ATOM 11846 N N . LYS B 1 89 ? -22.405 76.532 33.300 1.00 53.21 71 LYS B N 1
ATOM 11847 C CA . LYS B 1 89 ? -23.372 77.184 32.431 1.00 57.02 71 LYS B CA 1
ATOM 11848 C C . LYS B 1 89 ? -24.681 76.417 32.550 1.00 60.49 71 LYS B C 1
ATOM 11849 O O . LYS B 1 89 ? -24.770 75.249 32.153 1.00 63.45 71 LYS B O 1
ATOM 11868 N N . ARG B 1 90 ? -25.687 77.063 33.112 1.00 62.96 72 ARG B N 1
ATOM 11869 C CA . ARG B 1 90 ? -27.021 76.491 33.193 1.00 68.81 72 ARG B CA 1
ATOM 11870 C C . ARG B 1 90 ? -27.882 77.182 32.151 1.00 68.69 72 ARG B C 1
ATOM 11871 O O . ARG B 1 90 ? -27.806 78.401 31.970 1.00 69.06 72 ARG B O 1
ATOM 11892 N N . LYS B 1 91 ? -28.692 76.404 31.458 1.00 69.41 73 LYS B N 1
ATOM 11893 C CA . LYS B 1 91 ? -29.286 76.901 30.234 1.00 74.77 73 LYS B CA 1
ATOM 11894 C C . LYS B 1 91 ? -30.479 77.814 30.488 1.00 77.80 73 LYS B C 1
ATOM 11895 O O . LYS B 1 91 ? -31.212 77.688 31.476 1.00 82.09 73 LYS B O 1
ATOM 11914 N N . TYR B 1 92 ? -30.657 78.751 29.566 1.00 80.51 74 TYR B N 1
ATOM 11915 C CA . TYR B 1 92 ? -31.792 79.662 29.525 1.00 81.67 74 TYR B CA 1
ATOM 11916 C C . TYR B 1 92 ? -32.324 79.583 28.100 1.00 83.57 74 TYR B C 1
ATOM 11917 O O . TYR B 1 92 ? -31.684 80.078 27.163 1.00 83.12 74 TYR B O 1
ATOM 11935 N N . GLY B 1 93 ? -33.477 78.931 27.938 1.00 88.53 75 GLY B N 1
ATOM 11936 C CA . GLY B 1 93 ? -34.050 78.690 26.629 1.00 85.37 75 GLY B CA 1
ATOM 11937 C C . GLY B 1 93 ? -33.434 77.484 25.952 1.00 85.01 75 GLY B C 1
ATOM 11938 O O . GLY B 1 93 ? -33.675 76.342 26.353 1.00 86.55 75 GLY B O 1
ATOM 11942 N N . SER B 1 94 ? -32.611 77.739 24.939 1.00 92.31 76 SER B N 1
ATOM 11943 C CA . SER B 1 94 ? -31.951 76.707 24.151 1.00 97.76 76 SER B CA 1
ATOM 11944 C C . SER B 1 94 ? -30.505 76.504 24.605 1.00 92.65 76 SER B C 1
ATOM 11945 O O . SER B 1 94 ? -29.961 77.276 25.397 1.00 92.60 76 SER B O 1
ATOM 11953 N N . ASN B 1 95 ? -29.892 75.425 24.112 1.00 102.08 77 ASN B N 1
ATOM 11954 C CA . ASN B 1 95 ? -28.460 75.247 24.301 1.00 92.73 77 ASN B CA 1
ATOM 11955 C C . ASN B 1 95 ? -27.711 76.256 23.442 1.00 86.15 77 ASN B C 1
ATOM 11956 O O . ASN B 1 95 ? -27.801 76.209 22.211 1.00 85.69 77 ASN B O 1
ATOM 11967 N N . ASP B 1 96 ? -26.991 77.166 24.080 1.00 77.62 78 ASP B N 1
ATOM 11968 C CA . ASP B 1 96 ? -26.094 78.086 23.390 1.00 69.83 78 ASP B CA 1
ATOM 11969 C C . ASP B 1 96 ? -24.674 77.746 23.830 1.00 64.54 78 ASP B C 1
ATOM 11970 O O . ASP B 1 96 ? -24.297 78.041 24.970 1.00 62.93 78 ASP B O 1
ATOM 11979 N N . ASP B 1 97 ? -23.895 77.120 22.939 1.00 61.31 79 ASP B N 1
ATOM 11980 C CA . ASP B 1 97 ? -22.474 76.924 23.211 1.00 57.02 79 ASP B CA 1
ATOM 11981 C C . ASP B 1 97 ? -21.776 78.274 23.427 1.00 54.62 79 ASP B C 1
ATOM 11982 O O . ASP B 1 97 ? -22.099 79.277 22.771 1.00 53.58 79 ASP B O 1
ATOM 11991 N N . TRP B 1 98 ? -20.761 78.269 24.302 1.00 46.51 80 TRP B N 1
ATOM 11992 C CA . TRP B 1 98 ? -20.053 79.474 24.713 1.00 45.43 80 TRP B CA 1
ATOM 11993 C C . TRP B 1 98 ? -18.559 79.261 24.610 1.00 41.52 80 TRP B C 1
ATOM 11994 O O . TRP B 1 98 ? -18.033 78.331 25.217 1.00 40.51 80 TRP B O 1
ATOM 12015 N N . TYR B 1 99 ? -17.862 80.137 23.912 1.00 40.11 81 TYR B N 1
ATOM 12016 C CA . TYR B 1 99 ? -16.418 80.015 23.827 1.00 38.53 81 TYR B CA 1
ATOM 12017 C C . TYR B 1 99 ? -15.777 80.989 24.801 1.00 37.34 81 TYR B C 1
ATOM 12018 O O . TYR B 1 99 ? -15.835 82.219 24.606 1.00 39.52 81 TYR B O 1
ATOM 12036 N N . LEU B 1 100 ? -15.158 80.432 25.829 1.00 31.50 82 LEU B N 1
ATOM 12037 C CA . LEU B 1 100 ? -14.538 81.184 26.906 1.00 34.71 82 LEU B CA 1
ATOM 12038 C C . LEU B 1 100 ? -13.044 81.265 26.633 1.00 33.36 82 LEU B C 1
ATOM 12039 O O . LEU B 1 100 ? -12.359 80.238 26.635 1.00 32.01 82 LEU B O 1
ATOM 12055 N N . LYS B 1 101 ? -12.531 82.481 26.377 1.00 31.01 83 LYS B N 1
ATOM 12056 C CA . LYS B 1 101 ? -11.095 82.603 26.099 1.00 30.75 83 LYS B CA 1
ATOM 12057 C C . LYS B 1 101 ? -10.295 82.497 27.404 1.00 33.49 83 LYS B C 1
ATOM 12058 O O . LYS B 1 101 ? -9.370 81.681 27.508 1.00 34.63 83 LYS B O 1
ATOM 12077 N N . TYR B 1 102 ? -10.643 83.288 28.413 1.00 32.75 84 TYR B N 1
ATOM 12078 C CA . TYR B 1 102 ? -9.911 83.304 29.674 1.00 29.63 84 TYR B CA 1
ATOM 12079 C C . TYR B 1 102 ? -10.721 84.041 30.734 1.00 32.82 84 TYR B C 1
ATOM 12080 O O . TYR B 1 102 ? -11.749 84.660 30.438 1.00 36.01 84 TYR B O 1
ATOM 12098 N N . ILE B 1 103 ? -10.240 83.945 31.985 1.00 32.18 85 ILE B N 1
ATOM 12099 C CA . ILE B 1 103 ? -10.766 84.657 33.149 1.00 34.00 85 ILE B CA 1
ATOM 12100 C C . ILE B 1 103 ? -9.563 85.246 33.870 1.00 34.60 85 ILE B C 1
ATOM 12101 O O . ILE B 1 103 ? -8.518 84.590 33.990 1.00 35.23 85 ILE B O 1
ATOM 12117 N N . THR B 1 104 ? -9.684 86.487 34.294 1.00 33.84 86 THR B N 1
ATOM 12118 C CA . THR B 1 104 ? -8.666 87.085 35.129 1.00 37.39 86 THR B CA 1
ATOM 12119 C C . THR B 1 104 ? -9.297 87.517 36.441 1.00 37.97 86 THR B C 1
ATOM 12120 O O . THR B 1 104 ? -10.493 87.830 36.498 1.00 38.60 86 THR B O 1
ATOM 12131 N N . LEU B 1 105 ? -8.473 87.565 37.484 1.00 39.42 87 LEU B N 1
ATOM 12132 C CA . LEU B 1 105 ? -8.894 88.022 38.795 1.00 42.41 87 LEU B CA 1
ATOM 12133 C C . LEU B 1 105 ? -7.916 89.072 39.299 1.00 46.60 87 LEU B C 1
ATOM 12134 O O . LEU B 1 105 ? -6.702 88.922 39.136 1.00 43.60 87 LEU B O 1
ATOM 12150 N N . LYS B 1 106 ? -8.437 90.118 39.931 1.00 47.14 88 LYS B N 1
ATOM 12151 C CA . LYS B 1 106 ? -7.639 91.019 40.761 1.00 52.13 88 LYS B CA 1
ATOM 12152 C C . LYS B 1 106 ? -8.141 90.764 42.184 1.00 54.80 88 LYS B C 1
ATOM 12153 O O . LYS B 1 106 ? -9.312 91.017 42.486 1.00 56.12 88 LYS B O 1
ATOM 12172 N N . THR B 1 107 ? -7.276 90.218 43.033 1.00 55.14 89 THR B N 1
ATOM 12173 C CA . THR B 1 107 ? -7.664 89.793 44.373 1.00 56.41 89 THR B CA 1
ATOM 12174 C C . THR B 1 107 ? -7.712 90.989 45.317 1.00 61.20 89 THR B C 1
ATOM 12175 O O . THR B 1 107 ? -7.154 92.054 45.026 1.00 59.19 89 THR B O 1
ATOM 12186 N N . PRO B 1 108 ? -8.403 90.851 46.455 1.00 64.55 90 PRO B N 1
ATOM 12187 C CA . PRO B 1 108 ? -8.356 91.938 47.461 1.00 63.21 90 PRO B CA 1
ATOM 12188 C C . PRO B 1 108 ? -6.934 92.320 47.852 1.00 67.69 90 PRO B C 1
ATOM 12189 O O . PRO B 1 108 ? -6.626 93.507 48.015 1.00 72.76 90 PRO B O 1
ATOM 12200 N N . HIS B 1 109 ? -6.057 91.329 47.985 1.00 68.98 91 HIS B N 1
ATOM 12201 C CA . HIS B 1 109 ? -4.650 91.564 48.233 1.00 71.13 91 HIS B CA 1
ATOM 12202 C C . HIS B 1 109 ? -3.866 92.230 47.109 1.00 72.90 91 HIS B C 1
ATOM 12203 O O . HIS B 1 109 ? -2.659 92.427 47.215 1.00 76.60 91 HIS B O 1
ATOM 12217 N N . GLY B 1 110 ? -4.546 92.586 46.010 1.00 67.69 92 GLY B N 1
ATOM 12218 C CA . GLY B 1 110 ? -3.857 93.252 44.906 1.00 66.71 92 GLY B CA 1
ATOM 12219 C C . GLY B 1 110 ? -3.127 92.354 43.925 1.00 65.74 92 GLY B C 1
ATOM 12220 O O . GLY B 1 110 ? -2.357 92.855 43.093 1.00 67.43 92 GLY B O 1
ATOM 12224 N N . ASP B 1 111 ? -3.338 91.046 43.976 1.00 65.94 93 ASP B N 1
ATOM 12225 C CA . ASP B 1 111 ? -2.713 90.132 43.029 1.00 60.83 93 ASP B CA 1
ATOM 12226 C C . ASP B 1 111 ? -3.566 90.015 41.771 1.00 58.90 93 ASP B C 1
ATOM 12227 O O . ASP B 1 111 ? -4.799 90.067 41.822 1.00 54.77 93 ASP B O 1
ATOM 12236 N N . TYR B 1 112 ? -2.889 89.822 40.643 1.00 57.10 94 TYR B N 1
ATOM 12237 C CA . TYR B 1 112 ? -3.523 89.690 39.340 1.00 54.24 94 TYR B CA 1
ATOM 12238 C C . TYR B 1 112 ? -3.232 88.306 38.787 1.00 51.87 94 TYR B C 1
ATOM 12239 O O . TYR B 1 112 ? -2.068 87.958 38.544 1.00 51.95 94 TYR B O 1
ATOM 12257 N N . ILE B 1 113 ? -4.288 87.527 38.575 1.00 46.14 95 ILE B N 1
ATOM 12258 C CA . ILE B 1 113 ? -4.165 86.127 38.227 1.00 43.17 95 ILE B CA 1
ATOM 12259 C C . ILE B 1 113 ? -4.942 85.893 36.945 1.00 43.45 95 ILE B C 1
ATOM 12260 O O . ILE B 1 113 ? -6.101 86.314 36.829 1.00 39.80 95 ILE B O 1
ATOM 12276 N N . GLU B 1 114 ? -4.314 85.191 36.001 1.00 42.79 96 GLU B N 1
ATOM 12277 C CA . GLU B 1 114 ? -4.938 84.835 34.745 1.00 40.08 96 GLU B CA 1
ATOM 12278 C C . GLU B 1 114 ? -5.149 83.328 34.680 1.00 37.04 96 GLU B C 1
ATOM 12279 O O . GLU B 1 114 ? -4.274 82.544 35.072 1.00 35.13 96 GLU B O 1
ATOM 12291 N N . PHE B 1 115 ? -6.325 82.938 34.177 1.00 35.17 97 PHE B N 1
ATOM 12292 C CA . PHE B 1 115 ? -6.766 81.551 34.040 1.00 31.06 97 PHE B CA 1
ATOM 12293 C C . PHE B 1 115 ? -7.075 81.357 32.561 1.00 34.38 97 PHE B C 1
ATOM 12294 O O . PHE B 1 115 ? -8.196 81.633 32.104 1.00 34.03 97 PHE B O 1
ATOM 12311 N N . PRO B 1 116 ? -6.115 80.873 31.774 1.00 33.65 98 PRO B N 1
ATOM 12312 C CA . PRO B 1 116 ? -6.414 80.547 30.372 1.00 33.74 98 PRO B CA 1
ATOM 12313 C C . PRO B 1 116 ? -7.415 79.411 30.239 1.00 34.13 98 PRO B C 1
ATOM 12314 O O . PRO B 1 116 ? -7.422 78.436 31.018 1.00 33.68 98 PRO B O 1
ATOM 12325 N N . CYS B 1 117 ? -8.275 79.537 29.240 1.00 34.13 99 CYS B N 1
ATOM 12326 C CA . CYS B 1 117 ? -9.297 78.525 29.016 1.00 32.00 99 CYS B CA 1
ATOM 12327 C C . CYS B 1 117 ? -9.251 78.088 27.557 1.00 33.13 99 CYS B C 1
ATOM 12328 O O . CYS B 1 117 ? -8.720 77.017 27.258 1.00 32.99 99 CYS B O 1
ATOM 12336 N N . TYR B 1 118 ? -9.769 78.926 26.651 1.00 30.46 100 TYR B N 1
ATOM 12337 C CA . TYR B 1 118 ? -9.827 78.635 25.221 1.00 34.37 100 TYR B CA 1
ATOM 12338 C C . TYR B 1 118 ? -10.546 77.310 24.974 1.00 35.91 100 TYR B C 1
ATOM 12339 O O . TYR B 1 118 ? -10.029 76.378 24.357 1.00 33.60 100 TYR B O 1
ATOM 12357 N N . ARG B 1 119 ? -11.778 77.253 25.460 1.00 34.51 101 ARG B N 1
ATOM 12358 C CA . ARG B 1 119 ? -12.586 76.065 25.315 1.00 37.53 101 ARG B CA 1
ATOM 12359 C C . ARG B 1 119 ? -14.032 76.465 25.091 1.00 41.30 101 ARG B C 1
ATOM 12360 O O . ARG B 1 119 ? -14.477 77.543 25.499 1.00 38.67 101 ARG B O 1
ATOM 12381 N N . TRP B 1 120 ? -14.764 75.552 24.463 1.00 41.24 102 TRP B N 1
ATOM 12382 C CA . TRP B 1 120 ? -16.213 75.642 24.377 1.00 41.40 102 TRP B CA 1
ATOM 12383 C C . TRP B 1 120 ? -16.831 75.072 25.640 1.00 41.03 102 TRP B C 1
ATOM 12384 O O . TRP B 1 120 ? -16.477 73.976 26.075 1.00 47.21 102 TRP B O 1
ATOM 12405 N N . ILE B 1 121 ? -17.744 75.825 26.239 1.00 43.75 103 ILE B N 1
ATOM 12406 C CA . ILE B 1 121 ? -18.521 75.412 27.395 1.00 47.80 103 ILE B CA 1
ATOM 12407 C C . ILE B 1 121 ? -19.918 75.115 26.877 1.00 53.65 103 ILE B C 1
ATOM 12408 O O . ILE B 1 121 ? -20.636 76.028 26.455 1.00 47.75 103 ILE B O 1
ATOM 12424 N N . THR B 1 122 ? -20.294 73.834 26.868 1.00 56.31 104 THR B N 1
ATOM 12425 C CA . THR B 1 122 ? -21.577 73.414 26.322 1.00 65.28 104 THR B CA 1
ATOM 12426 C C . THR B 1 122 ? -22.688 73.361 27.358 1.00 68.42 104 THR B C 1
ATOM 12427 O O . THR B 1 122 ? -23.861 73.313 26.979 1.00 70.52 104 THR B O 1
ATOM 12438 N N . GLY B 1 123 ? -22.348 73.394 28.643 1.00 65.73 105 GLY B N 1
ATOM 12439 C CA . GLY B 1 123 ? -23.294 73.129 29.699 1.00 79.94 105 GLY B CA 1
ATOM 12440 C C . GLY B 1 123 ? -23.293 71.691 30.158 1.00 84.22 105 GLY B C 1
ATOM 12441 O O . GLY B 1 123 ? -23.860 71.389 31.221 1.00 80.89 105 GLY B O 1
ATOM 12445 N N . ASP B 1 124 ? -22.647 70.803 29.393 1.00 78.40 106 ASP B N 1
ATOM 12446 C CA . ASP B 1 124 ? -22.605 69.384 29.722 1.00 80.97 106 ASP B CA 1
ATOM 12447 C C . ASP B 1 124 ? -21.846 69.120 31.016 1.00 76.90 106 ASP B C 1
ATOM 12448 O O . ASP B 1 124 ? -22.155 68.146 31.714 1.00 76.86 106 ASP B O 1
ATOM 12457 N N . VAL B 1 125 ? -20.858 69.954 31.349 1.00 71.39 107 VAL B N 1
ATOM 12458 C CA . VAL B 1 125 ? -20.061 69.741 32.553 1.00 71.28 107 VAL B CA 1
ATOM 12459 C C . VAL B 1 125 ? -19.536 71.071 33.084 1.00 65.75 107 VAL B C 1
ATOM 12460 O O . VAL B 1 125 ? -19.368 72.038 32.333 1.00 63.69 107 VAL B O 1
ATOM 12473 N N . GLU B 1 126 ? -19.265 71.098 34.387 1.00 55.09 108 GLU B N 1
ATOM 12474 C CA . GLU B 1 126 ? -18.492 72.176 34.993 1.00 53.34 108 GLU B CA 1
ATOM 12475 C C . GLU B 1 126 ? -17.086 72.224 34.391 1.00 52.30 108 GLU B C 1
ATOM 12476 O O . GLU B 1 126 ? -16.502 71.210 34.023 1.00 51.28 108 GLU B O 1
ATOM 12488 N N . VAL B 1 127 ? -16.545 73.427 34.248 1.00 45.15 109 VAL B N 1
ATOM 12489 C CA . VAL B 1 127 ? -15.201 73.632 33.706 1.00 40.64 109 VAL B CA 1
ATOM 12490 C C . VAL B 1 127 ? -14.346 74.240 34.809 1.00 37.75 109 VAL B C 1
ATOM 12491 O O . VAL B 1 127 ? -14.743 75.237 35.429 1.00 43.18 109 VAL B O 1
ATOM 12504 N N . VAL B 1 128 ? -13.181 73.658 35.057 1.00 34.05 110 VAL B N 1
ATOM 12505 C CA . VAL B 1 128 ? -12.317 74.059 36.169 1.00 35.82 110 VAL B CA 1
ATOM 12506 C C . VAL B 1 128 ? -10.927 74.362 35.619 1.00 35.19 110 VAL B C 1
ATOM 12507 O O . VAL B 1 128 ? -10.341 73.526 34.918 1.00 31.71 110 VAL B O 1
ATOM 12520 N N . LEU B 1 129 ? -10.400 75.553 35.958 1.00 36.73 111 LEU B N 1
ATOM 12521 C CA . LEU B 1 129 ? -9.211 76.120 35.337 1.00 33.78 111 LEU B CA 1
ATOM 12522 C C . LEU B 1 129 ? -8.138 76.388 36.390 1.00 35.77 111 LEU B C 1
ATOM 12523 O O . LEU B 1 129 ? -8.428 76.998 37.416 1.00 33.80 111 LEU B O 1
ATOM 12539 N N . ARG B 1 130 ? -6.905 75.974 36.117 1.00 33.09 112 ARG B N 1
ATOM 12540 C CA . ARG B 1 130 ? -5.711 76.365 36.851 1.00 32.00 112 ARG B CA 1
ATOM 12541 C C . ARG B 1 130 ? -5.323 77.784 36.461 1.00 31.27 112 ARG B C 1
ATOM 12542 O O . ARG B 1 130 ? -5.731 78.266 35.404 1.00 32.62 112 ARG B O 1
ATOM 12563 N N . ASP B 1 131 ? -4.498 78.437 37.263 1.00 31.95 113 ASP B N 1
ATOM 12564 C CA . ASP B 1 131 ? -3.951 79.684 36.724 1.00 37.65 113 ASP B CA 1
ATOM 12565 C C . ASP B 1 131 ? -2.930 79.319 35.640 1.00 36.91 113 ASP B C 1
ATOM 12566 O O . ASP B 1 131 ? -2.548 78.158 35.495 1.00 35.84 113 ASP B O 1
ATOM 12575 N N . GLY B 1 132 ? -2.487 80.314 34.904 1.00 31.73 114 GLY B N 1
ATOM 12576 C CA . GLY B 1 132 ? -1.777 80.089 33.667 1.00 37.87 114 GLY B CA 1
ATOM 12577 C C . GLY B 1 132 ? -0.337 79.668 33.797 1.00 36.53 114 GLY B C 1
ATOM 12578 O O . GLY B 1 132 ? 0.251 79.272 32.779 1.00 35.88 114 GLY B O 1
ATOM 12582 N N . ARG B 1 133 ? 0.258 79.763 34.990 1.00 34.64 115 ARG B N 1
ATOM 12583 C CA . ARG B 1 133 ? 1.653 79.370 35.134 1.00 35.64 115 ARG B CA 1
ATOM 12584 C C . ARG B 1 133 ? 1.786 77.863 34.861 1.00 34.71 115 ARG B C 1
ATOM 12585 O O . ARG B 1 133 ? 1.040 77.051 35.420 1.00 35.74 115 ARG B O 1
ATOM 12606 N N . ALA B 1 134 ? 2.736 77.490 34.003 1.00 30.10 116 ALA B N 1
ATOM 12607 C CA . ALA B 1 134 ? 2.872 76.102 33.577 1.00 31.77 116 ALA B CA 1
ATOM 12608 C C . ALA B 1 134 ? 3.482 75.240 34.678 1.00 32.47 116 ALA B C 1
ATOM 12609 O O . ALA B 1 134 ? 4.479 75.617 35.304 1.00 31.46 116 ALA B O 1
ATOM 12616 N N . LYS B 1 135 ? 2.902 74.061 34.888 1.00 31.63 117 LYS B N 1
ATOM 12617 C CA . LYS B 1 135 ? 3.312 73.211 36.000 1.00 33.33 117 LYS B CA 1
ATOM 12618 C C . LYS B 1 135 ? 3.521 71.777 35.544 1.00 29.80 117 LYS B C 1
ATOM 12619 O O . LYS B 1 135 ? 2.628 71.192 34.931 1.00 29.72 117 LYS B O 1
ATOM 12638 N N . LEU B 1 136 ? 4.645 71.187 35.930 1.00 30.13 118 LEU B N 1
ATOM 12639 C CA . LEU B 1 136 ? 4.813 69.731 35.844 1.00 32.37 118 LEU B CA 1
ATOM 12640 C C . LEU B 1 136 ? 4.169 69.043 37.064 1.00 35.93 118 LEU B C 1
ATOM 12641 O O . LEU B 1 136 ? 3.887 69.686 38.090 1.00 34.42 118 LEU B O 1
ATOM 12657 N N . ALA B 1 137 ? 3.918 67.728 36.936 1.00 32.79 119 ALA B N 1
ATOM 12658 C CA . ALA B 1 137 ? 3.257 67.004 38.024 1.00 32.47 119 ALA B CA 1
ATOM 12659 C C . ALA B 1 137 ? 4.056 67.141 39.312 1.00 36.51 119 ALA B C 1
ATOM 12660 O O . ALA B 1 137 ? 3.491 67.297 40.394 1.00 38.12 119 ALA B O 1
ATOM 12667 N N . ARG B 1 138 ? 5.389 67.137 39.202 1.00 35.97 120 ARG B N 1
ATOM 12668 C CA . ARG B 1 138 ? 6.230 67.224 40.392 1.00 35.44 120 ARG B CA 1
ATOM 12669 C C . ARG B 1 138 ? 6.033 68.542 41.166 1.00 38.43 120 ARG B C 1
ATOM 12670 O O . ARG B 1 138 ? 6.461 68.609 42.321 1.00 38.43 120 ARG B O 1
ATOM 12691 N N . ASP B 1 139 ? 5.458 69.559 40.412 1.00 39.63 121 ASP B N 1
ATOM 12692 C CA . ASP B 1 139 ? 5.222 70.835 41.132 1.00 39.10 121 ASP B CA 1
ATOM 12693 C C . ASP B 1 139 ? 3.954 70.811 41.995 1.00 41.97 121 ASP B C 1
ATOM 12694 O O . ASP B 1 139 ? 3.818 71.609 42.917 1.00 36.69 121 ASP B O 1
ATOM 12703 N N . ASP B 1 140 ? 3.010 69.918 41.698 1.00 39.10 122 ASP B N 1
ATOM 12704 C CA . ASP B 1 140 ? 1.700 69.911 42.334 1.00 38.66 122 ASP B CA 1
ATOM 12705 C C . ASP B 1 140 ? 1.752 68.975 43.544 1.00 41.24 122 ASP B C 1
ATOM 12706 O O . ASP B 1 140 ? 1.795 67.745 43.390 1.00 44.12 122 ASP B O 1
ATOM 12715 N N . GLN B 1 141 ? 1.801 69.534 44.739 1.00 35.92 123 GLN B N 1
ATOM 12716 C CA . GLN B 1 141 ? 1.908 68.654 45.895 1.00 44.98 123 GLN B CA 1
ATOM 12717 C C . GLN B 1 141 ? 0.676 68.638 46.786 1.00 40.88 123 GLN B C 1
ATOM 12718 O O . GLN B 1 141 ? 0.501 67.675 47.544 1.00 39.78 123 GLN B O 1
ATOM 12732 N N . ILE B 1 142 ? -0.171 69.616 46.689 1.00 38.51 124 ILE B N 1
ATOM 12733 C CA . ILE B 1 142 ? -1.368 69.674 47.534 1.00 37.55 124 ILE B CA 1
ATOM 12734 C C . ILE B 1 142 ? -2.506 69.033 46.780 1.00 38.05 124 ILE B C 1
ATOM 12735 O O . ILE B 1 142 ? -2.564 69.022 45.536 1.00 35.32 124 ILE B O 1
ATOM 12751 N N . HIS B 1 143 ? -3.455 68.555 47.573 1.00 36.76 125 HIS B N 1
ATOM 12752 C CA . HIS B 1 143 ? -4.518 67.693 47.075 1.00 38.58 125 HIS B CA 1
ATOM 12753 C C . HIS B 1 143 ? -5.416 68.421 46.103 1.00 36.32 125 HIS B C 1
ATOM 12754 O O . HIS B 1 143 ? -5.824 67.860 45.075 1.00 34.42 125 HIS B O 1
ATOM 12768 N N . ILE B 1 144 ? -5.740 69.670 46.403 1.00 36.59 126 ILE B N 1
ATOM 12769 C CA . ILE B 1 144 ? -6.644 70.416 45.541 1.00 35.01 126 ILE B CA 1
ATOM 12770 C C . ILE B 1 144 ? -6.139 70.360 44.095 1.00 37.29 126 ILE B C 1
ATOM 12771 O O . ILE B 1 144 ? -6.907 70.109 43.149 1.00 32.89 126 ILE B O 1
ATOM 12787 N N . LEU B 1 145 ? -4.828 70.595 43.900 1.00 35.67 127 LEU B N 1
ATOM 12788 C CA . LEU B 1 145 ? -4.253 70.596 42.551 1.00 34.40 127 LEU B CA 1
ATOM 12789 C C . LEU B 1 145 ? -4.082 69.183 41.994 1.00 34.73 127 LEU B C 1
ATOM 12790 O O . LEU B 1 145 ? -4.388 68.935 40.823 1.00 34.28 127 LEU B O 1
ATOM 12806 N N . LYS B 1 146 ? -3.539 68.272 42.803 1.00 33.96 128 LYS B N 1
ATOM 12807 C CA . LYS B 1 146 ? -3.364 66.891 42.344 1.00 38.46 128 LYS B CA 1
ATOM 12808 C C . LYS B 1 146 ? -4.695 66.274 41.932 1.00 33.34 128 LYS B C 1
ATOM 12809 O O . LYS B 1 146 ? -4.778 65.564 40.924 1.00 35.09 128 LYS B O 1
ATOM 12828 N N . GLN B 1 147 ? -5.743 66.527 42.691 1.00 32.21 129 GLN B N 1
ATOM 12829 C CA . GLN B 1 147 ? -7.046 65.954 42.366 1.00 33.02 129 GLN B CA 1
ATOM 12830 C C . GLN B 1 147 ? -7.552 66.548 41.064 1.00 36.31 129 GLN B C 1
ATOM 12831 O O . GLN B 1 147 ? -8.083 65.837 40.206 1.00 36.59 129 GLN B O 1
ATOM 12845 N N . HIS B 1 148 ? -7.391 67.859 40.895 1.00 34.07 130 HIS B N 1
ATOM 12846 C CA . HIS B 1 148 ? -7.842 68.486 39.663 1.00 33.37 130 HIS B CA 1
ATOM 12847 C C . HIS B 1 148 ? -7.090 67.909 38.457 1.00 34.98 130 HIS B C 1
ATOM 12848 O O . HIS B 1 148 ? -7.678 67.650 37.395 1.00 31.30 130 HIS B O 1
ATOM 12862 N N . ARG B 1 149 ? -5.787 67.703 38.609 1.00 30.51 131 ARG B N 1
ATOM 12863 C CA . ARG B 1 149 ? -4.955 67.212 37.534 1.00 33.64 131 ARG B CA 1
ATOM 12864 C C . ARG B 1 149 ? -5.309 65.772 37.171 1.00 36.96 131 ARG B C 1
ATOM 12865 O O . ARG B 1 149 ? -5.386 65.416 35.979 1.00 32.34 131 ARG B O 1
ATOM 12886 N N . ARG B 1 150 ? -5.529 64.931 38.193 1.00 31.90 132 ARG B N 1
ATOM 12887 C CA . ARG B 1 150 ? -5.895 63.558 37.918 1.00 33.43 132 ARG B CA 1
ATOM 12888 C C . ARG B 1 150 ? -7.267 63.475 37.271 1.00 34.71 132 ARG B C 1
ATOM 12889 O O . ARG B 1 150 ? -7.461 62.680 36.351 1.00 33.47 132 ARG B O 1
ATOM 12910 N N . LYS B 1 151 ? -8.239 64.239 37.775 1.00 31.44 133 LYS B N 1
ATOM 12911 C CA . LYS B 1 151 ? -9.575 64.208 37.204 1.00 33.57 133 LYS B CA 1
ATOM 12912 C C . LYS B 1 151 ? -9.589 64.756 35.782 1.00 33.37 133 LYS B C 1
ATOM 12913 O O . LYS B 1 151 ? -10.381 64.310 34.948 1.00 31.63 133 LYS B O 1
ATOM 12932 N N . GLU B 1 152 ? -8.779 65.773 35.508 1.00 32.24 134 GLU B N 1
ATOM 12933 C CA . GLU B 1 152 ? -8.706 66.307 34.156 1.00 32.33 134 GLU B CA 1
ATOM 12934 C C . GLU B 1 152 ? -8.269 65.220 33.181 1.00 30.45 134 GLU B C 1
ATOM 12935 O O . GLU B 1 152 ? -8.910 65.013 32.154 1.00 29.19 134 GLU B O 1
ATOM 12947 N N . LEU B 1 153 ? -7.211 64.471 33.531 1.00 30.89 135 LEU B N 1
ATOM 12948 C CA . LEU B 1 153 ? -6.737 63.406 32.661 1.00 29.37 135 LEU B CA 1
ATOM 12949 C C . LEU B 1 153 ? -7.717 62.246 32.565 1.00 35.80 135 LEU B C 1
ATOM 12950 O O . LEU B 1 153 ? -7.846 61.630 31.501 1.00 30.76 135 LEU B O 1
ATOM 12966 N N . GLU B 1 154 ? -8.389 61.892 33.670 1.00 32.84 136 GLU B N 1
ATOM 12967 C CA . GLU B 1 154 ? -9.402 60.848 33.577 1.00 36.37 136 GLU B CA 1
ATOM 12968 C C . GLU B 1 154 ? -10.511 61.246 32.595 1.00 31.63 136 GLU B C 1
ATOM 12969 O O . GLU B 1 154 ? -10.990 60.422 31.814 1.00 37.13 136 GLU B O 1
ATOM 12981 N N . THR B 1 155 ? -10.951 62.487 32.655 1.00 30.96 137 THR B N 1
ATOM 12982 C CA . THR B 1 155 ? -11.947 62.989 31.720 1.00 33.33 137 THR B CA 1
ATOM 12983 C C . THR B 1 155 ? -11.393 63.041 30.291 1.00 34.01 137 THR B C 1
ATOM 12984 O O . THR B 1 155 ? -12.086 62.669 29.337 1.00 32.04 137 THR B O 1
ATOM 12995 N N . ARG B 1 156 ? -10.161 63.529 30.118 1.00 33.44 138 ARG B N 1
ATOM 12996 C CA . ARG B 1 156 ? -9.590 63.569 28.779 1.00 32.42 138 ARG B CA 1
ATOM 12997 C C . ARG B 1 156 ? -9.544 62.171 28.169 1.00 33.58 138 ARG B C 1
ATOM 12998 O O . ARG B 1 156 ? -9.877 61.980 26.990 1.00 31.82 138 ARG B O 1
ATOM 13019 N N . GLN B 1 157 ? -9.175 61.160 28.977 1.00 31.32 139 GLN B N 1
ATOM 13020 C CA . GLN B 1 157 ? -9.027 59.823 28.440 1.00 30.75 139 GLN B CA 1
ATOM 13021 C C . GLN B 1 157 ? -10.363 59.159 28.179 1.00 34.07 139 GLN B C 1
ATOM 13022 O O . GLN B 1 157 ? -10.411 58.187 27.425 1.00 33.46 139 GLN B O 1
ATOM 13036 N N . LYS B 1 158 ? -11.456 59.672 28.737 1.00 35.76 140 LYS B N 1
ATOM 13037 C CA . LYS B 1 158 ? -12.776 59.159 28.371 1.00 38.60 140 LYS B CA 1
ATOM 13038 C C . LYS B 1 158 ? -13.331 59.879 27.150 1.00 37.34 140 LYS B C 1
ATOM 13039 O O . LYS B 1 158 ? -14.079 59.282 26.384 1.00 42.19 140 LYS B O 1
ATOM 13058 N N . GLN B 1 159 ? -12.956 61.127 26.963 1.00 31.73 141 GLN B N 1
ATOM 13059 C CA . GLN B 1 159 ? -13.458 61.927 25.854 1.00 41.04 141 GLN B CA 1
ATOM 13060 C C . GLN B 1 159 ? -12.673 61.707 24.548 1.00 38.23 141 GLN B C 1
ATOM 13061 O O . GLN B 1 159 ? -13.284 61.702 23.476 1.00 33.29 141 GLN B O 1
ATOM 13075 N N . TYR B 1 160 ? -11.341 61.585 24.629 1.00 30.04 142 TYR B N 1
ATOM 13076 C CA . TYR B 1 160 ? -10.445 61.503 23.474 1.00 30.73 142 TYR B CA 1
ATOM 13077 C C . TYR B 1 160 ? -9.888 60.076 23.479 1.00 35.13 142 TYR B C 1
ATOM 13078 O O . TYR B 1 160 ? -8.972 59.759 24.256 1.00 30.39 142 TYR B O 1
ATOM 13096 N N . ARG B 1 161 ? -10.440 59.235 22.615 1.00 30.92 143 ARG B N 1
ATOM 13097 C CA . ARG B 1 161 ? -10.081 57.833 22.573 1.00 34.17 143 ARG B CA 1
ATOM 13098 C C . ARG B 1 161 ? -9.516 57.445 21.202 1.00 31.45 143 ARG B C 1
ATOM 13099 O O . ARG B 1 161 ? -9.814 58.068 20.173 1.00 32.21 143 ARG B O 1
ATOM 13120 N N . TRP B 1 162 ? -8.740 56.365 21.199 1.00 32.67 144 TRP B N 1
ATOM 13121 C CA . TRP B 1 162 ? -8.112 55.877 19.985 1.00 31.16 144 TRP B CA 1
ATOM 13122 C C . TRP B 1 162 ? -9.028 54.877 19.284 1.00 35.17 144 TRP B C 1
ATOM 13123 O O . TRP B 1 162 ? -9.753 54.129 19.926 1.00 30.95 144 TRP B O 1
ATOM 13144 N N . MET B 1 163 ? -8.933 54.826 17.949 1.00 31.26 145 MET B N 1
ATOM 13145 C CA . MET B 1 163 ? -9.755 53.945 17.135 1.00 32.71 145 MET B CA 1
ATOM 13146 C C . MET B 1 163 ? -9.041 53.655 15.820 1.00 35.31 145 MET B C 1
ATOM 13147 O O . MET B 1 163 ? -8.372 54.523 15.235 1.00 29.30 145 MET B O 1
ATOM 13161 N N . GLU B 1 164 ? -9.178 52.413 15.360 1.00 32.00 146 GLU B N 1
ATOM 13162 C CA . GLU B 1 164 ? -8.590 51.965 14.098 1.00 32.29 146 GLU B CA 1
ATOM 13163 C C . GLU B 1 164 ? -9.631 52.186 13.008 1.00 34.80 146 GLU B C 1
ATOM 13164 O O . GLU B 1 164 ? -10.642 51.494 12.975 1.00 34.07 146 GLU B O 1
ATOM 13176 N N . TRP B 1 165 ? -9.407 53.177 12.150 1.00 33.67 147 TRP B N 1
ATOM 13177 C CA . TRP B 1 165 ? -10.378 53.554 11.126 1.00 34.10 147 TRP B CA 1
ATOM 13178 C C . TRP B 1 165 ? -10.326 52.607 9.919 1.00 37.50 147 TRP B C 1
ATOM 13179 O O . TRP B 1 165 ? -11.371 52.234 9.367 1.00 33.52 147 TRP B O 1
ATOM 13200 N N . ASN B 1 166 ? -9.132 52.185 9.513 1.00 35.04 148 ASN B N 1
ATOM 13201 C CA . ASN B 1 166 ? -8.969 51.125 8.536 1.00 34.86 148 ASN B CA 1
ATOM 13202 C C . ASN B 1 166 ? -7.787 50.281 8.967 1.00 35.66 148 ASN B C 1
ATOM 13203 O O . ASN B 1 166 ? -6.830 50.806 9.551 1.00 33.45 148 ASN B O 1
ATOM 13214 N N . PRO B 1 167 ? -7.786 49.000 8.607 1.00 39.46 149 PRO B N 1
ATOM 13215 C CA . PRO B 1 167 ? -6.712 48.090 9.037 1.00 43.63 149 PRO B CA 1
ATOM 13216 C C . PRO B 1 167 ? -5.320 48.632 8.758 1.00 39.50 149 PRO B C 1
ATOM 13217 O O . PRO B 1 167 ? -5.030 49.120 7.669 1.00 36.33 149 PRO B O 1
ATOM 13228 N N . GLY B 1 168 ? -4.456 48.537 9.756 1.00 35.19 150 GLY B N 1
ATOM 13229 C CA . GLY B 1 168 ? -3.086 48.945 9.617 1.00 35.94 150 GLY B CA 1
ATOM 13230 C C . GLY B 1 168 ? -2.831 50.450 9.627 1.00 37.29 150 GLY B C 1
ATOM 13231 O O . GLY B 1 168 ? -1.665 50.862 9.560 1.00 36.17 150 GLY B O 1
ATOM 13235 N N . PHE B 1 169 ? -3.873 51.284 9.689 1.00 32.32 151 PHE B N 1
ATOM 13236 C CA . PHE B 1 169 ? -3.649 52.726 9.719 1.00 29.20 151 PHE B CA 1
ATOM 13237 C C . PHE B 1 169 ? -3.055 53.120 11.066 1.00 30.55 151 PHE B C 1
ATOM 13238 O O . PHE B 1 169 ? -3.228 52.409 12.072 1.00 32.64 151 PHE B O 1
ATOM 13255 N N . PRO B 1 170 ? -2.398 54.274 11.148 1.00 33.08 152 PRO B N 1
ATOM 13256 C CA . PRO B 1 170 ? -2.211 54.877 12.472 1.00 31.59 152 PRO B CA 1
ATOM 13257 C C . PRO B 1 170 ? -3.594 55.008 13.092 1.00 27.43 152 PRO B C 1
ATOM 13258 O O . PRO B 1 170 ? -4.591 55.242 12.389 1.00 26.92 152 PRO B O 1
ATOM 13269 N N . LEU B 1 171 ? -3.670 54.834 14.406 1.00 29.74 153 LEU B N 1
ATOM 13270 C CA . LEU B 1 171 ? -4.954 54.963 15.067 1.00 32.54 153 LEU B CA 1
ATOM 13271 C C . LEU B 1 171 ? -5.311 56.447 15.106 1.00 30.70 153 LEU B C 1
ATOM 13272 O O . LEU B 1 171 ? -4.412 57.285 15.209 1.00 28.70 153 LEU B O 1
ATOM 13288 N N . SER B 1 172 ? -6.606 56.743 14.980 1.00 27.87 154 SER B N 1
ATOM 13289 C CA . SER B 1 172 ? -7.128 58.094 14.983 1.00 32.48 154 SER B CA 1
ATOM 13290 C C . SER B 1 172 ? -8.233 58.200 16.045 1.00 31.72 154 SER B C 1
ATOM 13291 O O . SER B 1 172 ? -8.397 57.336 16.906 1.00 32.49 154 SER B O 1
ATOM 13299 N N . ILE B 1 173 ? -9.044 59.241 15.949 1.00 28.89 155 ILE B N 1
ATOM 13300 C CA . ILE B 1 173 ? -10.025 59.579 16.964 1.00 31.07 155 ILE B CA 1
ATOM 13301 C C . ILE B 1 173 ? -11.217 58.641 16.888 1.00 30.63 155 ILE B C 1
ATOM 13302 O O . ILE B 1 173 ? -11.673 58.257 15.815 1.00 32.51 155 ILE B O 1
ATOM 13318 N N . ASP B 1 174 ? -11.726 58.257 18.060 1.00 33.94 156 ASP B N 1
ATOM 13319 C CA . ASP B 1 174 ? -12.911 57.405 18.145 1.00 33.16 156 ASP B CA 1
ATOM 13320 C C . ASP B 1 174 ? -14.149 58.284 17.953 1.00 37.08 156 ASP B C 1
ATOM 13321 O O . ASP B 1 174 ? -14.798 58.744 18.891 1.00 42.15 156 ASP B O 1
ATOM 13330 N N . ALA B 1 175 ? -14.477 58.521 16.690 1.00 38.93 157 ALA B N 1
ATOM 13331 C CA . ALA B 1 175 ? -15.614 59.342 16.294 1.00 41.45 157 ALA B CA 1
ATOM 13332 C C . ALA B 1 175 ? -15.903 59.044 14.831 1.00 45.91 157 ALA B C 1
ATOM 13333 O O . ALA B 1 175 ? -14.985 59.060 14.013 1.00 44.59 157 ALA B O 1
ATOM 13340 N N . LYS B 1 176 ? -17.169 58.761 14.517 1.00 51.01 158 LYS B N 1
ATOM 13341 C CA . LYS B 1 176 ? -17.567 58.504 13.139 1.00 55.22 158 LYS B CA 1
ATOM 13342 C C . LYS B 1 176 ? -17.758 59.793 12.351 1.00 48.41 158 LYS B C 1
ATOM 13343 O O . LYS B 1 176 ? -17.560 59.809 11.140 1.00 48.62 158 LYS B O 1
ATOM 13362 N N . CYS B 1 177 ? -18.181 60.859 13.013 1.00 47.15 159 CYS B N 1
ATOM 13363 C CA . CYS B 1 177 ? -18.582 62.083 12.350 1.00 48.89 159 CYS B CA 1
ATOM 13364 C C . CYS B 1 177 ? -17.989 63.268 13.093 1.00 44.03 159 CYS B C 1
ATOM 13365 O O . CYS B 1 177 ? -17.737 63.191 14.301 1.00 36.47 159 CYS B O 1
ATOM 13373 N N . HIS B 1 178 ? -17.813 64.364 12.365 1.00 39.89 160 HIS B N 1
ATOM 13374 C CA . HIS B 1 178 ? -17.369 65.605 12.981 1.00 41.85 160 HIS B CA 1
ATOM 13375 C C . HIS B 1 178 ? -18.253 65.998 14.163 1.00 41.05 160 HIS B C 1
ATOM 13376 O O . HIS B 1 178 ? -17.758 66.476 15.186 1.00 35.25 160 HIS B O 1
ATOM 13390 N N . LYS B 1 179 ? -19.569 65.809 14.039 1.00 39.42 161 LYS B N 1
ATOM 13391 C CA . LYS B 1 179 ? -20.441 66.263 15.107 1.00 45.59 161 LYS B CA 1
ATOM 13392 C C . LYS B 1 179 ? -20.334 65.381 16.346 1.00 44.45 161 LYS B C 1
ATOM 13393 O O . LYS B 1 179 ? -20.765 65.802 17.406 1.00 41.21 161 LYS B O 1
ATOM 13412 N N . ASP B 1 180 ? -19.736 64.191 16.251 1.00 45.84 162 ASP B N 1
ATOM 13413 C CA . ASP B 1 180 ? -19.502 63.353 17.417 1.00 40.89 162 ASP B CA 1
ATOM 13414 C C . ASP B 1 180 ? -18.230 63.712 18.179 1.00 41.02 162 ASP B C 1
ATOM 13415 O O . ASP B 1 180 ? -18.022 63.197 19.284 1.00 38.54 162 ASP B O 1
ATOM 13424 N N . LEU B 1 181 ? -17.348 64.516 17.596 1.00 37.31 163 LEU B N 1
ATOM 13425 C CA . LEU B 1 181 ? -16.156 64.938 18.311 1.00 38.18 163 LEU B CA 1
ATOM 13426 C C . LEU B 1 181 ? -16.555 65.732 19.556 1.00 37.34 163 LEU B C 1
ATOM 13427 O O . LEU B 1 181 ? -17.603 66.368 19.575 1.00 40.88 163 LEU B O 1
ATOM 13443 N N . PRO B 1 182 ? -15.718 65.743 20.589 1.00 37.41 164 PRO B N 1
ATOM 13444 C CA . PRO B 1 182 ? -15.904 66.727 21.671 1.00 36.79 164 PRO B CA 1
ATOM 13445 C C . PRO B 1 182 ? -15.937 68.130 21.077 1.00 41.02 164 PRO B C 1
ATOM 13446 O O . PRO B 1 182 ? -15.192 68.451 20.134 1.00 36.24 164 PRO B O 1
ATOM 13457 N N . ARG B 1 183 ? -16.801 68.972 21.624 1.00 37.49 165 ARG B N 1
ATOM 13458 C CA . ARG B 1 183 ? -16.965 70.303 21.052 1.00 39.20 165 ARG B CA 1
ATOM 13459 C C . ARG B 1 183 ? -15.641 71.058 20.984 1.00 39.23 165 ARG B C 1
ATOM 13460 O O . ARG B 1 183 ? -15.413 71.816 20.042 1.00 36.31 165 ARG B O 1
ATOM 13481 N N . ASP B 1 184 ? -14.758 70.846 21.957 1.00 37.52 166 ASP B N 1
ATOM 13482 C CA . ASP B 1 184 ? -13.510 71.584 21.991 1.00 39.93 166 ASP B CA 1
ATOM 13483 C C . ASP B 1 184 ? -12.672 71.422 20.728 1.00 37.11 166 ASP B C 1
ATOM 13484 O O . ASP B 1 184 ? -11.875 72.305 20.415 1.00 34.92 166 ASP B O 1
ATOM 13493 N N . ILE B 1 185 ? -12.764 70.283 20.040 1.00 34.93 167 ILE B N 1
ATOM 13494 C CA . ILE B 1 185 ? -11.904 70.052 18.882 1.00 36.63 167 ILE B CA 1
ATOM 13495 C C . ILE B 1 185 ? -12.680 70.057 17.574 1.00 37.09 167 ILE B C 1
ATOM 13496 O O . ILE B 1 185 ? -12.134 69.661 16.528 1.00 37.27 167 ILE B O 1
ATOM 13512 N N . GLN B 1 186 ? -13.931 70.505 17.597 1.00 35.73 168 GLN B N 1
ATOM 13513 C CA . GLN B 1 186 ? -14.650 70.748 16.362 1.00 41.33 168 GLN B CA 1
ATOM 13514 C C . GLN B 1 186 ? -14.190 72.056 15.726 1.00 42.75 168 GLN B C 1
ATOM 13515 O O . GLN B 1 186 ? -13.621 72.928 16.381 1.00 42.47 168 GLN B O 1
ATOM 13529 N N . PHE B 1 187 ? -14.475 72.197 14.436 1.00 45.28 169 PHE B N 1
ATOM 13530 C CA . PHE B 1 187 ? -14.402 73.519 13.838 1.00 54.27 169 PHE B CA 1
ATOM 13531 C C . PHE B 1 187 ? -15.414 74.446 14.521 1.00 58.46 169 PHE B C 1
ATOM 13532 O O . PHE B 1 187 ? -16.236 74.034 15.339 1.00 57.50 169 PHE B O 1
ATOM 13549 N N . ASP B 1 188 ? -15.360 75.723 14.164 1.00 60.90 170 ASP B N 1
ATOM 13550 C CA . ASP B 1 188 ? -16.188 76.700 14.868 1.00 66.04 170 ASP B CA 1
ATOM 13551 C C . ASP B 1 188 ? -17.671 76.507 14.572 1.00 65.69 170 ASP B C 1
ATOM 13552 O O . ASP B 1 188 ? -18.517 76.703 15.457 1.00 68.33 170 ASP B O 1
ATOM 13561 N N . SER B 1 189 ? -18.005 76.129 13.345 1.00 69.48 171 SER B N 1
ATOM 13562 C CA . SER B 1 189 ? -19.356 75.746 12.963 1.00 74.93 171 SER B CA 1
ATOM 13563 C C . SER B 1 189 ? -19.330 74.325 12.404 1.00 74.75 171 SER B C 1
ATOM 13564 O O . SER B 1 189 ? -18.268 73.771 12.111 1.00 64.79 171 SER B O 1
ATOM 13572 N N . GLU B 1 190 ? -20.517 73.732 12.247 1.00 78.06 172 GLU B N 1
ATOM 13573 C CA . GLU B 1 190 ? -20.585 72.371 11.719 1.00 77.75 172 GLU B CA 1
ATOM 13574 C C . GLU B 1 190 ? -20.269 72.338 10.229 1.00 81.76 172 GLU B C 1
ATOM 13575 O O . GLU B 1 190 ? -19.671 71.371 9.742 1.00 73.25 172 GLU B O 1
ATOM 13587 N N . LYS B 1 191 ? -20.627 73.385 9.493 1.00 83.36 173 LYS B N 1
ATOM 13588 C CA . LYS B 1 191 ? -20.484 73.370 8.046 1.00 86.36 173 LYS B CA 1
ATOM 13589 C C . LYS B 1 191 ? -19.409 74.321 7.535 1.00 86.66 173 LYS B C 1
ATOM 13590 O O . LYS B 1 191 ? -19.193 74.387 6.320 1.00 89.04 173 LYS B O 1
ATOM 13609 N N . GLY B 1 192 ? -18.698 75.018 8.421 1.00 88.89 174 GLY B N 1
ATOM 13610 C CA . GLY B 1 192 ? -17.698 75.979 7.992 1.00 92.64 174 GLY B CA 1
ATOM 13611 C C . GLY B 1 192 ? -16.673 75.423 7.028 1.00 87.72 174 GLY B C 1
ATOM 13612 O O . GLY B 1 192 ? -16.547 75.893 5.894 1.00 84.80 174 GLY B O 1
ATOM 13616 N N . VAL B 1 193 ? -15.928 74.422 7.470 1.00 80.09 175 VAL B N 1
ATOM 13617 C CA . VAL B 1 193 ? -14.891 73.787 6.664 1.00 76.38 175 VAL B CA 1
ATOM 13618 C C . VAL B 1 193 ? -15.393 72.380 6.355 1.00 70.14 175 VAL B C 1
ATOM 13619 O O . VAL B 1 193 ? -15.295 71.471 7.186 1.00 67.57 175 VAL B O 1
ATOM 13632 N N . ASP B 1 194 ? -15.933 72.214 5.148 1.00 66.23 176 ASP B N 1
ATOM 13633 C CA . ASP B 1 194 ? -16.690 71.032 4.753 1.00 62.74 176 ASP B CA 1
ATOM 13634 C C . ASP B 1 194 ? -16.316 70.671 3.319 1.00 61.03 176 ASP B C 1
ATOM 13635 O O . ASP B 1 194 ? -16.510 71.475 2.399 1.00 54.12 176 ASP B O 1
ATOM 13644 N N . PHE B 1 195 ? -15.782 69.459 3.126 1.00 56.48 177 PHE B N 1
ATOM 13645 C CA . PHE B 1 195 ? -15.298 69.053 1.806 1.00 55.61 177 PHE B CA 1
ATOM 13646 C C . PHE B 1 195 ? -16.399 69.151 0.755 1.00 56.84 177 PHE B C 1
ATOM 13647 O O . PHE B 1 195 ? -16.200 69.724 -0.331 1.00 47.76 177 PHE B O 1
ATOM 13664 N N . VAL B 1 196 ? -17.573 68.601 1.054 1.00 55.12 178 VAL B N 1
ATOM 13665 C CA . VAL B 1 196 ? -18.632 68.596 0.052 1.00 58.43 178 VAL B CA 1
ATOM 13666 C C . VAL B 1 196 ? -19.053 70.028 -0.288 1.00 58.44 178 VAL B C 1
ATOM 13667 O O . VAL B 1 196 ? -19.241 70.370 -1.462 1.00 58.58 178 VAL B O 1
ATOM 13680 N N . LEU B 1 197 ? -19.136 70.908 0.715 1.00 58.38 179 LEU B N 1
ATOM 13681 C CA . LEU B 1 197 ? -19.573 72.276 0.442 1.00 61.92 179 LEU B CA 1
ATOM 13682 C C . LEU B 1 197 ? -18.471 73.092 -0.229 1.00 54.93 179 LEU B C 1
ATOM 13683 O O . LEU B 1 197 ? -18.742 73.851 -1.165 1.00 52.67 179 LEU B O 1
ATOM 13699 N N . ASN B 1 198 ? -17.227 72.995 0.274 1.00 51.48 180 ASN B N 1
ATOM 13700 C CA . ASN B 1 198 ? -16.153 73.837 -0.244 1.00 56.86 180 ASN B CA 1
ATOM 13701 C C . ASN B 1 198 ? -15.721 73.393 -1.641 1.00 54.17 180 ASN B C 1
ATOM 13702 O O . ASN B 1 198 ? -15.361 74.232 -2.471 1.00 47.40 180 ASN B O 1
ATOM 13713 N N . TYR B 1 199 ? -15.754 72.089 -1.923 1.00 50.14 181 TYR B N 1
ATOM 13714 C CA . TYR B 1 199 ? -15.461 71.635 -3.281 1.00 51.82 181 TYR B CA 1
ATOM 13715 C C . TYR B 1 199 ? -16.497 72.173 -4.264 1.00 52.94 181 TYR B C 1
ATOM 13716 O O . TYR B 1 199 ? -16.150 72.629 -5.356 1.00 47.63 181 TYR B O 1
ATOM 13734 N N . SER B 1 200 ? -17.780 72.140 -3.881 1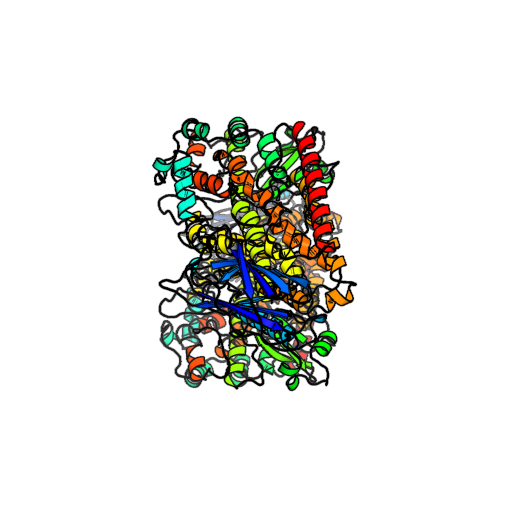.00 51.90 182 SER B N 1
ATOM 13735 C CA . SER B 1 200 ? -18.831 72.615 -4.776 1.00 55.64 182 SER B CA 1
ATOM 13736 C C . SER B 1 200 ? -18.733 74.119 -4.990 1.00 54.83 182 SER B C 1
ATOM 13737 O O . SER B 1 200 ? -18.902 74.607 -6.113 1.00 55.83 182 SER B O 1
ATOM 13745 N N . LYS B 1 201 ? -18.504 74.869 -3.907 1.00 52.84 183 LYS B N 1
ATOM 13746 C CA . LYS B 1 201 ? -18.366 76.316 -4.028 1.00 59.60 183 LYS B CA 1
ATOM 13747 C C . LYS B 1 201 ? -17.128 76.676 -4.830 1.00 54.49 183 LYS B C 1
ATOM 13748 O O . LYS B 1 201 ? -17.148 77.664 -5.558 1.00 52.65 183 LYS B O 1
ATOM 13767 N N . ALA B 1 202 ? -16.064 75.884 -4.700 1.00 51.41 184 ALA B N 1
ATOM 13768 C CA . ALA B 1 202 ? -14.876 76.081 -5.519 1.00 52.83 184 ALA B CA 1
ATOM 13769 C C . ALA B 1 202 ? -15.211 75.959 -7.001 1.00 49.97 184 ALA B C 1
ATOM 13770 O O . ALA B 1 202 ? -14.919 76.858 -7.797 1.00 47.59 184 ALA B O 1
ATOM 13777 N N . MET B 1 203 ? -15.840 74.847 -7.389 1.00 49.43 185 MET B N 1
ATOM 13778 C CA . MET B 1 203 ? -16.219 74.667 -8.789 1.00 52.36 185 MET B CA 1
ATOM 13779 C C . MET B 1 203 ? -17.062 75.838 -9.293 1.00 52.17 185 MET B C 1
ATOM 13780 O O . MET B 1 203 ? -16.900 76.276 -10.440 1.00 49.92 185 MET B O 1
ATOM 13794 N N . GLU B 1 204 ? -17.948 76.375 -8.452 1.00 51.86 186 GLU B N 1
ATOM 13795 C CA . GLU B 1 204 ? -18.751 77.523 -8.873 1.00 57.93 186 GLU B CA 1
ATOM 13796 C C . GLU B 1 204 ? -17.890 78.775 -9.017 1.00 53.78 186 GLU B C 1
ATOM 13797 O O . GLU B 1 204 ? -18.038 79.526 -9.986 1.00 53.86 186 GLU B O 1
ATOM 13809 N N . ASN B 1 205 ? -16.949 78.989 -8.091 1.00 50.15 187 ASN B N 1
ATOM 13810 C CA . ASN B 1 205 ? -16.056 80.136 -8.222 1.00 54.81 187 ASN B CA 1
ATOM 13811 C C . ASN B 1 205 ? -15.113 80.004 -9.416 1.00 54.83 187 ASN B C 1
ATOM 13812 O O . ASN B 1 205 ? -14.628 81.012 -9.933 1.00 53.90 187 ASN B O 1
ATOM 13823 N N . LEU B 1 206 ? -14.816 78.781 -9.860 1.00 56.33 188 LEU B N 1
ATOM 13824 C CA . LEU B 1 206 ? -13.946 78.570 -11.014 1.00 55.77 188 LEU B CA 1
ATOM 13825 C C . LEU B 1 206 ? -14.726 78.467 -12.335 1.00 52.57 188 LEU B C 1
ATOM 13826 O O . LEU B 1 206 ? -14.131 78.169 -13.378 1.00 48.41 188 LEU B O 1
ATOM 13842 N N . PHE B 1 207 ? -16.045 78.673 -12.295 1.00 53.37 189 PHE B N 1
ATOM 13843 C CA . PHE B 1 207 ? -16.864 78.696 -13.503 1.00 53.81 189 PHE B CA 1
ATOM 13844 C C . PHE B 1 207 ? -16.881 77.349 -14.212 1.00 52.95 189 PHE B C 1
ATOM 13845 O O . PHE B 1 207 ? -17.022 77.293 -15.431 1.00 54.48 189 PHE B O 1
ATOM 13862 N N . ILE B 1 208 ? -16.742 76.245 -13.466 1.00 53.48 190 ILE B N 1
ATOM 13863 C CA . ILE B 1 208 ? -16.706 74.907 -14.048 1.00 52.89 190 ILE B CA 1
ATOM 13864 C C . ILE B 1 208 ? -17.828 74.032 -13.486 1.00 56.96 190 ILE B C 1
ATOM 13865 O O . ILE B 1 208 ? -17.782 72.804 -13.595 1.00 52.22 190 ILE B O 1
ATOM 13881 N N . ASN B 1 209 ? -18.835 74.662 -12.882 1.00 53.16 191 ASN B N 1
ATOM 13882 C CA . ASN B 1 209 ? -19.935 73.925 -12.283 1.00 58.93 191 ASN B CA 1
ATOM 13883 C C . ASN B 1 209 ? -20.686 73.079 -13.300 1.00 58.01 191 ASN B C 1
ATOM 13884 O O . ASN B 1 209 ? -21.171 71.985 -12.967 1.00 57.45 191 ASN B O 1
ATOM 13895 N N . ARG B 1 210 ? -20.784 73.551 -14.543 1.00 53.75 192 ARG B N 1
ATOM 13896 C CA . ARG B 1 210 ? -21.556 72.837 -15.553 1.00 57.74 192 ARG B CA 1
ATOM 13897 C C . ARG B 1 210 ? -20.953 71.487 -15.919 1.00 54.23 192 ARG B C 1
ATOM 13898 O O . ARG B 1 210 ? -21.650 70.656 -16.507 1.00 55.32 192 ARG B O 1
ATOM 13919 N N . PHE B 1 211 ? -19.694 71.241 -15.575 1.00 49.92 193 PHE B N 1
ATOM 13920 C CA . PHE B 1 211 ? -19.036 69.983 -15.902 1.00 54.37 193 PHE B CA 1
ATOM 13921 C C . PHE B 1 211 ? -19.143 68.935 -14.799 1.00 55.31 193 PHE B C 1
ATOM 13922 O O . PHE B 1 211 ? -18.599 67.831 -14.955 1.00 47.94 193 PHE B O 1
ATOM 13939 N N . MET B 1 212 ? -19.832 69.256 -13.697 1.00 53.21 194 MET B N 1
ATOM 13940 C CA . MET B 1 212 ? -19.710 68.462 -12.479 1.00 56.51 194 MET B CA 1
ATOM 13941 C C . MET B 1 212 ? -20.141 67.012 -12.668 1.00 53.21 194 MET B C 1
ATOM 13942 O O . MET B 1 212 ? -19.750 66.155 -11.856 1.00 49.21 194 MET B O 1
ATOM 13956 N N . HIS B 1 213 ? -20.913 66.712 -13.713 1.00 47.91 195 HIS B N 1
ATOM 13957 C CA . HIS B 1 213 ? -21.394 65.361 -13.933 1.00 49.55 195 HIS B CA 1
ATOM 13958 C C . HIS B 1 213 ? -20.873 64.701 -15.203 1.00 48.71 195 HIS B C 1
ATOM 13959 O O . HIS B 1 213 ? -21.235 63.548 -15.442 1.00 45.69 195 HIS B O 1
ATOM 13973 N N . MET B 1 214 ? -20.060 65.391 -16.020 1.00 47.37 196 MET B N 1
ATOM 13974 C CA . MET B 1 214 ? -19.718 64.945 -17.374 1.00 47.20 196 MET B CA 1
ATOM 13975 C C . MET B 1 214 ? -18.579 63.916 -17.380 1.00 45.65 196 MET B C 1
ATOM 13976 O O . MET B 1 214 ? -17.538 64.075 -18.028 1.00 47.89 196 MET B O 1
ATOM 13990 N N . PHE B 1 215 ? -18.806 62.810 -16.680 1.00 44.17 197 PHE B N 1
ATOM 13991 C CA . PHE B 1 215 ? -17.750 61.812 -16.516 1.00 47.87 197 PHE B CA 1
ATOM 13992 C C . PHE B 1 215 ? -17.488 60.978 -17.777 1.00 47.84 197 PHE B C 1
ATOM 13993 O O . PHE B 1 215 ? -16.510 60.219 -17.802 1.00 48.72 197 PHE B O 1
ATOM 14010 N N . GLN B 1 216 ? -18.298 61.108 -18.818 1.00 40.65 198 GLN B N 1
ATOM 14011 C CA . GLN B 1 216 ? -18.069 60.369 -20.054 1.00 48.07 198 GLN B CA 1
ATOM 14012 C C . GLN B 1 216 ? -17.527 61.251 -21.174 1.00 48.88 198 GLN B C 1
ATOM 14013 O O . GLN B 1 216 ? -17.316 60.760 -22.286 1.00 45.21 198 GLN B O 1
ATOM 14027 N N . SER B 1 217 ? -17.279 62.526 -20.904 1.00 46.39 199 SER B N 1
ATOM 14028 C CA . SER B 1 217 ? -16.907 63.499 -21.926 1.00 48.39 199 SER B CA 1
ATOM 14029 C C . SER B 1 217 ? -15.430 63.860 -21.807 1.00 46.85 199 SER B C 1
ATOM 14030 O O . SER B 1 217 ? -15.022 64.525 -20.855 1.00 44.64 199 SER B O 1
ATOM 14038 N N . SER B 1 218 ? -14.633 63.404 -22.773 1.00 42.06 200 SER B N 1
ATOM 14039 C CA . SER B 1 218 ? -13.273 63.886 -22.920 1.00 47.50 200 SER B CA 1
ATOM 14040 C C . SER B 1 218 ? -13.259 65.369 -23.327 1.00 45.13 200 SER B C 1
ATOM 14041 O O . SER B 1 218 ? -14.224 65.905 -23.876 1.00 43.38 200 SER B O 1
ATOM 14049 N N . TRP B 1 219 ? -12.145 66.033 -23.044 1.00 44.27 201 TRP B N 1
ATOM 14050 C CA . TRP B 1 219 ? -11.829 67.289 -23.720 1.00 49.78 201 TRP B CA 1
ATOM 14051 C C . TRP B 1 219 ? -11.616 66.963 -25.193 1.00 47.55 201 TRP B C 1
ATOM 14052 O O . TRP B 1 219 ? -11.186 65.861 -25.542 1.00 45.43 201 TRP B O 1
ATOM 14073 N N . ASN B 1 220 ? -12.001 67.891 -26.068 1.00 52.41 202 ASN B N 1
ATOM 14074 C CA . ASN B 1 220 ? -11.843 67.620 -27.494 1.00 50.57 202 ASN B CA 1
ATOM 14075 C C . ASN B 1 220 ? -10.372 67.659 -27.893 1.00 49.72 202 ASN B C 1
ATOM 14076 O O . ASN B 1 220 ? -9.953 66.954 -28.823 1.00 57.02 202 ASN B O 1
ATOM 14087 N N . ASP B 1 221 ? -9.589 68.485 -27.209 1.00 48.56 203 ASP B N 1
ATOM 14088 C CA . ASP B 1 221 ? -8.163 68.672 -27.460 1.00 50.27 203 ASP B CA 1
ATOM 14089 C C . ASP B 1 221 ? -7.652 69.561 -26.334 1.00 52.30 203 ASP B C 1
ATOM 14090 O O . ASP B 1 221 ? -8.433 70.072 -25.518 1.00 52.80 203 ASP B O 1
ATOM 14099 N N . PHE B 1 222 ? -6.332 69.736 -26.291 1.00 48.91 204 PHE B N 1
ATOM 14100 C CA . PHE B 1 222 ? -5.722 70.558 -25.246 1.00 51.65 204 PHE B CA 1
ATOM 14101 C C . PHE B 1 222 ? -6.294 71.972 -25.227 1.00 53.36 204 PHE B C 1
ATOM 14102 O O . PHE B 1 222 ? -6.506 72.551 -24.157 1.00 53.69 204 PHE B O 1
ATOM 14119 N N . ALA B 1 223 ? -6.556 72.541 -26.403 1.00 52.95 205 ALA B N 1
ATOM 14120 C CA . ALA B 1 223 ? -7.110 73.886 -26.464 1.00 59.08 205 ALA B CA 1
ATOM 14121 C C . ALA B 1 223 ? -8.477 73.967 -25.789 1.00 54.36 205 ALA B C 1
ATOM 14122 O O . ALA B 1 223 ? -8.832 75.014 -25.231 1.00 49.96 205 ALA B O 1
ATOM 14129 N N . ASP B 1 224 ? -9.279 72.904 -25.890 1.00 51.00 206 ASP B N 1
ATOM 14130 C CA . ASP B 1 224 ? -10.607 72.897 -25.275 1.00 54.75 206 ASP B CA 1
ATOM 14131 C C . ASP B 1 224 ? -10.493 73.061 -23.761 1.00 52.69 206 ASP B C 1
ATOM 14132 O O . ASP B 1 224 ? -11.220 73.865 -23.159 1.00 53.17 206 ASP B O 1
ATOM 14141 N N . PHE B 1 225 ? -9.553 72.344 -23.136 1.00 48.85 207 PHE B N 1
ATOM 14142 C CA . PHE B 1 225 ? -9.304 72.535 -21.711 1.00 50.49 207 PHE B CA 1
ATOM 14143 C C . PHE B 1 225 ? -8.718 73.917 -21.437 1.00 52.42 207 PHE B C 1
ATOM 14144 O O . PHE B 1 225 ? -9.055 74.563 -20.433 1.00 47.88 207 PHE B O 1
ATOM 14161 N N . GLU B 1 226 ? -7.824 74.371 -22.318 1.00 50.29 208 GLU B N 1
ATOM 14162 C CA . GLU B 1 226 ? -7.157 75.657 -22.140 1.00 51.33 208 GLU B CA 1
ATOM 14163 C C . GLU B 1 226 ? -8.157 76.798 -22.075 1.00 52.83 208 GLU B C 1
ATOM 14164 O O . GLU B 1 226 ? -7.986 77.728 -21.283 1.00 48.26 208 GLU B O 1
ATOM 14176 N N . LYS B 1 227 ? -9.200 76.742 -22.909 1.00 52.09 209 LYS B N 1
ATOM 14177 C CA . LYS B 1 227 ? -10.311 77.681 -22.828 1.00 54.61 209 LYS B CA 1
ATOM 14178 C C . LYS B 1 227 ? -10.864 77.790 -21.408 1.00 55.17 209 LYS B C 1
ATOM 14179 O O . LYS B 1 227 ? -11.119 78.894 -20.902 1.00 50.87 209 LYS B O 1
ATOM 14198 N N . ILE B 1 228 ? -11.116 76.643 -20.777 1.00 52.55 210 ILE B N 1
ATOM 14199 C CA . ILE B 1 228 ? -11.573 76.633 -19.395 1.00 50.43 210 ILE B CA 1
ATOM 14200 C C . ILE B 1 228 ? -10.493 77.204 -18.492 1.00 52.09 210 ILE B C 1
ATOM 14201 O O . ILE B 1 228 ? -10.766 78.032 -17.602 1.00 50.16 210 ILE B O 1
ATOM 14217 N N . PHE B 1 229 ? -9.242 76.802 -18.739 1.00 43.84 211 PHE B N 1
ATOM 14218 C CA . PHE B 1 229 ? -8.194 76.978 -17.747 1.00 43.84 211 PHE B CA 1
ATOM 14219 C C . PHE B 1 229 ? -7.693 78.415 -17.643 1.00 50.50 211 PHE B C 1
ATOM 14220 O O . PHE B 1 229 ? -7.318 78.859 -16.544 1.00 44.99 211 PHE B O 1
ATOM 14237 N N . VAL B 1 230 ? -7.643 79.148 -18.770 1.00 46.74 212 VAL B N 1
ATOM 14238 C CA . VAL B 1 230 ? -7.020 80.462 -18.739 1.00 49.90 212 VAL B CA 1
ATOM 14239 C C . VAL B 1 230 ? -7.828 81.409 -17.856 1.00 51.03 212 VAL B C 1
ATOM 14240 O O . VAL B 1 230 ? -7.292 82.408 -17.374 1.00 53.12 212 VAL B O 1
ATOM 14253 N N . LYS B 1 231 ? -9.109 81.121 -17.635 1.00 50.75 213 LYS B N 1
ATOM 14254 C CA . LYS B 1 231 ? -9.937 81.980 -16.807 1.00 51.70 213 LYS B CA 1
ATOM 14255 C C . LYS B 1 231 ? -9.649 81.811 -15.318 1.00 54.66 213 LYS B C 1
ATOM 14256 O O . LYS B 1 231 ? -10.101 82.643 -14.524 1.00 47.84 213 LYS B O 1
ATOM 14275 N N . ILE B 1 232 ? -8.881 80.797 -14.928 1.00 46.43 214 ILE B N 1
ATOM 14276 C CA . ILE B 1 232 ? -8.744 80.453 -13.518 1.00 51.77 214 ILE B CA 1
ATOM 14277 C C . ILE B 1 232 ? -7.295 80.159 -13.143 1.00 50.43 214 ILE B C 1
ATOM 14278 O O . ILE B 1 232 ? -7.028 79.640 -12.053 1.00 47.98 214 ILE B O 1
ATOM 14294 N N . SER B 1 233 ? -6.357 80.514 -14.022 1.00 45.56 215 SER B N 1
ATOM 14295 C CA . SER B 1 233 ? -4.941 80.259 -13.799 1.00 45.04 215 SER B CA 1
ATOM 14296 C C . SER B 1 233 ? -4.392 81.253 -12.777 1.00 45.18 215 SER B C 1
ATOM 14297 O O . SER B 1 233 ? -4.945 82.318 -12.578 1.00 40.07 215 SER B O 1
ATOM 14305 N N . ASN B 1 234 ? -3.286 80.891 -12.121 1.00 46.31 216 ASN B N 1
ATOM 14306 C CA . ASN B 1 234 ? -2.548 81.842 -11.282 1.00 44.30 216 ASN B CA 1
ATOM 14307 C C . ASN B 1 234 ? -1.131 81.900 -11.852 1.00 41.29 216 ASN B C 1
ATOM 14308 O O . ASN B 1 234 ? -0.833 81.290 -12.889 1.00 44.52 216 ASN B O 1
ATOM 14319 N N . THR B 1 235 ? -0.240 82.615 -11.168 1.00 40.67 217 THR B N 1
ATOM 14320 C CA . THR B 1 235 ? 1.104 82.814 -11.710 1.00 41.79 217 THR B CA 1
ATOM 14321 C C . THR B 1 235 ? 1.792 81.503 -12.055 1.00 43.75 217 THR B C 1
ATOM 14322 O O . THR B 1 235 ? 2.264 81.305 -13.181 1.00 39.60 217 THR B O 1
ATOM 14333 N N . ILE B 1 236 ? 1.852 80.567 -11.100 1.00 40.66 218 ILE B N 1
ATOM 14334 C CA . ILE B 1 236 ? 2.619 79.365 -11.369 1.00 35.47 218 ILE B CA 1
ATOM 14335 C C . ILE B 1 236 ? 1.897 78.479 -12.359 1.00 35.02 218 ILE B C 1
ATOM 14336 O O . ILE B 1 236 ? 2.531 77.871 -13.238 1.00 34.09 218 ILE B O 1
ATOM 14352 N N . SER B 1 237 ? 0.586 78.324 -12.212 1.00 33.97 219 SER B N 1
ATOM 14353 C CA . SER B 1 237 ? -0.052 77.343 -13.087 1.00 36.21 219 SER B CA 1
ATOM 14354 C C . SER B 1 237 ? -0.089 77.850 -14.534 1.00 34.65 219 SER B C 1
ATOM 14355 O O . SER B 1 237 ? -0.107 77.055 -15.472 1.00 35.38 219 SER B O 1
ATOM 14363 N N . GLU B 1 238 ? -0.066 79.164 -14.727 1.00 35.63 220 GLU B N 1
ATOM 14364 C CA . GLU B 1 238 ? 0.052 79.713 -16.061 1.00 39.19 220 GLU B CA 1
ATOM 14365 C C . GLU B 1 238 ? 1.412 79.358 -16.646 1.00 40.44 220 GLU B C 1
ATOM 14366 O O . GLU B 1 238 ? 1.519 78.978 -17.823 1.00 40.26 220 GLU B O 1
ATOM 14378 N N . ARG B 1 239 ? 2.460 79.415 -15.819 1.00 39.63 221 ARG B N 1
ATOM 14379 C CA . ARG B 1 239 ? 3.776 79.016 -16.286 1.00 37.46 221 ARG B CA 1
ATOM 14380 C C . ARG B 1 239 ? 3.810 77.528 -16.600 1.00 41.13 221 ARG B C 1
ATOM 14381 O O . ARG B 1 239 ? 4.438 77.107 -17.591 1.00 38.63 221 ARG B O 1
ATOM 14402 N N . VAL B 1 240 ? 3.147 76.716 -15.770 1.00 31.64 222 VAL B N 1
ATOM 14403 C CA . VAL B 1 240 ? 3.074 75.282 -16.022 1.00 29.73 222 VAL B CA 1
ATOM 14404 C C . VAL B 1 240 ? 2.379 75.027 -17.344 1.00 33.91 222 VAL B C 1
ATOM 14405 O O . VAL B 1 240 ? 2.828 74.216 -18.156 1.00 34.28 222 VAL B O 1
ATOM 14418 N N . MET B 1 241 ? 1.251 75.702 -17.566 1.00 34.45 223 MET B N 1
ATOM 14419 C CA . MET B 1 241 ? 0.532 75.545 -18.821 1.00 37.91 223 MET B CA 1
ATOM 14420 C C . MET B 1 241 ? 1.451 75.800 -20.005 1.00 42.20 223 MET B C 1
ATOM 14421 O O . MET B 1 241 ? 1.438 75.046 -20.985 1.00 41.86 223 MET B O 1
ATOM 14435 N N . ASN B 1 242 ? 2.261 76.862 -19.935 1.00 41.71 224 ASN B N 1
ATOM 14436 C CA . ASN B 1 242 ? 3.126 77.223 -21.045 1.00 42.62 224 ASN B CA 1
ATOM 14437 C C . ASN B 1 242 ? 4.411 76.400 -21.110 1.00 41.05 224 ASN B C 1
ATOM 14438 O O . ASN B 1 242 ? 5.074 76.433 -22.153 1.00 39.76 224 ASN B O 1
ATOM 14449 N N . HIS B 1 243 ? 4.779 75.648 -20.049 1.00 35.36 225 HIS B N 1
ATOM 14450 C CA . HIS B 1 243 ? 6.077 74.991 -20.078 1.00 36.86 225 HIS B CA 1
ATOM 14451 C C . HIS B 1 243 ? 6.075 73.522 -19.656 1.00 35.96 225 HIS B C 1
ATOM 14452 O O . HIS B 1 243 ? 7.153 72.927 -19.535 1.00 34.73 225 HIS B O 1
ATOM 14466 N N . TRP B 1 244 ? 4.905 72.916 -19.448 1.00 35.27 226 TRP B N 1
ATOM 14467 C CA . TRP B 1 244 ? 4.865 71.602 -18.816 1.00 32.88 226 TRP B CA 1
ATOM 14468 C C . TRP B 1 244 ? 5.526 70.498 -19.641 1.00 36.33 226 TRP B C 1
ATOM 14469 O O . TRP B 1 244 ? 5.938 69.481 -19.076 1.00 35.14 226 TRP B O 1
ATOM 14490 N N . GLN B 1 245 ? 5.650 70.689 -20.964 1.00 35.83 227 GLN B N 1
ATOM 14491 C CA . GLN B 1 245 ? 6.251 69.675 -21.808 1.00 36.88 227 GLN B CA 1
ATOM 14492 C C . GLN B 1 245 ? 7.776 69.707 -21.796 1.00 38.81 227 GLN B C 1
ATOM 14493 O O . GLN B 1 245 ? 8.408 68.819 -22.405 1.00 32.05 227 GLN B O 1
ATOM 14507 N N . GLU B 1 246 ? 8.382 70.695 -21.135 1.00 32.56 228 GLU B N 1
ATOM 14508 C CA . GLU B 1 246 ? 9.835 70.786 -21.094 1.00 35.13 228 GLU B CA 1
ATOM 14509 C C . GLU B 1 246 ? 10.435 69.845 -20.064 1.00 36.22 228 GLU B C 1
ATOM 14510 O O . GLU B 1 246 ? 9.921 69.699 -18.929 1.00 35.95 228 GLU B O 1
ATOM 14522 N N . ASP B 1 247 ? 11.537 69.215 -20.445 1.00 32.16 229 ASP B N 1
ATOM 14523 C CA . ASP B 1 247 ? 12.221 68.332 -19.508 1.00 31.66 229 ASP B CA 1
ATOM 14524 C C . ASP B 1 247 ? 12.669 69.083 -18.253 1.00 33.86 229 ASP B C 1
ATOM 14525 O O . ASP B 1 247 ? 12.668 68.531 -17.139 1.00 31.15 229 ASP B O 1
ATOM 14534 N N . LEU B 1 248 ? 13.110 70.323 -18.426 1.00 32.85 230 LEU B N 1
ATOM 14535 C CA . LEU B 1 248 ? 13.486 71.154 -17.286 1.00 35.61 230 LEU B CA 1
ATOM 14536 C C . LEU B 1 248 ? 12.352 71.334 -16.289 1.00 34.82 230 LEU B C 1
ATOM 14537 O O . LEU B 1 248 ? 12.578 71.255 -15.074 1.00 32.36 230 LEU B O 1
ATOM 14553 N N . MET B 1 249 ? 11.140 71.613 -16.774 1.00 33.62 231 MET B N 1
ATOM 14554 C CA . MET B 1 249 ? 10.002 71.822 -15.867 1.00 35.21 231 MET B CA 1
ATOM 14555 C C . MET B 1 249 ? 9.599 70.522 -15.173 1.00 31.26 231 MET B C 1
ATOM 14556 O O . MET B 1 249 ? 9.225 70.518 -13.996 1.00 32.78 231 MET B O 1
ATOM 14570 N N . PHE B 1 250 ? 9.659 69.410 -15.881 1.00 29.88 232 PHE B N 1
ATOM 14571 C CA . PHE B 1 250 ? 9.366 68.115 -15.283 1.00 32.71 232 PHE B CA 1
ATOM 14572 C C . PHE B 1 250 ? 10.355 67.788 -14.178 1.00 30.48 232 PHE B C 1
ATOM 14573 O O . PHE B 1 250 ? 9.968 67.398 -13.074 1.00 30.44 232 PHE B O 1
ATOM 14590 N N . GLY B 1 251 ? 11.652 67.944 -14.471 1.00 30.00 233 GLY B N 1
ATOM 14591 C CA . GLY B 1 251 ? 12.676 67.728 -13.465 1.00 30.01 233 GLY B CA 1
ATOM 14592 C C . GLY B 1 251 ? 12.551 68.651 -12.266 1.00 28.24 233 GLY B C 1
ATOM 14593 O O . GLY B 1 251 ? 12.729 68.219 -11.130 1.00 30.23 233 GLY B O 1
ATOM 14597 N N . TYR B 1 252 ? 12.264 69.941 -12.510 1.00 31.74 234 TYR B N 1
ATOM 14598 C CA . TYR B 1 252 ? 12.245 70.962 -11.446 1.00 29.99 234 TYR B CA 1
ATOM 14599 C C . TYR B 1 252 ? 11.292 70.599 -10.320 1.00 31.56 234 TYR B C 1
ATOM 14600 O O . TYR B 1 252 ? 11.579 70.868 -9.134 1.00 30.07 234 TYR B O 1
ATOM 14618 N N . GLN B 1 253 ? 10.153 69.980 -10.666 1.00 31.95 235 GLN B N 1
ATOM 14619 C CA . GLN B 1 253 ? 9.102 69.750 -9.680 1.00 32.01 235 GLN B CA 1
ATOM 14620 C C . GLN B 1 253 ? 9.502 68.734 -8.629 1.00 31.10 235 GLN B C 1
ATOM 14621 O O . GLN B 1 253 ? 8.971 68.760 -7.520 1.00 32.64 235 GLN B O 1
ATOM 14635 N N . PHE B 1 254 ? 10.428 67.831 -8.938 1.00 31.76 236 PHE B N 1
ATOM 14636 C CA . PHE B 1 254 ? 10.890 66.893 -7.922 1.00 28.13 236 PHE B CA 1
ATOM 14637 C C . PHE B 1 254 ? 11.652 67.560 -6.783 1.00 31.39 236 PHE B C 1
ATOM 14638 O O . PHE B 1 254 ? 11.790 66.961 -5.694 1.00 29.00 236 PHE B O 1
ATOM 14655 N N . LEU B 1 255 ? 12.156 68.777 -6.998 1.00 28.21 237 LEU B N 1
ATOM 14656 C CA . LEU B 1 255 ? 12.890 69.511 -5.982 1.00 29.26 237 LEU B CA 1
ATOM 14657 C C . LEU B 1 255 ? 12.080 70.651 -5.388 1.00 32.34 237 LEU B C 1
ATOM 14658 O O . LEU B 1 255 ? 12.175 70.895 -4.177 1.00 30.01 237 LEU B O 1
ATOM 14674 N N . ASN B 1 256 ? 11.179 71.261 -6.182 1.00 27.76 238 ASN B N 1
ATOM 14675 C CA . ASN B 1 256 ? 10.575 72.535 -5.840 1.00 29.50 238 ASN B CA 1
ATOM 14676 C C . ASN B 1 256 ? 9.110 72.604 -6.220 1.00 28.60 238 ASN B C 1
ATOM 14677 O O . ASN B 1 256 ? 8.526 73.681 -6.136 1.00 31.09 238 ASN B O 1
ATOM 14688 N N . GLY B 1 257 ? 8.501 71.524 -6.626 1.00 27.94 239 GLY B N 1
ATOM 14689 C CA . GLY B 1 257 ? 7.074 71.482 -6.821 1.00 31.25 239 GLY B CA 1
ATOM 14690 C C . GLY B 1 257 ? 6.324 71.144 -5.543 1.00 33.75 239 GLY B C 1
ATOM 14691 O O . GLY B 1 257 ? 6.764 71.440 -4.422 1.00 32.37 239 GLY B O 1
ATOM 14695 N N . ALA B 1 258 ? 5.184 70.497 -5.709 1.00 29.65 240 ALA B N 1
ATOM 14696 C CA . ALA B 1 258 ? 4.259 70.273 -4.623 1.00 31.23 240 ALA B CA 1
ATOM 14697 C C . ALA B 1 258 ? 4.591 69.031 -3.809 1.00 34.43 240 ALA B C 1
ATOM 14698 O O . ALA B 1 258 ? 4.096 68.897 -2.684 1.00 30.77 240 ALA B O 1
ATOM 14705 N N . ASN B 1 259 ? 5.424 68.140 -4.347 1.00 31.20 241 ASN B N 1
ATOM 14706 C CA . ASN B 1 259 ? 5.751 66.875 -3.695 1.00 33.49 241 ASN B CA 1
ATOM 14707 C C . ASN B 1 259 ? 7.252 66.633 -3.710 1.00 30.29 241 ASN B C 1
ATOM 14708 O O . ASN B 1 259 ? 7.701 65.594 -4.170 1.00 32.16 241 ASN B O 1
ATOM 14719 N N . PRO B 1 260 ? 8.057 67.565 -3.157 1.00 26.11 242 PRO B N 1
ATOM 14720 C CA . PRO B 1 260 ? 9.522 67.481 -3.409 1.00 30.75 242 PRO B CA 1
ATOM 14721 C C . PRO B 1 260 ? 10.287 66.545 -2.523 1.00 31.30 242 PRO B C 1
ATOM 14722 O O . PRO B 1 260 ? 11.377 66.935 -2.032 1.00 32.54 242 PRO B O 1
ATOM 14733 N N . VAL B 1 261 ? 9.787 65.327 -2.312 1.00 31.22 243 VAL B N 1
ATOM 14734 C CA . VAL B 1 261 ? 10.269 64.472 -1.238 1.00 34.54 243 VAL B CA 1
ATOM 14735 C C . VAL B 1 261 ? 10.662 63.077 -1.712 1.00 33.45 243 VAL B C 1
ATOM 14736 O O . VAL B 1 261 ? 11.129 62.282 -0.907 1.00 31.84 243 VAL B O 1
ATOM 14749 N N . LEU B 1 262 ? 10.509 62.759 -2.992 1.00 31.68 244 LEU B N 1
ATOM 14750 C CA . LEU B 1 262 ? 10.748 61.394 -3.454 1.00 36.32 244 LEU B CA 1
ATOM 14751 C C . LEU B 1 262 ? 12.144 61.172 -4.035 1.00 32.92 244 LEU B C 1
ATOM 14752 O O . LEU B 1 262 ? 12.711 60.092 -3.862 1.00 36.94 244 LEU B O 1
ATOM 14768 N N . ILE B 1 263 ? 12.708 62.171 -4.712 1.00 28.61 245 ILE B N 1
ATOM 14769 C CA . ILE B 1 263 ? 13.924 61.957 -5.473 1.00 29.52 245 ILE B CA 1
ATOM 14770 C C . ILE B 1 263 ? 15.046 61.605 -4.529 1.00 26.60 245 ILE B C 1
ATOM 14771 O O . ILE B 1 263 ? 15.094 62.067 -3.383 1.00 28.79 245 ILE B O 1
ATOM 14787 N N . ARG B 1 264 ? 15.924 60.712 -4.976 1.00 28.70 246 ARG B N 1
ATOM 14788 C CA . ARG B 1 264 ? 17.121 60.394 -4.213 1.00 30.76 246 ARG B CA 1
ATOM 14789 C C . ARG B 1 264 ? 18.308 60.268 -5.145 1.00 29.35 246 ARG B C 1
ATOM 14790 O O . ARG B 1 264 ? 18.158 60.054 -6.343 1.00 33.32 246 ARG B O 1
ATOM 14811 N N . ARG B 1 265 ? 19.494 60.456 -4.581 1.00 31.39 247 ARG B N 1
ATOM 14812 C CA . ARG B 1 265 ? 20.742 60.294 -5.301 1.00 33.02 247 ARG B CA 1
ATOM 14813 C C . ARG B 1 265 ? 20.997 58.801 -5.466 1.00 38.57 247 ARG B C 1
ATOM 14814 O O . ARG B 1 265 ? 21.049 58.048 -4.477 1.00 32.68 247 ARG B O 1
ATOM 14835 N N . CYS B 1 266 ? 21.145 58.376 -6.716 1.00 30.76 248 CYS B N 1
ATOM 14836 C CA . CYS B 1 266 ? 21.354 56.984 -7.044 1.00 36.51 248 CYS B CA 1
ATOM 14837 C C . CYS B 1 266 ? 22.830 56.635 -6.854 1.00 36.44 248 CYS B C 1
ATOM 14838 O O . CYS B 1 266 ? 23.712 57.306 -7.383 1.00 38.92 248 CYS B O 1
ATOM 14846 N N . THR B 1 267 ? 23.105 55.586 -6.080 1.00 34.63 249 THR B N 1
ATOM 14847 C CA . THR B 1 267 ? 24.457 55.098 -5.855 1.00 39.60 249 THR B CA 1
ATOM 14848 C C . THR B 1 267 ? 24.749 53.824 -6.654 1.00 41.39 249 THR B C 1
ATOM 14849 O O . THR B 1 267 ? 25.904 53.394 -6.714 1.00 39.23 249 THR B O 1
ATOM 14860 N N . GLU B 1 268 ? 23.730 53.216 -7.249 1.00 38.50 250 GLU B N 1
ATOM 14861 C CA . GLU B 1 268 ? 23.893 52.040 -8.100 1.00 45.52 250 GLU B CA 1
ATOM 14862 C C . GLU B 1 268 ? 22.662 52.012 -8.988 1.00 43.26 250 GLU B C 1
ATOM 14863 O O . GLU B 1 268 ? 21.553 52.222 -8.501 1.00 40.42 250 GLU B O 1
ATOM 14875 N N . LEU B 1 269 ? 22.852 51.798 -10.279 1.00 40.23 251 LEU B N 1
ATOM 14876 C CA . LEU B 1 269 ? 21.690 51.592 -11.130 1.00 43.49 251 LEU B CA 1
ATOM 14877 C C . LEU B 1 269 ? 20.930 50.352 -10.664 1.00 40.12 251 LEU B C 1
ATOM 14878 O O . LEU B 1 269 ? 21.547 49.343 -10.352 1.00 39.48 251 LEU B O 1
ATOM 14894 N N . PRO B 1 270 ? 19.597 50.403 -10.583 1.00 41.54 252 PRO B N 1
ATOM 14895 C CA . PRO B 1 270 ? 18.842 49.210 -10.175 1.00 39.75 252 PRO B CA 1
ATOM 14896 C C . PRO B 1 270 ? 18.830 48.161 -11.280 1.00 35.41 252 PRO B C 1
ATOM 14897 O O . PRO B 1 270 ? 18.692 48.485 -12.460 1.00 33.59 252 PRO B O 1
ATOM 14908 N N . GLU B 1 271 ? 18.933 46.894 -10.869 1.00 32.88 253 GLU B N 1
ATOM 14909 C CA . GLU B 1 271 ? 18.894 45.797 -11.836 1.00 37.63 253 GLU B CA 1
ATOM 14910 C C . GLU B 1 271 ? 17.546 45.739 -12.548 1.00 34.52 253 GLU B C 1
ATOM 14911 O O . GLU B 1 271 ? 17.467 45.283 -13.691 1.00 38.49 253 GLU B O 1
ATOM 14923 N N . LYS B 1 272 ? 16.481 46.210 -11.900 1.00 31.02 254 LYS B N 1
ATOM 14924 C CA . LYS B 1 272 ? 15.187 46.213 -12.564 1.00 31.73 254 LYS B CA 1
ATOM 14925 C C . LYS B 1 272 ? 15.079 47.262 -13.650 1.00 32.23 254 LYS B C 1
ATOM 14926 O O . LYS B 1 272 ? 14.026 47.365 -14.275 1.00 34.61 254 LYS B O 1
ATOM 14945 N N . LEU B 1 273 ? 16.085 48.098 -13.854 1.00 32.60 255 LEU B N 1
ATOM 14946 C CA . LEU B 1 273 ? 16.045 49.154 -14.874 1.00 37.33 255 LEU B CA 1
ATOM 14947 C C . LEU B 1 273 ? 17.228 48.918 -15.802 1.00 34.70 255 LEU B C 1
ATOM 14948 O O . LEU B 1 273 ? 18.296 49.501 -15.596 1.00 37.68 255 LEU B O 1
ATOM 14964 N N . PRO B 1 274 ? 17.100 48.030 -16.774 1.00 34.92 256 PRO B N 1
ATOM 14965 C CA . PRO B 1 274 ? 18.245 47.663 -17.630 1.00 39.16 256 PRO B CA 1
ATOM 14966 C C . PRO B 1 274 ? 18.574 48.747 -18.659 1.00 40.25 256 PRO B C 1
ATOM 14967 O O . PRO B 1 274 ? 18.569 48.526 -19.851 1.00 36.24 256 PRO B O 1
ATOM 14978 N N . VAL B 1 275 ? 18.838 49.966 -18.177 1.00 39.91 257 VAL B N 1
ATOM 14979 C CA . VAL B 1 275 ? 19.188 51.078 -19.057 1.00 39.73 257 VAL B CA 1
ATOM 14980 C C . VAL B 1 275 ? 20.695 51.103 -19.276 1.00 36.93 257 VAL B C 1
ATOM 14981 O O . VAL B 1 275 ? 21.482 50.870 -18.364 1.00 40.55 257 VAL B O 1
ATOM 14994 N N . THR B 1 276 ? 21.100 51.362 -20.507 1.00 38.79 258 THR B N 1
ATOM 14995 C CA . THR B 1 276 ? 22.501 51.345 -20.906 1.00 38.10 258 THR B CA 1
ATOM 14996 C C . THR B 1 276 ? 22.984 52.735 -21.300 1.00 38.97 258 THR B C 1
ATOM 14997 O O . THR B 1 276 ? 22.202 53.615 -21.638 1.00 35.58 258 THR B O 1
ATOM 15008 N N . THR B 1 277 ? 24.300 52.910 -21.253 1.00 39.11 259 THR B N 1
ATOM 15009 C CA . THR B 1 277 ? 24.898 54.164 -21.692 1.00 39.33 259 THR B CA 1
ATOM 15010 C C . THR B 1 277 ? 24.438 54.503 -23.108 1.00 39.98 259 THR B C 1
ATOM 15011 O O . THR B 1 277 ? 24.095 55.647 -23.410 1.00 37.79 259 THR B O 1
ATOM 15022 N N . GLU B 1 278 ? 24.470 53.514 -24.004 1.00 39.47 260 GLU B N 1
ATOM 15023 C CA . GLU B 1 278 ? 24.071 53.764 -25.377 1.00 42.89 260 GLU B CA 1
ATOM 15024 C C . GLU B 1 278 ? 22.663 54.338 -25.458 1.00 44.10 260 GLU B C 1
ATOM 15025 O O . GLU B 1 278 ? 22.396 55.226 -26.281 1.00 46.45 260 GLU B O 1
ATOM 15037 N N . MET B 1 279 ? 21.755 53.884 -24.585 1.00 39.59 261 MET B N 1
ATOM 15038 C CA . MET B 1 279 ? 20.392 54.402 -24.623 1.00 40.55 261 MET B CA 1
ATOM 15039 C C . MET B 1 279 ? 20.320 55.883 -24.240 1.00 38.66 261 MET B C 1
ATOM 15040 O O . MET B 1 279 ? 19.469 56.618 -24.752 1.00 36.32 261 MET B O 1
ATOM 15054 N N . VAL B 1 280 ? 21.154 56.330 -23.301 1.00 34.83 262 VAL B N 1
ATOM 15055 C CA . VAL B 1 280 ? 21.044 57.689 -22.772 1.00 34.20 262 VAL B CA 1
ATOM 15056 C C . VAL B 1 280 ? 22.210 58.580 -23.205 1.00 33.95 262 VAL B C 1
ATOM 15057 O O . VAL B 1 280 ? 22.341 59.707 -22.715 1.00 31.49 262 VAL B O 1
ATOM 15070 N N . GLU B 1 281 ? 23.026 58.132 -24.160 1.00 36.67 263 GLU B N 1
ATOM 15071 C CA . GLU B 1 281 ? 24.280 58.829 -24.461 1.00 40.81 263 GLU B CA 1
ATOM 15072 C C . GLU B 1 281 ? 24.051 60.273 -24.924 1.00 38.69 263 GLU B C 1
ATOM 15073 O O . GLU B 1 281 ? 24.876 61.144 -24.650 1.00 36.60 263 GLU B O 1
ATOM 15085 N N . CYS B 1 282 ? 22.943 60.534 -25.612 1.00 35.16 264 CYS B N 1
ATOM 15086 C CA . CYS B 1 282 ? 22.624 61.881 -26.060 1.00 38.45 264 CYS B CA 1
ATOM 15087 C C . CYS B 1 282 ? 22.314 62.829 -24.910 1.00 38.27 264 CYS B C 1
ATOM 15088 O O . CYS B 1 282 ? 22.552 64.043 -25.027 1.00 36.67 264 CYS B O 1
ATOM 15096 N N . SER B 1 283 ? 21.789 62.298 -23.797 1.00 33.93 265 SER B N 1
ATOM 15097 C CA . SER B 1 283 ? 21.503 63.114 -22.628 1.00 33.42 265 SER B CA 1
ATOM 15098 C C . SER B 1 283 ? 22.748 63.422 -21.796 1.00 35.71 265 SER B C 1
ATOM 15099 O O . SER B 1 283 ? 22.791 64.467 -21.115 1.00 32.13 265 SER B O 1
ATOM 15107 N N . LEU B 1 284 ? 23.737 62.517 -21.793 1.00 35.33 266 LEU B N 1
ATOM 15108 C CA . LEU B 1 284 ? 24.928 62.707 -20.972 1.00 35.60 266 LEU B CA 1
ATOM 15109 C C . LEU B 1 284 ? 25.848 63.745 -21.607 1.00 38.89 266 LEU B C 1
ATOM 15110 O O . LEU B 1 284 ? 25.996 63.808 -22.836 1.00 39.01 266 LEU B O 1
ATOM 15126 N N . GLU B 1 285 ? 26.494 64.544 -20.758 1.00 35.40 267 GLU B N 1
ATOM 15127 C CA . GLU B 1 285 ? 27.204 65.724 -21.209 1.00 36.02 267 GLU B CA 1
ATOM 15128 C C . GLU B 1 285 ? 28.650 65.787 -20.722 1.00 42.03 267 GLU B C 1
ATOM 15129 O O . GLU B 1 285 ? 29.309 66.816 -20.918 1.00 38.36 267 GLU B O 1
ATOM 15141 N N . ARG B 1 286 ? 29.159 64.744 -20.055 1.00 40.69 268 ARG B N 1
ATOM 15142 C CA . ARG B 1 286 ? 30.526 64.796 -19.533 1.00 40.38 268 ARG B CA 1
ATOM 15143 C C . ARG B 1 286 ? 31.440 63.755 -20.172 1.00 41.31 268 ARG B C 1
ATOM 15144 O O . ARG B 1 286 ? 32.539 63.518 -19.659 1.00 39.95 268 ARG B O 1
ATOM 15165 N N . GLN B 1 287 ? 31.026 63.161 -21.305 1.00 38.23 269 GLN B N 1
ATOM 15166 C CA . GLN B 1 287 ? 31.736 62.070 -21.979 1.00 43.42 269 GLN B CA 1
ATOM 15167 C C . GLN B 1 287 ? 31.979 60.860 -21.069 1.00 38.65 269 GLN B C 1
ATOM 15168 O O . GLN B 1 287 ? 32.884 60.065 -21.313 1.00 39.98 269 GLN B O 1
ATOM 15182 N N . LEU B 1 288 ? 31.180 60.683 -20.032 1.00 39.50 270 LEU B N 1
ATOM 15183 C CA . LEU B 1 288 ? 31.309 59.532 -19.159 1.00 39.31 270 LEU B CA 1
ATOM 15184 C C . LEU B 1 288 ? 30.223 58.518 -19.475 1.00 40.14 270 LEU B C 1
ATOM 15185 O O . LEU B 1 288 ? 29.123 58.870 -19.912 1.00 36.50 270 LEU B O 1
ATOM 15201 N N . SER B 1 289 ? 30.542 57.250 -19.252 1.00 36.24 271 SER B N 1
ATOM 15202 C CA . SER B 1 289 ? 29.486 56.244 -19.279 1.00 40.96 271 SER B CA 1
ATOM 15203 C C . SER B 1 289 ? 28.444 56.522 -18.178 1.00 41.21 271 SER B C 1
ATOM 15204 O O . SER B 1 289 ? 28.721 57.152 -17.156 1.00 37.28 271 SER B O 1
ATOM 15212 N N . LEU B 1 290 ? 27.211 56.067 -18.415 1.00 37.93 272 LEU B N 1
ATOM 15213 C CA . LEU B 1 290 ? 26.166 56.167 -17.408 1.00 38.71 272 LEU B CA 1
ATOM 15214 C C . LEU B 1 290 ? 26.627 55.595 -16.077 1.00 41.50 272 LEU B C 1
ATOM 15215 O O . LEU B 1 290 ? 26.340 56.156 -15.016 1.00 36.36 272 LEU B O 1
ATOM 15231 N N . GLU B 1 291 ? 27.339 54.473 -16.119 1.00 38.94 273 GLU B N 1
ATOM 15232 C CA . GLU B 1 291 ? 27.829 53.885 -14.887 1.00 46.02 273 GLU B CA 1
ATOM 15233 C C . GLU B 1 291 ? 28.815 54.806 -14.174 1.00 40.94 273 GLU B C 1
ATOM 15234 O O . GLU B 1 291 ? 28.825 54.864 -12.941 1.00 37.09 273 GLU B O 1
ATOM 15246 N N . GLN B 1 292 ? 29.655 55.527 -14.915 1.00 37.92 274 GLN B N 1
ATOM 15247 C CA . GLN B 1 292 ? 30.582 56.435 -14.238 1.00 39.18 274 GLN B CA 1
ATOM 15248 C C . GLN B 1 292 ? 29.856 57.678 -13.703 1.00 38.12 274 GLN B C 1
ATOM 15249 O O . GLN B 1 292 ? 30.213 58.202 -12.648 1.00 34.95 274 GLN B O 1
ATOM 15263 N N . GLU B 1 293 ? 28.830 58.149 -14.415 1.00 34.48 275 GLU B N 1
ATOM 15264 C CA . GLU B 1 293 ? 28.026 59.254 -13.904 1.00 35.78 275 GLU B CA 1
ATOM 15265 C C . GLU B 1 293 ? 27.391 58.894 -12.568 1.00 35.13 275 GLU B C 1
ATOM 15266 O O . GLU B 1 293 ? 27.295 59.735 -11.668 1.00 33.17 275 GLU B O 1
ATOM 15278 N N . VAL B 1 294 ? 26.931 57.650 -12.431 1.00 35.54 276 VAL B N 1
ATOM 15279 C CA . VAL B 1 294 ? 26.372 57.185 -11.173 1.00 33.76 276 VAL B CA 1
ATOM 15280 C C . VAL B 1 294 ? 27.411 57.296 -10.078 1.00 38.58 276 VAL B C 1
ATOM 15281 O O . VAL B 1 294 ? 27.161 57.884 -9.014 1.00 36.81 276 VAL B O 1
ATOM 15294 N N . GLN B 1 295 ? 28.612 56.772 -10.329 1.00 40.41 277 GLN B N 1
ATOM 15295 C CA . GLN B 1 295 ? 29.655 56.862 -9.311 1.00 42.89 277 GLN B CA 1
ATOM 15296 C C . GLN B 1 295 ? 30.040 58.308 -9.002 1.00 41.77 277 GLN B C 1
ATOM 15297 O O . GLN B 1 295 ? 30.451 58.596 -7.876 1.00 44.52 277 GLN B O 1
ATOM 15311 N N . GLN B 1 296 ? 29.907 59.233 -9.967 1.00 38.67 278 GLN B N 1
ATOM 15312 C CA . GLN B 1 296 ? 30.211 60.638 -9.718 1.00 40.24 278 GLN B CA 1
ATOM 15313 C C . GLN B 1 296 ? 29.122 61.373 -8.941 1.00 41.42 278 GLN B C 1
ATOM 15314 O O . GLN B 1 296 ? 29.356 62.508 -8.518 1.00 44.43 278 GLN B O 1
ATOM 15328 N N . GLY B 1 297 ? 27.936 60.790 -8.785 1.00 41.99 279 GLY B N 1
ATOM 15329 C CA . GLY B 1 297 ? 26.869 61.440 -8.039 1.00 40.56 279 GLY B CA 1
ATOM 15330 C C . GLY B 1 297 ? 25.950 62.295 -8.877 1.00 35.55 279 GLY B C 1
ATOM 15331 O O . GLY B 1 297 ? 25.240 63.154 -8.322 1.00 33.33 279 GLY B O 1
ATOM 15335 N N . ASN B 1 298 ? 25.919 62.077 -10.195 1.00 30.64 280 ASN B N 1
ATOM 15336 C CA . ASN B 1 298 ? 25.138 62.915 -11.075 1.00 29.64 280 ASN B CA 1
ATOM 15337 C C . ASN B 1 298 ? 23.847 62.249 -11.500 1.00 28.79 280 ASN B C 1
ATOM 15338 O O . ASN B 1 298 ? 23.108 62.812 -12.314 1.00 28.78 280 ASN B O 1
ATOM 15349 N N . ILE B 1 299 ? 23.565 61.061 -10.991 1.00 26.77 281 ILE B N 1
ATOM 15350 C CA . ILE B 1 299 ? 22.375 60.330 -11.369 1.00 30.48 281 ILE B CA 1
ATOM 15351 C C . ILE B 1 299 ? 21.456 60.252 -10.153 1.00 34.15 281 ILE B C 1
ATOM 15352 O O . ILE B 1 299 ? 21.896 59.974 -9.023 1.00 29.43 281 ILE B O 1
ATOM 15368 N N . PHE B 1 300 ? 20.171 60.451 -10.409 1.00 31.27 282 PHE B N 1
ATOM 15369 C CA . PHE B 1 300 ? 19.135 60.516 -9.405 1.00 33.02 282 PHE B CA 1
ATOM 15370 C C . PHE B 1 300 ? 17.969 59.651 -9.850 1.00 31.01 282 PHE B C 1
ATOM 15371 O O . PHE B 1 300 ? 17.792 59.364 -11.028 1.00 28.63 282 PHE B O 1
ATOM 15388 N N . ILE B 1 301 ? 17.143 59.260 -8.892 1.00 31.70 283 ILE B N 1
ATOM 15389 C CA . ILE B 1 301 ? 16.066 58.332 -9.201 1.00 32.26 283 ILE B CA 1
ATOM 15390 C C . ILE B 1 301 ? 14.839 58.640 -8.389 1.00 29.41 283 ILE B C 1
ATOM 15391 O O . ILE B 1 301 ? 14.927 59.019 -7.219 1.00 30.50 283 ILE B O 1
ATOM 15407 N N . VAL B 1 302 ? 13.692 58.516 -9.038 1.00 29.22 284 VAL B N 1
ATOM 15408 C CA . VAL B 1 302 ? 12.383 58.486 -8.384 1.00 33.17 284 VAL B CA 1
ATOM 15409 C C . VAL B 1 302 ? 11.732 57.152 -8.742 1.00 36.36 284 VAL B C 1
ATOM 15410 O O . VAL B 1 302 ? 11.489 56.876 -9.926 1.00 35.46 284 VAL B O 1
ATOM 15423 N N . ASP B 1 303 ? 11.433 56.342 -7.722 1.00 34.70 285 ASP B N 1
ATOM 15424 C CA . ASP B 1 303 ? 11.011 54.954 -7.900 1.00 35.89 285 ASP B CA 1
ATOM 15425 C C . ASP B 1 303 ? 9.683 54.753 -7.188 1.00 34.57 285 ASP B C 1
ATOM 15426 O O . ASP B 1 303 ? 9.608 54.843 -5.960 1.00 35.16 285 ASP B O 1
ATOM 15435 N N . PHE B 1 304 ? 8.642 54.477 -7.961 1.00 32.75 286 PHE B N 1
ATOM 15436 C CA . PHE B 1 304 ? 7.275 54.376 -7.469 1.00 33.15 286 PHE B CA 1
ATOM 15437 C C . PHE B 1 304 ? 6.883 52.949 -7.126 1.00 34.67 286 PHE B C 1
ATOM 15438 O O . PHE B 1 304 ? 5.734 52.537 -7.323 1.00 36.46 286 PHE B O 1
ATOM 15455 N N . GLU B 1 305 ? 7.826 52.180 -6.596 1.00 34.88 287 GLU B N 1
ATOM 15456 C CA . GLU B 1 305 ? 7.532 50.810 -6.170 1.00 45.21 287 GLU B CA 1
ATOM 15457 C C . GLU B 1 305 ? 6.278 50.716 -5.292 1.00 44.63 287 GLU B C 1
ATOM 15458 O O . GLU B 1 305 ? 5.562 49.702 -5.317 1.00 36.79 287 GLU B O 1
ATOM 15470 N N . LEU B 1 306 ? 5.987 51.764 -4.521 1.00 41.33 288 LEU B N 1
ATOM 15471 C CA . LEU B 1 306 ? 4.854 51.715 -3.607 1.00 40.14 288 LEU B CA 1
ATOM 15472 C C . LEU B 1 306 ? 3.535 51.577 -4.354 1.00 39.93 288 LEU B C 1
ATOM 15473 O O . LEU B 1 306 ? 2.566 51.036 -3.815 1.00 38.29 288 LEU B O 1
ATOM 15489 N N . LEU B 1 307 ? 3.486 52.034 -5.599 1.00 32.24 289 LEU B N 1
ATOM 15490 C CA . LEU B 1 307 ? 2.278 51.903 -6.409 1.00 35.38 289 LEU B CA 1
ATOM 15491 C C . LEU B 1 307 ? 2.116 50.510 -7.023 1.00 39.15 289 LEU B C 1
ATOM 15492 O O . LEU B 1 307 ? 1.031 50.188 -7.526 1.00 35.05 289 LEU B O 1
ATOM 15508 N N . ASP B 1 308 ? 3.140 49.683 -6.978 1.00 31.08 290 ASP B N 1
ATOM 15509 C CA . ASP B 1 308 ? 3.069 48.399 -7.661 1.00 37.52 290 ASP B CA 1
ATOM 15510 C C . ASP B 1 308 ? 2.061 47.482 -6.976 1.00 43.31 290 ASP B C 1
ATOM 15511 O O . ASP B 1 308 ? 2.197 47.170 -5.791 1.00 42.96 290 ASP B O 1
ATOM 15520 N N . GLY B 1 309 ? 1.013 47.086 -7.716 1.00 41.87 291 GLY B N 1
ATOM 15521 C CA . GLY B 1 309 ? -0.030 46.207 -7.202 1.00 46.74 291 GLY B CA 1
ATOM 15522 C C . GLY B 1 309 ? -1.223 46.897 -6.553 1.00 42.46 291 GLY B C 1
ATOM 15523 O O . GLY B 1 309 ? -2.102 46.220 -6.022 1.00 48.27 291 GLY B O 1
ATOM 15527 N N . ILE B 1 310 ? -1.278 48.225 -6.580 1.00 42.60 292 ILE B N 1
ATOM 15528 C CA . ILE B 1 310 ? -2.399 48.952 -5.997 1.00 44.55 292 ILE B CA 1
ATOM 15529 C C . ILE B 1 310 ? -3.606 48.821 -6.916 1.00 44.83 292 ILE B C 1
ATOM 15530 O O . ILE B 1 310 ? -3.503 49.007 -8.136 1.00 45.32 292 ILE B O 1
ATOM 15546 N N . ASP B 1 311 ? -4.749 48.471 -6.334 1.00 42.29 293 ASP B N 1
ATOM 15547 C CA . ASP B 1 311 ? -5.979 48.365 -7.102 1.00 51.94 293 ASP B CA 1
ATOM 15548 C C . ASP B 1 311 ? -6.361 49.719 -7.660 1.00 50.74 293 ASP B C 1
ATOM 15549 O O . ASP B 1 311 ? -6.401 50.712 -6.920 1.00 46.37 293 ASP B O 1
ATOM 15558 N N . ALA B 1 312 ? -6.670 49.751 -8.955 1.00 49.89 294 ALA B N 1
ATOM 15559 C CA . ALA B 1 312 ? -7.165 50.962 -9.589 1.00 52.01 294 ALA B CA 1
ATOM 15560 C C . ALA B 1 312 ? -8.664 51.111 -9.322 1.00 48.01 294 ALA B C 1
ATOM 15561 O O . ALA B 1 312 ? -9.398 50.137 -9.093 1.00 44.80 294 ALA B O 1
ATOM 15568 N N . ASN B 1 313 ? -9.111 52.356 -9.374 1.00 42.70 295 ASN B N 1
ATOM 15569 C CA . ASN B 1 313 ? -10.500 52.701 -9.092 1.00 46.43 295 ASN B CA 1
ATOM 15570 C C . ASN B 1 313 ? -11.456 52.003 -10.055 1.00 46.86 295 ASN B C 1
ATOM 15571 O O . ASN B 1 313 ? -11.400 52.226 -11.271 1.00 46.33 295 ASN B O 1
ATOM 15582 N N . LYS B 1 314 ? -12.355 51.190 -9.505 1.00 43.82 296 LYS B N 1
ATOM 15583 C CA . LYS B 1 314 ? -13.375 50.487 -10.287 1.00 51.82 296 LYS B CA 1
ATOM 15584 C C . LYS B 1 314 ? -14.781 50.936 -9.906 1.00 50.55 296 LYS B C 1
ATOM 15585 O O . LYS B 1 314 ? -15.765 50.269 -10.284 1.00 46.97 296 LYS B O 1
ATOM 15604 N N . THR B 1 315 ? -14.908 52.059 -9.194 1.00 46.27 297 THR B N 1
ATOM 15605 C CA . THR B 1 315 ? -16.210 52.510 -8.722 1.00 50.46 297 THR B CA 1
ATOM 15606 C C . THR B 1 315 ? -17.080 53.047 -9.849 1.00 51.04 297 THR B C 1
ATOM 15607 O O . THR B 1 315 ? -18.309 53.061 -9.712 1.00 51.41 297 THR B O 1
ATOM 15618 N N . ASP B 1 316 ? -16.475 53.480 -10.954 1.00 51.08 298 ASP B N 1
ATOM 15619 C CA . ASP B 1 316 ? -17.202 53.846 -12.163 1.00 52.83 298 ASP B CA 1
ATOM 15620 C C . ASP B 1 316 ? -17.130 52.672 -13.139 1.00 53.71 298 ASP B C 1
ATOM 15621 O O . ASP B 1 316 ? -16.079 52.460 -13.774 1.00 53.85 298 ASP B O 1
ATOM 15630 N N . PRO B 1 317 ? -18.199 51.888 -13.301 1.00 55.35 299 PRO B N 1
ATOM 15631 C CA . PRO B 1 317 ? -18.131 50.743 -14.228 1.00 57.84 299 PRO B CA 1
ATOM 15632 C C . PRO B 1 317 ? -17.951 51.139 -15.687 1.00 57.80 299 PRO B C 1
ATOM 15633 O O . PRO B 1 317 ? -17.523 50.303 -16.493 1.00 57.19 299 PRO B O 1
ATOM 15644 N N . CYS B 1 318 ? -18.301 52.374 -16.060 1.00 57.38 300 CYS B N 1
ATOM 15645 C CA . CYS B 1 318 ? -18.242 52.832 -17.442 1.00 56.79 300 CYS B CA 1
ATOM 15646 C C . CYS B 1 318 ? -16.942 53.566 -17.759 1.00 53.67 300 CYS B C 1
ATOM 15647 O O . CYS B 1 318 ? -16.771 54.051 -18.881 1.00 53.48 300 CYS B O 1
ATOM 15655 N N . THR B 1 319 ? -16.024 53.649 -16.796 1.00 54.20 301 THR B N 1
ATOM 15656 C CA . THR B 1 319 ? -14.701 54.240 -16.977 1.00 49.79 301 THR B CA 1
ATOM 15657 C C . THR B 1 319 ? -13.669 53.301 -16.342 1.00 49.94 301 THR B C 1
ATOM 15658 O O . THR B 1 319 ? -13.585 53.192 -15.114 1.00 50.54 301 THR B O 1
ATOM 15669 N N . LEU B 1 320 ? -12.865 52.638 -17.162 1.00 44.97 302 LEU B N 1
ATOM 15670 C CA . LEU B 1 320 ? -11.696 51.962 -16.630 1.00 46.60 302 LEU B CA 1
ATOM 15671 C C . LEU B 1 320 ? -10.633 52.992 -16.266 1.00 44.47 302 LEU B C 1
ATOM 15672 O O . LEU B 1 320 ? -10.418 53.964 -16.985 1.00 44.53 302 LEU B O 1
ATOM 15688 N N . GLN B 1 321 ? -9.982 52.790 -15.123 1.00 45.60 303 GLN B N 1
ATOM 15689 C CA . GLN B 1 321 ? -8.922 53.664 -14.641 1.00 40.82 303 GLN B CA 1
ATOM 15690 C C . GLN B 1 321 ? -7.659 52.853 -14.387 1.00 38.96 303 GLN B C 1
ATOM 15691 O O . GLN B 1 321 ? -7.695 51.640 -14.147 1.00 39.93 303 GLN B O 1
ATOM 15705 N N . PHE B 1 322 ? -6.529 53.525 -14.425 1.00 36.91 304 PHE B N 1
ATOM 15706 C CA . PHE B 1 322 ? -5.266 52.822 -14.509 1.00 38.50 304 PHE B CA 1
ATOM 15707 C C . PHE B 1 322 ? -4.192 53.538 -13.721 1.00 39.14 304 PHE B C 1
ATOM 15708 O O . PHE B 1 322 ? -4.145 54.781 -13.683 1.00 35.24 304 PHE B O 1
ATOM 15725 N N . LEU B 1 323 ? -3.320 52.729 -13.120 1.00 37.32 305 LEU B N 1
ATOM 15726 C CA . LEU B 1 323 ? -2.148 53.163 -12.386 1.00 39.74 305 LEU B CA 1
ATOM 15727 C C . LEU B 1 323 ? -0.895 52.565 -13.022 1.00 40.00 305 LEU B C 1
ATOM 15728 O O . LEU B 1 323 ? -0.928 51.511 -13.655 1.00 40.73 305 LEU B O 1
ATOM 15744 N N . ALA B 1 324 ? 0.233 53.229 -12.813 1.00 37.27 306 ALA B N 1
ATOM 15745 C CA . ALA B 1 324 ? 1.550 52.709 -13.186 1.00 39.81 306 ALA B CA 1
ATOM 15746 C C . ALA B 1 324 ? 2.375 52.608 -11.903 1.00 40.33 306 ALA B C 1
ATOM 15747 O O . ALA B 1 324 ? 1.920 52.989 -10.813 1.00 40.27 306 ALA B O 1
ATOM 15754 N N . ALA B 1 325 ? 3.610 52.131 -12.018 1.00 34.84 307 ALA B N 1
ATOM 15755 C CA . ALA B 1 325 ? 4.554 52.173 -10.897 1.00 38.25 307 ALA B CA 1
ATOM 15756 C C . ALA B 1 325 ? 5.919 52.456 -11.500 1.00 34.19 307 ALA B C 1
ATOM 15757 O O . ALA B 1 325 ? 6.787 51.571 -11.554 1.00 32.87 307 ALA B O 1
ATOM 15764 N N . PRO B 1 326 ? 6.138 53.683 -11.978 1.00 29.16 308 PRO B N 1
ATOM 15765 C CA . PRO B 1 326 ? 7.299 53.949 -12.821 1.00 29.00 308 PRO B CA 1
ATOM 15766 C C . PRO B 1 326 ? 8.598 54.034 -12.057 1.00 30.38 308 PRO B C 1
ATOM 15767 O O . PRO B 1 326 ? 8.635 54.150 -10.840 1.00 30.88 308 PRO B O 1
ATOM 15778 N N . ILE B 1 327 ? 9.680 53.929 -12.814 1.00 31.17 309 ILE B N 1
ATOM 15779 C CA . ILE B 1 327 ? 11.022 54.256 -12.360 1.00 31.95 309 ILE B CA 1
ATOM 15780 C C . ILE B 1 327 ? 11.509 55.380 -13.275 1.00 33.20 309 ILE B C 1
ATOM 15781 O O . ILE B 1 327 ? 11.562 55.220 -14.501 1.00 30.84 309 ILE B O 1
ATOM 15797 N N . CYS B 1 328 ? 11.871 56.502 -12.701 1.00 32.75 310 CYS B N 1
ATOM 15798 C CA . CYS B 1 328 ? 12.294 57.654 -13.490 1.00 32.61 310 CYS B CA 1
ATOM 15799 C C . CYS B 1 328 ? 13.739 57.956 -13.134 1.00 32.32 310 CYS B C 1
ATOM 15800 O O . CYS B 1 328 ? 14.046 58.252 -11.971 1.00 31.25 310 CYS B O 1
ATOM 15808 N N . LEU B 1 329 ? 14.608 57.910 -14.133 1.00 29.76 311 LEU B N 1
ATOM 15809 C CA . LEU B 1 329 ? 16.029 58.175 -13.963 1.00 29.84 311 LEU B CA 1
ATOM 15810 C C . LEU B 1 329 ? 16.309 59.593 -14.463 1.00 31.96 311 LEU B C 1
ATOM 15811 O O . LEU B 1 329 ? 15.875 59.983 -15.565 1.00 32.36 311 LEU B O 1
ATOM 15827 N N . LEU B 1 330 ? 17.025 60.354 -13.651 1.00 30.87 312 LEU B N 1
ATOM 15828 C CA . LEU B 1 330 ? 17.302 61.760 -13.898 1.00 32.04 312 LEU B CA 1
ATOM 15829 C C . LEU B 1 330 ? 18.795 61.999 -13.791 1.00 31.02 312 LEU B C 1
ATOM 15830 O O . LEU B 1 330 ? 19.522 61.228 -13.158 1.00 32.09 312 LEU B O 1
ATOM 15846 N N . TYR B 1 331 ? 19.231 63.109 -14.376 1.00 29.81 313 TYR B N 1
ATOM 15847 C CA . TYR B 1 331 ? 20.639 63.453 -14.531 1.00 30.40 313 TYR B CA 1
ATOM 15848 C C . TYR B 1 331 ? 20.844 64.913 -14.189 1.00 32.98 313 TYR B C 1
ATOM 15849 O O . TYR B 1 331 ? 20.091 65.771 -14.657 1.00 31.16 313 TYR B O 1
ATOM 15867 N N . LYS B 1 332 ? 21.859 65.188 -13.377 1.00 32.96 314 LYS B N 1
ATOM 15868 C CA . LYS B 1 332 ? 22.299 66.565 -13.167 1.00 32.64 314 LYS B CA 1
ATOM 15869 C C . LYS B 1 332 ? 23.255 66.952 -14.310 1.00 35.68 314 LYS B C 1
ATOM 15870 O O . LYS B 1 332 ? 24.379 66.458 -14.394 1.00 36.39 314 LYS B O 1
ATOM 15889 N N . ASN B 1 333 ? 22.808 67.844 -15.190 1.00 33.12 315 ASN B N 1
ATOM 15890 C CA . ASN B 1 333 ? 23.546 68.216 -16.366 1.00 35.54 315 ASN B CA 1
ATOM 15891 C C . ASN B 1 333 ? 24.619 69.252 -16.012 1.00 37.67 315 ASN B C 1
ATOM 15892 O O . ASN B 1 333 ? 24.835 69.599 -14.838 1.00 36.80 315 ASN B O 1
ATOM 15903 N N . LEU B 1 334 ? 25.337 69.732 -17.040 1.00 35.44 316 LEU B N 1
ATOM 15904 C CA . LEU B 1 334 ? 26.448 70.657 -16.799 1.00 37.68 316 LEU B CA 1
ATOM 15905 C C . LEU B 1 334 ? 25.993 71.993 -16.218 1.00 38.54 316 LEU B C 1
ATOM 15906 O O . LEU B 1 334 ? 26.779 72.685 -15.558 1.00 42.36 316 LEU B O 1
ATOM 15922 N N . ALA B 1 335 ? 24.746 72.391 -16.468 1.00 37.14 317 ALA B N 1
ATOM 15923 C CA . ALA B 1 335 ? 24.166 73.552 -15.806 1.00 40.69 317 ALA B CA 1
ATOM 15924 C C . ALA B 1 335 ? 23.644 73.244 -14.375 1.00 36.68 317 ALA B C 1
ATOM 15925 O O . ALA B 1 335 ? 23.056 74.118 -13.742 1.00 38.82 317 ALA B O 1
ATOM 15932 N N . ASN B 1 336 ? 23.885 72.044 -13.859 1.00 37.90 318 ASN B N 1
ATOM 15933 C CA . ASN B 1 336 ? 23.468 71.625 -12.522 1.00 37.66 318 ASN B CA 1
ATOM 15934 C C . ASN B 1 336 ? 21.959 71.615 -12.360 1.00 33.17 318 ASN B C 1
ATOM 15935 O O . ASN B 1 336 ? 21.468 71.745 -11.268 1.00 38.03 318 ASN B O 1
ATOM 15946 N N . LYS B 1 337 ? 21.208 71.470 -13.436 1.00 36.30 319 LYS B N 1
ATOM 15947 C CA . LYS B 1 337 ? 19.783 71.209 -13.375 1.00 34.11 319 LYS B CA 1
ATOM 15948 C C . LYS B 1 337 ? 19.590 69.706 -13.507 1.00 33.60 319 LYS B C 1
ATOM 15949 O O . LYS B 1 337 ? 20.316 69.043 -14.266 1.00 33.34 319 LYS B O 1
ATOM 15968 N N . ILE B 1 338 ? 18.576 69.189 -12.812 1.00 29.39 320 ILE B N 1
ATOM 15969 C CA . ILE B 1 338 ? 18.256 67.769 -12.823 1.00 33.81 320 ILE B CA 1
ATOM 15970 C C . ILE B 1 338 ? 17.165 67.537 -13.849 1.00 34.02 320 ILE B C 1
ATOM 15971 O O . ILE B 1 338 ? 16.103 68.163 -13.783 1.00 36.45 320 ILE B O 1
ATOM 15987 N N . VAL B 1 339 ? 17.436 66.675 -14.817 1.00 29.54 321 VAL B N 1
ATOM 15988 C CA . VAL B 1 339 ? 16.506 66.453 -15.919 1.00 30.31 321 VAL B CA 1
ATOM 15989 C C . VAL B 1 339 ? 16.274 64.963 -16.137 1.00 32.50 321 VAL B C 1
ATOM 15990 O O . VAL B 1 339 ? 17.168 64.152 -15.878 1.00 30.69 321 VAL B O 1
ATOM 16003 N N . PRO B 1 340 ? 15.104 64.568 -16.638 1.00 31.79 322 PRO B N 1
ATOM 16004 C CA . PRO B 1 340 ? 14.858 63.157 -16.906 1.00 28.57 322 PRO B CA 1
ATOM 16005 C C . PRO B 1 340 ? 15.592 62.626 -18.127 1.00 31.97 322 PRO B C 1
ATOM 16006 O O . PRO B 1 340 ? 15.674 63.285 -19.191 1.00 29.02 322 PRO B O 1
ATOM 16017 N N . ILE B 1 341 ? 16.119 61.395 -17.976 1.00 28.41 323 ILE B N 1
ATOM 16018 C CA . ILE B 1 341 ? 16.812 60.767 -19.090 1.00 28.96 323 ILE B CA 1
ATOM 16019 C C . ILE B 1 341 ? 16.267 59.390 -19.430 1.00 28.42 323 ILE B C 1
ATOM 16020 O O . ILE B 1 341 ? 16.578 58.874 -20.506 1.00 29.62 323 ILE B O 1
ATOM 16036 N N . ALA B 1 342 ? 15.467 58.788 -18.545 1.00 29.75 324 ALA B N 1
ATOM 16037 C CA . ALA B 1 342 ? 14.842 57.511 -18.858 1.00 31.22 324 ALA B CA 1
ATOM 16038 C C . ALA B 1 342 ? 13.659 57.230 -17.953 1.00 30.75 324 ALA B C 1
ATOM 16039 O O . ALA B 1 342 ? 13.705 57.514 -16.750 1.00 33.57 324 ALA B O 1
ATOM 16046 N N . ILE B 1 343 ? 12.615 56.631 -18.527 1.00 28.10 325 ILE B N 1
ATOM 16047 C CA . ILE B 1 343 ? 11.402 56.265 -17.815 1.00 27.31 325 ILE B CA 1
ATOM 16048 C C . ILE B 1 343 ? 10.976 54.853 -18.183 1.00 30.38 325 ILE B C 1
ATOM 16049 O O . ILE B 1 343 ? 10.796 54.540 -19.361 1.00 29.75 325 ILE B O 1
ATOM 16065 N N . GLN B 1 344 ? 10.809 54.011 -17.176 1.00 29.63 326 GLN B N 1
ATOM 16066 C CA . GLN B 1 344 ? 10.186 52.702 -17.313 1.00 30.77 326 GLN B CA 1
ATOM 16067 C C . GLN B 1 344 ? 8.919 52.760 -16.484 1.00 28.95 326 GLN B C 1
ATOM 16068 O O . GLN B 1 344 ? 8.992 53.103 -15.308 1.00 30.54 326 GLN B O 1
ATOM 16082 N N . LEU B 1 345 ? 7.764 52.471 -17.099 1.00 29.36 327 LEU B N 1
ATOM 16083 C CA . LEU B 1 345 ? 6.493 52.801 -16.446 1.00 28.43 327 LEU B CA 1
ATOM 16084 C C . LEU B 1 345 ? 6.019 51.739 -15.457 1.00 32.84 327 LEU B C 1
ATOM 16085 O O . LEU B 1 345 ? 5.141 52.024 -14.632 1.00 30.18 327 LEU B O 1
ATOM 16101 N N . ASN B 1 346 ? 6.567 50.537 -15.508 1.00 30.96 328 ASN B N 1
ATOM 16102 C CA . ASN B 1 346 ? 6.257 49.501 -14.535 1.00 29.05 328 ASN B CA 1
ATOM 16103 C C . ASN B 1 346 ? 7.571 48.955 -14.014 1.00 30.90 328 ASN B C 1
ATOM 16104 O O . ASN B 1 346 ? 8.639 49.257 -14.530 1.00 33.00 328 ASN B O 1
ATOM 16115 N N . GLN B 1 347 ? 7.477 48.154 -12.961 1.00 35.26 329 GLN B N 1
ATOM 16116 C CA . GLN B 1 347 ? 8.631 47.794 -12.144 1.00 34.37 329 GLN B CA 1
ATOM 16117 C C . GLN B 1 347 ? 9.450 46.646 -12.736 1.00 32.24 329 GLN B C 1
ATOM 16118 O O . GLN B 1 347 ? 10.683 46.657 -12.660 1.00 35.68 329 GLN B O 1
ATOM 16132 N N . ILE B 1 348 ? 8.804 45.629 -13.286 1.00 31.63 330 ILE B N 1
ATOM 16133 C CA . ILE B 1 348 ? 9.489 44.452 -13.796 1.00 34.09 330 ILE B CA 1
ATOM 16134 C C . ILE B 1 348 ? 9.853 44.692 -15.265 1.00 34.22 330 ILE B C 1
ATOM 16135 O O . ILE B 1 348 ? 8.945 44.818 -16.087 1.00 37.21 330 ILE B O 1
ATOM 16151 N N . PRO B 1 349 ? 11.131 44.679 -15.636 1.00 32.52 331 PRO B N 1
ATOM 16152 C CA . PRO B 1 349 ? 11.496 45.002 -17.033 1.00 38.95 331 PRO B CA 1
ATOM 16153 C C . PRO B 1 349 ? 11.011 43.948 -18.010 1.00 38.76 331 PRO B C 1
ATOM 16154 O O . PRO B 1 349 ? 10.787 42.790 -17.647 1.00 36.64 331 PRO B O 1
ATOM 16165 N N . GLY B 1 350 ? 10.901 44.339 -19.271 1.00 39.02 332 GLY B N 1
ATOM 16166 C CA . GLY B 1 350 ? 10.491 43.395 -20.290 1.00 43.94 332 GLY B CA 1
ATOM 16167 C C . GLY B 1 350 ? 10.061 44.098 -21.556 1.00 47.66 332 GLY B C 1
ATOM 16168 O O . GLY B 1 350 ? 10.031 45.309 -21.636 1.00 46.75 332 GLY B O 1
ATOM 16172 N N . ASP B 1 351 ? 9.715 43.292 -22.553 1.00 56.63 333 ASP B N 1
ATOM 16173 C CA . ASP B 1 351 ? 9.512 43.862 -23.883 1.00 62.77 333 ASP B CA 1
ATOM 16174 C C . ASP B 1 351 ? 8.200 44.638 -23.994 1.00 58.70 333 ASP B C 1
ATOM 16175 O O . ASP B 1 351 ? 8.102 45.523 -24.848 1.00 60.71 333 ASP B O 1
ATOM 16184 N N . GLU B 1 352 ? 7.206 44.356 -23.138 1.00 53.82 334 GLU B N 1
ATOM 16185 C CA . GLU B 1 352 ? 6.007 45.185 -23.072 1.00 56.34 334 GLU B CA 1
ATOM 16186 C C . GLU B 1 352 ? 6.086 46.269 -21.987 1.00 45.66 334 GLU B C 1
ATOM 16187 O O . GLU B 1 352 ? 5.070 46.883 -21.649 1.00 42.46 334 GLU B O 1
ATOM 16199 N N . ASN B 1 353 ? 7.275 46.548 -21.474 1.00 40.47 335 ASN B N 1
ATOM 16200 C CA . ASN B 1 353 ? 7.511 47.598 -20.481 1.00 37.86 335 ASN B CA 1
ATOM 16201 C C . ASN B 1 353 ? 8.731 48.380 -20.958 1.00 37.81 335 ASN B C 1
ATOM 16202 O O . ASN B 1 353 ? 9.826 48.282 -20.382 1.00 34.43 335 ASN B O 1
ATOM 16213 N N . PRO B 1 354 ? 8.578 49.152 -22.033 1.00 35.79 336 PRO B N 1
ATOM 16214 C CA . PRO B 1 354 ? 9.744 49.790 -22.637 1.00 38.82 336 PRO B CA 1
ATOM 16215 C C . PRO B 1 354 ? 10.342 50.866 -21.741 1.00 35.19 336 PRO B C 1
ATOM 16216 O O . PRO B 1 354 ? 9.662 51.519 -20.939 1.00 33.61 336 PRO B O 1
ATOM 16227 N N . ILE B 1 355 ? 11.643 51.077 -21.924 1.00 36.69 337 ILE B N 1
ATOM 16228 C CA . ILE B 1 355 ? 12.348 52.199 -21.326 1.00 36.07 337 ILE B CA 1
ATOM 16229 C C . ILE B 1 355 ? 12.230 53.345 -22.330 1.00 32.02 337 ILE B C 1
ATOM 16230 O O . ILE B 1 355 ? 12.904 53.370 -23.350 1.00 33.21 337 ILE B O 1
ATOM 16246 N N . PHE B 1 356 ? 11.359 54.292 -22.030 1.00 31.99 338 PHE B N 1
ATOM 16247 C CA . PHE B 1 356 ? 11.170 55.489 -22.832 1.00 34.47 338 PHE B CA 1
ATOM 16248 C C . PHE B 1 356 ? 12.287 56.487 -22.558 1.00 36.72 338 PHE B C 1
ATOM 16249 O O . PHE B 1 356 ? 12.816 56.572 -21.432 1.00 30.49 338 PHE B O 1
ATOM 16266 N N . LEU B 1 357 ? 12.608 57.259 -23.590 1.00 30.94 339 LEU B N 1
ATOM 16267 C CA . LEU B 1 357 ? 13.772 58.126 -23.620 1.00 34.09 339 LEU B CA 1
ATOM 16268 C C . LEU B 1 357 ? 13.427 59.450 -24.293 1.00 32.67 339 LEU B C 1
ATOM 16269 O O . LEU B 1 357 ? 12.499 59.517 -25.107 1.00 32.23 339 LEU B O 1
ATOM 16285 N N . PRO B 1 358 ? 14.158 60.522 -23.981 1.00 32.94 340 PRO B N 1
ATOM 16286 C CA . PRO B 1 358 ? 13.870 61.813 -24.659 1.00 35.48 340 PRO B CA 1
ATOM 16287 C C . PRO B 1 358 ? 14.172 61.787 -26.132 1.00 35.21 340 PRO B C 1
ATOM 16288 O O . PRO B 1 358 ? 13.723 62.691 -26.869 1.00 39.81 340 PRO B O 1
ATOM 16299 N N . SER B 1 359 ? 14.910 60.776 -26.605 1.00 36.82 341 SER B N 1
ATOM 16300 C CA . SER B 1 359 ? 15.162 60.582 -28.023 1.00 37.89 341 SER B CA 1
ATOM 16301 C C . SER B 1 359 ? 14.028 59.825 -28.713 1.00 37.33 341 SER B C 1
ATOM 16302 O O . SER B 1 359 ? 14.110 59.613 -29.910 1.00 34.45 341 SER B O 1
ATOM 16310 N N . ASP B 1 360 ? 13.004 59.381 -27.984 1.00 35.55 342 ASP B N 1
ATOM 16311 C CA . ASP B 1 360 ? 11.871 58.741 -28.634 1.00 36.36 342 ASP B CA 1
ATOM 16312 C C . ASP B 1 360 ? 11.017 59.777 -29.386 1.00 39.01 342 ASP B C 1
ATOM 16313 O O . ASP B 1 360 ? 11.203 60.992 -29.282 1.00 37.95 342 ASP B O 1
ATOM 16322 N N . ALA B 1 361 ? 10.067 59.264 -30.163 1.00 37.96 343 ALA B N 1
ATOM 16323 C CA . ALA B 1 361 ? 9.049 60.105 -30.775 1.00 39.53 343 ALA B CA 1
ATOM 16324 C C . ALA B 1 361 ? 8.400 61.012 -29.738 1.00 38.22 343 ALA B C 1
ATOM 16325 O O . ALA B 1 361 ? 8.207 60.637 -28.568 1.00 36.20 343 ALA B O 1
ATOM 16332 N N . LYS B 1 362 ? 8.068 62.216 -30.185 1.00 35.42 344 LYS B N 1
ATOM 16333 C CA . LYS B 1 362 ? 7.580 63.252 -29.289 1.00 36.83 344 LYS B CA 1
ATOM 16334 C C . LYS B 1 362 ? 6.567 62.746 -28.278 1.00 35.95 344 LYS B C 1
ATOM 16335 O O . LYS B 1 362 ? 6.699 62.995 -27.087 1.00 34.02 344 LYS B O 1
ATOM 16354 N N . TYR B 1 363 ? 5.533 62.072 -28.732 1.00 35.89 345 TYR B N 1
ATOM 16355 C CA . TYR B 1 363 ? 4.426 61.773 -27.829 1.00 38.62 345 TYR B CA 1
ATOM 16356 C C . TYR B 1 363 ? 4.652 60.506 -27.019 1.00 37.98 345 TYR B C 1
ATOM 16357 O O . TYR B 1 363 ? 4.031 60.345 -25.958 1.00 34.31 345 TYR B O 1
ATOM 16375 N N . ASP B 1 364 ? 5.590 59.655 -27.435 1.00 35.45 346 ASP B N 1
ATOM 16376 C CA . ASP B 1 364 ? 6.020 58.580 -26.547 1.00 38.24 346 ASP B CA 1
ATOM 16377 C C . ASP B 1 364 ? 6.623 59.156 -25.274 1.00 33.56 346 ASP B C 1
ATOM 16378 O O . ASP B 1 364 ? 6.276 58.744 -24.147 1.00 33.93 346 ASP B O 1
ATOM 16387 N N . TRP B 1 365 ? 7.612 60.024 -25.438 1.00 27.65 347 TRP B N 1
ATOM 16388 C CA . TRP B 1 365 ? 8.290 60.617 -24.290 1.00 32.03 347 TRP B CA 1
ATOM 16389 C C . TRP B 1 365 ? 7.340 61.506 -23.498 1.00 29.99 347 TRP B C 1
ATOM 16390 O O . TRP B 1 365 ? 7.356 61.497 -22.282 1.00 28.09 347 TRP B O 1
ATOM 16411 N N . LEU B 1 366 ? 6.472 62.246 -24.176 1.00 32.25 348 LEU B N 1
ATOM 16412 C CA . LEU B 1 366 ? 5.523 63.073 -23.428 1.00 32.23 348 LEU B CA 1
ATOM 16413 C C . LEU B 1 366 ? 4.607 62.202 -22.585 1.00 32.91 348 LEU B C 1
ATOM 16414 O O . LEU B 1 366 ? 4.373 62.490 -21.398 1.00 32.88 348 LEU B O 1
ATOM 16430 N N . LEU B 1 367 ? 4.098 61.112 -23.165 1.00 33.48 349 LEU B N 1
ATOM 16431 C CA . LEU B 1 367 ? 3.169 60.277 -22.427 1.00 33.31 349 LEU B CA 1
ATOM 16432 C C . LEU B 1 367 ? 3.854 59.554 -21.274 1.00 32.25 349 LEU B C 1
ATOM 16433 O O . LEU B 1 367 ? 3.260 59.420 -20.189 1.00 31.01 349 LEU B O 1
ATOM 16449 N N . ALA B 1 368 ? 5.109 59.160 -21.445 1.00 29.27 350 ALA B N 1
ATOM 16450 C CA . ALA B 1 368 ? 5.812 58.561 -20.327 1.00 27.06 350 ALA B CA 1
ATOM 16451 C C . ALA B 1 368 ? 5.925 59.553 -19.178 1.00 30.04 350 ALA B C 1
ATOM 16452 O O . ALA B 1 368 ? 5.764 59.183 -18.015 1.00 29.18 350 ALA B O 1
ATOM 16459 N N . LYS B 1 369 ? 6.232 60.812 -19.482 1.00 29.24 351 LYS B N 1
ATOM 16460 C CA . LYS B 1 369 ? 6.378 61.807 -18.433 1.00 30.31 351 LYS B CA 1
ATOM 16461 C C . LYS B 1 369 ? 5.047 62.060 -17.720 1.00 30.21 351 LYS B C 1
ATOM 16462 O O . LYS B 1 369 ? 5.023 62.193 -16.499 1.00 28.82 351 LYS B O 1
ATOM 16481 N N . ILE B 1 370 ? 3.951 62.168 -18.489 1.00 28.67 352 ILE B N 1
ATOM 16482 C CA . ILE B 1 370 ? 2.623 62.347 -17.912 1.00 30.96 352 ILE B CA 1
ATOM 16483 C C . ILE B 1 370 ? 2.339 61.261 -16.887 1.00 29.08 352 ILE B C 1
ATOM 16484 O O . ILE B 1 370 ? 1.875 61.547 -15.775 1.00 31.84 352 ILE B O 1
ATOM 16500 N N . TRP B 1 371 ? 2.629 59.998 -17.245 1.00 28.77 353 TRP B N 1
ATOM 16501 C CA . TRP B 1 371 ? 2.404 58.869 -16.353 1.00 28.89 353 TRP B CA 1
ATOM 16502 C C . TRP B 1 371 ? 3.224 59.018 -15.089 1.00 30.38 353 TRP B C 1
ATOM 16503 O O . TRP B 1 371 ? 2.746 58.716 -13.979 1.00 31.99 353 TRP B O 1
ATOM 16524 N N . VAL B 1 372 ? 4.457 59.508 -15.211 1.00 27.14 354 VAL B N 1
ATOM 16525 C CA . VAL B 1 372 ? 5.209 59.724 -13.985 1.00 29.56 354 VAL B CA 1
ATOM 16526 C C . VAL B 1 372 ? 4.533 60.807 -13.143 1.00 32.45 354 VAL B C 1
ATOM 16527 O O . VAL B 1 372 ? 4.435 60.678 -11.919 1.00 26.64 354 VAL B O 1
ATOM 16540 N N . ARG B 1 373 ? 4.058 61.883 -13.796 1.00 31.38 355 ARG B N 1
ATOM 16541 C CA . ARG B 1 373 ? 3.425 62.979 -13.073 1.00 30.69 355 ARG B CA 1
ATOM 16542 C C . ARG B 1 373 ? 2.140 62.518 -12.404 1.00 30.21 355 ARG B C 1
ATOM 16543 O O . ARG B 1 373 ? 1.809 62.956 -11.296 1.00 30.79 355 ARG B O 1
ATOM 16564 N N . SER B 1 374 ? 1.380 61.657 -13.070 1.00 30.50 356 SER B N 1
ATOM 16565 C CA . SER B 1 374 ? 0.186 61.089 -12.437 1.00 31.17 356 SER B CA 1
ATOM 16566 C C . SER B 1 374 ? 0.556 60.278 -11.206 1.00 31.24 356 SER B C 1
ATOM 16567 O O . SER B 1 374 ? -0.139 60.325 -10.172 1.00 30.56 356 SER B O 1
ATOM 16575 N N . SER B 1 375 ? 1.602 59.460 -11.333 1.00 30.85 357 SER B N 1
ATOM 16576 C CA . SER B 1 375 ? 2.094 58.666 -10.219 1.00 32.66 357 SER B CA 1
ATOM 16577 C C . SER B 1 375 ? 2.545 59.538 -9.049 1.00 28.00 357 SER B C 1
ATOM 16578 O O . SER B 1 375 ? 2.290 59.207 -7.884 1.00 32.79 357 SER B O 1
ATOM 16586 N N . ASP B 1 376 ? 3.296 60.593 -9.336 1.00 29.26 358 ASP B N 1
ATOM 16587 C CA . ASP B 1 376 ? 3.730 61.551 -8.321 1.00 31.05 358 ASP B CA 1
ATOM 16588 C C . ASP B 1 376 ? 2.529 62.124 -7.583 1.00 28.92 358 ASP B C 1
ATOM 16589 O O . ASP B 1 376 ? 2.549 62.246 -6.356 1.00 28.25 358 ASP B O 1
ATOM 16598 N N . PHE B 1 377 ? 1.491 62.490 -8.320 1.00 26.39 359 PHE B N 1
ATOM 16599 C CA . PHE B 1 377 ? 0.272 63.006 -7.719 1.00 30.21 359 PHE B CA 1
ATOM 16600 C C . PHE B 1 377 ? -0.334 62.000 -6.743 1.00 32.49 359 PHE B C 1
ATOM 16601 O O . PHE B 1 377 ? -0.762 62.355 -5.627 1.00 30.63 359 PHE B O 1
ATOM 16618 N N . HIS B 1 378 ? -0.399 60.729 -7.147 1.00 32.99 360 HIS B N 1
ATOM 16619 C CA . HIS B 1 378 ? -1.035 59.743 -6.280 1.00 31.08 360 HIS B CA 1
ATOM 16620 C C . HIS B 1 378 ? -0.278 59.618 -4.965 1.00 31.74 360 HIS B C 1
ATOM 16621 O O . HIS B 1 378 ? -0.881 59.572 -3.874 1.00 31.65 360 HIS B O 1
ATOM 16635 N N . VAL B 1 379 ? 1.054 59.504 -5.055 1.00 28.64 361 VAL B N 1
ATOM 16636 C CA . VAL B 1 379 ? 1.868 59.366 -3.858 1.00 28.24 361 VAL B CA 1
ATOM 16637 C C . VAL B 1 379 ? 1.765 60.644 -3.036 1.00 33.60 361 VAL B C 1
ATOM 16638 O O . VAL B 1 379 ? 1.665 60.612 -1.790 1.00 28.38 361 VAL B O 1
ATOM 16651 N N . HIS B 1 380 ? 1.751 61.787 -3.722 1.00 27.85 362 HIS B N 1
ATOM 16652 C CA . HIS B 1 380 ? 1.620 63.041 -2.999 1.00 31.06 362 HIS B CA 1
ATOM 16653 C C . HIS B 1 380 ? 0.350 63.083 -2.157 1.00 27.73 362 HIS B C 1
ATOM 16654 O O . HIS B 1 380 ? 0.375 63.500 -1.000 1.00 28.54 362 HIS B O 1
ATOM 16668 N N . GLN B 1 381 ? -0.785 62.751 -2.758 1.00 29.59 363 GLN B N 1
ATOM 16669 C CA . GLN B 1 381 ? -2.055 62.971 -2.084 1.00 31.72 363 GLN B CA 1
ATOM 16670 C C . GLN B 1 381 ? -2.186 62.078 -0.858 1.00 32.38 363 GLN B C 1
ATOM 16671 O O . GLN B 1 381 ? -2.628 62.527 0.211 1.00 29.36 363 GLN B O 1
ATOM 16685 N N . THR B 1 382 ? -1.832 60.799 -1.008 1.00 28.17 364 THR B N 1
ATOM 16686 C CA . THR B 1 382 ? -2.144 59.793 0.000 1.00 29.15 364 THR B CA 1
ATOM 16687 C C . THR B 1 382 ? -1.016 59.626 1.005 1.00 28.29 364 THR B C 1
ATOM 16688 O O . THR B 1 382 ? -1.261 59.406 2.190 1.00 29.15 364 THR B O 1
ATOM 16699 N N . ILE B 1 383 ? 0.227 59.724 0.555 1.00 29.57 365 ILE B N 1
ATOM 16700 C CA . ILE B 1 383 ? 1.360 59.397 1.417 1.00 28.52 365 ILE B CA 1
ATOM 16701 C C . ILE B 1 383 ? 1.980 60.675 1.946 1.00 31.05 365 ILE B C 1
ATOM 16702 O O . ILE B 1 383 ? 2.000 60.910 3.150 1.00 31.49 365 ILE B O 1
ATOM 16718 N N . THR B 1 384 ? 2.474 61.521 1.055 1.00 28.03 366 THR B N 1
ATOM 16719 C CA . THR B 1 384 ? 3.166 62.731 1.503 1.00 30.56 366 THR B CA 1
ATOM 16720 C C . THR B 1 384 ? 2.250 63.634 2.297 1.00 30.15 366 THR B C 1
ATOM 16721 O O . THR B 1 384 ? 2.663 64.257 3.292 1.00 28.36 366 THR B O 1
ATOM 16732 N N . HIS B 1 385 ? 1.035 63.788 1.815 1.00 26.55 367 HIS B N 1
ATOM 16733 C CA . HIS B 1 385 ? 0.096 64.738 2.382 1.00 28.68 367 HIS B CA 1
ATOM 16734 C C . HIS B 1 385 ? -0.771 64.064 3.450 1.00 31.83 367 HIS B C 1
ATOM 16735 O O . HIS B 1 385 ? -0.616 64.320 4.651 1.00 26.01 367 HIS B O 1
ATOM 16749 N N . LEU B 1 386 ? -1.689 63.212 3.021 1.00 30.44 368 LEU B N 1
ATOM 16750 C CA . LEU B 1 386 ? -2.543 62.552 3.999 1.00 30.47 368 LEU B CA 1
ATOM 16751 C C . LEU B 1 386 ? -1.789 61.800 5.103 1.00 30.11 368 LEU B C 1
ATOM 16752 O O . LEU B 1 386 ? -1.910 62.169 6.266 1.00 31.25 368 LEU B O 1
ATOM 16768 N N . LEU B 1 387 ? -1.080 60.722 4.800 1.00 28.00 369 LEU B N 1
ATOM 16769 C CA . LEU B 1 387 ? -0.487 59.929 5.867 1.00 27.37 369 LEU B CA 1
ATOM 16770 C C . LEU B 1 387 ? 0.539 60.746 6.644 1.00 29.91 369 LEU B C 1
ATOM 16771 O O . LEU B 1 387 ? 0.459 60.868 7.888 1.00 28.62 369 LEU B O 1
ATOM 16787 N N . ARG B 1 388 ? 1.522 61.312 5.944 1.00 28.35 370 ARG B N 1
ATOM 16788 C CA . ARG B 1 388 ? 2.707 61.795 6.638 1.00 29.87 370 ARG B CA 1
ATOM 16789 C C . ARG B 1 388 ? 2.581 63.192 7.214 1.00 26.54 370 ARG B C 1
ATOM 16790 O O . ARG B 1 388 ? 3.490 63.630 7.919 1.00 31.29 370 ARG B O 1
ATOM 16811 N N . THR B 1 389 ? 1.518 63.931 6.922 1.00 27.25 371 THR B N 1
ATOM 16812 C CA . THR B 1 389 ? 1.287 65.176 7.662 1.00 30.00 371 THR B CA 1
ATOM 16813 C C . THR B 1 389 ? -0.021 65.136 8.428 1.00 27.19 371 THR B C 1
ATOM 16814 O O . THR B 1 389 ? -0.014 65.322 9.635 1.00 32.20 371 THR B O 1
ATOM 16825 N N . HIS B 1 390 ? -1.148 64.832 7.786 1.00 26.59 372 HIS B N 1
ATOM 16826 C CA . HIS B 1 390 ? -2.428 64.848 8.491 1.00 28.47 372 HIS B CA 1
ATOM 16827 C C . HIS B 1 390 ? -2.494 63.761 9.579 1.00 29.76 372 HIS B C 1
ATOM 16828 O O . HIS B 1 390 ? -2.779 64.046 10.746 1.00 27.67 372 HIS B O 1
ATOM 16842 N N . LEU B 1 391 ? -2.316 62.483 9.192 1.00 25.96 373 LEU B N 1
ATOM 16843 C CA . LEU B 1 391 ? -2.557 61.400 10.128 1.00 28.63 373 LEU B CA 1
ATOM 16844 C C . LEU B 1 391 ? -1.516 61.409 11.231 1.00 26.18 373 LEU B C 1
ATOM 16845 O O . LEU B 1 391 ? -1.866 61.246 12.411 1.00 29.51 373 LEU B O 1
ATOM 16861 N N . VAL B 1 392 ? -0.262 61.677 10.891 1.00 27.44 374 VAL B N 1
ATOM 16862 C CA . VAL B 1 392 ? 0.792 61.832 11.898 1.00 26.03 374 VAL B CA 1
ATOM 16863 C C . VAL B 1 392 ? 0.447 62.952 12.877 1.00 29.05 374 VAL B C 1
ATOM 16864 O O . VAL B 1 392 ? 0.585 62.800 14.098 1.00 26.96 374 VAL B O 1
ATOM 16877 N N . SER B 1 393 ? 0.026 64.108 12.371 1.00 28.84 375 SER B N 1
ATOM 16878 C CA . SER B 1 393 ? -0.274 65.215 13.293 1.00 28.20 375 SER B CA 1
ATOM 16879 C C . SER B 1 393 ? -1.462 64.911 14.189 1.00 26.81 375 SER B C 1
ATOM 16880 O O . SER B 1 393 ? -1.492 65.325 15.340 1.00 28.74 375 SER B O 1
ATOM 16888 N N . GLU B 1 394 ? -2.440 64.169 13.696 1.00 30.68 376 GLU B N 1
ATOM 16889 C CA . GLU B 1 394 ? -3.557 63.759 14.544 1.00 30.12 376 GLU B CA 1
ATOM 16890 C C . GLU B 1 394 ? -3.123 62.800 15.639 1.00 30.88 376 GLU B C 1
ATOM 16891 O O . GLU B 1 394 ? -3.678 62.838 16.752 1.00 32.15 376 GLU B O 1
ATOM 16903 N N . VAL B 1 395 ? -2.160 61.928 15.365 1.00 31.30 377 VAL B N 1
ATOM 16904 C CA . VAL B 1 395 ? -1.616 61.055 16.407 1.00 30.24 377 VAL B CA 1
ATOM 16905 C C . VAL B 1 395 ? -1.024 61.901 17.532 1.00 29.52 377 VAL B C 1
ATOM 16906 O O . VAL B 1 395 ? -1.290 61.650 18.712 1.00 27.52 377 VAL B O 1
ATOM 16919 N N . PHE B 1 396 ? -0.181 62.878 17.193 1.00 26.97 378 PHE B N 1
ATOM 16920 C CA . PHE B 1 396 ? 0.379 63.747 18.229 1.00 32.43 378 PHE B CA 1
ATOM 16921 C C . PHE B 1 396 ? -0.723 64.504 18.960 1.00 30.49 378 PHE B C 1
ATOM 16922 O O . PHE B 1 396 ? -0.699 64.643 20.194 1.00 29.22 378 PHE B O 1
ATOM 16939 N N . GLY B 1 397 ? -1.719 64.989 18.221 1.00 28.38 379 GLY B N 1
ATOM 16940 C CA . GLY B 1 397 ? -2.806 65.703 18.866 1.00 27.37 379 GLY B CA 1
ATOM 16941 C C . GLY B 1 397 ? -3.564 64.850 19.869 1.00 28.35 379 GLY B C 1
ATOM 16942 O O . GLY B 1 397 ? -3.896 65.303 20.970 1.00 27.51 379 GLY B O 1
ATOM 16946 N N . ILE B 1 398 ? -3.921 63.632 19.479 1.00 28.90 380 ILE B N 1
ATOM 16947 C CA . ILE B 1 398 ? -4.705 62.790 20.371 1.00 26.67 380 ILE B CA 1
ATOM 16948 C C . ILE B 1 398 ? -3.904 62.425 21.610 1.00 31.21 380 ILE B C 1
ATOM 16949 O O . ILE B 1 398 ? -4.392 62.542 22.743 1.00 31.31 380 ILE B O 1
ATOM 16965 N N . ALA B 1 399 ? -2.664 62.008 21.420 1.00 31.84 381 ALA B N 1
ATOM 16966 C CA . ALA B 1 399 ? -1.822 61.708 22.564 1.00 30.97 381 ALA B CA 1
ATOM 16967 C C . ALA B 1 399 ? -1.720 62.904 23.497 1.00 29.80 381 ALA B C 1
ATOM 16968 O O . ALA B 1 399 ? -1.792 62.738 24.730 1.00 27.46 381 ALA B O 1
ATOM 16975 N N . MET B 1 400 ? -1.540 64.108 22.944 1.00 28.99 382 MET B N 1
ATOM 16976 C CA . MET B 1 400 ? -1.475 65.323 23.765 1.00 28.34 382 MET B CA 1
ATOM 16977 C C . MET B 1 400 ? -2.744 65.503 24.589 1.00 28.90 382 MET B C 1
ATOM 16978 O O . MET B 1 400 ? -2.687 65.739 25.808 1.00 27.66 382 MET B O 1
ATOM 16992 N N . TYR B 1 401 ? -3.906 65.442 23.942 1.00 27.42 383 TYR B N 1
ATOM 16993 C CA . TYR B 1 401 ? -5.138 65.582 24.708 1.00 27.32 383 TYR B CA 1
ATOM 16994 C C . TYR B 1 401 ? -5.271 64.506 25.773 1.00 30.40 383 TYR B C 1
ATOM 16995 O O . TYR B 1 401 ? -5.734 64.771 26.892 1.00 28.23 383 TYR B O 1
ATOM 17013 N N . ARG B 1 402 ? -4.874 63.269 25.451 1.00 26.96 384 ARG B N 1
ATOM 17014 C CA . ARG B 1 402 ? -5.126 62.187 26.404 1.00 29.78 384 ARG B CA 1
ATOM 17015 C C . ARG B 1 402 ? -4.203 62.276 27.610 1.00 28.03 384 ARG B C 1
ATOM 17016 O O . ARG B 1 402 ? -4.566 61.821 28.695 1.00 32.96 384 ARG B O 1
ATOM 17037 N N . GLN B 1 403 ? -2.989 62.763 27.450 1.00 27.14 385 GLN B N 1
ATOM 17038 C CA . GLN B 1 403 ? -1.966 62.560 28.467 1.00 28.03 385 GLN B CA 1
ATOM 17039 C C . GLN B 1 403 ? -1.381 63.829 29.073 1.00 28.75 385 GLN B C 1
ATOM 17040 O O . GLN B 1 403 ? -0.696 63.752 30.107 1.00 30.39 385 GLN B O 1
ATOM 17054 N N . LEU B 1 404 ? -1.639 64.981 28.506 1.00 28.40 386 LEU B N 1
ATOM 17055 C CA . LEU B 1 404 ? -1.035 66.214 28.994 1.00 29.24 386 LEU B CA 1
ATOM 17056 C C . LEU B 1 404 ? -2.136 67.135 29.505 1.00 31.09 386 LEU B C 1
ATOM 17057 O O . LEU B 1 404 ? -3.014 67.536 28.713 1.00 31.21 386 LEU B O 1
ATOM 17073 N N . PRO B 1 405 ? -2.165 67.482 30.796 1.00 28.97 387 PRO B N 1
ATOM 17074 C CA . PRO B 1 405 ? -3.174 68.446 31.268 1.00 31.79 387 PRO B CA 1
ATOM 17075 C C . PRO B 1 405 ? -2.880 69.844 30.731 1.00 28.77 387 PRO B C 1
ATOM 17076 O O . PRO B 1 405 ? -1.775 70.149 30.265 1.00 25.76 387 PRO B O 1
ATOM 17087 N N . ALA B 1 406 ? -3.904 70.698 30.792 1.00 32.16 388 ALA B N 1
ATOM 17088 C CA . ALA B 1 406 ? -3.822 72.016 30.163 1.00 28.41 388 ALA B CA 1
ATOM 17089 C C . ALA B 1 406 ? -2.761 72.891 30.817 1.00 31.15 388 ALA B C 1
ATOM 17090 O O . ALA B 1 406 ? -2.240 73.825 30.178 1.00 28.75 388 ALA B O 1
ATOM 17097 N N . VAL B 1 407 ? -2.449 72.642 32.099 1.00 27.04 389 VAL B N 1
ATOM 17098 C CA . VAL B 1 407 ? -1.399 73.384 32.813 1.00 28.23 389 VAL B CA 1
ATOM 17099 C C . VAL B 1 407 ? -0.005 72.956 32.443 1.00 28.87 389 VAL B C 1
ATOM 17100 O O . VAL B 1 407 ? 0.958 73.679 32.746 1.00 29.95 389 VAL B O 1
ATOM 17113 N N . HIS B 1 408 ? 0.127 71.820 31.805 1.00 29.15 390 HIS B N 1
ATOM 17114 C CA . HIS B 1 408 ? 1.447 71.318 31.431 1.00 31.61 390 HIS B CA 1
ATOM 17115 C C . HIS B 1 408 ? 2.061 72.170 30.335 1.00 26.95 390 HIS B C 1
ATOM 17116 O O . HIS B 1 408 ? 1.370 72.533 29.386 1.00 26.47 390 HIS B O 1
ATOM 17130 N N . PRO B 1 409 ? 3.355 72.494 30.444 1.00 29.46 391 PRO B N 1
ATOM 17131 C CA . PRO B 1 409 ? 3.995 73.343 29.419 1.00 31.12 391 PRO B CA 1
ATOM 17132 C C . PRO B 1 409 ? 3.965 72.772 28.024 1.00 29.23 391 PRO B C 1
ATOM 17133 O O . PRO B 1 409 ? 3.880 73.537 27.045 1.00 27.29 391 PRO B O 1
ATOM 17144 N N . ILE B 1 410 ? 4.032 71.444 27.895 1.00 28.04 392 ILE B N 1
ATOM 17145 C CA . ILE B 1 410 ? 4.046 70.880 26.558 1.00 28.07 392 ILE B CA 1
ATOM 17146 C C . ILE B 1 410 ? 2.652 70.937 25.944 1.00 29.66 392 ILE B C 1
ATOM 17147 O O . ILE B 1 410 ? 2.516 71.117 24.732 1.00 32.23 392 ILE B O 1
ATOM 17163 N N . PHE B 1 411 ? 1.603 70.793 26.741 1.00 25.17 393 PHE B N 1
ATOM 17164 C CA . PHE B 1 411 ? 0.265 71.085 26.227 1.00 28.17 393 PHE B CA 1
ATOM 17165 C C . PHE B 1 411 ? 0.181 72.534 25.717 1.00 31.46 393 PHE B C 1
ATOM 17166 O O . PHE B 1 411 ? -0.304 72.798 24.599 1.00 30.83 393 PHE B O 1
ATOM 17183 N N . LYS B 1 412 ? 0.685 73.481 26.512 1.00 27.97 394 LYS B N 1
ATOM 17184 C CA . LYS B 1 412 ? 0.575 74.882 26.129 1.00 28.93 394 LYS B CA 1
ATOM 17185 C C . LYS B 1 412 ? 1.347 75.169 24.859 1.00 30.83 394 LYS B C 1
ATOM 17186 O O . LYS B 1 412 ? 0.893 75.941 24.011 1.00 33.42 394 LYS B O 1
ATOM 17205 N N . LEU B 1 413 ? 2.528 74.568 24.720 1.00 30.85 395 LEU B N 1
ATOM 17206 C CA . LEU B 1 413 ? 3.316 74.696 23.507 1.00 28.72 395 LEU B CA 1
ATOM 17207 C C . LEU B 1 413 ? 2.617 74.065 22.305 1.00 28.31 395 LEU B C 1
ATOM 17208 O O . LEU B 1 413 ? 2.561 74.677 21.232 1.00 28.48 395 LEU B O 1
ATOM 17224 N N . LEU B 1 414 ? 2.096 72.835 22.452 1.00 25.94 396 LEU B N 1
ATOM 17225 C CA . LEU B 1 414 ? 1.653 72.086 21.283 1.00 30.74 396 LEU B CA 1
ATOM 17226 C C . LEU B 1 414 ? 0.198 72.306 20.903 1.00 27.40 396 LEU B C 1
ATOM 17227 O O . LEU B 1 414 ? -0.185 71.995 19.764 1.00 30.63 396 LEU B O 1
ATOM 17243 N N . VAL B 1 415 ? -0.621 72.832 21.793 1.00 25.35 397 VAL B N 1
ATOM 17244 C CA . VAL B 1 415 ? -2.035 72.901 21.471 1.00 28.42 397 VAL B CA 1
ATOM 17245 C C . VAL B 1 415 ? -2.248 73.807 20.253 1.00 31.06 397 VAL B C 1
ATOM 17246 O O . VAL B 1 415 ? -3.129 73.550 19.420 1.00 29.74 397 VAL B O 1
ATOM 17259 N N . ALA B 1 416 ? -1.425 74.854 20.104 1.00 27.91 398 ALA B N 1
ATOM 17260 C CA . ALA B 1 416 ? -1.546 75.729 18.945 1.00 29.63 398 ALA B CA 1
ATOM 17261 C C . ALA B 1 416 ? -1.204 75.014 17.630 1.00 27.92 398 ALA B C 1
ATOM 17262 O O . ALA B 1 416 ? -1.707 75.401 16.580 1.00 32.87 398 ALA B O 1
ATOM 17269 N N . HIS B 1 417 ? -0.431 73.947 17.673 1.00 25.78 399 HIS B N 1
ATOM 17270 C CA . HIS B 1 417 ? 0.020 73.263 16.470 1.00 27.54 399 HIS B CA 1
ATOM 17271 C C . HIS B 1 417 ? -0.787 72.038 16.123 1.00 30.01 399 HIS B C 1
ATOM 17272 O O . HIS B 1 417 ? -0.520 71.444 15.099 1.00 32.98 399 HIS B O 1
ATOM 17286 N N . VAL B 1 418 ? -1.814 71.683 16.902 1.00 32.28 400 VAL B N 1
ATOM 17287 C CA . VAL B 1 418 ? -2.779 70.690 16.446 1.00 32.53 400 VAL B CA 1
ATOM 17288 C C . VAL B 1 418 ? -4.172 71.296 16.321 1.00 36.41 400 VAL B C 1
ATOM 17289 O O . VAL B 1 418 ? -5.169 70.582 16.221 1.00 37.44 400 VAL B O 1
ATOM 17302 N N . ARG B 1 419 ? -4.248 72.619 16.298 1.00 37.06 401 ARG B N 1
ATOM 17303 C CA . ARG B 1 419 ? -5.537 73.290 16.194 1.00 42.07 401 ARG B CA 1
ATOM 17304 C C . ARG B 1 419 ? -6.211 72.841 14.906 1.00 38.03 401 ARG B C 1
ATOM 17305 O O . ARG B 1 419 ? -5.646 73.027 13.829 1.00 32.46 401 ARG B O 1
ATOM 17326 N N . PHE B 1 420 ? -7.405 72.257 15.039 1.00 36.02 402 PHE B N 1
ATOM 17327 C CA . PHE B 1 420 ? -8.364 71.873 14.008 1.00 35.59 402 PHE B CA 1
ATOM 17328 C C . PHE B 1 420 ? -7.927 70.588 13.285 1.00 33.28 402 PHE B C 1
ATOM 17329 O O . PHE B 1 420 ? -8.605 70.179 12.336 1.00 28.56 402 PHE B O 1
ATOM 17346 N N . THR B 1 421 ? -6.819 69.960 13.684 1.00 30.92 403 THR B N 1
ATOM 17347 C CA . THR B 1 421 ? -6.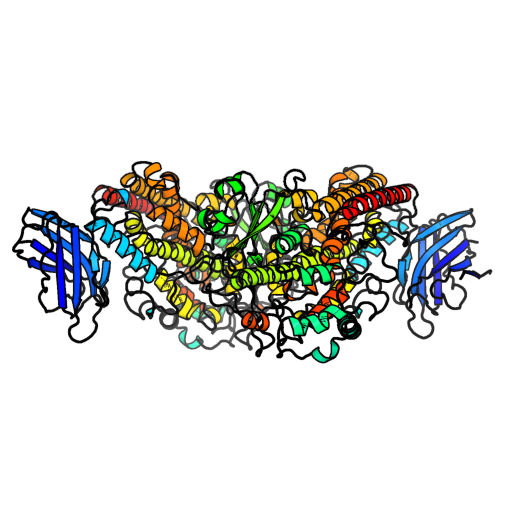303 68.828 12.923 1.00 33.78 403 THR B CA 1
ATOM 17348 C C . THR B 1 421 ? -7.214 67.613 13.021 1.00 36.09 403 THR B C 1
ATOM 17349 O O . THR B 1 421 ? -7.429 66.912 12.021 1.00 32.43 403 THR B O 1
ATOM 17360 N N . ILE B 1 422 ? -7.696 67.301 14.235 1.00 31.42 404 ILE B N 1
ATOM 17361 C CA . ILE B 1 422 ? -8.593 66.178 14.367 1.00 29.45 404 ILE B CA 1
ATOM 17362 C C . ILE B 1 422 ? -9.888 66.478 13.631 1.00 34.58 404 ILE B C 1
ATOM 17363 O O . ILE B 1 422 ? -10.491 65.579 13.011 1.00 32.92 404 ILE B O 1
ATOM 17379 N N . ALA B 1 423 ? -10.307 67.747 13.618 1.00 32.63 405 ALA B N 1
ATOM 17380 C CA . ALA B 1 423 ? -11.552 68.090 12.956 1.00 33.57 405 ALA B CA 1
ATOM 17381 C C . ALA B 1 423 ? -11.467 67.876 11.450 1.00 32.58 405 ALA B C 1
ATOM 17382 O O . ALA B 1 423 ? -12.372 67.280 10.849 1.00 34.75 405 ALA B O 1
ATOM 17389 N N . ILE B 1 424 ? -10.399 68.380 10.810 1.00 32.58 406 ILE B N 1
ATOM 17390 C CA . ILE B 1 424 ? -10.295 68.259 9.362 1.00 31.52 406 ILE B CA 1
ATOM 17391 C C . ILE B 1 424 ? -10.147 66.795 8.974 1.00 32.82 406 ILE B C 1
ATOM 17392 O O . ILE B 1 424 ? -10.775 66.319 8.007 1.00 32.73 406 ILE B O 1
ATOM 17408 N N . ASN B 1 425 ? -9.383 66.037 9.754 1.00 31.38 407 ASN B N 1
ATOM 17409 C CA . ASN B 1 425 ? -9.237 64.610 9.450 1.00 31.90 407 ASN B CA 1
ATOM 17410 C C . ASN B 1 425 ? -10.556 63.874 9.610 1.00 32.50 407 ASN B C 1
ATOM 17411 O O . ASN B 1 425 ? -10.867 62.973 8.828 1.00 32.67 407 ASN B O 1
ATOM 17422 N N . THR B 1 426 ? -11.360 64.261 10.599 1.00 30.40 408 THR B N 1
ATOM 17423 C CA . THR B 1 426 ? -12.649 63.606 10.792 1.00 32.26 408 THR B CA 1
ATOM 17424 C C . THR B 1 426 ? -13.624 63.961 9.677 1.00 32.72 408 THR B C 1
ATOM 17425 O O . THR B 1 426 ? -14.378 63.098 9.216 1.00 34.17 408 THR B O 1
ATOM 17436 N N . LYS B 1 427 ? -13.621 65.217 9.226 1.00 34.24 409 LYS B N 1
ATOM 17437 C CA . LYS B 1 427 ? -14.407 65.583 8.048 1.00 37.66 409 LYS B CA 1
ATOM 17438 C C . LYS B 1 427 ? -13.922 64.827 6.811 1.00 34.34 409 LYS B C 1
ATOM 17439 O O . LYS B 1 427 ? -14.729 64.349 6.012 1.00 34.28 409 LYS B O 1
ATOM 17458 N N . ALA B 1 428 ? -12.612 64.684 6.665 1.00 32.59 410 ALA B N 1
ATOM 17459 C CA . ALA B 1 428 ? -12.059 63.919 5.550 1.00 37.17 410 ALA B CA 1
ATOM 17460 C C . ALA B 1 428 ? -12.560 62.493 5.594 1.00 38.56 410 ALA B C 1
ATOM 17461 O O . ALA B 1 428 ? -13.085 61.981 4.601 1.00 37.36 410 ALA B O 1
ATOM 17468 N N . ARG B 1 429 ? -12.442 61.843 6.761 1.00 35.86 411 ARG B N 1
ATOM 17469 C CA . ARG B 1 429 ? -12.890 60.463 6.861 1.00 35.52 411 ARG B CA 1
ATOM 17470 C C . ARG B 1 429 ? -14.388 60.347 6.674 1.00 40.48 411 ARG B C 1
ATOM 17471 O O . ARG B 1 429 ? -14.865 59.325 6.181 1.00 42.63 411 ARG B O 1
ATOM 17492 N N . GLU B 1 430 ? -15.149 61.378 7.028 1.00 36.82 412 GLU B N 1
ATOM 17493 C CA . GLU B 1 430 ? -16.609 61.332 6.896 1.00 41.36 412 GLU B CA 1
ATOM 17494 C C . GLU B 1 430 ? -17.065 61.576 5.462 1.00 41.74 412 GLU B C 1
ATOM 17495 O O . GLU B 1 430 ? -18.101 61.047 5.050 1.00 41.98 412 GLU B O 1
ATOM 17507 N N . GLN B 1 431 ? -16.321 62.375 4.700 1.00 38.82 413 GLN B N 1
ATOM 17508 C CA . GLN B 1 431 ? -16.782 62.898 3.431 1.00 44.94 413 GLN B CA 1
ATOM 17509 C C . GLN B 1 431 ? -15.880 62.579 2.253 1.00 44.59 413 GLN B C 1
ATOM 17510 O O . GLN B 1 431 ? -16.379 62.400 1.131 1.00 43.93 413 GLN B O 1
ATOM 17524 N N . LEU B 1 432 ? -14.564 62.551 2.455 1.00 39.84 414 LEU B N 1
ATOM 17525 C CA . LEU B 1 432 ? -13.623 62.525 1.345 1.00 44.82 414 LEU B CA 1
ATOM 17526 C C . LEU B 1 432 ? -13.098 61.122 1.054 1.00 46.35 414 LEU B C 1
ATOM 17527 O O . LEU B 1 432 ? -13.315 60.621 -0.048 1.00 42.01 414 LEU B O 1
ATOM 17543 N N . ILE B 1 433 ? -12.424 60.472 2.016 1.00 46.67 415 ILE B N 1
ATOM 17544 C CA . ILE B 1 433 ? -11.665 59.245 1.747 1.00 44.07 415 ILE B CA 1
ATOM 17545 C C . ILE B 1 433 ? -12.367 58.003 2.289 1.00 46.33 415 ILE B C 1
ATOM 17546 O O . ILE B 1 433 ? -11.800 56.896 2.239 1.00 42.61 415 ILE B O 1
ATOM 17562 N N . CYS B 1 434 ? -13.596 58.145 2.770 1.00 44.96 416 CYS B N 1
ATOM 17563 C CA . CYS B 1 434 ? -14.414 56.997 3.097 1.00 45.80 416 CYS B CA 1
ATOM 17564 C C . CYS B 1 434 ? -14.868 56.291 1.817 1.00 51.86 416 CYS B C 1
ATOM 17565 O O . CYS B 1 434 ? -14.728 56.814 0.709 1.00 52.00 416 CYS B O 1
ATOM 17573 N N . GLU B 1 435 ? -15.444 55.099 1.981 1.00 56.17 417 GLU B N 1
ATOM 17574 C CA . GLU B 1 435 ? -16.025 54.390 0.846 1.00 62.78 417 GLU B CA 1
ATOM 17575 C C . GLU B 1 435 ? -17.131 55.241 0.225 1.00 59.11 417 GLU B C 1
ATOM 17576 O O . GLU B 1 435 ? -18.018 55.737 0.922 1.00 53.69 417 GLU B O 1
ATOM 17588 N N . CYS B 1 436 ? -17.043 55.445 -1.089 1.00 60.58 418 CYS B N 1
ATOM 17589 C CA . CYS B 1 436 ? -17.974 56.263 -1.860 1.00 59.92 418 CYS B CA 1
ATOM 17590 C C . CYS B 1 436 ? -17.886 57.754 -1.523 1.00 55.91 418 CYS B C 1
ATOM 17591 O O . CYS B 1 436 ? -18.842 58.508 -1.760 1.00 57.75 418 CYS B O 1
ATOM 17599 N N . GLY B 1 437 ? -16.766 58.215 -0.973 1.00 53.04 419 GLY B N 1
ATOM 17600 C CA . GLY B 1 437 ? -16.564 59.627 -0.731 1.00 48.84 419 GLY B CA 1
ATOM 17601 C C . GLY B 1 437 ? -16.080 60.355 -1.973 1.00 50.21 419 GLY B C 1
ATOM 17602 O O . GLY B 1 437 ? -15.812 59.760 -3.023 1.00 49.28 419 GLY B O 1
ATOM 17606 N N . LEU B 1 438 ? -15.914 61.681 -1.816 1.00 45.51 420 LEU B N 1
ATOM 17607 C CA . LEU B 1 438 ? -15.539 62.545 -2.942 1.00 47.96 420 LEU B CA 1
ATOM 17608 C C . LEU B 1 438 ? -14.235 62.132 -3.600 1.00 44.49 420 LEU B C 1
ATOM 17609 O O . LEU B 1 438 ? -14.043 62.357 -4.806 1.00 47.24 420 LEU B O 1
ATOM 17625 N N . PHE B 1 439 ? -13.298 61.592 -2.826 1.00 40.14 421 PHE B N 1
ATOM 17626 C CA . PHE B 1 439 ? -12.009 61.197 -3.385 1.00 42.38 421 PHE B CA 1
ATOM 17627 C C . PHE B 1 439 ? -12.166 60.191 -4.532 1.00 42.53 421 PHE B C 1
ATOM 17628 O O . PHE B 1 439 ? -11.317 60.134 -5.423 1.00 39.84 421 PHE B O 1
ATOM 17645 N N . ASP B 1 440 ? -13.253 59.409 -4.531 1.00 43.10 422 ASP B N 1
ATOM 17646 C CA . ASP B 1 440 ? -13.450 58.404 -5.563 1.00 46.43 422 ASP B CA 1
ATOM 17647 C C . ASP B 1 440 ? -13.849 58.997 -6.909 1.00 46.07 422 ASP B C 1
ATOM 17648 O O . ASP B 1 440 ? -13.804 58.284 -7.921 1.00 45.72 422 ASP B O 1
ATOM 17657 N N . LYS B 1 441 ? -14.276 60.265 -6.953 1.00 43.22 423 LYS B N 1
ATOM 17658 C CA . LYS B 1 441 ? -14.790 60.783 -8.227 1.00 48.21 423 LYS B CA 1
ATOM 17659 C C . LYS B 1 441 ? -13.681 60.943 -9.255 1.00 43.99 423 LYS B C 1
ATOM 17660 O O . LYS B 1 441 ? -13.847 60.532 -10.407 1.00 46.27 423 LYS B O 1
ATOM 17679 N N . ALA B 1 442 ? -12.533 61.491 -8.858 1.00 44.95 424 ALA B N 1
ATOM 17680 C CA . ALA B 1 442 ? -11.503 61.854 -9.812 1.00 43.34 424 ALA B CA 1
ATOM 17681 C C . ALA B 1 442 ? -10.252 60.986 -9.752 1.00 43.63 424 ALA B C 1
ATOM 17682 O O . ALA B 1 442 ? -9.529 60.894 -10.763 1.00 39.54 424 ALA B O 1
ATOM 17689 N N . ASN B 1 443 ? -9.972 60.350 -8.621 1.00 40.44 425 ASN B N 1
ATOM 17690 C CA . ASN B 1 443 ? -8.660 59.753 -8.401 1.00 43.73 425 ASN B CA 1
ATOM 17691 C C . ASN B 1 443 ? -8.637 58.261 -8.730 1.00 41.49 425 ASN B C 1
ATOM 17692 O O . ASN B 1 443 ? -9.470 57.486 -8.242 1.00 40.57 425 ASN B O 1
ATOM 17703 N N . ALA B 1 444 ? -7.634 57.857 -9.519 1.00 40.89 426 ALA B N 1
ATOM 17704 C CA . ALA B 1 444 ? -7.478 56.455 -9.882 1.00 39.03 426 ALA B CA 1
ATOM 17705 C C . ALA B 1 444 ? -7.120 55.562 -8.689 1.00 40.33 426 ALA B C 1
ATOM 17706 O O . ALA B 1 444 ? -7.254 54.336 -8.792 1.00 42.43 426 ALA B O 1
ATOM 17713 N N . THR B 1 445 ? -6.611 56.129 -7.589 1.00 39.97 427 THR B N 1
ATOM 17714 C CA . THR B 1 445 ? -6.395 55.340 -6.376 1.00 41.43 427 THR B CA 1
ATOM 17715 C C . THR B 1 445 ? -7.643 55.238 -5.507 1.00 42.77 427 THR B C 1
ATOM 17716 O O . THR B 1 445 ? -7.648 54.480 -4.520 1.00 46.39 427 THR B O 1
ATOM 17727 N N . GLY B 1 446 ? -8.693 55.987 -5.831 1.00 42.05 428 GLY B N 1
ATOM 17728 C CA . GLY B 1 446 ? -9.912 55.903 -5.065 1.00 44.20 428 GLY B CA 1
ATOM 17729 C C . GLY B 1 446 ? -10.517 54.519 -5.130 1.00 46.27 428 GLY B C 1
ATOM 17730 O O . GLY B 1 446 ? -10.209 53.720 -6.013 1.00 43.46 428 GLY B O 1
ATOM 17734 N N . GLY B 1 447 ? -11.373 54.230 -4.155 1.00 45.89 429 GLY B N 1
ATOM 17735 C CA . GLY B 1 447 ? -12.060 52.953 -4.118 1.00 46.23 429 GLY B CA 1
ATOM 17736 C C . GLY B 1 447 ? -11.380 51.894 -3.302 1.00 43.71 429 GLY B C 1
ATOM 17737 O O . GLY B 1 447 ? -11.906 50.787 -3.206 1.00 43.13 429 GLY B O 1
ATOM 17741 N N . GLY B 1 448 ? -10.239 52.202 -2.694 1.00 46.16 430 GLY B N 1
ATOM 17742 C CA . GLY B 1 448 ? -9.578 51.284 -1.786 1.00 42.20 430 GLY B CA 1
ATOM 17743 C C . GLY B 1 448 ? -8.080 51.255 -2.009 1.00 43.05 430 GLY B C 1
ATOM 17744 O O . GLY B 1 448 ? -7.315 50.929 -1.098 1.00 40.37 430 GLY B O 1
ATOM 17748 N N . GLY B 1 449 ? -7.646 51.566 -3.234 1.00 40.70 431 GLY B N 1
ATOM 17749 C CA . GLY B 1 449 ? -6.226 51.607 -3.509 1.00 40.08 431 GLY B CA 1
ATOM 17750 C C . GLY B 1 449 ? -5.496 52.604 -2.635 1.00 38.53 431 GLY B C 1
ATOM 17751 O O . GLY B 1 449 ? -4.356 52.370 -2.226 1.00 36.44 431 GLY B O 1
ATOM 17755 N N . HIS B 1 450 ? -6.134 53.742 -2.335 1.00 39.18 432 HIS B N 1
ATOM 17756 C CA . HIS B 1 450 ? -5.501 54.706 -1.436 1.00 38.82 432 HIS B CA 1
ATOM 17757 C C . HIS B 1 450 ? -5.321 54.111 -0.036 1.00 36.76 432 HIS B C 1
ATOM 17758 O O . HIS B 1 450 ? -4.285 54.309 0.605 1.00 32.97 432 HIS B O 1
ATOM 17772 N N . VAL B 1 451 ? -6.279 53.305 0.414 1.00 36.16 433 VAL B N 1
ATOM 17773 C CA . VAL B 1 451 ? -6.113 52.586 1.673 1.00 37.76 433 VAL B CA 1
ATOM 17774 C C . VAL B 1 451 ? -4.933 51.622 1.607 1.00 38.82 433 VAL B C 1
ATOM 17775 O O . VAL B 1 451 ? -4.159 51.515 2.575 1.00 35.70 433 VAL B O 1
ATOM 17788 N N . GLN B 1 452 ? -4.788 50.877 0.489 1.00 36.44 434 GLN B N 1
ATOM 17789 C CA . GLN B 1 452 ? -3.647 49.971 0.367 1.00 35.81 434 GLN B CA 1
ATOM 17790 C C . GLN B 1 452 ? -2.326 50.730 0.401 1.00 33.49 434 GLN B C 1
ATOM 17791 O O . GLN B 1 452 ? -1.337 50.258 0.959 1.00 33.34 434 GLN B O 1
ATOM 17805 N N . MET B 1 453 ? -2.274 51.889 -0.246 1.00 33.83 435 MET B N 1
ATOM 17806 C CA . MET B 1 453 ? -1.035 52.656 -0.260 1.00 37.70 435 MET B CA 1
ATOM 17807 C C . MET B 1 453 ? -0.625 53.055 1.154 1.00 33.08 435 MET B C 1
ATOM 17808 O O . MET B 1 453 ? 0.555 52.973 1.509 1.00 32.08 435 MET B O 1
ATOM 17822 N N . VAL B 1 454 ? -1.581 53.554 1.949 1.00 33.31 436 VAL B N 1
ATOM 17823 C CA . VAL B 1 454 ? -1.281 53.921 3.328 1.00 35.49 436 VAL B CA 1
ATOM 17824 C C . VAL B 1 454 ? -0.741 52.710 4.079 1.00 36.51 436 VAL B C 1
ATOM 17825 O O . VAL B 1 454 ? 0.282 52.788 4.769 1.00 34.80 436 VAL B O 1
ATOM 17838 N N . GLN B 1 455 ? -1.442 51.582 3.964 1.00 33.47 437 GLN B N 1
ATOM 17839 C CA . GLN B 1 455 ? -1.025 50.352 4.631 1.00 36.68 437 GLN B CA 1
ATOM 17840 C C . GLN B 1 455 ? 0.419 50.011 4.279 1.00 40.75 437 GLN B C 1
ATOM 17841 O O . GLN B 1 455 ? 1.234 49.712 5.156 1.00 34.44 437 GLN B O 1
ATOM 17855 N N . ARG B 1 456 ? 0.766 50.102 2.985 1.00 36.75 438 ARG B N 1
ATOM 17856 C CA . ARG B 1 456 ? 2.132 49.762 2.575 1.00 41.71 438 ARG B CA 1
ATOM 17857 C C . ARG B 1 456 ? 3.149 50.813 3.002 1.00 37.80 438 ARG B C 1
ATOM 17858 O O . ARG B 1 456 ? 4.281 50.471 3.332 1.00 40.20 438 ARG B O 1
ATOM 17879 N N . ALA B 1 457 ? 2.774 52.080 3.035 1.00 34.80 439 ALA B N 1
ATOM 17880 C CA . ALA B 1 457 ? 3.737 53.104 3.403 1.00 36.96 439 ALA B CA 1
ATOM 17881 C C . ALA B 1 457 ? 4.010 53.128 4.905 1.00 39.53 439 ALA B C 1
ATOM 17882 O O . ALA B 1 457 ? 5.022 53.700 5.336 1.00 34.49 439 ALA B O 1
ATOM 17889 N N . MET B 1 458 ? 3.124 52.540 5.714 1.00 34.93 440 MET B N 1
ATOM 17890 C CA . MET B 1 458 ? 3.284 52.593 7.165 1.00 41.80 440 MET B CA 1
ATOM 17891 C C . MET B 1 458 ? 4.639 52.055 7.586 1.00 46.52 440 MET B C 1
ATOM 17892 O O . MET B 1 458 ? 5.214 52.530 8.573 1.00 41.08 440 MET B O 1
ATOM 17906 N N . LYS B 1 459 ? 5.173 51.089 6.832 1.00 44.09 441 LYS B N 1
ATOM 17907 C CA . LYS B 1 459 ? 6.474 50.507 7.162 1.00 49.65 441 LYS B CA 1
ATOM 17908 C C . LYS B 1 459 ? 7.623 51.513 6.975 1.00 50.01 441 LYS B C 1
ATOM 17909 O O . LYS B 1 459 ? 8.672 51.393 7.623 1.00 49.30 441 LYS B O 1
ATOM 17928 N N . ASP B 1 460 ? 7.465 52.504 6.114 1.00 45.43 442 ASP B N 1
ATOM 17929 C CA . ASP B 1 460 ? 8.458 53.572 6.012 1.00 47.55 442 ASP B CA 1
ATOM 17930 C C . ASP B 1 460 ? 8.123 54.799 6.865 1.00 47.52 442 ASP B C 1
ATOM 17931 O O . ASP B 1 460 ? 8.791 55.847 6.744 1.00 41.63 442 ASP B O 1
ATOM 17940 N N . LEU B 1 461 ? 7.087 54.731 7.683 1.00 39.38 443 LEU B N 1
ATOM 17941 C CA . LEU B 1 461 ? 6.740 55.891 8.507 1.00 42.09 443 LEU B CA 1
ATOM 17942 C C . LEU B 1 461 ? 7.602 55.777 9.752 1.00 40.78 443 LEU B C 1
ATOM 17943 O O . LEU B 1 461 ? 7.205 55.164 10.734 1.00 44.30 443 LEU B O 1
ATOM 17959 N N . THR B 1 462 ? 8.836 56.284 9.674 1.00 37.69 444 THR B N 1
ATOM 17960 C CA . THR B 1 462 ? 9.741 56.210 10.804 1.00 32.79 444 THR B CA 1
ATOM 17961 C C . THR B 1 462 ? 9.966 57.601 11.385 1.00 34.90 444 THR B C 1
ATOM 17962 O O . THR B 1 462 ? 9.856 58.646 10.718 1.00 32.14 444 THR B O 1
ATOM 17973 N N . TYR B 1 463 ? 10.342 57.583 12.656 1.00 33.03 445 TYR B N 1
ATOM 17974 C CA . TYR B 1 463 ? 10.736 58.788 13.351 1.00 33.94 445 TYR B CA 1
ATOM 17975 C C . TYR B 1 463 ? 11.839 59.521 12.632 1.00 32.74 445 TYR B C 1
ATOM 17976 O O . TYR B 1 463 ? 11.737 60.733 12.421 1.00 32.72 445 TYR B O 1
ATOM 17994 N N . ALA B 1 464 ? 12.905 58.803 12.257 1.00 32.81 446 ALA B N 1
ATOM 17995 C CA . ALA B 1 464 ? 14.004 59.379 11.470 1.00 38.37 446 ALA B CA 1
ATOM 17996 C C . ALA B 1 464 ? 13.521 60.074 10.202 1.00 35.21 446 ALA B C 1
ATOM 17997 O O . ALA B 1 464 ? 13.992 61.172 9.864 1.00 34.20 446 ALA B O 1
ATOM 18004 N N . SER B 1 465 ? 12.583 59.457 9.476 1.00 32.53 447 SER B N 1
ATOM 18005 C CA . SER B 1 465 ? 12.071 60.075 8.256 1.00 30.85 447 SER B CA 1
ATOM 18006 C C . SER B 1 465 ? 11.326 61.395 8.498 1.00 32.67 447 SER B C 1
ATOM 18007 O O . SER B 1 465 ? 11.062 62.144 7.525 1.00 31.55 447 SER B O 1
ATOM 18015 N N . LEU B 1 466 ? 10.966 61.700 9.728 1.00 31.24 448 LEU B N 1
ATOM 18016 C CA . LEU B 1 466 ? 10.349 62.989 10.044 1.00 31.58 448 LEU B CA 1
ATOM 18017 C C . LEU B 1 466 ? 11.341 63.987 10.602 1.00 29.51 448 LEU B C 1
ATOM 18018 O O . LEU B 1 466 ? 10.979 65.138 10.835 1.00 32.58 448 LEU B O 1
ATOM 18034 N N . CYS B 1 467 ? 12.568 63.565 10.869 1.00 32.17 449 CYS B N 1
ATOM 18035 C CA . CYS B 1 467 ? 13.654 64.465 11.258 1.00 32.71 449 CYS B CA 1
ATOM 18036 C C . CYS B 1 467 ? 14.245 65.084 9.995 1.00 30.60 449 CYS B C 1
ATOM 18037 O O . CYS B 1 467 ? 15.121 64.527 9.371 1.00 30.87 449 CYS B O 1
ATOM 18045 N N . PHE B 1 468 ? 13.816 66.299 9.671 1.00 32.58 450 PHE B N 1
ATOM 18046 C CA . PHE B 1 468 ? 14.017 66.827 8.328 1.00 31.13 450 PHE B CA 1
ATOM 18047 C C . PHE B 1 468 ? 15.464 66.756 7.866 1.00 29.51 450 PHE B C 1
ATOM 18048 O O . PHE B 1 468 ? 15.692 66.315 6.742 1.00 32.40 450 PHE B O 1
ATOM 18065 N N . PRO B 1 469 ? 16.463 67.143 8.650 1.00 33.40 451 PRO B N 1
ATOM 18066 C CA . PRO B 1 469 ? 17.839 67.146 8.144 1.00 32.17 451 PRO B CA 1
ATOM 18067 C C . PRO B 1 469 ? 18.293 65.719 7.868 1.00 34.54 451 PRO B C 1
ATOM 18068 O O . PRO B 1 469 ? 18.886 65.465 6.823 1.00 33.87 451 PRO B O 1
ATOM 18079 N N . GLU B 1 470 ? 18.019 64.803 8.814 1.00 35.53 452 GLU B N 1
ATOM 18080 C CA . GLU B 1 470 ? 18.407 63.414 8.588 1.00 35.94 452 GLU B CA 1
ATOM 18081 C C . GLU B 1 470 ? 17.704 62.836 7.379 1.00 31.99 452 GLU B C 1
ATOM 18082 O O . GLU B 1 470 ? 18.286 62.040 6.638 1.00 33.94 452 GLU B O 1
ATOM 18094 N N . ALA B 1 471 ? 16.438 63.181 7.188 1.00 31.34 453 ALA B N 1
ATOM 18095 C CA . ALA B 1 471 ? 15.695 62.626 6.064 1.00 31.06 453 ALA B CA 1
ATOM 18096 C C . ALA B 1 471 ? 16.220 63.152 4.733 1.00 32.83 453 ALA B C 1
ATOM 18097 O O . ALA B 1 471 ? 16.317 62.390 3.759 1.00 35.44 453 ALA B O 1
ATOM 18104 N N . ILE B 1 472 ? 16.624 64.427 4.672 1.00 30.97 454 ILE B N 1
ATOM 18105 C CA . ILE B 1 472 ? 17.265 64.923 3.455 1.00 27.83 454 ILE B CA 1
ATOM 18106 C C . ILE B 1 472 ? 18.570 64.172 3.219 1.00 32.53 454 ILE B C 1
ATOM 18107 O O . ILE B 1 472 ? 18.890 63.780 2.088 1.00 28.78 454 ILE B O 1
ATOM 18123 N N . LYS B 1 473 ? 19.346 63.955 4.281 1.00 32.17 455 LYS B N 1
ATOM 18124 C CA . LYS B 1 473 ? 20.600 63.259 4.076 1.00 34.30 455 LYS B CA 1
ATOM 18125 C C . LYS B 1 473 ? 20.358 61.805 3.687 1.00 31.99 455 LYS B C 1
ATOM 18126 O O . LYS B 1 473 ? 21.141 61.244 2.927 1.00 31.37 455 LYS B O 1
ATOM 18145 N N . ALA B 1 474 ? 19.277 61.190 4.190 1.00 33.62 456 ALA B N 1
ATOM 18146 C CA . ALA B 1 474 ? 19.001 59.787 3.859 1.00 35.21 456 ALA B CA 1
ATOM 18147 C C . ALA B 1 474 ? 18.700 59.596 2.371 1.00 37.24 456 ALA B C 1
ATOM 18148 O O . ALA B 1 474 ? 18.873 58.486 1.836 1.00 33.67 456 ALA B O 1
ATOM 18155 N N . ARG B 1 475 ? 18.272 60.648 1.681 1.00 32.08 457 ARG B N 1
ATOM 18156 C CA . ARG B 1 475 ? 18.051 60.583 0.239 1.00 34.08 457 ARG B CA 1
ATOM 18157 C C . ARG B 1 475 ? 19.282 60.998 -0.546 1.00 32.82 457 ARG B C 1
ATOM 18158 O O . ARG B 1 475 ? 19.227 61.064 -1.785 1.00 33.74 457 ARG B O 1
ATOM 18179 N N . GLY B 1 476 ? 20.396 61.265 0.137 1.00 33.26 458 GLY B N 1
ATOM 18180 C CA . GLY B 1 476 ? 21.605 61.729 -0.519 1.00 31.33 458 GLY B CA 1
ATOM 18181 C C . GLY B 1 476 ? 21.532 63.113 -1.145 1.00 34.50 458 GLY B C 1
ATOM 18182 O O . GLY B 1 476 ? 22.357 63.442 -2.023 1.00 31.65 458 GLY B O 1
ATOM 18186 N N . MET B 1 477 ? 20.578 63.947 -0.697 1.00 35.59 459 MET B N 1
ATOM 18187 C CA . MET B 1 477 ? 20.272 65.235 -1.277 1.00 33.34 459 MET B CA 1
ATOM 18188 C C . MET B 1 477 ? 20.797 66.413 -0.468 1.00 34.35 459 MET B C 1
ATOM 18189 O O . MET B 1 477 ? 20.406 67.549 -0.748 1.00 33.15 459 MET B O 1
ATOM 18203 N N . GLU B 1 478 ? 21.715 66.193 0.465 1.00 38.12 460 GLU B N 1
ATOM 18204 C CA . GLU B 1 478 ? 22.014 67.250 1.417 1.00 39.20 460 GLU B CA 1
ATOM 18205 C C . GLU B 1 478 ? 23.053 68.243 0.926 1.00 39.53 460 GLU B C 1
ATOM 18206 O O . GLU B 1 478 ? 23.145 69.333 1.498 1.00 40.05 460 GLU B O 1
ATOM 18218 N N . SER B 1 479 ? 23.838 67.920 -0.099 1.00 38.29 461 SER B N 1
ATOM 18219 C CA . SER B 1 479 ? 24.940 68.793 -0.475 1.00 41.81 461 SER B CA 1
ATOM 18220 C C . SER B 1 479 ? 24.431 70.005 -1.244 1.00 42.05 461 SER B C 1
ATOM 18221 O O . SER B 1 479 ? 23.915 69.869 -2.356 1.00 39.64 461 SER B O 1
ATOM 18229 N N . LYS B 1 480 ? 24.597 71.193 -0.677 1.00 40.19 462 LYS B N 1
ATOM 18230 C CA . LYS B 1 480 ? 24.223 72.397 -1.414 1.00 46.40 462 LYS B CA 1
ATOM 18231 C C . LYS B 1 480 ? 25.202 72.664 -2.559 1.00 44.28 462 LYS B C 1
ATOM 18232 O O . LYS B 1 480 ? 24.818 73.233 -3.586 1.00 44.65 462 LYS B O 1
ATOM 18251 N N . GLU B 1 481 ? 26.462 72.267 -2.415 1.00 47.39 463 GLU B N 1
ATOM 18252 C CA . GLU B 1 481 ? 27.391 72.529 -3.509 1.00 58.59 463 GLU B CA 1
ATOM 18253 C C . GLU B 1 481 ? 27.110 71.597 -4.678 1.00 49.54 463 GLU B C 1
ATOM 18254 O O . GLU B 1 481 ? 27.131 72.027 -5.832 1.00 46.44 463 GLU B O 1
ATOM 18266 N N . ASP B 1 482 ? 26.800 70.324 -4.395 1.00 48.04 464 ASP B N 1
ATOM 18267 C CA . ASP B 1 482 ? 26.524 69.388 -5.482 1.00 49.88 464 ASP B CA 1
ATOM 18268 C C . ASP B 1 482 ? 25.151 69.648 -6.097 1.00 46.22 464 ASP B C 1
ATOM 18269 O O . ASP B 1 482 ? 24.993 69.555 -7.318 1.00 43.17 464 ASP B O 1
ATOM 18278 N N . ILE B 1 483 ? 24.141 69.939 -5.269 1.00 39.26 465 ILE B N 1
ATOM 18279 C CA . ILE B 1 483 ? 22.752 69.984 -5.731 1.00 38.38 465 ILE B CA 1
ATOM 18280 C C . ILE B 1 483 ? 22.199 71.354 -5.377 1.00 37.21 465 ILE B C 1
ATOM 18281 O O . ILE B 1 483 ? 21.527 71.512 -4.333 1.00 37.68 465 ILE B O 1
ATOM 18297 N N . PRO B 1 484 ? 22.469 72.373 -6.198 1.00 37.67 466 PRO B N 1
ATOM 18298 C CA . PRO B 1 484 ? 22.314 73.758 -5.709 1.00 41.99 466 PRO B CA 1
ATOM 18299 C C . PRO B 1 484 ? 20.903 74.341 -5.792 1.00 42.08 466 PRO B C 1
ATOM 18300 O O . PRO B 1 484 ? 20.673 75.405 -5.196 1.00 53.57 466 PRO B O 1
ATOM 18311 N N . TYR B 1 485 ? 19.956 73.746 -6.497 1.00 38.38 467 TYR B N 1
ATOM 18312 C CA . TYR B 1 485 ? 18.650 74.381 -6.702 1.00 35.34 467 TYR B CA 1
ATOM 18313 C C . TYR B 1 485 ? 17.515 73.630 -5.998 1.00 34.85 467 TYR B C 1
ATOM 18314 O O . TYR B 1 485 ? 16.442 73.453 -6.560 1.00 33.02 467 TYR B O 1
ATOM 18332 N N . TYR B 1 486 ? 17.742 73.208 -4.750 1.00 33.57 468 TYR B N 1
ATOM 18333 C CA . TYR B 1 486 ? 16.783 72.412 -3.950 1.00 34.26 468 TYR B CA 1
ATOM 18334 C C . TYR B 1 486 ? 16.269 73.377 -2.881 1.00 29.76 468 TYR B C 1
ATOM 18335 O O . TYR B 1 486 ? 16.799 73.433 -1.774 1.00 29.67 468 TYR B O 1
ATOM 18353 N N . PHE B 1 487 ? 15.262 74.170 -3.239 1.00 28.23 469 PHE B N 1
ATOM 18354 C CA . PHE B 1 487 ? 14.804 75.269 -2.395 1.00 32.73 469 PHE B CA 1
ATOM 18355 C C . PHE B 1 487 ? 13.959 74.761 -1.233 1.00 29.06 469 PHE B C 1
ATOM 18356 O O . PHE B 1 487 ? 14.064 75.274 -0.117 1.00 30.03 469 PHE B O 1
ATOM 18373 N N . TYR B 1 488 ? 13.166 73.719 -1.462 1.00 31.03 470 TYR B N 1
ATOM 18374 C CA . TYR B 1 488 ? 12.488 73.026 -0.379 1.00 28.93 470 TYR B CA 1
ATOM 18375 C C . TYR B 1 488 ? 13.482 72.570 0.687 1.00 32.84 470 TYR B C 1
ATOM 18376 O O . TYR B 1 488 ? 13.267 72.798 1.893 1.00 26.83 470 TYR B O 1
ATOM 18394 N N . ARG B 1 489 ? 14.588 71.941 0.269 1.00 28.50 471 ARG B N 1
ATOM 18395 C CA . ARG B 1 489 ? 15.604 71.591 1.256 1.00 28.68 471 ARG B CA 1
ATOM 18396 C C . ARG B 1 489 ? 16.084 72.823 2.015 1.00 30.82 471 ARG B C 1
ATOM 18397 O O . ARG B 1 489 ? 16.092 72.852 3.248 1.00 27.91 471 ARG B O 1
ATOM 18418 N N . ASP B 1 490 ? 16.546 73.837 1.275 1.00 31.54 472 ASP B N 1
ATOM 18419 C CA . ASP B 1 490 ? 17.222 74.971 1.885 1.00 32.25 472 ASP B CA 1
ATOM 18420 C C . ASP B 1 490 ? 16.326 75.659 2.911 1.00 32.52 472 ASP B C 1
ATOM 18421 O O . ASP B 1 490 ? 16.771 75.991 4.021 1.00 30.91 472 ASP B O 1
ATOM 18430 N N . ASP B 1 491 ? 15.095 75.967 2.508 1.00 28.35 473 ASP B N 1
ATOM 18431 C CA . ASP B 1 491 ? 14.196 76.699 3.386 1.00 31.79 473 ASP B CA 1
ATOM 18432 C C . ASP B 1 491 ? 13.718 75.812 4.532 1.00 34.01 473 ASP B C 1
ATOM 18433 O O . ASP B 1 491 ? 13.672 76.252 5.679 1.00 31.03 473 ASP B O 1
ATOM 18442 N N . GLY B 1 492 ? 13.356 74.569 4.232 1.00 29.46 474 GLY B N 1
ATOM 18443 C CA . GLY B 1 492 ? 12.989 73.646 5.289 1.00 29.36 474 GLY B CA 1
ATOM 18444 C C . GLY B 1 492 ? 14.070 73.558 6.339 1.00 32.01 474 GLY B C 1
ATOM 18445 O O . GLY B 1 492 ? 13.790 73.452 7.526 1.00 30.03 474 GLY B O 1
ATOM 18449 N N . LEU B 1 493 ? 15.329 73.571 5.922 1.00 32.88 475 LEU B N 1
ATOM 18450 C CA . LEU B 1 493 ? 16.373 73.483 6.928 1.00 29.41 475 LEU B CA 1
ATOM 18451 C C . LEU B 1 493 ? 16.363 74.717 7.813 1.00 31.22 475 LEU B C 1
ATOM 18452 O O . LEU B 1 493 ? 16.593 74.610 9.011 1.00 28.60 475 LEU B O 1
ATOM 18468 N N . LEU B 1 494 ? 16.159 75.902 7.227 1.00 31.67 476 LEU B N 1
ATOM 18469 C CA . LEU B 1 494 ? 16.094 77.126 8.021 1.00 33.26 476 LEU B CA 1
ATOM 18470 C C . LEU B 1 494 ? 14.979 77.046 9.048 1.00 29.84 476 LEU B C 1
ATOM 18471 O O . LEU B 1 494 ? 15.176 77.387 10.217 1.00 30.43 476 LEU B O 1
ATOM 18487 N N . VAL B 1 495 ? 13.785 76.662 8.604 1.00 28.63 477 VAL B N 1
ATOM 18488 C CA . VAL B 1 495 ? 12.623 76.657 9.492 1.00 33.74 477 VAL B CA 1
ATOM 18489 C C . VAL B 1 495 ? 12.747 75.561 10.541 1.00 29.36 477 VAL B C 1
ATOM 18490 O O . VAL B 1 495 ? 12.435 75.774 11.714 1.00 29.45 477 VAL B O 1
ATOM 18503 N N . TRP B 1 496 ? 13.239 74.380 10.143 1.00 30.09 478 TRP B N 1
ATOM 18504 C CA . TRP B 1 496 ? 13.525 73.326 11.115 1.00 28.47 478 TRP B CA 1
ATOM 18505 C C . TRP B 1 496 ? 14.405 73.867 12.241 1.00 32.19 478 TRP B C 1
ATOM 18506 O O . TRP B 1 496 ? 14.147 73.639 13.431 1.00 27.78 478 TRP B O 1
ATOM 18527 N N . GLU B 1 497 ? 15.474 74.574 11.869 1.00 32.04 479 GLU B N 1
ATOM 18528 C CA . GLU B 1 497 ? 16.436 75.022 12.865 1.00 33.33 479 GLU B CA 1
ATOM 18529 C C . GLU B 1 497 ? 15.835 76.103 13.747 1.00 31.90 479 GLU B C 1
ATOM 18530 O O . GLU B 1 497 ? 16.120 76.154 14.951 1.00 31.33 479 GLU B O 1
ATOM 18542 N N . ALA B 1 498 ? 14.951 76.938 13.203 1.00 35.53 480 ALA B N 1
ATOM 18543 C CA . ALA B 1 498 ? 14.315 77.958 14.047 1.00 34.97 480 ALA B CA 1
ATOM 18544 C C . ALA B 1 498 ? 13.397 77.308 15.076 1.00 33.29 480 ALA B C 1
ATOM 18545 O O . ALA B 1 498 ? 13.381 77.717 16.256 1.00 29.39 480 ALA B O 1
ATOM 18552 N N . ILE B 1 499 ? 12.645 76.286 14.651 1.00 29.45 481 ILE B N 1
ATOM 18553 C CA . ILE B 1 499 ? 11.783 75.565 15.570 1.00 31.77 481 ILE B CA 1
ATOM 18554 C C . ILE B 1 499 ? 12.612 74.798 16.598 1.00 30.50 481 ILE B C 1
ATOM 18555 O O . ILE B 1 499 ? 12.259 74.727 17.770 1.00 31.11 481 ILE B O 1
ATOM 18571 N N . ARG B 1 500 ? 13.711 74.189 16.174 1.00 32.46 482 ARG B N 1
ATOM 18572 C CA . ARG B 1 500 ? 14.595 73.512 17.125 1.00 30.90 482 ARG B CA 1
ATOM 18573 C C . ARG B 1 500 ? 15.049 74.494 18.203 1.00 32.15 482 ARG B C 1
ATOM 18574 O O . ARG B 1 500 ? 15.005 74.190 19.392 1.00 31.21 482 ARG B O 1
ATOM 18595 N N . THR B 1 501 ? 15.462 75.695 17.803 1.00 30.90 483 THR B N 1
ATOM 18596 C CA . THR B 1 501 ? 15.961 76.670 18.764 1.00 35.28 483 THR B CA 1
ATOM 18597 C C . THR B 1 501 ? 14.884 77.078 19.752 1.00 30.13 483 THR B C 1
ATOM 18598 O O . THR B 1 501 ? 15.153 77.203 20.950 1.00 31.95 483 THR B O 1
ATOM 18609 N N . PHE B 1 502 ? 13.664 77.289 19.254 1.00 27.20 484 PHE B N 1
ATOM 18610 C CA . PHE B 1 502 ? 12.535 77.664 20.093 1.00 32.53 484 PHE B CA 1
ATOM 18611 C C . PHE B 1 502 ? 12.183 76.550 21.086 1.00 32.33 484 PHE B C 1
ATOM 18612 O O . PHE B 1 502 ? 12.075 76.789 22.303 1.00 29.22 484 PHE B O 1
ATOM 18629 N N . THR B 1 503 ? 12.018 75.313 20.589 1.00 29.27 485 THR B N 1
ATOM 18630 C CA . THR B 1 503 ? 11.658 74.244 21.503 1.00 29.65 485 THR B CA 1
ATOM 18631 C C . THR B 1 503 ? 12.751 74.048 22.546 1.00 28.02 485 THR B C 1
ATOM 18632 O O . THR B 1 503 ? 12.469 73.816 23.716 1.00 33.11 485 THR B O 1
ATOM 18643 N N . ALA B 1 504 ? 14.013 74.114 22.149 1.00 31.20 486 ALA B N 1
ATOM 18644 C CA . ALA B 1 504 ? 15.072 73.958 23.142 1.00 33.60 486 ALA B CA 1
ATOM 18645 C C . ALA B 1 504 ? 14.951 75.030 24.222 1.00 34.34 486 ALA B C 1
ATOM 18646 O O . ALA B 1 504 ? 15.145 74.737 25.401 1.00 34.51 486 ALA B O 1
ATOM 18653 N N . GLU B 1 505 ? 14.603 76.266 23.843 1.00 32.99 487 GLU B N 1
ATOM 18654 C CA . GLU B 1 505 ? 14.490 77.334 24.848 1.00 37.13 487 GLU B CA 1
ATOM 18655 C C . GLU B 1 505 ? 13.311 77.104 25.788 1.00 35.36 487 GLU B C 1
ATOM 18656 O O . GLU B 1 505 ? 13.397 77.376 26.990 1.00 37.56 487 GLU B O 1
ATOM 18668 N N . VAL B 1 506 ? 12.202 76.597 25.269 1.00 34.34 488 VAL B N 1
ATOM 18669 C CA . VAL B 1 506 ? 11.051 76.336 26.105 1.00 30.20 488 VAL B CA 1
ATOM 18670 C C . VAL B 1 506 ? 11.338 75.168 27.029 1.00 35.18 488 VAL B C 1
ATOM 18671 O O . VAL B 1 506 ? 11.071 75.226 28.236 1.00 34.80 488 VAL B O 1
ATOM 18684 N N . VAL B 1 507 ? 11.945 74.113 26.486 1.00 33.07 489 VAL B N 1
ATOM 18685 C CA . VAL B 1 507 ? 12.329 72.985 27.313 1.00 33.41 489 VAL B CA 1
ATOM 18686 C C . VAL B 1 507 ? 13.250 73.438 28.430 1.00 35.33 489 VAL B C 1
ATOM 18687 O O . VAL B 1 507 ? 13.051 73.053 29.582 1.00 34.35 489 VAL B O 1
ATOM 18700 N N . ASP B 1 508 ? 14.262 74.265 28.116 1.00 35.65 490 ASP B N 1
ATOM 18701 C CA . ASP B 1 508 ? 15.216 74.638 29.150 1.00 36.99 490 ASP B CA 1
ATOM 18702 C C . ASP B 1 508 ? 14.550 75.481 30.237 1.00 37.48 490 ASP B C 1
ATOM 18703 O O . ASP B 1 508 ? 15.010 75.483 31.381 1.00 33.17 490 ASP B O 1
ATOM 18712 N N . ILE B 1 509 ? 13.464 76.191 29.896 1.00 36.67 491 ILE B N 1
ATOM 18713 C CA . ILE B 1 509 ? 12.773 76.997 30.894 1.00 36.50 491 ILE B CA 1
ATOM 18714 C C . ILE B 1 509 ? 12.088 76.105 31.911 1.00 34.76 491 ILE B C 1
ATOM 18715 O O . ILE B 1 509 ? 12.076 76.389 33.115 1.00 36.00 491 ILE B O 1
ATOM 18731 N N . TYR B 1 510 ? 11.479 75.023 31.459 1.00 35.93 492 TYR B N 1
ATOM 18732 C CA . TYR B 1 510 ? 10.628 74.236 32.334 1.00 35.10 492 TYR B CA 1
ATOM 18733 C C . TYR B 1 510 ? 11.258 72.952 32.845 1.00 35.80 492 TYR B C 1
ATOM 18734 O O . TYR B 1 510 ? 10.687 72.350 33.768 1.00 32.03 492 TYR B O 1
ATOM 18752 N N . TYR B 1 511 ? 12.413 72.539 32.298 1.00 33.13 493 TYR B N 1
ATOM 18753 C CA . TYR B 1 511 ? 13.097 71.323 32.732 1.00 34.33 493 TYR B CA 1
ATOM 18754 C C . TYR B 1 511 ? 14.535 71.671 33.088 1.00 36.52 493 TYR B C 1
ATOM 18755 O O . TYR B 1 511 ? 15.352 71.933 32.201 1.00 38.91 493 TYR B O 1
ATOM 18773 N N . GLU B 1 512 ? 14.862 71.675 34.372 1.00 42.82 494 GLU B N 1
ATOM 18774 C CA . GLU B 1 512 ? 16.185 72.149 34.751 1.00 41.56 494 GLU B CA 1
ATOM 18775 C C . GLU B 1 512 ? 17.274 71.153 34.413 1.00 38.94 494 GLU B C 1
ATOM 18776 O O . GLU B 1 512 ? 18.449 71.518 34.455 1.00 39.14 494 GLU B O 1
ATOM 18788 N N . GLY B 1 513 ? 16.917 69.904 34.118 1.00 42.49 495 GLY B N 1
ATOM 18789 C CA . GLY B 1 513 ? 17.897 68.964 33.616 1.00 40.24 495 GLY B CA 1
ATOM 18790 C C . GLY B 1 513 ? 17.232 67.754 33.001 1.00 40.84 495 GLY B C 1
ATOM 18791 O O . GLY B 1 513 ? 16.007 67.644 32.940 1.00 40.94 495 GLY B O 1
ATOM 18795 N N . ASP B 1 514 ? 18.074 66.820 32.576 1.00 39.52 496 ASP B N 1
ATOM 18796 C CA . ASP B 1 514 ? 17.562 65.646 31.881 1.00 41.65 496 ASP B CA 1
ATOM 18797 C C . ASP B 1 514 ? 16.758 64.732 32.811 1.00 38.51 496 ASP B C 1
ATOM 18798 O O . ASP B 1 514 ? 15.781 64.117 32.374 1.00 35.64 496 ASP B O 1
ATOM 18807 N N . GLN B 1 515 ? 17.147 64.622 34.076 1.00 39.56 497 GLN B N 1
ATOM 18808 C CA . GLN B 1 515 ? 16.399 63.771 35.006 1.00 44.26 497 GLN B CA 1
ATOM 18809 C C . GLN B 1 515 ? 14.956 64.241 35.156 1.00 41.74 497 GLN B C 1
ATOM 18810 O O . GLN B 1 515 ? 14.037 63.423 35.259 1.00 40.84 497 GLN B O 1
ATOM 18824 N N . VAL B 1 516 ? 14.743 65.556 35.165 1.00 36.09 498 VAL B N 1
ATOM 18825 C CA . VAL B 1 516 ? 13.394 66.103 35.256 1.00 37.22 498 VAL B CA 1
ATOM 18826 C C . VAL B 1 516 ? 12.551 65.695 34.050 1.00 37.90 498 VAL B C 1
ATOM 18827 O O . VAL B 1 516 ? 11.341 65.433 34.182 1.00 33.01 498 VAL B O 1
ATOM 18840 N N . VAL B 1 517 ? 13.179 65.633 32.859 1.00 34.20 499 VAL B N 1
ATOM 18841 C CA . VAL B 1 517 ? 12.485 65.161 31.668 1.00 33.73 499 VAL B CA 1
ATOM 18842 C C . VAL B 1 517 ? 12.113 63.687 31.837 1.00 32.97 499 VAL B C 1
ATOM 18843 O O . VAL B 1 517 ? 10.955 63.295 31.665 1.00 31.70 499 VAL B O 1
ATOM 18856 N N . GLU B 1 518 ? 13.091 62.856 32.195 1.00 33.12 500 GLU B N 1
ATOM 18857 C CA . GLU B 1 518 ? 12.853 61.419 32.308 1.00 38.94 500 GLU B CA 1
ATOM 18858 C C . GLU B 1 518 ? 11.782 61.064 33.347 1.00 40.00 500 GLU B C 1
ATOM 18859 O O . GLU B 1 518 ? 11.070 60.058 33.185 1.00 34.94 500 GLU B O 1
ATOM 18871 N N . GLU B 1 519 ? 11.656 61.858 34.415 1.00 36.49 501 GLU B N 1
ATOM 18872 C CA . GLU B 1 519 ? 10.744 61.544 35.502 1.00 36.33 501 GLU B CA 1
ATOM 18873 C C . GLU B 1 519 ? 9.370 62.183 35.331 1.00 35.44 501 GLU B C 1
ATOM 18874 O O . GLU B 1 519 ? 8.522 62.027 36.208 1.00 37.36 501 GLU B O 1
ATOM 18886 N N . ASP B 1 520 ? 9.130 62.934 34.251 1.00 35.30 502 ASP B N 1
ATOM 18887 C CA . ASP B 1 520 ? 7.830 63.604 34.050 1.00 32.81 502 ASP B CA 1
ATOM 18888 C C . ASP B 1 520 ? 6.893 62.496 33.568 1.00 34.56 502 ASP B C 1
ATOM 18889 O O . ASP B 1 520 ? 7.036 62.040 32.432 1.00 32.84 502 ASP B O 1
ATOM 18898 N N . PRO B 1 521 ? 5.954 62.012 34.398 1.00 34.22 503 PRO B N 1
ATOM 18899 C CA . PRO B 1 521 ? 5.162 60.845 33.988 1.00 29.92 503 PRO B CA 1
ATOM 18900 C C . PRO B 1 521 ? 4.148 61.162 32.909 1.00 30.53 503 PRO B C 1
ATOM 18901 O O . PRO B 1 521 ? 3.755 60.277 32.142 1.00 29.77 503 PRO B O 1
ATOM 18912 N N . GLU B 1 522 ? 3.724 62.405 32.793 1.00 31.63 504 GLU B N 1
ATOM 18913 C CA . GLU B 1 522 ? 2.741 62.738 31.766 1.00 31.89 504 GLU B CA 1
ATOM 18914 C C . GLU B 1 522 ? 3.388 62.832 30.392 1.00 31.43 504 GLU B C 1
ATOM 18915 O O . GLU B 1 522 ? 2.793 62.422 29.397 1.00 29.46 504 GLU B O 1
ATOM 18927 N N . LEU B 1 523 ? 4.594 63.381 30.335 1.00 32.89 505 LEU B N 1
ATOM 18928 C CA . LEU B 1 523 ? 5.403 63.356 29.134 1.00 31.00 505 LEU B CA 1
ATOM 18929 C C . LEU B 1 523 ? 5.678 61.927 28.696 1.00 32.91 505 LEU B C 1
ATOM 18930 O O . LEU B 1 523 ? 5.569 61.601 27.510 1.00 29.65 505 LEU B O 1
ATOM 18946 N N . GLN B 1 524 ? 6.035 61.051 29.642 1.00 33.41 506 GLN B N 1
ATOM 18947 C CA . GLN B 1 524 ? 6.345 59.678 29.259 1.00 31.76 506 GLN B CA 1
ATOM 18948 C C . GLN B 1 524 ? 5.103 59.003 28.692 1.00 32.44 506 GLN B C 1
ATOM 18949 O O . GLN B 1 524 ? 5.179 58.244 27.717 1.00 32.06 506 GLN B O 1
ATOM 18963 N N . ASP B 1 525 ? 3.938 59.287 29.274 1.00 30.73 507 ASP B N 1
ATOM 18964 C CA . ASP B 1 525 ? 2.714 58.688 28.745 1.00 29.78 507 ASP B CA 1
ATOM 18965 C C . ASP B 1 525 ? 2.269 59.306 27.434 1.00 30.50 507 ASP B C 1
ATOM 18966 O O . ASP B 1 525 ? 1.704 58.596 26.597 1.00 33.26 507 ASP B O 1
ATOM 18975 N N . PHE B 1 526 ? 2.545 60.587 27.204 1.00 31.17 508 PHE B N 1
ATOM 18976 C CA . PHE B 1 526 ? 2.347 61.172 25.882 1.00 31.73 508 PHE B CA 1
ATOM 18977 C C . PHE B 1 526 ? 3.160 60.424 24.828 1.00 29.18 508 PHE B C 1
ATOM 18978 O O . PHE B 1 526 ? 2.626 59.932 23.841 1.00 27.22 508 PHE B O 1
ATOM 18995 N N . VAL B 1 527 ? 4.465 60.350 25.018 1.00 27.74 509 VAL B N 1
ATOM 18996 C CA . VAL B 1 527 ? 5.334 59.637 24.086 1.00 30.78 509 VAL B CA 1
ATOM 18997 C C . VAL B 1 527 ? 4.926 58.172 23.949 1.00 31.56 509 VAL B C 1
ATOM 18998 O O . VAL B 1 527 ? 4.956 57.607 22.850 1.00 30.21 509 VAL B O 1
ATOM 19011 N N . ASN B 1 528 ? 4.497 57.539 25.051 1.00 30.02 510 ASN B N 1
ATOM 19012 C CA . ASN B 1 528 ? 4.162 56.117 24.972 1.00 30.26 510 ASN B CA 1
ATOM 19013 C C . ASN B 1 528 ? 2.864 55.885 24.205 1.00 32.91 510 ASN B C 1
ATOM 19014 O O . ASN B 1 528 ? 2.761 54.912 23.428 1.00 31.20 510 ASN B O 1
ATOM 19025 N N . ASP B 1 529 ? 1.880 56.784 24.369 1.00 27.85 511 ASP B N 1
ATOM 19026 C CA . ASP B 1 529 ? 0.650 56.697 23.579 1.00 30.91 511 ASP B CA 1
ATOM 19027 C C . ASP B 1 529 ? 0.927 56.847 22.085 1.00 32.18 511 ASP B C 1
ATOM 19028 O O . ASP B 1 529 ? 0.326 56.137 21.267 1.00 32.38 511 ASP B O 1
ATOM 19037 N N . VAL B 1 530 ? 1.816 57.786 21.699 1.00 31.67 512 VAL B N 1
ATOM 19038 C CA . VAL B 1 530 ? 2.173 57.912 20.285 1.00 30.83 512 VAL B CA 1
ATOM 19039 C C . VAL B 1 530 ? 2.727 56.588 19.760 1.00 31.43 512 VAL B C 1
ATOM 19040 O O . VAL B 1 530 ? 2.348 56.120 18.676 1.00 29.47 512 VAL B O 1
ATOM 19053 N N . TYR B 1 531 ? 3.627 55.969 20.536 1.00 28.98 513 TYR B N 1
ATOM 19054 C CA . TYR B 1 531 ? 4.310 54.761 20.109 1.00 34.50 513 TYR B CA 1
ATOM 19055 C C . TYR B 1 531 ? 3.369 53.571 20.022 1.00 31.72 513 TYR B C 1
ATOM 19056 O O . TYR B 1 531 ? 3.355 52.851 19.013 1.00 35.11 513 TYR B O 1
ATOM 19074 N N . VAL B 1 532 ? 2.629 53.320 21.094 1.00 29.70 514 VAL B N 1
ATOM 19075 C CA . VAL B 1 532 ? 1.843 52.100 21.233 1.00 31.74 514 VAL B CA 1
ATOM 19076 C C . VAL B 1 532 ? 0.554 52.178 20.428 1.00 36.13 514 VAL B C 1
ATOM 19077 O O . VAL B 1 532 ? 0.127 51.174 19.827 1.00 36.38 514 VAL B O 1
ATOM 19090 N N . TYR B 1 533 ? -0.132 53.327 20.474 1.00 32.37 515 TYR B N 1
ATOM 19091 C CA . TYR B 1 533 ? -1.446 53.449 19.846 1.00 34.90 515 TYR B CA 1
ATOM 19092 C C . TYR B 1 533 ? -1.321 54.072 18.469 1.00 36.86 515 TYR B C 1
ATOM 19093 O O . TYR B 1 533 ? -1.607 53.419 17.463 1.00 36.92 515 TYR B O 1
ATOM 19111 N N . GLY B 1 534 ? -0.821 55.307 18.404 1.00 37.75 516 GLY B N 1
ATOM 19112 C CA . GLY B 1 534 ? -0.648 55.986 17.159 1.00 38.07 516 GLY B CA 1
ATOM 19113 C C . GLY B 1 534 ? 0.090 55.195 16.111 1.00 37.01 516 GLY B C 1
ATOM 19114 O O . GLY B 1 534 ? -0.426 54.996 15.000 1.00 38.17 516 GLY B O 1
ATOM 19118 N N . MET B 1 535 ? 1.323 54.798 16.430 1.00 35.16 517 MET B N 1
ATOM 19119 C CA . MET B 1 535 ? 2.181 54.025 15.549 1.00 33.29 517 MET B CA 1
ATOM 19120 C C . MET B 1 535 ? 2.061 52.501 15.770 1.00 34.88 517 MET B C 1
ATOM 19121 O O . MET B 1 535 ? 2.901 51.742 15.278 1.00 34.28 517 MET B O 1
ATOM 19135 N N . ARG B 1 536 ? 1.041 52.047 16.498 1.00 34.57 518 ARG B N 1
ATOM 19136 C CA . ARG B 1 536 ? 0.685 50.622 16.635 1.00 35.19 518 ARG B CA 1
ATOM 19137 C C . ARG B 1 536 ? 1.742 49.780 17.350 1.00 34.31 518 ARG B C 1
ATOM 19138 O O . ARG B 1 536 ? 1.728 48.553 17.227 1.00 37.04 518 ARG B O 1
ATOM 19159 N N . GLY B 1 537 ? 2.672 50.393 18.073 1.00 31.20 519 GLY B N 1
ATOM 19160 C CA . GLY B 1 537 ? 3.676 49.606 18.760 1.00 33.89 519 GLY B CA 1
ATOM 19161 C C . GLY B 1 537 ? 4.674 48.905 17.876 1.00 36.42 519 GLY B C 1
ATOM 19162 O O . GLY B 1 537 ? 5.290 47.901 18.292 1.00 35.36 519 GLY B O 1
ATOM 19166 N N . ARG B 1 538 ? 4.851 49.403 16.662 1.00 39.09 520 ARG B N 1
ATOM 19167 C CA . ARG B 1 538 ? 5.744 48.789 15.685 1.00 40.20 520 ARG B CA 1
ATOM 19168 C C . ARG B 1 538 ? 7.183 49.183 15.997 1.00 41.04 520 ARG B C 1
ATOM 19169 O O . ARG B 1 538 ? 7.559 50.355 15.893 1.00 37.64 520 ARG B O 1
ATOM 19190 N N . LYS B 1 539 ? 7.990 48.205 16.374 1.00 42.33 521 LYS B N 1
ATOM 19191 C CA . LYS B 1 539 ? 9.367 48.493 16.763 1.00 49.53 521 LYS B CA 1
ATOM 19192 C C . LYS B 1 539 ? 10.154 49.152 15.637 1.00 46.84 521 LYS B C 1
ATOM 19193 O O . LYS B 1 539 ? 11.021 49.993 15.901 1.00 47.69 521 LYS B O 1
ATOM 19212 N N . SER B 1 540 ? 9.855 48.832 14.390 1.00 42.28 522 SER B N 1
ATOM 19213 C CA . SER B 1 540 ? 10.614 49.408 13.288 1.00 48.33 522 SER B CA 1
ATOM 19214 C C . SER B 1 540 ? 10.228 50.854 12.993 1.00 44.53 522 SER B C 1
ATOM 19215 O O . SER B 1 540 ? 10.857 51.475 12.131 1.00 42.33 522 SER B O 1
ATOM 19223 N N . SER B 1 541 ? 9.211 51.406 13.678 1.00 39.94 523 SER B N 1
ATOM 19224 C CA . SER B 1 541 ? 8.916 52.819 13.503 1.00 33.07 523 SER B CA 1
ATOM 19225 C C . SER B 1 541 ? 10.043 53.701 14.026 1.00 36.54 523 SER B C 1
ATOM 19226 O O . SER B 1 541 ? 10.142 54.864 13.627 1.00 35.92 523 SER B O 1
ATOM 19234 N N . GLY B 1 542 ? 10.878 53.204 14.930 1.00 35.22 524 GLY B N 1
ATOM 19235 C CA . GLY B 1 542 ? 11.917 54.025 15.518 1.00 37.02 524 GLY B CA 1
ATOM 19236 C C . GLY B 1 542 ? 11.427 55.134 16.442 1.00 36.78 524 GLY B C 1
ATOM 19237 O O . GLY B 1 542 ? 12.243 55.927 16.941 1.00 37.58 524 GLY B O 1
ATOM 19241 N N . PHE B 1 543 ? 10.136 55.247 16.677 1.00 33.20 525 PHE B N 1
ATOM 19242 C CA . PHE B 1 543 ? 9.682 56.268 17.599 1.00 36.41 525 PHE B CA 1
ATOM 19243 C C . PHE B 1 543 ? 10.201 55.968 19.002 1.00 35.53 525 PHE B C 1
ATOM 19244 O O . PHE B 1 543 ? 10.333 54.793 19.398 1.00 32.73 525 PHE B O 1
ATOM 19261 N N . PRO B 1 544 ? 10.562 56.983 19.752 1.00 34.72 526 PRO B N 1
ATOM 19262 C CA . PRO B 1 544 ? 10.990 56.750 21.136 1.00 38.44 526 PRO B CA 1
ATOM 19263 C C . PRO B 1 544 ? 9.837 56.220 21.995 1.00 33.32 526 PRO B C 1
ATOM 19264 O O . PRO B 1 544 ? 8.702 56.695 21.908 1.00 33.28 526 PRO B O 1
ATOM 19275 N N . LYS B 1 545 ? 10.146 55.239 22.824 1.00 34.64 527 LYS B N 1
ATOM 19276 C CA . LYS B 1 545 ? 9.182 54.712 23.777 1.00 36.13 527 LYS B CA 1
ATOM 19277 C C . LYS B 1 545 ? 9.107 55.598 25.016 1.00 37.94 527 LYS B C 1
ATOM 19278 O O . LYS B 1 545 ? 8.095 55.608 25.730 1.00 37.63 527 LYS B O 1
ATOM 19297 N N . SER B 1 546 ? 10.209 56.295 25.301 1.00 37.03 528 SER B N 1
ATOM 19298 C CA . SER B 1 546 ? 10.366 57.216 26.411 1.00 35.60 528 SER B CA 1
ATOM 19299 C C . SER B 1 546 ? 11.319 58.311 25.941 1.00 34.95 528 SER B C 1
ATOM 19300 O O . SER B 1 546 ? 12.051 58.139 24.970 1.00 35.59 528 SER B O 1
ATOM 19308 N N . VAL B 1 547 ? 11.347 59.416 26.680 1.00 35.37 529 VAL B N 1
ATOM 19309 C CA . VAL B 1 547 ? 12.231 60.534 26.377 1.00 37.75 529 VAL B CA 1
ATOM 19310 C C . VAL B 1 547 ? 12.979 60.865 27.648 1.00 37.09 529 VAL B C 1
ATOM 19311 O O . VAL B 1 547 ? 12.363 61.102 28.691 1.00 37.95 529 VAL B O 1
ATOM 19324 N N . LYS B 1 548 ? 14.306 60.853 27.580 1.00 36.98 530 LYS B N 1
ATOM 19325 C CA . LYS B 1 548 ? 15.084 60.960 28.802 1.00 39.28 530 LYS B CA 1
ATOM 19326 C C . LYS B 1 548 ? 16.086 62.101 28.814 1.00 38.05 530 LYS B C 1
ATOM 19327 O O . LYS B 1 548 ? 16.909 62.142 29.729 1.00 36.50 530 LYS B O 1
ATOM 19346 N N . SER B 1 549 ? 16.037 63.025 27.850 1.00 37.78 531 SER B N 1
ATOM 19347 C CA . SER B 1 549 ? 16.941 64.167 27.918 1.00 34.81 531 SER B CA 1
ATOM 19348 C C . SER B 1 549 ? 16.264 65.415 27.371 1.00 35.85 531 SER B C 1
ATOM 19349 O O . SER B 1 549 ? 15.269 65.344 26.649 1.00 32.74 531 SER B O 1
ATOM 19357 N N . ARG B 1 550 ? 16.791 66.569 27.778 1.00 33.04 532 ARG B N 1
ATOM 19358 C CA . ARG B 1 550 ? 16.279 67.828 27.244 1.00 38.21 532 ARG B CA 1
ATOM 19359 C C . ARG B 1 550 ? 16.488 67.894 25.740 1.00 35.49 532 ARG B C 1
ATOM 19360 O O . ARG B 1 550 ? 15.609 68.344 25.000 1.00 34.87 532 ARG B O 1
ATOM 19381 N N . GLU B 1 551 ? 17.639 67.418 25.263 1.00 36.48 533 GLU B N 1
ATOM 19382 C CA . GLU B 1 551 ? 17.908 67.445 23.820 1.00 37.39 533 GLU B CA 1
ATOM 19383 C C . GLU B 1 551 ? 16.927 66.543 23.085 1.00 36.54 533 GLU B C 1
ATOM 19384 O O . GLU B 1 551 ? 16.392 66.899 22.027 1.00 29.91 533 GLU B O 1
ATOM 19396 N N . GLN B 1 552 ? 16.685 65.354 23.638 1.00 37.00 534 GLN B N 1
ATOM 19397 C CA . GLN B 1 552 ? 15.787 64.409 22.982 1.00 36.83 534 GLN B CA 1
ATOM 19398 C C . GLN B 1 552 ? 14.372 64.954 22.928 1.00 32.76 534 GLN B C 1
ATOM 19399 O O . GLN B 1 552 ? 13.673 64.819 21.915 1.00 32.07 534 GLN B O 1
ATOM 19413 N N . LEU B 1 553 ? 13.960 65.642 23.981 1.00 32.88 535 LEU B N 1
ATOM 19414 C CA . LEU B 1 553 ? 12.632 66.249 24.034 1.00 31.96 535 LEU B CA 1
ATOM 19415 C C . LEU B 1 553 ? 12.513 67.364 23.012 1.00 30.90 535 LEU B C 1
ATOM 19416 O O . LEU B 1 553 ? 11.531 67.435 22.269 1.00 31.83 535 LEU B O 1
ATOM 19432 N N . SER B 1 554 ? 13.522 68.241 22.930 1.00 30.44 536 SER B N 1
ATOM 19433 C CA . SER B 1 554 ? 13.488 69.321 21.938 1.00 30.51 536 SER B CA 1
ATOM 19434 C C . SER B 1 554 ? 13.332 68.778 20.505 1.00 31.30 536 SER B C 1
ATOM 19435 O O . SER B 1 554 ? 12.511 69.266 19.716 1.00 28.16 536 SER B O 1
ATOM 19443 N N . GLU B 1 555 ? 14.097 67.754 20.146 1.00 30.36 537 GLU B N 1
ATOM 19444 C CA . GLU B 1 555 ? 13.932 67.156 18.825 1.00 29.37 537 GLU B CA 1
ATOM 19445 C C . GLU B 1 555 ? 12.522 66.620 18.607 1.00 27.54 537 GLU B C 1
ATOM 19446 O O . GLU B 1 555 ? 11.913 66.864 17.569 1.00 28.50 537 GLU B O 1
ATOM 19458 N N . TYR B 1 556 ? 11.972 65.903 19.589 1.00 32.63 538 TYR B N 1
ATOM 19459 C CA . TYR B 1 556 ? 10.624 65.352 19.470 1.00 29.08 538 TYR B CA 1
ATOM 19460 C C . TYR B 1 556 ? 9.588 66.447 19.257 1.00 29.96 538 TYR B C 1
ATOM 19461 O O . TYR B 1 556 ? 8.677 66.292 18.437 1.00 29.31 538 TYR B O 1
ATOM 19479 N N . LEU B 1 557 ? 9.663 67.528 20.046 1.00 27.61 539 LEU B N 1
ATOM 19480 C CA . LEU B 1 557 ? 8.708 68.611 19.878 1.00 30.32 539 LEU B CA 1
ATOM 19481 C C . LEU B 1 557 ? 8.903 69.285 18.524 1.00 25.48 539 LEU B C 1
ATOM 19482 O O . LEU B 1 557 ? 7.920 69.701 17.894 1.00 27.36 539 LEU B O 1
ATOM 19498 N N . THR B 1 558 ? 10.139 69.338 18.020 1.00 28.81 540 THR B N 1
ATOM 19499 C CA . THR B 1 558 ? 10.378 69.896 16.672 1.00 28.70 540 THR B CA 1
ATOM 19500 C C . THR B 1 558 ? 9.746 69.027 15.586 1.00 29.14 540 THR B C 1
ATOM 19501 O O . THR B 1 558 ? 9.075 69.536 14.677 1.00 29.63 540 THR B O 1
ATOM 19512 N N . VAL B 1 559 ? 9.905 67.697 15.683 1.00 28.45 541 VAL B N 1
ATOM 19513 C CA . VAL B 1 559 ? 9.168 66.812 14.795 1.00 23.66 541 VAL B CA 1
ATOM 19514 C C . VAL B 1 559 ? 7.685 67.170 14.795 1.00 29.01 541 VAL B C 1
ATOM 19515 O O . VAL B 1 559 ? 7.044 67.214 13.734 1.00 28.99 541 VAL B O 1
ATOM 19528 N N . VAL B 1 560 ? 7.075 67.317 15.991 1.00 29.35 542 VAL B N 1
ATOM 19529 C CA . VAL B 1 560 ? 5.631 67.586 16.033 1.00 28.49 542 VAL B CA 1
ATOM 19530 C C . VAL B 1 560 ? 5.314 68.926 15.357 1.00 29.93 542 VAL B C 1
ATOM 19531 O O . VAL B 1 560 ? 4.403 69.034 14.511 1.00 28.43 542 VAL B O 1
ATOM 19544 N N . ILE B 1 561 ? 6.011 69.973 15.755 1.00 27.56 543 ILE B N 1
ATOM 19545 C CA . ILE B 1 561 ? 5.648 71.288 15.257 1.00 27.41 543 ILE B CA 1
ATOM 19546 C C . ILE B 1 561 ? 5.974 71.423 13.784 1.00 26.80 543 ILE B C 1
ATOM 19547 O O . ILE B 1 561 ? 5.178 71.975 13.014 1.00 26.14 543 ILE B O 1
ATOM 19563 N N . PHE B 1 562 ? 7.123 70.919 13.358 1.00 24.55 544 PHE B N 1
ATOM 19564 C CA . PHE B 1 562 ? 7.519 71.072 11.958 1.00 27.37 544 PHE B CA 1
ATOM 19565 C C . PHE B 1 562 ? 6.587 70.310 11.026 1.00 29.77 544 PHE B C 1
ATOM 19566 O O . PHE B 1 562 ? 6.194 70.816 9.974 1.00 25.67 544 PHE B O 1
ATOM 19583 N N . THR B 1 563 ? 6.253 69.067 11.383 1.00 29.45 545 THR B N 1
ATOM 19584 C CA . THR B 1 563 ? 5.340 68.279 10.561 1.00 28.04 545 THR B CA 1
ATOM 19585 C C . THR B 1 563 ? 4.006 68.981 10.415 1.00 28.76 545 THR B C 1
ATOM 19586 O O . THR B 1 563 ? 3.481 69.104 9.303 1.00 30.66 545 THR B O 1
ATOM 19597 N N . ALA B 1 564 ? 3.449 69.472 11.535 1.00 29.51 546 ALA B N 1
ATOM 19598 C CA . ALA B 1 564 ? 2.145 70.151 11.546 1.00 29.26 546 ALA B CA 1
ATOM 19599 C C . ALA B 1 564 ? 2.159 71.505 10.852 1.00 28.54 546 ALA B C 1
ATOM 19600 O O . ALA B 1 564 ? 1.110 71.958 10.359 1.00 27.74 546 ALA B O 1
ATOM 19607 N N . SER B 1 565 ? 3.303 72.187 10.814 1.00 27.07 547 SER B N 1
ATOM 19608 C CA . SER B 1 565 ? 3.299 73.539 10.283 1.00 29.85 547 SER B CA 1
ATOM 19609 C C . SER B 1 565 ? 4.012 73.567 8.916 1.00 28.10 547 SER B C 1
ATOM 19610 O O . SER B 1 565 ? 3.341 73.511 7.882 1.00 23.96 547 SER B O 1
ATOM 19618 N N . ALA B 1 566 ? 5.348 73.576 8.925 1.00 25.16 548 ALA B N 1
ATOM 19619 C CA . ALA B 1 566 ? 6.151 73.714 7.721 1.00 28.01 548 ALA B CA 1
ATOM 19620 C C . ALA B 1 566 ? 5.958 72.573 6.731 1.00 30.67 548 ALA B C 1
ATOM 19621 O O . ALA B 1 566 ? 5.731 72.817 5.530 1.00 28.88 548 ALA B O 1
ATOM 19628 N N . GLN B 1 567 ? 6.106 71.317 7.182 1.00 27.95 549 GLN B N 1
ATOM 19629 C CA . GLN B 1 567 ? 6.015 70.220 6.230 1.00 27.19 549 GLN B CA 1
ATOM 19630 C C . GLN B 1 567 ? 4.639 70.201 5.561 1.00 28.74 549 GLN B C 1
ATOM 19631 O O . GLN B 1 567 ? 4.519 70.061 4.320 1.00 29.48 549 GLN B O 1
ATOM 19645 N N . HIS B 1 568 ? 3.582 70.346 6.353 1.00 28.29 550 HIS B N 1
ATOM 19646 C CA . HIS B 1 568 ? 2.264 70.345 5.768 1.00 26.51 550 HIS B CA 1
ATOM 19647 C C . HIS B 1 568 ? 2.128 71.491 4.776 1.00 27.75 550 HIS B C 1
ATOM 19648 O O . HIS B 1 568 ? 1.430 71.376 3.765 1.00 28.84 550 HIS B O 1
ATOM 19662 N N . ALA B 1 569 ? 2.686 72.650 5.122 1.00 27.35 551 ALA B N 1
ATOM 19663 C CA . ALA B 1 569 ? 2.560 73.806 4.271 1.00 30.91 551 ALA B CA 1
ATOM 19664 C C . ALA B 1 569 ? 3.267 73.557 2.946 1.00 28.86 551 ALA B C 1
ATOM 19665 O O . ALA B 1 569 ? 2.706 73.826 1.877 1.00 29.30 551 ALA B O 1
ATOM 19672 N N . ALA B 1 570 ? 4.469 72.995 2.997 1.00 28.17 552 ALA B N 1
ATOM 19673 C CA . ALA B 1 570 ? 5.230 72.783 1.772 1.00 29.92 552 ALA B CA 1
ATOM 19674 C C . ALA B 1 570 ? 4.477 71.895 0.807 1.00 28.14 552 ALA B C 1
ATOM 19675 O O . ALA B 1 570 ? 4.533 72.114 -0.412 1.00 31.86 552 ALA B O 1
ATOM 19682 N N . VAL B 1 571 ? 3.739 70.909 1.323 1.00 28.59 553 VAL B N 1
ATOM 19683 C CA . VAL B 1 571 ? 3.106 69.907 0.469 1.00 26.47 553 VAL B CA 1
ATOM 19684 C C . VAL B 1 571 ? 1.633 70.190 0.219 1.00 32.09 553 VAL B C 1
ATOM 19685 O O . VAL B 1 571 ? 1.052 69.602 -0.708 1.00 32.12 553 VAL B O 1
ATOM 19698 N N . ASN B 1 572 ? 1.049 71.147 0.914 1.00 29.74 554 ASN B N 1
ATOM 19699 C CA . ASN B 1 572 ? -0.354 71.469 0.721 1.00 30.53 554 ASN B CA 1
ATOM 19700 C C . ASN B 1 572 ? -0.578 72.669 -0.186 1.00 28.76 554 ASN B C 1
ATOM 19701 O O . ASN B 1 572 ? -1.467 72.641 -1.031 1.00 29.50 554 ASN B O 1
ATOM 19712 N N . PHE B 1 573 ? 0.165 73.735 -0.014 1.00 28.17 555 PHE B N 1
ATOM 19713 C CA . PHE B 1 573 ? -0.316 74.999 -0.581 1.00 36.80 555 PHE B CA 1
ATOM 19714 C C . PHE B 1 573 ? 0.157 75.264 -1.997 1.00 34.46 555 PHE B C 1
ATOM 19715 O O . PHE B 1 573 ? -0.256 76.260 -2.574 1.00 33.93 555 PHE B O 1
ATOM 19732 N N . GLY B 1 574 ? 0.895 74.338 -2.600 1.00 32.72 556 GLY B N 1
ATOM 19733 C CA . GLY B 1 574 ? 1.172 74.426 -4.019 1.00 36.40 556 GLY B CA 1
ATOM 19734 C C . GLY B 1 574 ? 0.369 73.447 -4.855 1.00 35.37 556 GLY B C 1
ATOM 19735 O O . GLY B 1 574 ? 0.698 73.206 -6.015 1.00 33.33 556 GLY B O 1
ATOM 19739 N N . GLN B 1 575 ? -0.694 72.865 -4.287 1.00 33.19 557 GLN B N 1
ATOM 19740 C CA . GLN B 1 575 ? -1.486 71.915 -5.077 1.00 34.44 557 GLN B CA 1
ATOM 19741 C C . GLN B 1 575 ? -2.151 72.598 -6.271 1.00 33.89 557 GLN B C 1
ATOM 19742 O O . GLN B 1 575 ? -2.177 72.047 -7.372 1.00 32.07 557 GLN B O 1
ATOM 19756 N N . TYR B 1 576 ? -2.704 73.799 -6.075 1.00 31.44 558 TYR B N 1
ATOM 19757 C CA . TYR B 1 576 ? -3.337 74.480 -7.200 1.00 34.27 558 TYR B CA 1
ATOM 19758 C C . TYR B 1 576 ? -2.298 74.979 -8.195 1.00 29.74 558 TYR B C 1
ATOM 19759 O O . TYR B 1 576 ? -2.453 74.811 -9.419 1.00 36.66 558 TYR B O 1
ATOM 19777 N N . ASP B 1 577 ? -1.202 75.535 -7.683 1.00 31.81 559 ASP B N 1
ATOM 19778 C CA . ASP B 1 577 ? -0.103 75.971 -8.538 1.00 32.97 559 ASP B CA 1
ATOM 19779 C C . ASP B 1 577 ? 0.291 74.881 -9.536 1.00 33.08 559 ASP B C 1
ATOM 19780 O O . ASP B 1 577 ? 0.466 75.140 -10.740 1.00 32.75 559 ASP B O 1
ATOM 19789 N N . TRP B 1 578 ? 0.499 73.661 -9.035 1.00 33.18 560 TRP B N 1
ATOM 19790 C CA . TRP B 1 578 ? 1.167 72.634 -9.823 1.00 34.37 560 TRP B CA 1
ATOM 19791 C C . TRP B 1 578 ? 0.249 71.570 -10.384 1.00 34.52 560 TRP B C 1
ATOM 19792 O O . TRP B 1 578 ? 0.641 70.893 -11.358 1.00 33.34 560 TRP B O 1
ATOM 19813 N N . ALA B 1 579 ? -0.961 71.438 -9.852 1.00 31.56 561 ALA B N 1
ATOM 19814 C CA . ALA B 1 579 ? -1.877 70.418 -10.324 1.00 34.01 561 ALA B CA 1
ATOM 19815 C C . ALA B 1 579 ? -3.094 70.974 -11.059 1.00 33.91 561 ALA B C 1
ATOM 19816 O O . ALA B 1 579 ? -3.898 70.189 -11.586 1.00 35.28 561 ALA B O 1
ATOM 19823 N N . SER B 1 580 ? -3.268 72.284 -11.120 1.00 29.62 562 SER B N 1
ATOM 19824 C CA . SER B 1 580 ? -4.455 72.784 -11.819 1.00 35.92 562 SER B CA 1
ATOM 19825 C C . SER B 1 580 ? -4.329 72.603 -13.341 1.00 35.57 562 SER B C 1
ATOM 19826 O O . SER B 1 580 ? -5.328 72.352 -14.025 1.00 34.87 562 SER B O 1
ATOM 19834 N N . TRP B 1 581 ? -3.131 72.745 -13.888 1.00 33.70 563 TRP B N 1
ATOM 19835 C CA . TRP B 1 581 ? -2.905 72.355 -15.286 1.00 34.60 563 TRP B CA 1
ATOM 19836 C C . TRP B 1 581 ? -2.854 70.832 -15.314 1.00 32.94 563 TRP B C 1
ATOM 19837 O O . TRP B 1 581 ? -1.814 70.224 -15.047 1.00 30.03 563 TRP B O 1
ATOM 19858 N N . ILE B 1 582 ? -3.997 70.216 -15.622 1.00 32.29 564 ILE B N 1
ATOM 19859 C CA . ILE B 1 582 ? -4.167 68.782 -15.352 1.00 35.93 564 ILE B CA 1
ATOM 19860 C C . ILE B 1 582 ? -3.139 67.894 -16.042 1.00 34.27 564 ILE B C 1
ATOM 19861 O O . ILE B 1 582 ? -2.786 66.848 -15.477 1.00 33.68 564 ILE B O 1
ATOM 19877 N N . PRO B 1 583 ? -2.675 68.180 -17.264 1.00 33.02 565 PRO B N 1
ATOM 19878 C CA . PRO B 1 583 ? -1.693 67.283 -17.895 1.00 34.91 565 PRO B CA 1
ATOM 19879 C C . PRO B 1 583 ? -0.430 67.112 -17.071 1.00 33.30 565 PRO B C 1
ATOM 19880 O O . PRO B 1 583 ? 0.233 66.076 -17.190 1.00 32.98 565 PRO B O 1
ATOM 19891 N N . ASN B 1 584 ? -0.098 68.106 -16.215 1.00 32.68 566 ASN B N 1
ATOM 19892 C CA . ASN B 1 584 ? 1.051 68.014 -15.309 1.00 34.07 566 ASN B CA 1
ATOM 19893 C C . ASN B 1 584 ? 0.722 67.269 -14.002 1.00 32.10 566 ASN B C 1
ATOM 19894 O O . ASN B 1 584 ? 1.634 67.051 -13.190 1.00 30.48 566 ASN B O 1
ATOM 19905 N N . ALA B 1 585 ? -0.524 66.902 -13.775 1.00 26.77 567 ALA B N 1
ATOM 19906 C CA . ALA B 1 585 ? -0.824 66.133 -12.564 1.00 32.51 567 ALA B CA 1
ATOM 19907 C C . ALA B 1 585 ? -2.150 65.393 -12.710 1.00 34.27 567 ALA B C 1
ATOM 19908 O O . ALA B 1 585 ? -3.131 65.765 -12.062 1.00 35.01 567 ALA B O 1
ATOM 19915 N N . PRO B 1 586 ? -2.233 64.367 -13.540 1.00 28.48 568 PRO B N 1
ATOM 19916 C CA . PRO B 1 586 ? -3.522 63.756 -13.804 1.00 31.11 568 PRO B CA 1
ATOM 19917 C C . PRO B 1 586 ? -3.984 62.955 -12.604 1.00 32.33 568 PRO B C 1
ATOM 19918 O O . PRO B 1 586 ? -3.243 62.091 -12.105 1.00 36.31 568 PRO B O 1
ATOM 19929 N N . PRO B 1 587 ? -5.186 63.232 -12.088 1.00 33.36 569 PRO B N 1
ATOM 19930 C CA . PRO B 1 587 ? -5.680 62.440 -10.940 1.00 39.44 569 PRO B CA 1
ATOM 19931 C C . PRO B 1 587 ? -6.085 61.046 -11.337 1.00 36.94 569 PRO B C 1
ATOM 19932 O O . PRO B 1 587 ? -6.221 60.178 -10.466 1.00 36.04 569 PRO B O 1
ATOM 19943 N N . THR B 1 588 ? -6.324 60.825 -12.624 1.00 34.04 570 THR B N 1
ATOM 19944 C CA . THR B 1 588 ? -6.580 59.496 -13.141 1.00 35.00 570 THR B CA 1
ATOM 19945 C C . THR B 1 588 ? -6.117 59.453 -14.594 1.00 33.57 570 THR B C 1
ATOM 19946 O O . THR B 1 588 ? -5.828 60.485 -15.224 1.00 31.71 570 THR B O 1
ATOM 19957 N N . MET B 1 589 ? -6.026 58.223 -15.111 1.00 33.29 571 MET B N 1
ATOM 19958 C CA . MET B 1 589 ? -5.667 57.961 -16.494 1.00 30.70 571 MET B CA 1
ATOM 19959 C C . MET B 1 589 ? -6.617 56.892 -17.006 1.00 35.28 571 MET B C 1
ATOM 19960 O O . MET B 1 589 ? -6.896 55.931 -16.298 1.00 36.87 571 MET B O 1
ATOM 19974 N N . ARG B 1 590 ? -7.110 57.062 -18.240 1.00 35.66 572 ARG B N 1
ATOM 19975 C CA . ARG B 1 590 ? -8.217 56.248 -18.717 1.00 36.38 572 ARG B CA 1
ATOM 19976 C C . ARG B 1 590 ? -7.792 55.243 -19.779 1.00 39.24 572 ARG B C 1
ATOM 19977 O O . ARG B 1 590 ? -8.646 54.693 -20.471 1.00 41.58 572 ARG B O 1
ATOM 19998 N N . ALA B 1 591 ? -6.496 55.010 -19.927 1.00 37.42 573 ALA B N 1
ATOM 19999 C CA . ALA B 1 591 ? -5.968 53.913 -20.727 1.00 38.25 573 ALA B CA 1
ATOM 20000 C C . ALA B 1 591 ? -4.762 53.387 -19.964 1.00 40.09 573 ALA B C 1
ATOM 20001 O O . ALA B 1 591 ? -4.139 54.130 -19.185 1.00 37.30 573 ALA B O 1
ATOM 20008 N N . PRO B 1 592 ? -4.408 52.122 -20.159 1.00 38.85 574 PRO B N 1
ATOM 20009 C CA . PRO B 1 592 ? -3.190 51.594 -19.539 1.00 38.14 574 PRO B CA 1
ATOM 20010 C C . PRO B 1 592 ? -1.957 52.250 -20.132 1.00 36.39 574 PRO B C 1
ATOM 20011 O O . PRO B 1 592 ? -2.001 52.849 -21.217 1.00 35.92 574 PRO B O 1
ATOM 20022 N N . PRO B 1 593 ? -0.829 52.152 -19.442 1.00 35.80 575 PRO B N 1
ATOM 20023 C CA . PRO B 1 593 ? 0.407 52.718 -19.978 1.00 36.38 575 PRO B CA 1
ATOM 20024 C C . PRO B 1 593 ? 0.812 52.046 -21.283 1.00 37.36 575 PRO B C 1
ATOM 20025 O O . PRO B 1 593 ? 0.588 50.837 -21.477 1.00 35.97 575 PRO B O 1
ATOM 20036 N N . PRO B 1 594 ? 1.468 52.792 -22.171 1.00 36.64 576 PRO B N 1
ATOM 20037 C CA . PRO B 1 594 ? 1.814 52.251 -23.490 1.00 37.94 576 PRO B CA 1
ATOM 20038 C C . PRO B 1 594 ? 2.861 51.151 -23.384 1.00 38.85 576 PRO B C 1
ATOM 20039 O O . PRO B 1 594 ? 3.884 51.299 -22.711 1.00 39.57 576 PRO B O 1
ATOM 20050 N N . THR B 1 595 ? 2.604 50.045 -24.065 1.00 40.91 577 THR B N 1
ATOM 20051 C CA . THR B 1 595 ? 3.498 48.906 -24.059 1.00 42.96 577 THR B CA 1
ATOM 20052 C C . THR B 1 595 ? 4.415 48.846 -25.275 1.00 44.44 577 THR B C 1
ATOM 20053 O O . THR B 1 595 ? 5.187 47.884 -25.399 1.00 40.27 577 THR B O 1
ATOM 20064 N N . ALA B 1 596 ? 4.353 49.836 -26.166 1.00 39.84 578 ALA B N 1
ATOM 20065 C CA . ALA B 1 596 ? 5.178 49.826 -27.367 1.00 42.54 578 ALA B CA 1
ATOM 20066 C C . ALA B 1 596 ? 5.498 51.256 -27.783 1.00 38.63 578 ALA B C 1
ATOM 20067 O O . ALA B 1 596 ? 4.735 52.184 -27.520 1.00 40.48 578 ALA B O 1
ATOM 20074 N N . LYS B 1 597 ? 6.622 51.419 -28.449 1.00 42.94 579 LYS B N 1
ATOM 20075 C CA . LYS B 1 597 ? 7.020 52.729 -28.949 1.00 45.22 579 LYS B CA 1
ATOM 20076 C C . LYS B 1 597 ? 6.465 52.965 -30.347 1.00 42.83 579 LYS B C 1
ATOM 20077 O O . LYS B 1 597 ? 6.134 52.030 -31.077 1.00 45.67 579 LYS B O 1
ATOM 20096 N N . GLY B 1 598 ? 6.357 54.240 -30.705 1.00 40.45 580 GLY B N 1
ATOM 20097 C CA . GLY B 1 598 ? 5.972 54.612 -32.044 1.00 44.41 580 GLY B CA 1
ATOM 20098 C C . GLY B 1 598 ? 4.523 54.403 -32.388 1.00 43.66 580 GLY B C 1
ATOM 20099 O O . GLY B 1 598 ? 4.191 54.304 -33.562 1.00 48.99 580 GLY B O 1
ATOM 20103 N N . VAL B 1 599 ? 3.644 54.343 -31.395 1.00 45.12 581 VAL B N 1
ATOM 20104 C CA . VAL B 1 599 ? 2.235 54.040 -31.601 1.00 46.08 581 VAL B CA 1
ATOM 20105 C C . VAL B 1 599 ? 1.327 55.161 -31.108 1.00 45.48 581 VAL B C 1
ATOM 20106 O O . VAL B 1 599 ? 0.334 55.495 -31.766 1.00 42.05 581 VAL B O 1
ATOM 20119 N N . VAL B 1 600 ? 1.630 55.756 -29.953 1.00 41.34 582 VAL B N 1
ATOM 20120 C CA . VAL B 1 600 ? 0.662 56.669 -29.351 1.00 42.35 582 VAL B CA 1
ATOM 20121 C C . VAL B 1 600 ? 0.577 57.974 -30.145 1.00 43.17 582 VAL B C 1
ATOM 20122 O O . VAL B 1 600 ? 1.572 58.473 -30.683 1.00 42.11 582 VAL B O 1
ATOM 20135 N N . THR B 1 601 ? -0.640 58.513 -30.243 1.00 45.92 583 THR B N 1
ATOM 20136 C CA . THR B 1 601 ? -0.949 59.787 -30.870 1.00 44.21 583 THR B CA 1
ATOM 20137 C C . THR B 1 601 ? -1.411 60.819 -29.841 1.00 42.43 583 THR B C 1
ATOM 20138 O O . THR B 1 601 ? -1.833 60.484 -28.735 1.00 38.22 583 THR B O 1
ATOM 20149 N N . ILE B 1 602 ? -1.355 62.094 -30.248 1.00 43.49 584 ILE B N 1
ATOM 20150 C CA . ILE B 1 602 ? -1.847 63.176 -29.394 1.00 44.90 584 ILE B CA 1
ATOM 20151 C C . ILE B 1 602 ? -3.320 62.977 -29.066 1.00 45.71 584 ILE B C 1
ATOM 20152 O O . ILE B 1 602 ? -3.776 63.293 -27.960 1.00 42.39 584 ILE B O 1
ATOM 20168 N N . GLU B 1 603 ? -4.097 62.464 -30.017 1.00 45.43 585 GLU B N 1
ATOM 20169 C CA . GLU B 1 603 ? -5.512 62.255 -29.740 1.00 43.59 585 GLU B CA 1
ATOM 20170 C C . GLU B 1 603 ? -5.698 61.184 -28.669 1.00 46.22 585 GLU B C 1
ATOM 20171 O O . GLU B 1 603 ? -6.579 61.299 -27.806 1.00 44.29 585 GLU B O 1
ATOM 20183 N N . GLN B 1 604 ? -4.847 60.164 -28.665 1.00 43.33 586 GLN B N 1
ATOM 20184 C CA . GLN B 1 604 ? -4.997 59.135 -27.647 1.00 46.17 586 GLN B CA 1
ATOM 20185 C C . GLN B 1 604 ? -4.664 59.679 -26.275 1.00 39.95 586 GLN B C 1
ATOM 20186 O O . GLN B 1 604 ? -5.320 59.325 -25.294 1.00 42.17 586 GLN B O 1
ATOM 20200 N N . ILE B 1 605 ? -3.664 60.561 -26.195 1.00 37.21 587 ILE B N 1
ATOM 20201 C CA . ILE B 1 605 ? -3.298 61.147 -24.911 1.00 43.80 587 ILE B CA 1
ATOM 20202 C C . ILE B 1 605 ? -4.469 61.930 -24.335 1.00 40.90 587 ILE B C 1
ATOM 20203 O O . ILE B 1 605 ? -4.753 61.863 -23.131 1.00 37.55 587 ILE B O 1
ATOM 20219 N N . VAL B 1 606 ? -5.154 62.693 -25.191 1.00 40.70 588 VAL B N 1
ATOM 20220 C CA . VAL B 1 606 ? -6.271 63.513 -24.738 1.00 42.29 588 VAL B CA 1
ATOM 20221 C C . VAL B 1 606 ? -7.359 62.622 -24.162 1.00 42.49 588 VAL B C 1
ATOM 20222 O O . VAL B 1 606 ? -7.986 62.954 -23.151 1.00 39.90 588 VAL B O 1
ATOM 20235 N N . ASP B 1 607 ? -7.555 61.442 -24.759 1.00 42.99 589 ASP B N 1
ATOM 20236 C CA . ASP B 1 607 ? -8.560 60.507 -24.255 1.00 42.78 589 ASP B CA 1
ATOM 20237 C C . ASP B 1 607 ? -8.074 59.686 -23.071 1.00 40.81 589 ASP B C 1
ATOM 20238 O O . ASP B 1 607 ? -8.903 59.161 -22.322 1.00 42.92 589 ASP B O 1
ATOM 20247 N N . THR B 1 608 ? -6.766 59.576 -22.866 1.00 40.23 590 THR B N 1
ATOM 20248 C CA . THR B 1 608 ? -6.245 58.972 -21.646 1.00 38.20 590 THR B CA 1
ATOM 20249 C C . THR B 1 608 ? -6.372 59.923 -20.463 1.00 36.37 590 THR B C 1
ATOM 20250 O O . THR B 1 608 ? -6.626 59.491 -19.342 1.00 35.25 590 THR B O 1
ATOM 20261 N N . LEU B 1 609 ? -6.177 61.206 -20.701 1.00 34.49 591 LEU B N 1
ATOM 20262 C CA . LEU B 1 609 ? -6.303 62.171 -19.645 1.00 36.10 591 LEU B CA 1
ATOM 20263 C C . LEU B 1 609 ? -7.728 62.197 -19.090 1.00 36.43 591 LEU B C 1
ATOM 20264 O O . LEU B 1 609 ? -8.671 61.723 -19.732 1.00 36.68 591 LEU B O 1
ATOM 20280 N N . PRO B 1 610 ? -7.911 62.801 -17.919 1.00 36.87 592 PRO B N 1
ATOM 20281 C CA . PRO B 1 610 ? -9.252 62.864 -17.320 1.00 35.94 592 PRO B CA 1
ATOM 20282 C C . PRO B 1 610 ? -10.290 63.520 -18.212 1.00 36.74 592 PRO B C 1
ATOM 20283 O O . PRO B 1 610 ? -10.037 64.506 -18.906 1.00 36.02 592 PRO B O 1
ATOM 20294 N N . ASP B 1 611 ? -11.479 62.935 -18.186 1.00 37.60 593 ASP B N 1
ATOM 20295 C CA . ASP B 1 611 ? -12.678 63.530 -18.764 1.00 42.14 593 ASP B CA 1
ATOM 20296 C C . ASP B 1 611 ? -13.026 64.845 -18.054 1.00 40.55 593 ASP B C 1
ATOM 20297 O O . ASP B 1 611 ? -12.456 65.192 -17.020 1.00 37.19 593 ASP B O 1
ATOM 20306 N N . ARG B 1 612 ? -14.028 65.537 -18.590 1.00 39.09 594 ARG B N 1
ATOM 20307 C CA . ARG B 1 612 ? -14.363 66.863 -18.078 1.00 44.21 594 ARG B CA 1
ATOM 20308 C C . ARG B 1 612 ? -14.843 66.795 -16.635 1.00 44.84 594 ARG B C 1
ATOM 20309 O O . ARG B 1 612 ? -14.485 67.655 -15.817 1.00 44.51 594 ARG B O 1
ATOM 20330 N N . GLY B 1 613 ? -15.645 65.775 -16.304 1.00 43.49 595 GLY B N 1
ATOM 20331 C CA . GLY B 1 613 ? -16.214 65.690 -14.966 1.00 46.31 595 GLY B CA 1
ATOM 20332 C C . GLY B 1 613 ? -15.145 65.523 -13.906 1.00 43.90 595 GLY B C 1
ATOM 20333 O O . GLY B 1 613 ? -15.132 66.209 -12.883 1.00 44.26 595 GLY B O 1
ATOM 20337 N N . ARG B 1 614 ? -14.203 64.605 -14.155 1.00 42.74 596 ARG B N 1
ATOM 20338 C CA . ARG B 1 614 ? -13.132 64.409 -13.176 1.00 43.91 596 ARG B CA 1
ATOM 20339 C C . ARG B 1 614 ? -12.180 65.598 -13.156 1.00 44.35 596 ARG B C 1
ATOM 20340 O O . ARG B 1 614 ? -11.650 65.948 -12.084 1.00 39.13 596 ARG B O 1
ATOM 20361 N N . SER B 1 615 ? -11.982 66.241 -14.310 1.00 37.41 597 SER B N 1
ATOM 20362 C CA . SER B 1 615 ? -11.169 67.450 -14.355 1.00 41.31 597 SER B CA 1
ATOM 20363 C C . SER B 1 615 ? -11.684 68.501 -13.390 1.00 40.39 597 SER B C 1
ATOM 20364 O O . SER B 1 615 ? -10.918 69.122 -12.650 1.00 38.73 597 SER B O 1
ATOM 20372 N N . CYS B 1 616 ? -12.981 68.708 -13.370 1.00 40.39 598 CYS B N 1
ATOM 20373 C CA A CYS B 1 616 ? -13.540 69.788 -12.572 0.47 43.29 598 CYS B CA 1
ATOM 20374 C CA B CYS B 1 616 ? -13.496 69.805 -12.560 0.53 43.33 598 CYS B CA 1
ATOM 20375 C C . CYS B 1 616 ? -13.602 69.420 -11.094 1.00 41.34 598 CYS B C 1
ATOM 20376 O O . CYS B 1 616 ? -13.328 70.262 -10.232 1.00 39.36 598 CYS B O 1
ATOM 20391 N N . TRP B 1 617 ? -13.926 68.167 -10.775 1.00 39.19 599 TRP B N 1
ATOM 20392 C CA . TRP B 1 617 ? -13.815 67.752 -9.373 1.00 39.97 599 TRP B CA 1
ATOM 20393 C C . TRP B 1 617 ? -12.374 67.848 -8.894 1.00 39.22 599 TRP B C 1
ATOM 20394 O O . TRP B 1 617 ? -12.124 68.176 -7.738 1.00 40.39 599 TRP B O 1
ATOM 20415 N N . HIS B 1 618 ? -11.411 67.611 -9.789 1.00 39.65 600 HIS B N 1
ATOM 20416 C CA . HIS B 1 618 ? -10.000 67.792 -9.451 1.00 38.31 600 HIS B CA 1
ATOM 20417 C C . HIS B 1 618 ? -9.690 69.266 -9.209 1.00 36.68 600 HIS B C 1
ATOM 20418 O O . HIS B 1 618 ? -9.100 69.630 -8.180 1.00 32.36 600 HIS B O 1
ATOM 20432 N N . LEU B 1 619 ? -10.075 70.120 -10.162 1.00 36.31 601 LEU B N 1
ATOM 20433 C CA . LEU B 1 619 ? -9.827 71.557 -10.024 1.00 38.47 601 LEU B CA 1
ATOM 20434 C C . LEU B 1 619 ? -10.436 72.081 -8.734 1.00 36.96 601 LEU B C 1
ATOM 20435 O O . LEU B 1 619 ? -9.767 72.745 -7.942 1.00 36.09 601 LEU B O 1
ATOM 20451 N N . GLY B 1 620 ? -11.719 71.812 -8.532 1.00 36.68 602 GLY B N 1
ATOM 20452 C CA . GLY B 1 620 ? -12.366 72.233 -7.311 1.00 45.07 602 GLY B CA 1
ATOM 20453 C C . GLY B 1 620 ? -11.593 71.817 -6.083 1.00 39.49 602 GLY B C 1
ATOM 20454 O O . GLY B 1 620 ? -11.436 72.604 -5.146 1.00 40.52 602 GLY B O 1
ATOM 20458 N N . ALA B 1 621 ? -11.072 70.591 -6.087 1.00 37.15 603 ALA B N 1
ATOM 20459 C CA . ALA B 1 621 ? -10.482 70.041 -4.874 1.00 37.93 603 ALA B CA 1
ATOM 20460 C C . ALA B 1 621 ? -9.148 70.714 -4.583 1.00 40.35 603 ALA B C 1
ATOM 20461 O O . ALA B 1 621 ? -8.895 71.158 -3.450 1.00 35.81 603 ALA B O 1
ATOM 20468 N N . VAL B 1 622 ? -8.271 70.786 -5.592 1.00 32.06 604 VAL B N 1
ATOM 20469 C CA . VAL B 1 622 ? -6.964 71.398 -5.363 1.00 37.55 604 VAL B CA 1
ATOM 20470 C C . VAL B 1 622 ? -7.085 72.916 -5.187 1.00 34.67 604 VAL B C 1
ATOM 20471 O O . VAL B 1 622 ? -6.245 73.528 -4.513 1.00 33.46 604 VAL B O 1
ATOM 20484 N N . TRP B 1 623 ? -8.139 73.531 -5.704 1.00 31.17 605 TRP B N 1
ATOM 20485 C CA . TRP B 1 623 ? -8.343 74.939 -5.385 1.00 36.81 605 TRP B CA 1
ATOM 20486 C C . TRP B 1 623 ? -8.727 75.100 -3.918 1.00 39.03 605 TRP B C 1
ATOM 20487 O O . TRP B 1 623 ? -8.090 75.858 -3.176 1.00 34.30 605 TRP B O 1
ATOM 20508 N N . ALA B 1 624 ? -9.760 74.363 -3.489 1.00 37.38 606 ALA B N 1
ATOM 20509 C CA . ALA B 1 624 ? -10.261 74.472 -2.132 1.00 37.13 606 ALA B CA 1
ATOM 20510 C C . ALA B 1 624 ? -9.162 74.232 -1.122 1.00 36.50 606 ALA B C 1
ATOM 20511 O O . ALA B 1 624 ? -9.047 74.961 -0.140 1.00 38.89 606 ALA B O 1
ATOM 20518 N N . LEU B 1 625 ? -8.317 73.229 -1.365 1.00 33.80 607 LEU B N 1
ATOM 20519 C CA . LEU B 1 625 ? -7.384 72.821 -0.315 1.00 39.52 607 LEU B CA 1
ATOM 20520 C C . LEU B 1 625 ? -6.176 73.730 -0.208 1.00 37.34 607 LEU B C 1
ATOM 20521 O O . LEU B 1 625 ? -5.436 73.646 0.780 1.00 40.40 607 LEU B O 1
ATOM 20537 N N . SER B 1 626 ? -5.942 74.554 -1.227 1.00 35.57 608 SER B N 1
ATOM 20538 C CA . SER B 1 626 ? -4.837 75.485 -1.260 1.00 36.03 608 SER B CA 1
ATOM 20539 C C . SER B 1 626 ? -5.193 76.845 -0.671 1.00 38.61 608 SER B C 1
ATOM 20540 O O . SER B 1 626 ? -4.379 77.760 -0.751 1.00 42.83 608 SER B O 1
ATOM 20548 N N . GLN B 1 627 ? -6.373 77.011 -0.078 1.00 41.18 609 GLN B N 1
ATOM 20549 C CA . GLN B 1 627 ? -6.754 78.327 0.419 1.00 43.84 609 GLN B CA 1
ATOM 20550 C C . GLN B 1 627 ? -6.335 78.555 1.867 1.00 40.66 609 GLN B C 1
ATOM 20551 O O . GLN B 1 627 ? -6.330 77.640 2.703 1.00 40.38 609 GLN B O 1
ATOM 20565 N N . PHE B 1 628 ? -6.000 79.808 2.149 1.00 43.70 610 PHE B N 1
ATOM 20566 C CA . PHE B 1 628 ? -5.789 80.295 3.508 1.00 49.33 610 PHE B CA 1
ATOM 20567 C C . PHE B 1 628 ? -7.094 80.884 4.040 1.00 49.42 610 PHE B C 1
ATOM 20568 O O . PHE B 1 628 ? -7.830 81.550 3.307 1.00 47.77 610 PHE B O 1
ATOM 20585 N N . GLN B 1 629 ? -7.372 80.643 5.317 1.00 48.01 611 GLN B N 1
ATOM 20586 C CA . GLN B 1 629 ? -8.498 81.307 5.965 1.00 56.26 611 GLN B CA 1
ATOM 20587 C C . GLN B 1 629 ? -8.172 82.785 6.158 1.00 58.33 611 GLN B C 1
ATOM 20588 O O . GLN B 1 629 ? -7.006 83.171 6.285 1.00 47.17 611 GLN B O 1
ATOM 20602 N N . GLU B 1 630 ? -9.222 83.616 6.201 1.00 68.90 612 GLU B N 1
ATOM 20603 C CA . GLU B 1 630 ? -9.028 85.061 6.358 1.00 72.76 612 GLU B CA 1
ATOM 20604 C C . GLU B 1 630 ? -8.248 85.383 7.630 1.00 66.97 612 GLU B C 1
ATOM 20605 O O . GLU B 1 630 ? -7.384 86.269 7.630 1.00 70.41 612 GLU B O 1
ATOM 20617 N N . ASN B 1 631 ? -8.510 84.657 8.709 1.00 59.26 613 ASN B N 1
ATOM 20618 C CA . ASN B 1 631 ? -7.784 84.847 9.958 1.00 61.66 613 ASN B CA 1
ATOM 20619 C C . ASN B 1 631 ? -6.819 83.699 10.259 1.00 52.36 613 ASN B C 1
ATOM 20620 O O . ASN B 1 631 ? -6.629 83.325 11.416 1.00 50.88 613 ASN B O 1
ATOM 20631 N N . GLU B 1 632 ? -6.192 83.137 9.221 1.00 51.04 614 GLU B N 1
ATOM 20632 C CA . GLU B 1 632 ? -5.220 82.065 9.418 1.00 46.47 614 GLU B CA 1
ATOM 20633 C C . GLU B 1 632 ? -4.151 82.471 10.423 1.00 37.48 614 GLU B C 1
ATOM 20634 O O . GLU B 1 632 ? -3.728 83.626 10.471 1.00 38.74 614 GLU B O 1
ATOM 20646 N N . LEU B 1 633 ? -3.701 81.513 11.226 1.00 34.27 615 LEU B N 1
ATOM 20647 C CA . LEU B 1 633 ? -2.620 81.772 12.165 1.00 37.32 615 LEU B CA 1
ATOM 20648 C C . LEU B 1 633 ? -1.348 81.132 11.646 1.00 35.86 615 LEU B C 1
ATOM 20649 O O . LEU B 1 633 ? -1.276 79.908 11.490 1.00 36.22 615 LEU B O 1
ATOM 20665 N N . PHE B 1 634 ? -0.356 81.966 11.384 1.00 34.95 616 PHE B N 1
ATOM 20666 C CA . PHE B 1 634 ? 0.884 81.556 10.747 1.00 35.08 616 PHE B CA 1
ATOM 20667 C C . PHE B 1 634 ? 1.943 81.377 11.821 1.00 34.29 616 PHE B C 1
ATOM 20668 O O . PHE B 1 634 ? 1.767 81.820 12.963 1.00 34.54 616 PHE B O 1
ATOM 20685 N N . LEU B 1 635 ? 3.019 80.701 11.447 1.00 30.42 617 LEU B N 1
ATOM 20686 C CA . LEU B 1 635 ? 3.921 80.130 12.430 1.00 30.52 617 LEU B CA 1
ATOM 20687 C C . LEU B 1 635 ? 4.409 81.182 13.408 1.00 31.40 617 LEU B C 1
ATOM 20688 O O . LEU B 1 635 ? 4.898 82.232 13.014 1.00 33.39 617 LEU B O 1
ATOM 20704 N N . GLY B 1 636 ? 4.272 80.893 14.684 1.00 29.98 618 GLY B N 1
ATOM 20705 C CA . GLY B 1 636 ? 4.708 81.800 15.707 1.00 35.02 618 GLY B CA 1
ATOM 20706 C C . GLY B 1 636 ? 3.660 82.760 16.203 1.00 33.91 618 GLY B C 1
ATOM 20707 O O . GLY B 1 636 ? 3.905 83.444 17.191 1.00 40.04 618 GLY B O 1
ATOM 20711 N N . MET B 1 637 ? 2.514 82.846 15.544 1.00 32.54 619 MET B N 1
ATOM 20712 C CA . MET B 1 637 ? 1.413 83.652 16.033 1.00 34.01 619 MET B CA 1
ATOM 20713 C C . MET B 1 637 ? 0.623 82.836 17.037 1.00 36.23 619 MET B C 1
ATOM 20714 O O . MET B 1 637 ? 0.132 81.750 16.699 1.00 30.11 619 MET B O 1
ATOM 20728 N N . TYR B 1 638 ? 0.503 83.354 18.264 1.00 33.06 620 TYR B N 1
ATOM 20729 C CA . TYR B 1 638 ? -0.069 82.604 19.389 1.00 31.59 620 TYR B CA 1
ATOM 20730 C C . TYR B 1 638 ? -1.029 83.503 20.154 1.00 36.23 620 TYR B C 1
ATOM 20731 O O . TYR B 1 638 ? -0.815 83.831 21.334 1.00 33.58 620 TYR B O 1
ATOM 20749 N N . PRO B 1 639 ? -2.101 83.945 19.491 1.00 37.72 621 PRO B N 1
ATOM 20750 C CA . PRO B 1 639 ? -3.076 84.832 20.163 1.00 38.37 621 PRO B CA 1
ATOM 20751 C C . PRO B 1 639 ? -3.799 84.176 21.342 1.00 35.23 621 PRO B C 1
ATOM 20752 O O . PRO B 1 639 ? -4.280 84.880 22.247 1.00 35.56 621 PRO B O 1
ATOM 20763 N N . GLU B 1 640 ? -3.910 82.857 21.357 1.00 34.76 622 GLU B N 1
ATOM 20764 C CA . GLU B 1 640 ? -4.486 82.174 22.529 1.00 35.03 622 GLU B CA 1
ATOM 20765 C C . GLU B 1 640 ? -3.365 82.014 23.536 1.00 33.69 622 GLU B C 1
ATOM 20766 O O . GLU B 1 640 ? -2.471 81.194 23.360 1.00 36.30 622 GLU B O 1
ATOM 20778 N N . GLU B 1 641 ? -3.387 82.848 24.575 1.00 33.95 623 GLU B N 1
ATOM 20779 C CA . GLU B 1 641 ? -2.283 82.914 25.534 1.00 37.06 623 GLU B CA 1
ATOM 20780 C C . GLU B 1 641 ? -2.473 81.849 26.606 1.00 34.39 623 GLU B C 1
ATOM 20781 O O . GLU B 1 641 ? -2.908 82.112 27.727 1.00 35.72 623 GLU B O 1
ATOM 20793 N N . HIS B 1 642 ? -2.130 80.610 26.236 1.00 33.87 624 HIS B N 1
ATOM 20794 C CA . HIS B 1 642 ? -1.971 79.567 27.244 1.00 33.35 624 HIS B CA 1
ATOM 20795 C C . HIS B 1 642 ? -0.764 79.844 28.134 1.00 34.18 624 HIS B C 1
ATOM 20796 O O . HIS B 1 642 ? -0.835 79.674 29.363 1.00 34.74 624 HIS B O 1
ATOM 20810 N N . PHE B 1 643 ? 0.363 80.201 27.519 1.00 31.67 625 PHE B N 1
ATOM 20811 C CA . PHE B 1 643 ? 1.527 80.677 28.259 1.00 36.52 625 PHE B CA 1
ATOM 20812 C C . PHE B 1 643 ? 1.291 82.131 28.669 1.00 37.15 625 PHE B C 1
ATOM 20813 O O . PHE B 1 643 ? 0.925 82.950 27.816 1.00 35.47 625 PHE B O 1
ATOM 20830 N N . ILE B 1 644 ? 1.470 82.442 29.957 1.00 33.63 626 ILE B N 1
ATOM 20831 C CA . ILE B 1 644 ? 1.353 83.813 30.430 1.00 35.01 626 ILE B CA 1
ATOM 20832 C C . ILE B 1 644 ? 2.617 84.307 31.109 1.00 38.05 626 ILE B C 1
ATOM 20833 O O . ILE B 1 644 ? 2.637 85.435 31.592 1.00 37.87 626 ILE B O 1
ATOM 20849 N N . GLU B 1 645 ? 3.658 83.487 31.189 1.00 36.67 627 GLU B N 1
ATOM 20850 C CA . GLU B 1 645 ? 4.853 83.836 31.938 1.00 38.79 627 GLU B CA 1
ATOM 20851 C C . GLU B 1 645 ? 5.894 84.532 31.059 1.00 39.01 627 GLU B C 1
ATOM 20852 O O . GLU B 1 645 ? 5.988 84.274 29.855 1.00 36.84 627 GLU B O 1
ATOM 20864 N N . LYS B 1 646 ? 6.700 85.388 31.677 1.00 32.37 628 LYS B N 1
ATOM 20865 C CA . LYS B 1 646 ? 7.606 86.236 30.937 1.00 38.81 628 LYS B CA 1
ATOM 20866 C C . LYS B 1 646 ? 8.729 85.480 30.193 1.00 42.07 628 LYS B C 1
ATOM 20867 O O . LYS B 1 646 ? 8.987 85.785 29.026 1.00 34.49 628 LYS B O 1
ATOM 20886 N N . PRO B 1 647 ? 9.384 84.477 30.807 1.00 38.94 629 PRO B N 1
ATOM 20887 C CA . PRO B 1 647 ? 10.503 83.836 30.086 1.00 39.33 629 PRO B CA 1
ATOM 20888 C C . PRO B 1 647 ? 10.085 83.174 28.776 1.00 39.73 629 PRO B C 1
ATOM 20889 O O . PRO B 1 647 ? 10.764 83.325 27.748 1.00 39.12 629 PRO B O 1
ATOM 20900 N N . VAL B 1 648 ? 8.978 82.435 28.794 1.00 35.47 630 VAL B N 1
ATOM 20901 C CA . VAL B 1 648 ? 8.505 81.762 27.595 1.00 37.86 630 VAL B CA 1
ATOM 20902 C C . VAL B 1 648 ? 7.949 82.766 26.586 1.00 39.42 630 VAL B C 1
ATOM 20903 O O . VAL B 1 648 ? 8.091 82.570 25.360 1.00 38.74 630 VAL B O 1
ATOM 20916 N N . LYS B 1 649 ? 7.343 83.856 27.060 1.00 38.68 631 LYS B N 1
ATOM 20917 C CA . LYS B 1 649 ? 6.900 84.899 26.141 1.00 37.82 631 LYS B CA 1
ATOM 20918 C C . LYS B 1 649 ? 8.081 85.557 25.447 1.00 37.49 631 LYS B C 1
ATOM 20919 O O . LYS B 1 649 ? 7.965 85.960 24.277 1.00 40.84 631 LYS B O 1
ATOM 20938 N N . GLU B 1 650 ? 9.220 85.664 26.137 1.00 36.47 632 GLU B N 1
ATOM 20939 C CA . GLU B 1 650 ? 10.428 86.173 25.495 1.00 37.64 632 GLU B CA 1
ATOM 20940 C C . GLU B 1 650 ? 10.977 85.146 24.516 1.00 37.93 632 GLU B C 1
ATOM 20941 O O . GLU B 1 650 ? 11.474 85.496 23.448 1.00 38.89 632 GLU B O 1
ATOM 20953 N N . ALA B 1 651 ? 10.873 83.863 24.861 1.00 39.19 633 ALA B N 1
ATOM 20954 C CA . ALA B 1 651 ? 11.276 82.832 23.915 1.00 35.15 633 ALA B CA 1
ATOM 20955 C C . ALA B 1 651 ? 10.427 82.914 22.653 1.00 35.70 633 ALA B C 1
ATOM 20956 O O . ALA B 1 651 ? 10.948 82.804 21.548 1.00 35.33 633 ALA B O 1
ATOM 20963 N N . MET B 1 652 ? 9.111 83.100 22.804 1.00 36.25 634 MET B N 1
ATOM 20964 C CA . MET B 1 652 ? 8.246 83.236 21.642 1.00 33.64 634 MET B CA 1
ATOM 20965 C C . MET B 1 652 ? 8.649 84.454 20.826 1.00 37.12 634 MET B C 1
ATOM 20966 O O . MET B 1 652 ? 8.575 84.434 19.592 1.00 35.52 634 MET B O 1
ATOM 20980 N N . ALA B 1 653 ? 9.060 85.534 21.509 1.00 34.99 635 ALA B N 1
ATOM 20981 C CA . ALA B 1 653 ? 9.501 86.738 20.828 1.00 37.07 635 ALA B CA 1
ATOM 20982 C C . ALA B 1 653 ? 10.739 86.472 19.983 1.00 39.13 635 ALA B C 1
ATOM 20983 O O . ALA B 1 653 ? 10.808 86.903 18.830 1.00 38.89 635 ALA B O 1
ATOM 20990 N N . ARG B 1 654 ? 11.742 85.785 20.542 1.00 35.84 636 ARG B N 1
ATOM 20991 C CA . ARG B 1 654 ? 12.933 85.480 19.749 1.00 42.77 636 ARG B CA 1
ATOM 20992 C C . ARG B 1 654 ? 12.599 84.550 18.587 1.00 39.89 636 ARG B C 1
ATOM 20993 O O . ARG B 1 654 ? 13.198 84.658 17.516 1.00 41.15 636 ARG B O 1
ATOM 21014 N N . PHE B 1 655 ? 11.623 83.664 18.771 1.00 35.58 637 PHE B N 1
ATOM 21015 C CA . PHE B 1 655 ? 11.195 82.780 17.692 1.00 36.88 637 PHE B CA 1
ATOM 21016 C C . PHE B 1 655 ? 10.567 83.572 16.554 1.00 38.68 637 PHE B C 1
ATOM 21017 O O . PHE B 1 655 ? 10.881 83.330 15.380 1.00 36.46 637 PHE B O 1
ATOM 21034 N N . ARG B 1 656 ? 9.709 84.538 16.869 1.00 36.47 638 ARG B N 1
ATOM 21035 C CA . ARG B 1 656 ? 9.118 85.329 15.808 1.00 37.30 638 ARG B CA 1
ATOM 21036 C C . ARG B 1 656 ? 10.162 86.158 15.068 1.00 38.21 638 ARG B C 1
ATOM 21037 O O . ARG B 1 656 ? 10.022 86.403 13.866 1.00 37.69 638 ARG B O 1
ATOM 21058 N N . LYS B 1 657 ? 11.184 86.650 15.771 1.00 40.46 639 LYS B N 1
ATOM 21059 C CA . LYS B 1 657 ? 12.207 87.456 15.113 1.00 40.07 639 LYS B CA 1
ATOM 21060 C C . LYS B 1 657 ? 13.057 86.592 14.181 1.00 39.49 639 LYS B C 1
ATOM 21061 O O . LYS B 1 657 ? 13.345 86.982 13.052 1.00 36.55 639 LYS B O 1
ATOM 21080 N N . ASN B 1 658 ? 13.495 85.428 14.661 1.00 37.78 640 ASN B N 1
ATOM 21081 C CA . ASN B 1 658 ? 14.211 84.478 13.806 1.00 38.34 640 ASN B CA 1
ATOM 21082 C C . ASN B 1 658 ? 13.383 84.138 12.570 1.00 38.27 640 ASN B C 1
ATOM 21083 O O . ASN B 1 658 ? 13.910 84.075 11.447 1.00 37.21 640 ASN B O 1
ATOM 21094 N N . LEU B 1 659 ? 12.072 83.953 12.737 1.00 37.68 641 LEU B N 1
ATOM 21095 C CA . LEU B 1 659 ? 11.232 83.654 11.574 1.00 33.80 641 LEU B CA 1
ATOM 21096 C C . LEU B 1 659 ? 11.202 84.817 10.582 1.00 34.98 641 LEU B C 1
ATOM 21097 O O . LEU B 1 659 ? 11.242 84.594 9.363 1.00 32.03 641 LEU B O 1
ATOM 21113 N N . GLU B 1 660 ? 11.099 86.068 11.082 1.00 37.50 642 GLU B N 1
ATOM 21114 C CA . GLU B 1 660 ? 11.049 87.200 10.161 1.00 40.70 642 GLU B CA 1
ATOM 21115 C C . GLU B 1 660 ? 12.339 87.286 9.358 1.00 38.48 642 GLU B C 1
ATOM 21116 O O . GLU B 1 660 ? 12.331 87.666 8.185 1.00 35.83 642 GLU B O 1
ATOM 21128 N N . ALA B 1 661 ? 13.469 86.988 10.006 1.00 38.20 643 ALA B N 1
ATOM 21129 C CA . ALA B 1 661 ? 14.734 86.975 9.286 1.00 40.15 643 ALA B CA 1
ATOM 21130 C C . ALA B 1 661 ? 14.715 85.905 8.210 1.00 37.63 643 ALA B C 1
ATOM 21131 O O . ALA B 1 661 ? 15.278 86.104 7.130 1.00 35.68 643 ALA B O 1
ATOM 21138 N N . ILE B 1 662 ? 14.062 84.765 8.472 1.00 35.42 644 ILE B N 1
ATOM 21139 C CA . ILE B 1 662 ? 13.992 83.739 7.428 1.00 34.07 644 ILE B CA 1
ATOM 21140 C C . ILE B 1 662 ? 13.111 84.210 6.281 1.00 35.32 644 ILE B C 1
ATOM 21141 O O . ILE B 1 662 ? 13.382 83.927 5.117 1.00 34.54 644 ILE B O 1
ATOM 21157 N N . VAL B 1 663 ? 12.043 84.942 6.589 1.00 35.40 645 VAL B N 1
ATOM 21158 C CA . VAL B 1 663 ? 11.204 85.479 5.525 1.00 36.62 645 VAL B CA 1
ATOM 21159 C C . VAL B 1 663 ? 12.028 86.379 4.601 1.00 35.27 645 VAL B C 1
ATOM 21160 O O . VAL B 1 663 ? 11.862 86.337 3.384 1.00 31.22 645 VAL B O 1
ATOM 21173 N N . SER B 1 664 ? 12.938 87.184 5.165 1.00 36.41 646 SER B N 1
ATOM 21174 C CA . SER B 1 664 ? 13.748 88.069 4.321 1.00 41.55 646 SER B CA 1
ATOM 21175 C C . SER B 1 664 ? 14.755 87.285 3.482 1.00 38.59 646 SER B C 1
ATOM 21176 O O . SER B 1 664 ? 14.981 87.619 2.327 1.00 39.94 646 SER B O 1
ATOM 21184 N N . VAL B 1 665 ? 15.431 86.298 4.080 1.00 39.66 647 VAL B N 1
ATOM 21185 C CA . VAL B 1 665 ? 16.363 85.453 3.319 1.00 40.70 647 VAL B CA 1
ATOM 21186 C C . VAL B 1 665 ? 15.659 84.839 2.125 1.00 35.09 647 VAL B C 1
ATOM 21187 O O . VAL B 1 665 ? 16.151 84.876 0.992 1.00 37.78 647 VAL B O 1
ATOM 21200 N N . ILE B 1 666 ? 14.500 84.227 2.375 1.00 37.14 648 ILE B N 1
ATOM 21201 C CA . ILE B 1 666 ? 13.717 83.643 1.292 1.00 35.77 648 ILE B CA 1
ATOM 21202 C C . ILE B 1 666 ? 13.291 84.705 0.295 1.00 35.28 648 ILE B C 1
ATOM 21203 O O . ILE B 1 666 ? 13.309 84.475 -0.921 1.00 35.15 648 ILE B O 1
ATOM 21219 N N . ALA B 1 667 ? 12.921 85.897 0.776 1.00 37.01 649 ALA B N 1
ATOM 21220 C CA . ALA B 1 667 ? 12.497 86.933 -0.165 1.00 40.67 649 ALA B CA 1
ATOM 21221 C C . ALA B 1 667 ? 13.632 87.306 -1.104 1.00 38.20 649 ALA B C 1
ATOM 21222 O O . ALA B 1 667 ? 13.445 87.420 -2.320 1.00 40.20 649 ALA B O 1
ATOM 21229 N N . GLU B 1 668 ? 14.823 87.512 -0.559 1.00 43.81 650 GLU B N 1
ATOM 21230 C CA . GLU B 1 668 ? 15.946 87.901 -1.409 1.00 42.75 650 GLU B CA 1
ATOM 21231 C C . GLU B 1 668 ? 16.314 86.773 -2.368 1.00 43.91 650 GLU B C 1
ATOM 21232 O O . GLU B 1 668 ? 16.528 87.014 -3.554 1.00 41.08 650 GLU B O 1
ATOM 21244 N N . ARG B 1 669 ? 16.354 85.534 -1.880 1.00 40.01 651 ARG B N 1
ATOM 21245 C CA . ARG B 1 669 ? 16.582 84.373 -2.735 1.00 37.25 651 ARG B CA 1
ATOM 21246 C C . ARG B 1 669 ? 15.620 84.363 -3.910 1.00 38.70 651 ARG B C 1
ATOM 21247 O O . ARG B 1 669 ? 16.023 84.191 -5.069 1.00 44.38 651 ARG B O 1
ATOM 21268 N N . ASN B 1 670 ? 14.339 84.539 -3.629 1.00 38.98 652 ASN B N 1
ATOM 21269 C CA . ASN B 1 670 ? 13.343 84.382 -4.667 1.00 39.22 652 ASN B CA 1
ATOM 21270 C C . ASN B 1 670 ? 13.378 85.518 -5.690 1.00 47.23 652 ASN B C 1
ATOM 21271 O O . ASN B 1 670 ? 12.806 85.378 -6.772 1.00 43.81 652 ASN B O 1
ATOM 21282 N N . GLU B 1 671 ? 13.983 86.658 -5.362 1.00 48.81 653 GLU B N 1
ATOM 21283 C CA . GLU B 1 671 ? 13.975 87.755 -6.331 1.00 64.21 653 GLU B CA 1
ATOM 21284 C C . GLU B 1 671 ? 14.846 87.419 -7.537 1.00 63.46 653 GLU B C 1
ATOM 21285 O O . GLU B 1 671 ? 14.583 87.892 -8.645 1.00 66.26 653 GLU B O 1
ATOM 21297 N N . ASN B 1 672 ? 15.859 86.574 -7.344 1.00 62.95 654 ASN B N 1
ATOM 21298 C CA . ASN B 1 672 ? 16.732 86.109 -8.405 1.00 60.28 654 ASN B CA 1
ATOM 21299 C C . ASN B 1 672 ? 16.230 84.841 -9.092 1.00 60.71 654 ASN B C 1
ATOM 21300 O O . ASN B 1 672 ? 16.963 84.274 -9.916 1.00 59.10 654 ASN B O 1
ATOM 21311 N N . LEU B 1 673 ? 15.019 84.373 -8.778 1.00 56.07 655 LEU B N 1
ATOM 21312 C CA . LEU B 1 673 ? 14.559 83.108 -9.328 1.00 57.63 655 LEU B CA 1
ATOM 21313 C C . LEU B 1 673 ? 13.556 83.318 -10.458 1.00 54.44 655 LEU B C 1
ATOM 21314 O O . LEU B 1 673 ? 12.729 84.237 -10.433 1.00 50.96 655 LEU B O 1
ATOM 21330 N N . GLN B 1 674 ? 13.619 82.412 -11.435 1.00 60.28 656 GLN B N 1
ATOM 21331 C CA . GLN B 1 674 ? 12.646 82.421 -12.520 1.00 61.51 656 GLN B CA 1
ATOM 21332 C C . GLN B 1 674 ? 11.253 82.085 -12.002 1.00 56.79 656 GLN B C 1
ATOM 21333 O O . GLN B 1 674 ? 10.266 82.671 -12.461 1.00 60.42 656 GLN B O 1
ATOM 21347 N N . LEU B 1 675 ? 11.155 81.200 -11.008 1.00 51.02 657 LEU B N 1
ATOM 21348 C CA . LEU B 1 675 ? 9.874 80.762 -10.453 1.00 46.33 657 LEU B CA 1
ATOM 21349 C C . LEU B 1 675 ? 10.013 80.667 -8.934 1.00 44.39 657 LEU B C 1
ATOM 21350 O O . LEU B 1 675 ? 10.524 79.667 -8.407 1.00 38.62 657 LEU B O 1
ATOM 21366 N N . PRO B 1 676 ? 9.608 81.702 -8.202 1.00 41.13 658 PRO B N 1
ATOM 21367 C CA . PRO B 1 676 ? 9.887 81.732 -6.756 1.00 38.67 658 PRO B CA 1
ATOM 21368 C C . PRO B 1 676 ? 9.360 80.508 -6.017 1.00 34.48 658 PRO B C 1
ATOM 21369 O O . PRO B 1 676 ? 8.310 79.967 -6.362 1.00 35.03 658 PRO B O 1
ATOM 21380 N N . TYR B 1 677 ? 10.109 80.073 -4.991 1.00 34.34 659 TYR B N 1
ATOM 21381 C CA . TYR B 1 677 ? 9.699 79.007 -4.080 1.00 36.10 659 TYR B CA 1
ATOM 21382 C C . TYR B 1 677 ? 9.351 79.667 -2.740 1.00 33.97 659 TYR B C 1
ATOM 21383 O O . TYR B 1 677 ? 10.252 80.076 -1.992 1.00 34.60 659 TYR B O 1
ATOM 21401 N N . TYR B 1 678 ? 8.068 79.816 -2.448 1.00 32.41 660 TYR B N 1
ATOM 21402 C CA . TYR B 1 678 ? 7.691 80.524 -1.228 1.00 37.39 660 TYR B CA 1
ATOM 21403 C C . TYR B 1 678 ? 6.806 79.720 -0.277 1.00 32.97 660 TYR B C 1
ATOM 21404 O O . TYR B 1 678 ? 6.298 80.302 0.705 1.00 36.71 660 TYR B O 1
ATOM 21422 N N . TYR B 1 679 ? 6.631 78.420 -0.512 1.00 29.80 661 TYR B N 1
ATOM 21423 C CA . TYR B 1 679 ? 5.743 77.634 0.341 1.00 29.54 661 TYR B CA 1
ATOM 21424 C C . TYR B 1 679 ? 6.248 77.536 1.771 1.00 30.71 661 TYR B C 1
ATOM 21425 O O . TYR B 1 679 ? 5.446 77.321 2.692 1.00 30.91 661 TYR B O 1
ATOM 21443 N N . LEU B 1 680 ? 7.556 77.687 1.987 1.00 30.70 662 LEU B N 1
ATOM 21444 C CA . LEU B 1 680 ? 8.139 77.605 3.318 1.00 31.23 662 LEU B CA 1
ATOM 21445 C C . LEU B 1 680 ? 8.558 78.966 3.868 1.00 29.45 662 LEU B C 1
ATOM 21446 O O . LEU B 1 680 ? 9.299 79.032 4.853 1.00 27.99 662 LEU B O 1
ATOM 21462 N N . SER B 1 681 ? 8.093 80.052 3.265 1.00 31.02 663 SER B N 1
ATOM 21463 C CA . SER B 1 681 ? 8.279 81.368 3.857 1.00 31.26 663 SER B CA 1
ATOM 21464 C C . SER B 1 681 ? 7.416 81.439 5.105 1.00 32.19 663 SER B C 1
ATOM 21465 O O . SER B 1 681 ? 6.194 81.182 5.009 1.00 30.42 663 SER B O 1
ATOM 21473 N N . PRO B 1 682 ? 7.979 81.727 6.289 1.00 32.16 664 PRO B N 1
ATOM 21474 C CA . PRO B 1 682 ? 7.184 81.540 7.520 1.00 34.39 664 PRO B CA 1
ATOM 21475 C C . PRO B 1 682 ? 5.922 82.375 7.575 1.00 33.34 664 PRO B C 1
ATOM 21476 O O . PRO B 1 682 ? 4.984 81.989 8.274 1.00 32.92 664 PRO B O 1
ATOM 21487 N N . ASP B 1 683 ? 5.842 83.467 6.818 1.00 34.80 665 ASP B N 1
ATOM 21488 C CA . ASP B 1 683 ? 4.589 84.221 6.787 1.00 32.97 665 ASP B CA 1
ATOM 21489 C C . ASP B 1 683 ? 3.519 83.506 5.989 1.00 32.53 665 ASP B C 1
ATOM 21490 O O . ASP B 1 683 ? 2.384 83.967 5.943 1.00 36.08 665 ASP B O 1
ATOM 21499 N N . ARG B 1 684 ? 3.826 82.355 5.415 1.00 32.39 666 ARG B N 1
ATOM 21500 C CA . ARG B 1 684 ? 2.872 81.532 4.688 1.00 33.26 666 ARG B CA 1
ATOM 21501 C C . ARG B 1 684 ? 2.682 80.138 5.268 1.00 30.38 666 ARG B C 1
ATOM 21502 O O . ARG B 1 684 ? 1.932 79.340 4.682 1.00 31.84 666 ARG B O 1
ATOM 21523 N N . ILE B 1 685 ? 3.311 79.823 6.397 1.00 27.33 667 ILE B N 1
ATOM 21524 C CA . ILE B 1 685 ? 3.187 78.516 7.040 1.00 30.21 667 ILE B CA 1
ATOM 21525 C C . ILE B 1 685 ? 2.135 78.626 8.143 1.00 27.40 667 ILE B C 1
ATOM 21526 O O . ILE B 1 685 ? 2.371 79.341 9.116 1.00 30.68 667 ILE B O 1
ATOM 21542 N N . PRO B 1 686 ? 0.981 77.966 8.031 1.00 33.01 668 PRO B N 1
ATOM 21543 C CA . PRO B 1 686 ? 0.066 77.912 9.195 1.00 33.64 668 PRO B CA 1
ATOM 21544 C C . PRO B 1 686 ? 0.682 77.176 10.375 1.00 30.48 668 PRO B C 1
ATOM 21545 O O . PRO B 1 686 ? 1.586 76.358 10.214 1.00 29.49 668 PRO B O 1
ATOM 21556 N N . ASN B 1 687 ? 0.172 77.490 11.572 1.00 28.83 669 ASN B N 1
ATOM 21557 C CA . ASN B 1 687 ? 0.641 76.833 12.787 1.00 28.77 669 ASN B CA 1
ATOM 21558 C C . ASN B 1 687 ? 0.400 75.329 12.756 1.00 30.45 669 ASN B C 1
ATOM 21559 O O . ASN B 1 687 ? 1.171 74.552 13.326 1.00 29.46 669 ASN B O 1
ATOM 21570 N N . SER B 1 688 ? -0.710 74.908 12.155 1.00 28.04 670 SER B N 1
ATOM 21571 C CA . SER B 1 688 ? -1.168 73.538 12.277 1.00 33.12 670 SER B CA 1
ATOM 21572 C C . SER B 1 688 ? -1.719 73.030 10.958 1.00 29.09 670 SER B C 1
ATOM 21573 O O . SER B 1 688 ? -1.882 73.785 10.009 1.00 29.51 670 SER B O 1
ATOM 21581 N N . VAL B 1 689 ? -2.044 71.741 10.941 1.00 31.77 671 VAL B N 1
ATOM 21582 C CA . VAL B 1 689 ? -2.768 71.140 9.831 1.00 33.23 671 VAL B CA 1
ATOM 21583 C C . VAL B 1 689 ? -4.236 71.468 10.022 1.00 34.96 671 VAL B C 1
ATOM 21584 O O . VAL B 1 689 ? -4.861 70.962 10.963 1.00 37.50 671 VAL B O 1
ATOM 21597 N N . ALA B 1 690 ? -4.792 72.256 9.148 1.00 34.69 672 ALA B N 1
ATOM 21598 C CA . ALA B 1 690 ? -6.152 72.732 9.341 1.00 40.55 672 ALA B CA 1
ATOM 21599 C C . ALA B 1 690 ? -6.972 72.698 8.064 1.00 46.33 672 ALA B C 1
ATOM 21600 O O . ALA B 1 690 ? -8.128 73.114 8.085 1.00 48.59 672 ALA B O 1
ATOM 21607 N N . ILE B 1 691 ? -6.425 72.174 6.968 1.00 45.37 673 ILE B N 1
ATOM 21608 C CA . ILE B 1 691 ? -7.083 72.172 5.664 1.00 49.51 673 ILE B CA 1
ATOM 21609 C C . ILE B 1 691 ? -6.493 71.021 4.843 1.00 47.59 673 ILE B C 1
ATOM 21610 O O . ILE B 1 691 ? -5.310 70.696 5.039 1.00 43.94 673 ILE B O 1
#

InterPro domains:
  IPR000907 Lipoxygenase [PTHR11771] (5-674)
  IPR001024 PLAT/LH2 domain [PF01477] (4-112)
  IPR001024 PLAT/LH2 domain [PS50095] (2-118)
  IPR001024 PLAT/LH2 domain [SM00308] (2-115)
  IPR001885 Lipoxygenase, mammalian [PR00467] (11-28)
  IPR001885 Lipoxygenase, mammalian [PR00467] (62-81)
  IPR001885 Lipoxygenase, mammalian [PR00467] (137-151)
  IPR001885 Lipoxygenase, mammalian [PR00467] (202-223)
  IPR001885 Lipoxygenase, mammalian [PR00467] (304-323)
  IPR001885 Lipoxygenase, mammalian [PR00467] (428-450)
  IPR001885 Lipoxygenase, mammalian [PR00467] (591-608)
  IPR013819 Lipoxygenase, C-terminal [PF00305] (222-658)
  IPR013819 Lipoxygenase, C-terminal [PR00087] (345-362)
  IPR013819 Lipoxygenase, C-terminal [PR00087] (363-380)
  IPR013819 Lipoxygenase, C-terminal [PR00087] (383-403)
  IPR013819 Lipoxygenase, C-terminal [PS51393] (118-674)
  IPR020833 Lipoxygenase, iron binding site [PS00711] (363-377)
  IPR020834 Lipoxygenase, conserved site [PS00081] (390-400)
  IPR036226 Lipoxigenase, C-terminal domain superfamily [SSF48484] (111-674)
  IPR036392 PLAT/LH2 domain superfamily [SSF49723] (1-109)